Protein AF-A0A3A0E1J0-F1 (afdb_monomer)

Nearest PDB structures (foldseek):
  3kkg-assembly1_A-2  TM=4.410E-01  e=1.421E+00  Jannaschia sp. CCS1
  2gey-assembly3_A  TM=4.447E-01  e=1.736E+00  Streptomyces galilaeus
  2gey-assembly3_C-2  TM=4.670E-01  e=3.166E+00  Streptomyces galilaeus
  2gey-assembly1_B  TM=4.485E-01  e=3.500E+00  Streptomyces galilaeus
  3f9s-assembly1_B  TM=4.476E-01  e=6.385E+00  Acidithiobacillus ferrooxidans ATCC 23270

Secondary structure (DSSP, 8-state):
-----HHHHHHTTSPPGGGPPPPPHHHHHHTT--HHHHHHHTT-HHHHHHHHTTS-HHHHHHHHHHTT----TT-HHHHHHHHHHH-TT-HHHHHHHHHHHHHHHS-HHHHHHHHHHHS-HHHHHHHHTT--TTSHHHHHHHHHHTT-HHHHHHHHHHHHHHTSPPEEEEEES----------HHHIIIIIGGGT-BTTB-EEEEEEEEETTEEEEEEEEE-S----GGGTT---TTTEEEEEEEEEGGGTEEEEE----TTS--HHHHHHHHHHHHHHSS--EEEE--S-B-HHHHHHHHHHHHHT--SSEEEEEEEESS-TTSTTPPPEEEE--S--TTTTHHHHHIIIIIH---TTT-GGGEEEEEEEE-S-TTS-PPPEEEEEEEEEETTEEEEEEEESS---HHHHHHHHHHHHHHH---EEE--TTS--HHHHHHHHHTT--TT-EEETTSHHHHHHHHHHHHTTSEEEEEEEEEESS-TTSTT--TTSPPP--EEEE-TT---EE-TTT--EES-GGGSPEEEEEEEEE-HHHHHHHHHHHHHHHHHTTSSSEEEEPTT-TTEEEEEETTEEEEEEEE-SS-TTSSHHHHTT--TTS--EEEE-S-----HHHHHHTTEEEHHHHHHTTT-HHHHHHHHHHHHSPPHHHHHHHHHHHHHHHHHHHHHHHTTS--TTSHHHHHHHHHHHHHHHHHHH-HHHHHHHHHHHHHTTTSGGGEEEEE--STTS-SEEEEEHHHHHHHHHHS--SEEEEE-SS-B-HHHHHHHHHHHHHHSSS---EEEEES-S-B-HHHHHHHHHHHHHTTT--SEEEE-HHHHHHHHHHTTTTGGG-----

Radius of gyration: 36.23 Å; Cα contacts (8 Å, |Δi|>4): 1284; chains: 1; bounding box: 88×77×109 Å

Structure (mmCIF, N/CA/C/O backbone):
data_AF-A0A3A0E1J0-F1
#
_entry.id   AF-A0A3A0E1J0-F1
#
loop_
_atom_site.group_PDB
_atom_site.id
_atom_site.type_symbol
_atom_site.label_atom_id
_atom_site.label_alt_id
_atom_site.label_comp_id
_atom_site.label_asym_id
_atom_site.label_entity_id
_atom_site.label_seq_id
_atom_site.pdbx_PDB_ins_code
_atom_site.Cartn_x
_atom_site.Cartn_y
_atom_site.Cartn_z
_atom_site.occupancy
_atom_site.B_iso_or_equiv
_atom_site.auth_seq_id
_atom_site.auth_comp_id
_atom_site.auth_asym_id
_atom_site.auth_atom_id
_atom_site.pdbx_PDB_model_num
ATOM 1 N N . MET A 1 1 ? -33.273 10.318 22.702 1.00 25.86 1 MET A N 1
ATOM 2 C CA . MET A 1 1 ? -32.625 9.797 23.927 1.00 25.86 1 MET A CA 1
ATOM 3 C C . MET A 1 1 ? -31.170 9.528 23.599 1.00 25.86 1 MET A C 1
ATOM 5 O O . MET A 1 1 ? -30.886 9.018 22.525 1.00 25.86 1 MET A O 1
ATOM 9 N N . ILE A 1 2 ? -30.283 10.038 24.446 1.00 27.89 2 ILE A N 1
ATOM 10 C CA . ILE A 1 2 ? -28.905 10.428 24.132 1.00 27.89 2 ILE A CA 1
ATOM 11 C C . ILE A 1 2 ? -27.977 9.205 24.109 1.00 27.89 2 ILE A C 1
ATOM 13 O O . ILE A 1 2 ? -28.019 8.373 25.010 1.00 27.89 2 ILE A O 1
ATOM 17 N N . THR A 1 3 ? -27.135 9.120 23.076 1.00 32.50 3 THR A N 1
ATOM 18 C CA . THR A 1 3 ? -25.937 8.272 23.024 1.00 32.50 3 THR A CA 1
ATOM 19 C C . THR A 1 3 ? -25.048 8.602 24.218 1.00 32.50 3 THR A C 1
ATOM 21 O O . THR A 1 3 ? -24.376 9.631 24.192 1.00 32.50 3 THR A O 1
ATOM 24 N N . GLN A 1 4 ? -25.031 7.766 25.257 1.00 36.62 4 GLN A N 1
ATOM 25 C CA . GLN A 1 4 ? -24.036 7.936 26.312 1.00 36.62 4 GLN A CA 1
ATOM 26 C C . GLN A 1 4 ? -22.650 7.724 25.702 1.00 36.62 4 GLN A C 1
ATOM 28 O O . GLN A 1 4 ? -22.334 6.654 25.178 1.00 36.62 4 GLN A O 1
ATOM 33 N N . SER A 1 5 ? -21.825 8.767 25.735 1.00 46.03 5 SER A N 1
ATOM 34 C CA . SER A 1 5 ? -20.405 8.654 25.425 1.00 46.03 5 SER A CA 1
ATOM 35 C C . SER A 1 5 ? -19.771 7.619 26.359 1.00 46.03 5 SER A C 1
ATOM 37 O O . SER A 1 5 ? -20.230 7.439 27.488 1.00 46.03 5 SER A O 1
ATOM 39 N N . PHE A 1 6 ? -18.697 6.947 25.924 1.00 43.25 6 PHE A N 1
ATOM 40 C CA . PHE A 1 6 ? -17.942 6.024 26.786 1.00 43.25 6 PHE A CA 1
ATOM 41 C C . PHE A 1 6 ? -17.679 6.641 28.166 1.00 43.25 6 PHE A C 1
ATOM 43 O O . PHE A 1 6 ? -17.830 5.955 29.162 1.00 43.25 6 PHE A O 1
ATOM 50 N N . THR A 1 7 ? -17.380 7.943 28.225 1.00 43.25 7 THR A N 1
ATOM 51 C CA . THR A 1 7 ? -17.162 8.714 29.454 1.00 43.25 7 THR A CA 1
ATOM 52 C C . THR A 1 7 ? -18.397 8.798 30.364 1.00 43.25 7 THR A C 1
ATOM 54 O O . THR A 1 7 ? -18.248 8.734 31.577 1.00 43.25 7 THR A O 1
ATOM 57 N N . GLU A 1 8 ? -19.610 8.918 29.822 1.00 47.47 8 GLU A N 1
ATOM 58 C CA . GLU A 1 8 ? -20.856 8.986 30.608 1.00 47.47 8 GLU A CA 1
ATOM 59 C C . GLU A 1 8 ? -21.291 7.605 31.109 1.00 47.47 8 GLU A C 1
ATOM 61 O O . GLU A 1 8 ? -21.631 7.460 32.283 1.00 47.47 8 GLU A O 1
ATOM 66 N N . ALA A 1 9 ? -21.203 6.575 30.257 1.00 44.62 9 ALA A N 1
ATOM 67 C CA . ALA A 1 9 ? -21.402 5.186 30.679 1.00 44.62 9 ALA A CA 1
ATOM 68 C C . ALA A 1 9 ? -20.374 4.796 31.759 1.00 44.62 9 ALA A C 1
ATOM 70 O O . ALA A 1 9 ? -20.705 4.184 32.769 1.00 44.62 9 ALA A O 1
ATOM 71 N N . PHE A 1 10 ? -19.132 5.246 31.598 1.00 44.56 10 PHE A N 1
ATOM 72 C CA . PHE A 1 10 ? -18.041 5.081 32.555 1.00 44.56 10 PHE A CA 1
ATOM 73 C C . PHE A 1 10 ? -18.292 5.789 33.894 1.00 44.56 10 PHE A C 1
ATOM 75 O O . PHE A 1 10 ? -18.077 5.183 34.939 1.00 44.56 10 PHE A O 1
ATOM 82 N N . VAL A 1 11 ? -18.791 7.031 33.895 1.00 46.44 11 VAL A N 1
ATOM 83 C CA . VAL A 1 11 ? -19.123 7.766 35.133 1.00 46.44 11 VAL A CA 1
ATOM 84 C C . VAL A 1 11 ? -20.275 7.103 35.884 1.00 46.44 11 VAL A C 1
ATOM 86 O O . VAL A 1 11 ? -20.250 7.075 37.108 1.00 46.44 11 VAL A O 1
ATOM 89 N N . SER A 1 12 ? -21.231 6.491 35.176 1.00 49.34 12 SER A N 1
ATOM 90 C CA . SER A 1 12 ? -22.331 5.747 35.808 1.00 49.34 12 SER A CA 1
ATOM 91 C C . SER A 1 12 ? -21.882 4.503 36.591 1.00 49.34 12 SER A C 1
ATOM 93 O O . SER A 1 12 ? -22.645 3.964 37.390 1.00 49.34 12 SER A O 1
ATOM 95 N N . HIS A 1 13 ? -20.637 4.060 36.385 1.00 47.38 13 HIS A N 1
ATOM 96 C CA . HIS A 1 13 ? -20.011 2.954 37.108 1.00 47.38 13 HIS A CA 1
ATOM 97 C C . HIS A 1 13 ? -19.029 3.409 38.198 1.00 47.38 13 HIS A C 1
ATOM 99 O O . HIS A 1 13 ? -18.523 2.566 38.940 1.00 47.38 13 HIS A O 1
ATOM 105 N N . LEU A 1 14 ? -18.766 4.716 38.321 1.00 44.94 14 LEU A N 1
ATOM 106 C CA . LEU A 1 14 ? -18.061 5.274 39.473 1.00 44.94 14 LEU A CA 1
ATOM 107 C C . LEU A 1 14 ? -19.065 5.408 40.628 1.00 44.94 14 LEU A C 1
ATOM 109 O O . LEU A 1 14 ? -20.158 5.933 40.420 1.00 44.94 14 LEU A O 1
ATOM 113 N N . PRO A 1 15 ? -18.745 4.974 41.853 1.00 47.94 15 PRO A N 1
ATOM 114 C CA . PRO A 1 15 ? -19.606 5.227 42.988 1.00 47.94 15 PRO A CA 1
ATOM 115 C C . PRO A 1 15 ? -19.609 6.705 43.326 1.00 47.94 15 PRO A C 1
ATOM 117 O O . PRO A 1 15 ? -18.759 7.492 42.886 1.00 47.94 15 PRO A O 1
ATOM 120 N N . ASN A 1 16 ? -20.597 7.057 44.137 1.00 55.22 16 ASN A N 1
ATOM 121 C CA . ASN A 1 16 ? -20.749 8.404 44.621 1.00 55.22 16 ASN A CA 1
ATOM 122 C C . ASN A 1 16 ? -19.440 8.837 45.307 1.00 55.22 16 ASN A C 1
ATOM 124 O O . ASN A 1 16 ? -18.944 8.112 46.175 1.00 55.22 16 ASN A O 1
ATOM 128 N N . PRO A 1 17 ? -18.869 9.998 44.936 1.00 53.78 17 PRO A N 1
ATOM 129 C CA . PRO A 1 17 ? -17.699 10.559 45.600 1.00 53.78 17 PRO A CA 1
ATOM 130 C C . PRO A 1 17 ? -17.799 10.502 47.131 1.00 53.78 17 PRO A C 1
ATOM 132 O O . PRO A 1 17 ? -16.814 10.186 47.791 1.00 53.78 17 PRO A O 1
ATOM 135 N N . ALA A 1 18 ? -18.994 10.738 47.688 1.00 57.38 18 ALA A N 1
ATOM 136 C CA . ALA A 1 18 ? -19.268 10.732 49.127 1.00 57.38 18 ALA A CA 1
ATOM 137 C C . ALA A 1 18 ? -18.963 9.399 49.841 1.00 57.38 18 ALA A C 1
ATOM 139 O O . ALA A 1 18 ? -18.739 9.400 51.049 1.00 57.38 18 ALA A O 1
ATOM 140 N N . ASP A 1 19 ? -18.912 8.284 49.110 1.00 52.41 19 ASP A N 1
ATOM 141 C CA . ASP A 1 19 ? -18.757 6.940 49.677 1.00 52.41 19 ASP A CA 1
ATOM 142 C C . ASP A 1 19 ? -17.283 6.490 49.785 1.00 52.41 19 ASP A C 1
ATOM 144 O O . ASP A 1 19 ? -16.986 5.367 50.203 1.00 52.41 19 ASP A O 1
ATOM 148 N N . ILE A 1 20 ? -16.329 7.348 49.405 1.00 50.97 20 ILE A N 1
ATOM 149 C CA . ILE A 1 20 ? -14.897 7.021 49.364 1.00 50.97 20 ILE A CA 1
ATOM 150 C C . ILE A 1 20 ? -14.267 7.153 50.759 1.00 50.97 20 ILE A C 1
ATOM 152 O O . ILE A 1 20 ? -14.186 8.243 51.323 1.00 50.97 20 ILE A O 1
ATOM 156 N N . LYS A 1 21 ? -13.739 6.043 51.296 1.00 50.78 21 LYS A N 1
ATOM 157 C CA . LYS A 1 21 ? -12.944 6.041 52.538 1.00 50.78 21 LYS A CA 1
ATOM 158 C C . LYS A 1 21 ? -11.505 6.497 52.294 1.00 50.78 21 LYS A C 1
ATOM 160 O O . LYS A 1 21 ? -10.888 6.148 51.292 1.00 50.78 21 LYS A O 1
ATOM 165 N N . ILE A 1 22 ? -10.972 7.252 53.248 1.00 56.06 22 ILE A N 1
ATOM 166 C CA . ILE A 1 22 ? -9.731 8.021 53.103 1.00 56.06 22 ILE A CA 1
ATOM 167 C C . ILE A 1 22 ? -8.576 7.307 53.810 1.00 56.06 22 ILE A C 1
ATOM 169 O O . ILE A 1 22 ? -8.730 6.867 54.948 1.00 56.06 22 ILE A O 1
ATOM 173 N N . ALA A 1 23 ? -7.423 7.207 53.142 1.00 62.28 23 ALA A N 1
ATOM 174 C CA . ALA A 1 23 ? -6.168 6.797 53.773 1.00 62.28 23 ALA A CA 1
ATOM 175 C C . ALA A 1 23 ? -5.658 7.900 54.718 1.00 62.28 23 ALA A C 1
ATOM 177 O O . ALA A 1 23 ? -5.812 9.084 54.418 1.00 62.28 23 ALA A O 1
ATOM 178 N N . ASP A 1 24 ? -5.061 7.527 55.849 1.00 70.88 24 ASP A N 1
ATOM 179 C CA . ASP A 1 24 ? -4.615 8.495 56.857 1.00 70.88 24 ASP A CA 1
ATOM 180 C C . ASP A 1 24 ? -3.510 9.451 56.355 1.00 70.88 24 ASP A C 1
ATOM 182 O O . ASP A 1 24 ? -2.900 9.264 55.301 1.00 70.88 24 ASP A O 1
ATOM 186 N N . GLU A 1 25 ? -3.261 10.530 57.100 1.00 73.69 25 GLU A N 1
ATOM 187 C CA . GLU A 1 25 ? -2.264 11.541 56.716 1.00 73.69 25 GLU A CA 1
ATOM 188 C C . GLU A 1 25 ? -0.848 10.963 56.608 1.00 73.69 25 GLU A C 1
ATOM 190 O O . GLU A 1 25 ? -0.085 11.329 55.710 1.00 73.69 25 GLU A O 1
ATOM 195 N N . THR A 1 26 ? -0.513 10.026 57.495 1.00 73.75 26 THR A N 1
ATOM 196 C CA . THR A 1 26 ? 0.772 9.322 57.536 1.00 73.75 26 THR A CA 1
ATOM 197 C C . THR A 1 26 ? 1.079 8.652 56.204 1.00 73.75 26 THR A C 1
ATOM 199 O O . THR A 1 26 ? 2.203 8.760 55.709 1.00 73.75 26 THR A O 1
ATOM 202 N N . TYR A 1 27 ? 0.075 8.026 55.589 1.00 73.75 27 TYR A N 1
ATOM 203 C CA . TYR A 1 27 ? 0.198 7.380 54.290 1.00 73.75 27 TYR A CA 1
ATOM 204 C C . TYR A 1 27 ? 0.680 8.351 53.199 1.00 73.75 27 TYR A C 1
ATOM 206 O O . TYR A 1 27 ? 1.629 8.058 52.470 1.00 73.75 27 TYR A O 1
ATOM 214 N N . TRP A 1 28 ? 0.078 9.533 53.084 1.00 75.50 28 TRP A N 1
ATOM 215 C CA . TRP A 1 28 ? 0.424 10.487 52.022 1.00 75.50 28 TRP A CA 1
ATOM 216 C C . TRP A 1 28 ? 1.772 11.176 52.253 1.00 75.50 28 TRP A C 1
ATOM 218 O O . TRP A 1 28 ? 2.526 11.389 51.297 1.00 75.50 28 TRP A O 1
ATOM 228 N N . VAL A 1 29 ? 2.113 11.458 53.514 1.00 76.94 29 VAL A N 1
ATOM 229 C CA . VAL A 1 29 ? 3.424 12.011 53.890 1.00 76.94 29 VAL A CA 1
ATOM 230 C C . VAL A 1 29 ? 4.547 11.026 53.553 1.00 76.94 29 VAL A C 1
ATOM 232 O O . VAL A 1 29 ? 5.540 11.426 52.943 1.00 76.94 29 VAL A O 1
ATOM 235 N N . GLN A 1 30 ? 4.375 9.732 53.856 1.00 68.31 30 GLN A N 1
ATOM 236 C CA . GLN A 1 30 ? 5.341 8.681 53.492 1.00 68.31 30 GLN A CA 1
ATOM 237 C C . GLN A 1 30 ? 5.608 8.631 51.982 1.00 68.31 30 GLN A C 1
ATOM 239 O O . GLN A 1 30 ? 6.726 8.359 51.539 1.00 68.31 30 GLN A O 1
ATOM 244 N N . HIS A 1 31 ? 4.600 8.965 51.179 1.00 63.50 31 HIS A N 1
ATOM 245 C CA . HIS A 1 31 ? 4.689 8.973 49.725 1.00 63.50 31 HIS A CA 1
ATOM 246 C C . HIS A 1 31 ? 5.081 10.335 49.139 1.00 63.50 31 HIS A C 1
ATOM 248 O O . HIS A 1 31 ? 5.023 10.519 47.924 1.00 63.50 31 HIS A O 1
ATOM 254 N N . GLY A 1 32 ? 5.570 11.268 49.963 1.00 70.88 32 GLY A N 1
ATOM 255 C CA . GLY A 1 32 ? 6.119 12.552 49.520 1.00 70.88 32 GLY A CA 1
ATOM 256 C C . GLY A 1 32 ? 5.088 13.496 48.901 1.00 70.88 32 GLY A C 1
ATOM 257 O O . GLY A 1 32 ? 5.459 14.360 48.109 1.00 70.88 32 GLY A O 1
ATOM 258 N N . VAL A 1 33 ? 3.805 13.325 49.224 1.00 80.56 33 VAL A N 1
ATOM 259 C CA . VAL A 1 33 ? 2.751 14.269 48.841 1.00 80.56 33 VAL A CA 1
ATOM 260 C C . VAL A 1 33 ? 2.745 15.421 49.840 1.00 80.56 33 VAL A C 1
ATOM 262 O O . VAL A 1 33 ? 2.632 15.204 51.046 1.00 80.56 33 VAL A O 1
ATOM 265 N N . ASN A 1 34 ? 2.854 16.660 49.349 1.00 84.44 34 ASN A N 1
ATOM 266 C CA . ASN A 1 34 ? 2.821 17.854 50.193 1.00 84.44 34 ASN A CA 1
ATOM 267 C C . ASN A 1 34 ? 1.379 18.179 50.625 1.00 84.44 34 ASN A C 1
ATOM 269 O O . ASN A 1 34 ? 0.749 19.097 50.100 1.00 84.44 34 ASN A O 1
ATOM 273 N N . LEU A 1 35 ? 0.860 17.408 51.584 1.00 83.62 35 LEU A N 1
ATOM 274 C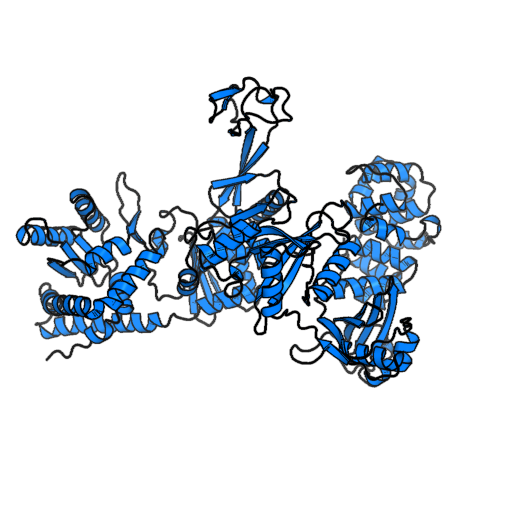 CA . LEU A 1 35 ? -0.479 17.593 52.151 1.00 83.62 35 LEU A CA 1
ATOM 275 C C . LEU A 1 35 ? -0.699 19.009 52.694 1.00 83.62 35 LEU A C 1
ATOM 277 O O . LEU A 1 35 ? -1.771 19.574 52.487 1.00 83.62 35 LEU A O 1
ATOM 281 N N . ALA A 1 36 ? 0.310 19.586 53.355 1.00 84.12 36 ALA A N 1
ATOM 282 C CA . ALA A 1 36 ? 0.249 20.952 53.871 1.00 84.12 36 ALA A CA 1
ATOM 283 C C . ALA A 1 36 ? 0.037 21.955 52.728 1.00 84.12 36 ALA A C 1
ATOM 285 O O . ALA A 1 36 ? -0.919 22.723 52.752 1.00 84.12 36 ALA A O 1
ATOM 286 N N . GLY A 1 37 ? 0.830 21.847 51.659 1.00 86.62 37 GLY A N 1
ATOM 287 C CA . GLY A 1 37 ? 0.688 22.685 50.469 1.00 86.62 37 GLY A CA 1
ATOM 288 C C . GLY A 1 37 ? -0.657 22.517 49.758 1.00 86.62 37 GLY A C 1
ATOM 289 O O . GLY A 1 37 ? -1.232 23.511 49.320 1.00 86.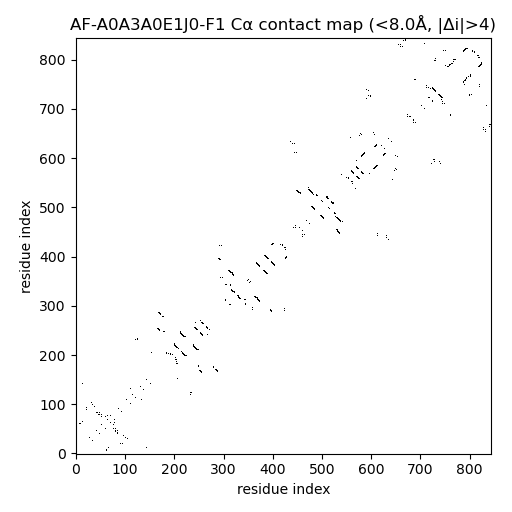62 37 GLY A O 1
ATOM 290 N N . ILE A 1 38 ? -1.205 21.298 49.672 1.00 87.94 38 ILE A N 1
ATOM 291 C CA . ILE A 1 38 ? -2.551 21.079 49.114 1.00 87.94 38 ILE A CA 1
ATOM 292 C C . ILE A 1 38 ? -3.600 21.771 49.990 1.00 87.94 38 ILE A C 1
ATOM 294 O O . ILE A 1 38 ? -4.441 22.498 49.471 1.00 87.94 38 ILE A O 1
ATOM 298 N N . ARG A 1 39 ? -3.539 21.607 51.316 1.00 86.25 39 ARG A N 1
ATOM 299 C CA . ARG A 1 39 ? -4.493 22.234 52.249 1.00 86.25 39 ARG A CA 1
ATOM 300 C C . ARG A 1 39 ? -4.435 23.756 52.214 1.00 86.25 39 ARG A C 1
ATOM 302 O O . ARG A 1 39 ? -5.482 24.401 52.232 1.00 86.25 39 ARG A O 1
ATOM 309 N N . GLU A 1 40 ? -3.230 24.306 52.123 1.00 88.25 40 GLU A N 1
ATOM 310 C CA . GLU A 1 40 ? -2.982 25.743 52.043 1.00 88.25 40 GLU A CA 1
ATOM 311 C C . GLU A 1 40 ? -3.417 26.343 50.707 1.00 88.25 40 GLU A C 1
ATOM 313 O O . GLU A 1 40 ? -3.849 27.485 50.691 1.00 88.25 40 GLU A O 1
ATOM 318 N N . ASN A 1 41 ? -3.344 25.611 49.589 1.00 89.25 41 ASN A N 1
ATOM 319 C CA . ASN A 1 41 ? -3.548 26.194 48.255 1.00 89.25 41 ASN A CA 1
ATOM 320 C C . ASN A 1 41 ? -4.789 25.678 47.510 1.00 89.25 41 ASN A C 1
ATOM 322 O O . ASN A 1 41 ? -5.139 26.230 46.469 1.00 89.25 41 ASN A O 1
ATOM 326 N N . GLN A 1 42 ? -5.515 24.684 48.032 1.00 86.94 42 GLN A N 1
ATOM 327 C CA . GLN A 1 42 ? -6.719 24.121 47.392 1.00 86.94 42 GLN A CA 1
ATOM 328 C C . GLN A 1 42 ? -7.848 25.135 47.154 1.00 86.94 42 GLN A C 1
ATOM 330 O O . GLN A 1 42 ? -8.752 24.864 46.375 1.00 86.94 42 GLN A O 1
ATOM 335 N N . HIS A 1 43 ? -7.826 26.296 47.808 1.00 89.75 43 HIS A N 1
ATOM 336 C CA . HIS A 1 43 ? -8.793 27.371 47.571 1.00 89.75 43 HIS A CA 1
ATOM 337 C C . HIS A 1 43 ? -8.366 28.325 46.439 1.00 89.75 43 HIS A C 1
ATOM 339 O O . HIS A 1 43 ? -9.161 29.139 45.971 1.00 89.75 43 HIS A O 1
ATOM 345 N N . GLN A 1 44 ? -7.117 28.243 45.975 1.00 91.81 44 GLN A N 1
ATOM 346 C CA . GLN A 1 44 ? -6.576 29.122 44.945 1.00 91.81 44 GLN A CA 1
ATOM 347 C C . GLN A 1 44 ? -6.854 28.552 43.549 1.00 91.81 44 GLN A C 1
ATOM 349 O O . GLN A 1 44 ? -6.258 27.562 43.118 1.00 91.81 44 GLN A O 1
ATOM 354 N N . LYS A 1 45 ? -7.734 29.221 42.795 1.00 90.12 45 LYS A N 1
ATOM 355 C CA . LYS A 1 45 ? -8.146 28.795 41.444 1.00 90.12 45 LYS A CA 1
ATOM 356 C C . LYS A 1 45 ? -6.961 28.610 40.485 1.00 90.12 45 LYS A C 1
ATOM 358 O O . LYS A 1 45 ? -6.939 27.629 39.750 1.00 90.12 45 LYS A O 1
ATOM 363 N N . ILE A 1 46 ? -5.989 29.526 40.491 1.00 89.88 46 ILE A N 1
ATOM 364 C CA . ILE A 1 46 ? -4.820 29.474 39.591 1.00 89.88 46 ILE A CA 1
ATOM 365 C C . ILE A 1 46 ? -3.962 28.238 39.892 1.00 89.88 46 ILE A C 1
ATOM 367 O O . ILE A 1 46 ? -3.606 27.497 38.978 1.00 89.88 46 ILE A O 1
ATOM 371 N N . TRP A 1 47 ? -3.708 27.964 41.174 1.00 93.56 47 TRP A N 1
ATOM 372 C CA . TRP A 1 47 ? -2.968 26.781 41.613 1.00 93.56 47 TRP A CA 1
ATOM 373 C C . TRP A 1 47 ? -3.679 25.484 41.193 1.00 93.56 47 TRP A C 1
ATOM 375 O O . TRP A 1 47 ? -3.066 24.596 40.599 1.00 93.56 47 TRP A O 1
ATOM 385 N N . LEU A 1 48 ? -5.000 25.403 41.397 1.00 90.69 48 LEU A N 1
ATOM 386 C CA . LEU A 1 48 ? -5.810 24.262 40.958 1.00 90.69 48 LEU A CA 1
ATOM 387 C C . LEU A 1 48 ? -5.796 24.077 39.438 1.00 90.69 48 LEU A C 1
ATOM 389 O O . LEU A 1 48 ? -5.703 22.948 38.962 1.00 90.69 48 LEU A O 1
ATOM 393 N N . GLN A 1 49 ? -5.879 25.163 38.665 1.00 89.12 49 GLN A N 1
ATOM 394 C CA . GLN A 1 49 ? -5.800 25.106 37.204 1.00 89.12 49 GLN A CA 1
ATOM 395 C C . GLN A 1 49 ? -4.446 24.582 36.733 1.00 89.12 49 GLN A C 1
ATOM 397 O O . GLN A 1 49 ? -4.408 23.786 35.799 1.00 89.12 49 GLN A O 1
ATOM 402 N N . GLU A 1 50 ? -3.350 24.985 37.374 1.00 87.25 50 GLU A N 1
ATOM 403 C CA . GLU A 1 50 ? -2.017 24.470 37.065 1.00 87.25 50 GLU A CA 1
ATOM 404 C C . GLU A 1 50 ? -1.923 22.967 37.371 1.00 87.25 50 GLU A C 1
ATOM 406 O O . GLU A 1 50 ? -1.429 22.190 36.550 1.00 87.25 50 GLU A O 1
ATOM 411 N N . ARG A 1 51 ? -2.464 22.529 38.517 1.00 85.38 51 ARG A N 1
ATOM 412 C CA . ARG A 1 51 ? -2.465 21.113 38.914 1.00 85.38 51 ARG A CA 1
ATOM 413 C C . ARG A 1 51 ? -3.342 20.246 38.016 1.00 85.38 51 ARG A C 1
ATOM 415 O O . ARG A 1 51 ? -2.871 19.240 37.493 1.00 85.38 51 ARG A O 1
ATOM 422 N N . LEU A 1 52 ? -4.574 20.666 37.746 1.00 84.12 52 LEU A N 1
ATOM 423 C CA . LEU A 1 52 ? -5.463 20.012 36.779 1.00 84.12 52 LEU A CA 1
ATOM 424 C C . LEU A 1 52 ? -4.937 20.133 35.340 1.00 84.12 52 LEU A C 1
ATOM 426 O O . LEU A 1 52 ? -5.264 19.312 34.487 1.00 84.12 52 LEU A O 1
ATOM 430 N N . GLY A 1 53 ? -4.091 21.128 35.065 1.00 78.94 53 GLY A N 1
ATOM 431 C CA . GLY A 1 53 ? -3.369 21.319 33.808 1.00 78.94 53 GLY A CA 1
ATOM 432 C C . GLY A 1 53 ? -2.490 20.146 33.409 1.00 78.94 53 GLY A C 1
ATOM 433 O O . GLY A 1 53 ? -2.259 19.932 32.221 1.00 78.94 53 GLY A O 1
ATOM 434 N N . ARG A 1 54 ? -2.076 19.360 34.401 1.00 76.50 54 ARG A N 1
ATOM 435 C CA . ARG A 1 54 ? -1.249 18.163 34.245 1.00 76.50 54 ARG A CA 1
ATOM 436 C C . ARG A 1 54 ? -2.065 16.936 33.843 1.00 76.50 54 ARG A C 1
ATOM 438 O O . ARG A 1 54 ? -1.486 15.932 33.443 1.00 76.50 54 ARG A O 1
ATOM 445 N N . LEU A 1 55 ? -3.395 17.018 33.923 1.00 67.94 55 LEU A N 1
ATOM 446 C CA . LEU A 1 55 ? -4.305 16.001 33.417 1.00 67.94 55 LEU A CA 1
ATOM 447 C C . LEU A 1 55 ? -4.678 16.295 31.965 1.00 67.94 55 LEU A C 1
ATOM 449 O O . LEU A 1 55 ? -4.787 17.434 31.506 1.00 67.94 55 LEU A O 1
ATOM 453 N N . ASP A 1 56 ? -4.918 15.227 31.234 1.00 64.12 56 ASP A N 1
ATOM 454 C CA . ASP A 1 56 ? -5.245 15.238 29.824 1.00 64.12 56 ASP A CA 1
ATOM 455 C C . ASP A 1 56 ? -6.782 15.300 29.603 1.00 64.12 56 ASP A C 1
ATOM 457 O O . ASP A 1 56 ? -7.579 14.916 30.458 1.00 64.12 56 ASP A O 1
ATOM 461 N N . SER A 1 57 ? -7.231 15.777 28.433 1.00 68.31 57 SER A N 1
ATOM 462 C CA . SER A 1 57 ? -8.630 16.222 28.215 1.00 68.31 57 SER A CA 1
ATOM 463 C C . SER A 1 57 ? -9.736 15.205 28.593 1.00 68.31 57 SER A C 1
ATOM 465 O O . SER A 1 57 ? -10.606 15.559 29.386 1.00 68.31 57 SER A O 1
ATOM 467 N N . PRO A 1 58 ? -9.734 13.946 28.115 1.00 58.53 58 PRO A N 1
ATOM 468 C CA . PRO A 1 58 ? -10.703 12.953 28.591 1.00 58.53 58 PRO A CA 1
ATOM 469 C C . PRO A 1 58 ? -10.747 12.678 30.104 1.00 58.53 58 PRO A C 1
ATOM 471 O O . PRO A 1 58 ? -11.833 12.420 30.613 1.00 58.53 58 PRO A O 1
ATOM 474 N N . THR A 1 59 ? -9.635 12.775 30.842 1.00 64.19 59 THR A N 1
ATOM 475 C CA . THR A 1 59 ? -9.656 12.626 32.313 1.00 64.19 59 THR A CA 1
ATOM 476 C C . THR A 1 59 ? -10.379 13.798 32.956 1.00 64.19 59 THR A C 1
ATOM 478 O O . THR A 1 59 ? -11.200 13.608 33.846 1.00 64.19 59 THR A O 1
ATOM 481 N N . LEU A 1 60 ? -10.125 15.010 32.457 1.00 71.69 60 LEU A N 1
ATOM 482 C CA . LEU A 1 60 ? -10.832 16.209 32.900 1.00 71.69 60 LEU A CA 1
ATOM 483 C C . LEU A 1 60 ? -12.337 16.107 32.618 1.00 71.69 60 LEU A C 1
ATOM 485 O O . LEU A 1 60 ? -13.134 16.430 33.488 1.00 71.69 60 LEU A O 1
ATOM 489 N N . LYS A 1 61 ? -12.741 15.581 31.454 1.00 68.25 61 LYS A N 1
ATOM 490 C CA . LYS A 1 61 ? -14.160 15.330 31.137 1.00 68.25 61 LYS A CA 1
ATOM 491 C C . LYS A 1 61 ? -14.802 14.312 32.080 1.00 68.25 61 LYS A C 1
ATOM 493 O O . LYS A 1 61 ? -15.911 14.539 32.546 1.00 68.25 61 LYS A O 1
ATOM 498 N N . ALA A 1 62 ? -14.107 13.215 32.380 1.00 66.88 62 ALA A N 1
ATOM 499 C CA . ALA A 1 62 ? -14.602 12.201 33.308 1.00 66.88 62 ALA A CA 1
ATOM 500 C C . ALA A 1 62 ? -14.747 12.749 34.735 1.00 66.88 62 ALA A C 1
ATOM 502 O O . ALA A 1 62 ? -15.776 12.532 35.364 1.00 66.88 62 ALA A O 1
ATOM 503 N N . LEU A 1 63 ? -13.755 13.502 35.226 1.00 75.31 63 LEU A N 1
ATOM 504 C CA . LEU A 1 63 ? -13.832 14.168 36.529 1.00 75.31 63 LEU A CA 1
ATOM 505 C C . LEU A 1 63 ? -14.983 15.175 36.573 1.00 75.31 63 LEU A C 1
ATOM 507 O O . LEU A 1 63 ? -15.724 15.204 37.549 1.00 75.31 63 LEU A O 1
ATOM 511 N N . ALA A 1 64 ? -15.163 15.972 35.519 1.00 78.19 64 ALA A N 1
ATOM 512 C CA . ALA A 1 64 ? -16.254 16.935 35.457 1.00 78.19 64 ALA A CA 1
ATOM 513 C C . ALA A 1 64 ? -17.618 16.244 35.528 1.00 78.19 64 ALA A C 1
ATOM 515 O O . ALA A 1 64 ? -18.446 16.625 36.345 1.00 78.19 64 ALA A O 1
ATOM 516 N N . LEU A 1 65 ? -17.813 15.168 34.765 1.00 72.31 65 LEU A N 1
ATOM 517 C CA . LEU A 1 65 ? -19.031 14.364 34.838 1.00 72.31 65 LEU A CA 1
ATOM 518 C C . LEU A 1 65 ? -19.215 13.701 36.214 1.00 72.31 65 LEU A C 1
ATOM 520 O O . LEU A 1 65 ? -20.327 13.694 36.733 1.00 72.31 65 LEU A O 1
ATOM 524 N N . TRP A 1 66 ? -18.147 13.191 36.838 1.00 74.62 66 TRP A N 1
ATOM 525 C CA . TRP A 1 66 ? -18.217 12.533 38.150 1.00 74.62 66 TRP A CA 1
ATOM 526 C C . TRP A 1 66 ? -18.628 13.483 39.279 1.00 74.62 66 TRP A C 1
ATOM 528 O O . TRP A 1 66 ? -19.428 13.119 40.136 1.00 74.62 66 TRP A O 1
ATOM 538 N N . PHE A 1 67 ? -18.139 14.723 39.243 1.00 79.94 67 PHE A N 1
ATOM 539 C CA . PHE A 1 67 ? -18.558 15.785 40.162 1.00 79.94 67 PHE A CA 1
ATOM 540 C C . PHE A 1 67 ? -19.816 16.530 39.691 1.00 79.94 67 PHE A C 1
ATOM 542 O O . PHE A 1 67 ? -20.185 17.546 40.280 1.00 79.94 67 PHE A O 1
ATOM 549 N N . ASN A 1 68 ? -20.475 16.040 38.636 1.00 82.56 68 ASN A N 1
ATOM 550 C CA . ASN A 1 68 ? -21.653 16.651 38.025 1.00 82.56 68 ASN A CA 1
ATOM 551 C C . ASN A 1 68 ? -21.459 18.146 37.684 1.00 82.56 68 ASN A C 1
ATOM 553 O O . ASN A 1 68 ? -22.355 18.978 37.830 1.00 82.56 68 ASN A O 1
ATOM 557 N N . VAL A 1 69 ? -20.249 18.499 37.255 1.00 85.56 69 VAL A N 1
ATOM 558 C CA . VAL A 1 69 ? -19.871 19.829 36.786 1.00 85.56 69 VAL A CA 1
ATOM 559 C C . VAL A 1 69 ? -20.192 19.907 35.300 1.00 85.56 69 VAL A C 1
ATOM 561 O O . VAL A 1 69 ? -19.551 19.251 34.479 1.00 85.56 69 VAL A O 1
ATOM 564 N N . SER A 1 70 ? -21.182 20.730 34.954 1.00 77.69 70 SER A N 1
ATOM 565 C CA . SER A 1 70 ? -21.498 21.032 33.557 1.00 77.69 70 SER A CA 1
ATOM 566 C C . SER A 1 70 ? -20.301 21.705 32.892 1.00 77.69 70 SER A C 1
ATOM 568 O O . SER A 1 70 ? -19.751 22.672 33.430 1.00 77.69 70 SER A O 1
ATOM 570 N N . VAL A 1 71 ? -19.895 21.199 31.728 1.00 71.00 71 VAL A N 1
ATOM 571 C CA . VAL A 1 71 ? -18.808 21.800 30.962 1.00 71.00 71 VAL A CA 1
ATOM 572 C C . VAL A 1 71 ? -19.205 22.037 29.519 1.00 71.00 71 VAL A C 1
ATOM 574 O O . VAL A 1 71 ? -19.611 21.120 28.809 1.00 71.00 71 VAL A O 1
ATOM 577 N N . GLU A 1 72 ? -18.983 23.262 29.066 1.00 72.06 72 GLU A N 1
ATOM 578 C CA . GLU A 1 72 ? -18.914 23.590 27.650 1.00 72.06 72 GLU A CA 1
ATOM 579 C C . GLU A 1 72 ? -17.560 23.136 27.078 1.00 72.06 72 GLU A C 1
ATOM 581 O O . GLU A 1 72 ? -16.522 23.183 27.746 1.00 72.06 72 GLU A O 1
ATOM 586 N N . THR A 1 73 ? -17.562 22.648 25.837 1.00 66.06 73 THR A N 1
ATOM 587 C CA . THR A 1 73 ? -16.388 22.035 25.200 1.00 66.06 73 THR A CA 1
ATOM 588 C C . THR A 1 73 ? -15.139 22.915 25.303 1.00 66.06 73 THR A C 1
ATOM 590 O O . THR A 1 73 ? -15.123 24.025 24.778 1.00 66.06 73 THR A O 1
ATOM 593 N N . GLY A 1 74 ? -14.075 22.393 25.924 1.00 66.94 74 GLY A N 1
ATOM 594 C CA . GLY A 1 74 ? -12.770 23.058 26.011 1.00 66.94 74 GLY A CA 1
ATOM 595 C C . GLY A 1 74 ? -12.522 23.873 27.286 1.00 66.94 74 GLY A C 1
ATOM 596 O O . GLY A 1 74 ? -11.420 24.400 27.443 1.00 66.94 74 GLY A O 1
ATOM 597 N N . GLN A 1 75 ? -13.491 23.959 28.206 1.00 82.62 75 GLN A N 1
ATOM 598 C CA . GLN A 1 75 ? -13.354 24.680 29.484 1.00 82.62 75 GLN A CA 1
ATOM 599 C C . GLN A 1 75 ? -13.370 23.769 30.731 1.00 82.62 75 GLN A C 1
ATOM 601 O O . GLN A 1 75 ? -13.513 24.251 31.857 1.00 82.62 75 GLN A O 1
ATOM 606 N N . GLU A 1 76 ? -13.165 22.454 30.575 1.00 83.56 76 GLU A N 1
ATOM 607 C CA . GLU A 1 76 ? -13.291 21.440 31.645 1.00 83.56 76 GLU A CA 1
ATOM 608 C C . GLU A 1 76 ? -12.402 21.747 32.844 1.00 83.56 76 GLU A C 1
ATOM 610 O O . GLU A 1 76 ? -12.819 21.664 33.998 1.00 83.56 76 GLU A O 1
ATOM 615 N N . ARG A 1 77 ? -11.171 22.165 32.558 1.00 88.94 77 ARG A N 1
ATOM 616 C CA . ARG A 1 77 ? -10.170 22.502 33.568 1.00 88.94 77 ARG A CA 1
ATOM 617 C C . ARG A 1 77 ? -10.592 23.687 34.424 1.00 88.94 77 ARG A C 1
ATOM 619 O O . ARG A 1 77 ? -10.414 23.667 35.636 1.00 88.94 77 ARG A O 1
ATO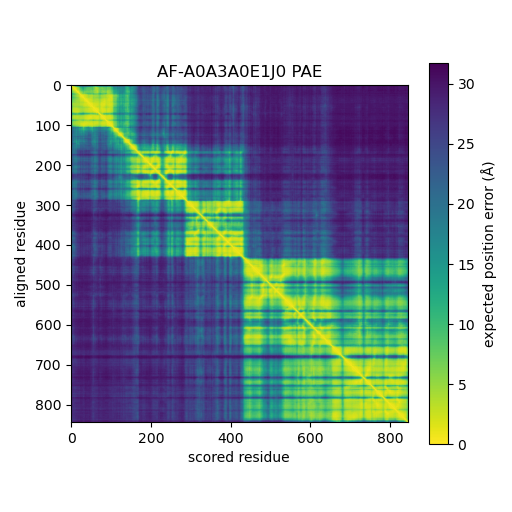M 626 N N . GLU A 1 78 ? -11.122 24.729 33.795 1.00 90.56 78 GLU A N 1
ATOM 627 C CA . GLU A 1 78 ? -11.532 25.933 34.505 1.00 90.56 78 GLU A CA 1
ATOM 628 C C . GLU A 1 78 ? -12.816 25.708 35.306 1.00 90.56 78 GLU A C 1
ATOM 630 O O . GLU A 1 78 ? -12.939 26.229 36.418 1.00 90.56 78 GLU A O 1
ATOM 635 N N . ALA A 1 79 ? -13.756 24.932 34.767 1.00 88.00 79 ALA A N 1
ATOM 636 C CA . ALA A 1 79 ? -14.974 24.551 35.469 1.00 88.00 79 ALA A CA 1
ATOM 637 C C . ALA A 1 79 ? -14.657 23.705 36.716 1.00 88.00 79 ALA A C 1
ATOM 639 O O . ALA A 1 79 ? -15.104 24.041 37.813 1.00 88.00 79 ALA A O 1
ATOM 640 N N . LEU A 1 80 ? -13.800 22.686 36.580 1.00 88.62 80 LEU A N 1
ATOM 641 C CA . LEU A 1 80 ? -13.346 21.858 37.702 1.00 88.62 80 LEU A CA 1
ATOM 642 C C . LEU A 1 80 ? -12.542 22.648 38.735 1.00 88.62 80 LEU A C 1
ATOM 644 O O . LEU A 1 80 ? -12.789 22.506 39.928 1.00 88.62 80 LEU A O 1
ATOM 648 N N . ALA A 1 81 ? -11.619 23.515 38.306 1.00 92.06 81 ALA A N 1
ATOM 649 C CA . ALA A 1 81 ? -10.848 24.343 39.231 1.00 92.06 81 ALA A CA 1
ATOM 650 C C . ALA A 1 81 ? -11.747 25.297 40.033 1.00 92.06 81 ALA A C 1
ATOM 652 O O . ALA A 1 81 ? -11.532 25.478 41.227 1.00 92.06 81 ALA A O 1
ATOM 653 N N . ARG A 1 82 ? -12.778 25.881 39.403 1.00 91.31 82 ARG A N 1
ATOM 654 C CA . ARG A 1 82 ? -13.790 26.673 40.121 1.00 91.31 82 ARG A CA 1
ATOM 655 C C . ARG A 1 82 ? -14.554 25.815 41.124 1.00 91.31 82 ARG A C 1
ATOM 657 O O . ARG A 1 82 ? -14.661 26.214 42.277 1.00 91.31 82 ARG A O 1
ATOM 664 N N . HIS A 1 83 ? -15.030 24.642 40.706 1.00 91.19 83 HIS A N 1
ATOM 665 C CA . HIS A 1 83 ? -15.763 23.730 41.582 1.00 91.19 83 HIS A CA 1
ATOM 666 C C . HIS A 1 83 ? -14.926 23.327 42.806 1.00 91.19 83 HIS A C 1
ATOM 668 O O . HIS A 1 83 ? -15.376 23.487 43.940 1.00 91.19 83 HIS A O 1
ATOM 674 N N . PHE A 1 84 ? -13.675 22.907 42.593 1.00 91.19 84 PHE A N 1
ATOM 675 C CA . PHE A 1 84 ? -12.767 22.494 43.667 1.00 91.19 84 PHE A CA 1
ATOM 676 C C . PHE A 1 84 ? -12.437 23.652 44.616 1.00 91.19 84 PHE A C 1
ATOM 678 O O . PHE A 1 84 ? -12.484 23.464 45.828 1.00 91.19 84 PHE A O 1
ATOM 685 N N . ALA A 1 85 ? -12.215 24.863 44.089 1.00 89.50 85 ALA A N 1
ATOM 686 C CA . ALA A 1 85 ? -11.970 26.059 44.901 1.00 89.50 85 ALA A CA 1
ATOM 687 C C . ALA A 1 85 ? -13.166 26.449 45.789 1.00 89.50 85 ALA A C 1
ATOM 689 O O . ALA A 1 85 ? -12.979 27.070 46.832 1.00 89.50 85 ALA A O 1
ATOM 690 N N . THR A 1 86 ? -14.394 26.102 45.387 1.00 88.44 86 THR A N 1
ATOM 691 C CA . THR A 1 86 ? -15.616 26.378 46.166 1.00 88.44 86 THR A CA 1
ATOM 692 C C . THR A 1 86 ? -15.995 25.265 47.142 1.00 88.44 86 THR A C 1
ATOM 694 O O . THR A 1 86 ? -16.785 25.495 48.050 1.00 88.44 86 THR A O 1
ATOM 697 N N . GLN A 1 87 ? -15.431 24.068 46.974 1.00 85.50 87 GLN A N 1
ATOM 698 C CA . GLN A 1 87 ? -15.746 22.858 47.743 1.00 85.50 87 GLN A CA 1
ATOM 699 C C . GLN A 1 87 ? -14.511 22.370 48.521 1.00 85.50 87 GLN A C 1
ATOM 701 O O . GLN A 1 87 ? -14.217 21.179 48.593 1.00 85.50 87 GLN A O 1
ATOM 706 N N . THR A 1 88 ? -13.756 23.302 49.102 1.00 69.38 88 THR A N 1
ATOM 707 C CA . THR A 1 88 ? -12.433 23.068 49.717 1.00 69.38 88 THR A CA 1
ATOM 708 C C . THR A 1 88 ? -12.469 22.205 50.978 1.00 69.38 88 THR A C 1
ATOM 710 O O . THR A 1 88 ? -11.457 21.621 51.369 1.00 69.38 88 THR A O 1
ATOM 713 N N . THR A 1 89 ? -13.637 22.083 51.608 1.00 73.56 89 THR A N 1
ATOM 714 C CA . THR A 1 89 ? -13.875 21.184 52.744 1.00 73.56 89 THR A CA 1
ATOM 715 C C . THR A 1 89 ? -14.178 19.748 52.311 1.00 73.56 89 THR A C 1
ATOM 717 O O . THR A 1 89 ? -14.178 18.851 53.155 1.00 73.56 89 THR A O 1
ATOM 720 N N . SER A 1 90 ? -14.391 19.495 51.013 1.00 79.00 90 SER A N 1
ATOM 721 C CA . SER A 1 90 ? -14.605 18.148 50.491 1.00 79.00 90 SER A CA 1
ATOM 722 C C . SER A 1 90 ? -13.313 17.347 50.575 1.00 79.00 90 SER A C 1
ATOM 724 O O . SER A 1 90 ? -12.361 17.546 49.815 1.00 79.00 90 SER A O 1
ATOM 726 N N . GLN A 1 91 ? -13.288 16.390 51.498 1.00 71.25 91 GLN A N 1
ATOM 727 C CA . GLN A 1 91 ? -12.136 15.515 51.681 1.00 71.25 91 GLN A CA 1
ATOM 728 C C . GLN A 1 91 ? -11.828 14.678 50.421 1.00 71.25 91 GLN A C 1
ATOM 730 O O . GLN A 1 91 ? -10.685 14.294 50.194 1.00 71.25 91 GLN A O 1
ATOM 735 N N . ILE A 1 92 ? -12.809 14.456 49.540 1.00 72.81 92 ILE A N 1
ATOM 736 C CA . ILE A 1 92 ? -12.605 13.756 48.263 1.00 72.81 92 ILE A CA 1
ATOM 737 C C . ILE A 1 92 ? -11.833 14.619 47.269 1.00 72.81 92 ILE A C 1
ATOM 739 O O . ILE A 1 92 ? -10.963 14.113 46.563 1.00 72.81 92 ILE A O 1
ATOM 743 N N . ILE A 1 93 ? -12.101 15.927 47.234 1.00 82.06 93 ILE A N 1
ATOM 744 C CA . ILE A 1 93 ? -11.320 16.858 46.412 1.00 82.06 93 ILE A CA 1
ATOM 745 C C . ILE A 1 93 ? -9.865 16.850 46.880 1.00 82.06 93 ILE A C 1
ATOM 747 O O . ILE A 1 93 ? -8.957 16.774 46.054 1.00 82.06 93 ILE A O 1
ATOM 751 N N . GLN A 1 94 ? -9.636 16.811 48.195 1.00 77.31 94 GLN A N 1
ATOM 752 C CA . GLN A 1 94 ? -8.292 16.660 48.753 1.00 77.31 94 GLN A CA 1
ATOM 753 C C . GLN A 1 94 ? -7.626 15.354 48.307 1.00 77.31 94 GLN A C 1
ATOM 755 O O . GLN A 1 94 ? -6.467 15.394 47.908 1.00 77.31 94 GLN A O 1
ATOM 760 N N . ILE A 1 95 ? -8.342 14.224 48.285 1.00 74.44 95 ILE A N 1
ATOM 761 C CA . ILE A 1 95 ? -7.816 12.946 47.769 1.00 74.44 95 ILE A CA 1
ATOM 762 C C . ILE A 1 95 ? -7.455 13.047 46.288 1.00 74.44 95 ILE A C 1
ATOM 764 O O . ILE A 1 95 ? -6.367 12.632 45.896 1.00 74.44 95 ILE A O 1
ATOM 768 N N . VAL A 1 96 ? -8.343 13.599 45.460 1.00 77.81 96 VAL A N 1
ATOM 769 C CA . VAL A 1 96 ? -8.085 13.767 44.024 1.00 77.81 96 VAL A CA 1
ATOM 770 C C . VAL A 1 96 ? -6.846 14.635 43.814 1.00 77.81 96 VAL A C 1
ATOM 772 O O . VAL A 1 96 ? -5.988 14.283 43.010 1.00 77.81 96 VAL A O 1
ATOM 775 N N . LEU A 1 97 ? -6.693 15.718 44.579 1.00 82.69 97 LEU A N 1
ATOM 776 C CA . LEU A 1 97 ? -5.502 16.564 44.535 1.00 82.69 97 LEU A CA 1
ATOM 777 C C . LEU A 1 97 ? -4.252 15.837 45.043 1.00 82.69 97 LEU A C 1
ATOM 779 O O . LEU A 1 97 ? -3.201 15.975 44.428 1.00 82.69 97 LEU A O 1
ATOM 783 N N . CYS A 1 98 ? -4.354 15.016 46.092 1.00 78.44 98 CYS A N 1
ATOM 784 C CA . CYS A 1 98 ? -3.248 14.179 46.569 1.00 78.44 98 CYS A CA 1
ATOM 785 C C . CYS A 1 98 ? -2.811 13.163 45.511 1.00 78.44 98 CYS A C 1
ATOM 787 O O . CYS A 1 98 ? -1.615 12.973 45.311 1.00 78.44 98 CYS A O 1
ATOM 789 N N . LEU A 1 99 ? -3.759 12.553 44.795 1.00 72.06 99 LEU A N 1
ATOM 790 C CA . LEU A 1 99 ? -3.490 11.636 43.688 1.00 72.06 99 LEU A CA 1
ATOM 791 C C . LEU A 1 99 ? -2.830 12.357 42.508 1.00 72.06 99 LEU A C 1
ATOM 793 O O . LEU A 1 99 ? -1.839 11.863 41.980 1.00 72.06 99 LEU A O 1
ATOM 797 N N . VAL A 1 100 ? -3.338 13.529 42.117 1.00 76.69 100 VAL A N 1
ATOM 798 C CA . VAL A 1 100 ? -2.738 14.360 41.058 1.00 76.69 100 VAL A CA 1
ATOM 799 C C . VAL A 1 100 ? -1.310 14.761 41.430 1.00 76.69 100 VAL A C 1
ATOM 801 O O . VAL A 1 100 ? -0.398 14.626 40.615 1.00 76.69 100 VAL A O 1
ATOM 804 N N . GLU A 1 101 ? -1.101 15.207 42.668 1.00 75.38 101 GLU A N 1
ATOM 805 C CA . GLU A 1 101 ? 0.204 15.630 43.176 1.00 75.38 101 GLU A CA 1
ATOM 806 C C . GLU A 1 101 ? 1.180 14.453 43.281 1.00 75.38 101 GLU A C 1
ATOM 808 O O . GLU A 1 101 ? 2.350 14.581 42.925 1.00 75.38 101 GLU A O 1
ATOM 813 N N . PHE A 1 102 ? 0.698 13.284 43.703 1.00 67.19 102 PHE A N 1
ATOM 814 C CA . PHE A 1 102 ? 1.481 12.056 43.770 1.00 67.19 102 PHE A CA 1
ATOM 815 C C . PHE A 1 102 ? 1.930 11.572 42.386 1.00 67.19 102 PHE A C 1
ATOM 817 O O . PHE A 1 102 ? 3.121 11.340 42.175 1.00 67.19 102 PHE A O 1
ATOM 824 N N . ILE A 1 103 ? 0.984 11.444 41.444 1.00 62.78 103 ILE A N 1
ATOM 825 C CA . ILE A 1 103 ? 1.247 11.008 40.062 1.00 62.78 103 ILE A CA 1
ATOM 826 C C . ILE A 1 103 ? 2.270 11.935 39.405 1.00 62.78 103 ILE A C 1
ATOM 828 O O . ILE A 1 103 ? 3.114 11.487 38.633 1.00 62.78 103 ILE A O 1
ATOM 832 N N . TYR A 1 104 ? 2.213 13.225 39.729 1.00 66.94 104 TYR A N 1
ATOM 833 C CA . TYR A 1 104 ? 3.124 14.209 39.176 1.00 66.94 104 TYR A CA 1
ATOM 834 C C . TYR A 1 104 ? 4.519 14.194 39.823 1.00 66.94 104 TYR A C 1
ATOM 836 O O . TYR A 1 104 ? 5.518 14.309 39.118 1.00 66.94 104 TYR A O 1
ATOM 844 N N . ASN A 1 105 ? 4.613 14.063 41.151 1.00 62.34 105 ASN A N 1
ATOM 845 C CA . ASN A 1 105 ? 5.873 14.251 41.885 1.00 62.34 105 ASN A CA 1
ATOM 846 C C . ASN A 1 105 ? 6.774 13.004 41.962 1.00 62.34 105 ASN A C 1
ATOM 848 O O . ASN A 1 105 ? 7.871 13.091 42.521 1.00 62.34 105 ASN A O 1
ATOM 852 N N . LYS A 1 106 ? 6.366 11.835 41.451 1.00 55.00 106 LYS A N 1
ATOM 853 C CA . LYS A 1 106 ? 7.144 10.595 41.610 1.00 55.00 106 LYS A CA 1
ATOM 854 C C . LYS A 1 106 ? 7.460 9.869 40.297 1.00 55.00 106 LYS A C 1
ATOM 856 O O . LYS A 1 106 ? 6.613 9.689 39.433 1.00 55.00 106 LYS A O 1
ATOM 861 N N . HIS A 1 107 ? 8.694 9.356 40.207 1.00 52.91 107 HIS A N 1
ATOM 862 C CA . HIS A 1 107 ? 9.130 8.381 39.200 1.00 52.91 107 HIS A CA 1
ATOM 863 C C . HIS A 1 107 ? 8.311 7.078 39.269 1.00 52.91 107 HIS A C 1
ATOM 865 O O . HIS A 1 107 ? 7.831 6.696 40.337 1.00 52.91 107 HIS A O 1
ATOM 871 N N . ALA A 1 108 ? 8.271 6.333 38.155 1.00 47.56 108 ALA A N 1
ATOM 872 C CA . ALA A 1 108 ? 7.616 5.025 37.996 1.00 47.56 108 ALA A CA 1
ATOM 873 C C . ALA A 1 108 ? 7.814 4.032 39.169 1.00 47.56 108 ALA A C 1
ATOM 875 O O . ALA A 1 108 ? 6.920 3.247 39.467 1.00 47.56 108 ALA A O 1
ATOM 876 N N . LYS A 1 109 ? 8.944 4.108 39.887 1.00 42.97 109 LYS A N 1
ATOM 877 C CA . LYS A 1 109 ? 9.253 3.267 41.057 1.00 42.97 109 LYS A CA 1
ATOM 878 C C . LYS A 1 109 ? 8.372 3.527 42.288 1.00 42.97 109 LYS A C 1
ATOM 880 O O . LYS A 1 109 ? 8.108 2.601 43.038 1.00 42.97 109 LYS A O 1
ATOM 885 N N . ALA A 1 110 ? 7.891 4.751 42.524 1.00 47.00 110 ALA A N 1
ATOM 886 C CA . ALA A 1 110 ? 6.994 5.002 43.664 1.00 47.00 110 ALA A CA 1
ATOM 887 C C . ALA A 1 110 ? 5.555 4.569 43.360 1.00 47.00 110 ALA A C 1
ATOM 889 O O . ALA A 1 110 ? 4.827 4.141 44.250 1.00 47.00 110 ALA A O 1
ATOM 890 N N . VAL A 1 111 ? 5.169 4.660 42.086 1.00 48.16 111 VAL A N 1
ATOM 891 C CA . VAL A 1 111 ? 3.921 4.107 41.557 1.00 48.16 111 VAL A CA 1
ATOM 892 C C . VAL A 1 111 ? 3.895 2.585 41.748 1.00 48.16 111 VAL A C 1
ATOM 894 O O . VAL A 1 111 ? 2.889 2.023 42.178 1.00 48.16 111 VAL A O 1
ATOM 897 N N . GLU A 1 112 ? 5.031 1.931 41.520 1.00 46.09 112 GLU A N 1
ATOM 898 C CA . GLU A 1 112 ? 5.267 0.520 41.818 1.00 46.09 112 GLU A CA 1
ATOM 899 C C . GLU A 1 112 ? 5.224 0.212 43.329 1.00 46.09 112 GLU A C 1
ATOM 901 O O . GLU A 1 112 ? 4.522 -0.713 43.733 1.00 46.09 112 GLU A O 1
ATOM 906 N N . SER A 1 113 ? 5.870 1.011 44.188 1.00 44.38 113 SER A N 1
ATOM 907 C CA . SER A 1 113 ? 5.814 0.824 45.652 1.00 44.38 113 SER A CA 1
ATOM 908 C C . SER A 1 113 ? 4.412 1.014 46.246 1.00 44.38 113 SER A C 1
ATOM 910 O O . SER A 1 113 ? 4.025 0.251 47.125 1.00 44.38 113 SER A O 1
ATOM 912 N N . ILE A 1 114 ? 3.621 1.972 45.748 1.00 46.34 114 ILE A N 1
ATOM 913 C CA . ILE A 1 114 ? 2.212 2.129 46.148 1.00 46.34 114 ILE A CA 1
ATOM 914 C C . ILE A 1 114 ? 1.352 0.999 45.603 1.00 46.34 114 ILE A C 1
ATOM 916 O O . ILE A 1 114 ? 0.477 0.517 46.315 1.00 46.34 114 ILE A O 1
ATOM 920 N N . SER A 1 115 ? 1.606 0.544 44.373 1.00 46.16 115 SER A N 1
ATOM 921 C CA . SER A 1 115 ? 0.936 -0.647 43.850 1.00 46.16 115 SER A CA 1
ATOM 922 C C . SER A 1 115 ? 1.164 -1.814 44.814 1.00 46.16 115 SER A C 1
ATOM 924 O O . SER A 1 115 ? 0.204 -2.428 45.251 1.00 46.16 115 SER A O 1
ATOM 926 N N . LEU A 1 116 ? 2.406 -2.041 45.251 1.00 41.84 116 LEU A N 1
ATOM 927 C CA . LEU A 1 116 ? 2.768 -3.086 46.217 1.00 41.84 116 LEU A CA 1
ATOM 928 C C . LEU A 1 116 ? 2.184 -2.883 47.630 1.00 41.84 116 LEU A C 1
ATOM 930 O O . LEU A 1 116 ? 1.965 -3.873 48.324 1.00 41.84 116 LEU A O 1
ATOM 934 N N . GLY A 1 117 ? 1.951 -1.638 48.060 1.00 40.91 117 GLY A N 1
ATOM 935 C CA . GLY A 1 117 ? 1.426 -1.310 49.393 1.00 40.91 117 GLY A CA 1
ATOM 936 C C . GLY A 1 117 ? -0.103 -1.224 49.492 1.00 40.91 117 GLY A C 1
ATOM 937 O O . GLY A 1 117 ? -0.659 -1.513 50.548 1.00 40.91 117 GLY A O 1
ATOM 938 N N . LEU A 1 118 ? -0.789 -0.835 48.413 1.00 40.41 118 LEU A N 1
ATOM 939 C CA . LEU A 1 118 ? -2.247 -0.672 48.367 1.00 40.41 118 LEU A CA 1
ATOM 940 C C . LEU A 1 118 ? -2.963 -1.785 47.610 1.00 40.41 118 LEU A C 1
ATOM 942 O O . LEU A 1 118 ? -4.120 -2.072 47.910 1.00 40.41 118 LEU A O 1
ATOM 946 N N . LEU A 1 119 ? -2.319 -2.382 46.608 1.00 41.91 119 LEU A N 1
ATOM 947 C CA . LEU A 1 119 ? -2.919 -3.431 45.799 1.00 41.91 119 LEU A CA 1
ATOM 948 C C . LEU A 1 119 ? -2.488 -4.793 46.329 1.00 41.91 119 LEU A C 1
ATOM 950 O O . LEU A 1 119 ? -1.369 -4.989 46.800 1.00 41.91 119 LEU A O 1
ATOM 954 N N . VAL A 1 120 ? -3.374 -5.780 46.209 1.00 43.12 120 VAL A N 1
ATOM 955 C CA . VAL A 1 120 ? -2.978 -7.168 46.460 1.00 43.12 120 VAL A CA 1
ATOM 956 C C . VAL A 1 120 ? -1.871 -7.512 45.450 1.00 43.12 120 VAL A C 1
ATOM 958 O O . VAL A 1 120 ? -2.060 -7.225 44.264 1.00 43.12 120 VAL A O 1
ATOM 961 N N . PRO A 1 121 ? -0.747 -8.132 45.852 1.00 43.88 121 PRO A N 1
ATOM 962 C CA . PRO A 1 121 ? 0.414 -8.359 44.983 1.00 43.88 121 PRO A CA 1
ATOM 963 C C . PRO A 1 121 ? 0.114 -8.979 43.602 1.00 43.88 121 PRO A C 1
ATOM 965 O O . PRO A 1 121 ? 0.798 -8.689 42.622 1.00 43.88 121 PRO A O 1
ATOM 968 N N . SER A 1 122 ? -0.954 -9.775 43.491 1.00 43.62 122 SER A N 1
ATOM 969 C CA . SER A 1 122 ? -1.450 -10.365 42.240 1.00 43.62 122 SER A CA 1
ATOM 970 C C . SER A 1 122 ? -1.922 -9.338 41.194 1.00 43.62 122 SER A C 1
ATOM 972 O O . SER A 1 122 ? -1.928 -9.625 40.000 1.00 43.62 122 SER A O 1
ATOM 974 N N . VAL A 1 123 ? -2.335 -8.142 41.625 1.00 43.03 123 VAL A N 1
ATOM 975 C CA . VAL A 1 123 ? -2.800 -7.032 40.772 1.00 43.03 123 VAL A CA 1
ATOM 976 C C . VAL A 1 123 ? -1.624 -6.160 40.312 1.00 43.03 123 VAL A C 1
ATOM 978 O O . VAL A 1 123 ? -1.630 -5.670 39.184 1.00 43.03 123 VAL A O 1
ATOM 981 N N . CYS A 1 124 ? -0.574 -6.032 41.129 1.00 44.91 124 CYS A N 1
ATOM 982 C CA . CYS A 1 124 ? 0.646 -5.285 40.792 1.00 44.91 124 CYS A CA 1
ATOM 983 C C . CYS A 1 124 ? 1.342 -5.848 39.551 1.00 44.91 124 CYS A C 1
ATOM 985 O O . CYS A 1 124 ? 1.710 -5.097 38.649 1.00 44.91 124 CYS A O 1
ATOM 987 N N . VAL A 1 125 ? 1.441 -7.178 39.477 1.00 44.47 125 VAL A N 1
ATOM 988 C CA . VAL A 1 125 ? 2.069 -7.905 38.362 1.00 44.47 125 VAL A CA 1
ATOM 989 C C . VAL A 1 125 ? 1.332 -7.669 37.032 1.00 44.47 125 VAL A C 1
ATOM 991 O O . VAL A 1 125 ? 1.951 -7.649 35.965 1.00 44.47 125 VAL A O 1
ATOM 994 N N . LEU A 1 126 ? 0.013 -7.436 37.076 1.00 42.81 126 LEU A N 1
ATOM 995 C CA . LEU A 1 126 ? -0.798 -7.120 35.892 1.00 42.81 126 LEU A CA 1
ATOM 996 C C . LEU A 1 126 ? -0.568 -5.685 35.391 1.00 42.81 126 LEU A C 1
ATOM 998 O O . LEU A 1 126 ? -0.569 -5.456 34.180 1.00 42.81 126 LEU A O 1
ATOM 1002 N N . LEU A 1 127 ? -0.345 -4.733 36.303 1.00 45.75 127 LEU A N 1
ATOM 1003 C CA . LEU A 1 127 ? -0.111 -3.320 35.979 1.00 45.75 127 LEU A CA 1
ATOM 1004 C C . LEU A 1 127 ? 1.325 -3.062 35.494 1.00 45.75 127 LEU A C 1
ATOM 1006 O O . LEU A 1 127 ? 1.504 -2.329 34.521 1.00 45.75 127 LEU A O 1
ATOM 1010 N N . GLN A 1 128 ? 2.324 -3.720 36.098 1.00 45.25 128 GLN A N 1
ATOM 1011 C CA . GLN A 1 128 ? 3.753 -3.574 35.765 1.00 45.25 128 GLN A CA 1
ATOM 1012 C C . GLN A 1 128 ? 4.094 -3.927 34.307 1.00 45.25 128 GLN A C 1
ATOM 1014 O O . GLN A 1 128 ? 5.052 -3.392 33.758 1.00 45.25 128 GLN A O 1
ATOM 1019 N N . ASN A 1 129 ? 3.317 -4.806 33.665 1.00 39.59 129 ASN A N 1
ATOM 1020 C CA . ASN A 1 129 ? 3.645 -5.321 32.333 1.00 39.59 129 ASN A CA 1
ATOM 1021 C C . ASN A 1 129 ? 2.968 -4.582 31.163 1.00 39.59 129 ASN A C 1
ATOM 1023 O O . ASN A 1 129 ? 3.340 -4.834 30.022 1.00 39.59 129 ASN A O 1
ATOM 1027 N N . ASN A 1 130 ? 1.962 -3.722 31.393 1.00 40.56 130 ASN A N 1
ATOM 1028 C CA . ASN A 1 130 ? 1.082 -3.263 30.299 1.00 40.56 130 ASN A CA 1
ATOM 1029 C C . ASN A 1 130 ? 0.536 -1.830 30.404 1.00 40.56 130 ASN A C 1
ATOM 1031 O O . ASN A 1 130 ? -0.168 -1.384 29.492 1.00 40.56 130 ASN A O 1
ATOM 1035 N N . VAL A 1 131 ? 0.805 -1.109 31.493 1.00 41.50 131 VAL A N 1
ATOM 1036 C CA . VAL A 1 131 ? 0.248 0.229 31.713 1.00 41.50 131 VAL A CA 1
ATOM 1037 C C . VAL A 1 131 ? 1.397 1.209 31.908 1.00 41.50 131 VAL A C 1
ATOM 1039 O O . VAL A 1 131 ? 2.131 1.116 32.886 1.00 41.50 131 VAL A O 1
ATOM 1042 N N . GLU A 1 132 ? 1.567 2.154 30.977 1.00 43.62 132 GLU A N 1
ATOM 1043 C CA . GLU A 1 132 ? 2.511 3.253 31.188 1.00 43.62 132 GLU A CA 1
ATOM 1044 C C . GLU A 1 132 ? 2.127 4.003 32.482 1.00 43.62 132 GLU A C 1
ATOM 1046 O O . GLU A 1 132 ? 0.945 4.345 32.644 1.00 43.62 132 GLU A O 1
ATOM 1051 N N . PRO A 1 133 ? 3.091 4.281 33.387 1.00 41.53 133 PRO A N 1
ATOM 1052 C CA . PRO A 1 133 ? 2.856 4.938 34.680 1.00 41.53 133 PRO A CA 1
ATOM 1053 C C . PRO A 1 133 ? 2.122 6.287 34.601 1.00 41.53 133 PRO A C 1
ATOM 1055 O O . PRO A 1 133 ? 1.551 6.740 35.586 1.00 41.53 133 PRO A O 1
ATOM 1058 N N . SER A 1 134 ? 2.119 6.924 33.428 1.00 39.53 134 SER A N 1
ATOM 1059 C CA . SER A 1 134 ? 1.480 8.211 33.130 1.00 39.53 134 SER A CA 1
ATOM 1060 C C . SER A 1 134 ? 0.056 8.103 32.567 1.00 39.53 134 SER A C 1
ATOM 1062 O O . SER A 1 134 ? -0.570 9.119 32.269 1.00 39.53 134 SER A O 1
ATOM 1064 N N . SER A 1 135 ? -0.479 6.898 32.362 1.00 44.28 135 SER A N 1
ATOM 1065 C CA . SER A 1 135 ? -1.737 6.744 31.631 1.00 44.28 135 SER A CA 1
ATOM 1066 C C . SER A 1 135 ? -2.975 6.951 32.516 1.00 44.28 135 SER A C 1
ATOM 1068 O O . SER A 1 135 ? -3.064 6.437 33.632 1.00 44.28 135 SER A O 1
ATOM 1070 N N . ARG A 1 136 ? -4.008 7.611 31.963 1.00 42.44 136 ARG A N 1
ATOM 1071 C CA . ARG A 1 136 ? -5.378 7.729 32.525 1.00 42.44 136 ARG A CA 1
ATOM 1072 C C . ARG A 1 136 ? -5.923 6.430 33.133 1.00 42.44 136 ARG A C 1
ATOM 1074 O O . ARG A 1 136 ? -6.736 6.441 34.051 1.00 42.44 136 ARG A O 1
ATOM 1081 N N . ARG A 1 137 ? -5.486 5.301 32.574 1.00 44.56 137 ARG A N 1
ATOM 1082 C CA . ARG A 1 137 ? -5.905 3.940 32.913 1.00 44.56 137 ARG A CA 1
ATOM 1083 C C . ARG A 1 137 ? -5.336 3.469 34.247 1.00 44.56 137 ARG A C 1
ATOM 1085 O O . ARG A 1 137 ? -5.986 2.670 34.901 1.00 44.56 137 ARG A O 1
ATOM 1092 N N . PHE A 1 138 ? -4.179 3.980 34.664 1.00 47.91 138 PHE A N 1
ATOM 1093 C CA . PHE A 1 138 ? -3.567 3.666 35.954 1.00 47.91 138 PHE A CA 1
ATOM 1094 C C . PHE A 1 138 ? -4.275 4.386 37.112 1.00 47.91 138 PHE A C 1
ATOM 1096 O O . PHE A 1 138 ? -4.650 3.758 38.100 1.00 47.91 138 PHE A O 1
ATOM 1103 N N . ALA A 1 139 ? -4.564 5.680 36.945 1.00 45.88 139 ALA A N 1
ATOM 1104 C CA . ALA A 1 139 ? -5.387 6.438 37.890 1.00 45.88 139 ALA A CA 1
ATOM 1105 C C . ALA A 1 139 ? -6.803 5.840 38.012 1.00 45.88 139 ALA A C 1
ATOM 1107 O O . ALA A 1 139 ? -7.341 5.723 39.110 1.00 45.88 139 ALA A O 1
ATOM 1108 N N . TYR A 1 140 ? -7.376 5.385 36.892 1.00 48.16 140 TYR A N 1
ATOM 1109 C CA . TYR A 1 140 ? -8.659 4.684 36.871 1.00 48.16 140 TYR A CA 1
ATOM 1110 C C . TYR A 1 140 ? -8.599 3.284 37.498 1.00 48.16 140 TYR A C 1
ATOM 1112 O O . TYR A 1 140 ? -9.501 2.908 38.240 1.00 48.16 140 TYR A O 1
ATOM 1120 N N . ALA A 1 141 ? -7.526 2.527 37.254 1.00 49.53 141 ALA A N 1
ATOM 1121 C CA . ALA A 1 141 ? -7.308 1.224 37.871 1.00 49.53 141 ALA A CA 1
ATOM 1122 C C . ALA A 1 141 ? -7.260 1.327 39.400 1.00 49.53 141 ALA A C 1
ATOM 1124 O O . ALA A 1 141 ? -7.905 0.541 40.090 1.00 49.53 141 ALA A O 1
ATOM 1125 N N . LEU A 1 142 ? -6.563 2.341 39.919 1.00 51.06 142 LEU A N 1
ATOM 1126 C CA . LEU A 1 142 ? -6.535 2.654 41.344 1.00 51.06 142 LEU A CA 1
ATOM 1127 C C . LEU A 1 142 ? -7.933 3.019 41.868 1.00 51.06 142 LEU A C 1
ATOM 1129 O O . LEU A 1 142 ? -8.364 2.449 42.865 1.00 51.06 142 LEU A O 1
ATOM 1133 N N . LEU A 1 143 ? -8.680 3.883 41.168 1.00 47.69 143 LEU A N 1
ATOM 1134 C CA . LEU A 1 143 ? -10.043 4.290 41.551 1.00 47.69 143 LEU A CA 1
ATOM 1135 C C . LEU A 1 143 ? -11.051 3.122 41.587 1.00 47.69 143 LEU A C 1
ATOM 1137 O O . LEU A 1 143 ? -11.811 3.016 42.546 1.00 47.69 143 LEU A O 1
ATOM 1141 N N . VAL A 1 144 ? -11.033 2.222 40.596 1.00 45.69 144 VAL A N 1
ATOM 1142 C CA . VAL A 1 144 ? -11.907 1.027 40.535 1.00 45.69 144 VAL A CA 1
ATOM 1143 C C . VAL A 1 144 ? -11.506 -0.023 41.583 1.00 45.69 144 VAL A C 1
ATOM 1145 O O . VAL A 1 144 ? -12.361 -0.707 42.152 1.00 45.69 144 VAL A O 1
ATOM 1148 N N . PHE A 1 145 ? -10.208 -0.148 41.877 1.00 47.25 145 PHE A N 1
ATOM 1149 C CA . PHE A 1 145 ? -9.695 -1.071 42.891 1.00 47.25 145 PHE A CA 1
ATOM 1150 C C . PHE A 1 145 ? -10.116 -0.698 44.314 1.00 47.25 145 PHE A C 1
ATOM 1152 O O . PHE A 1 145 ? -10.438 -1.595 45.092 1.00 47.25 145 PHE A O 1
ATOM 1159 N N . PHE A 1 146 ? -10.168 0.598 44.646 1.00 42.38 146 PHE A N 1
ATOM 1160 C CA . PHE A 1 146 ? -10.558 1.074 45.981 1.00 42.38 146 PHE A CA 1
ATOM 1161 C C . PHE A 1 146 ? -11.977 0.657 46.409 1.00 42.38 146 PHE A C 1
ATOM 1163 O O . PHE A 1 146 ? -12.312 0.765 47.586 1.00 42.38 146 PHE A O 1
ATOM 1170 N N . GLN A 1 147 ? -12.810 0.174 45.483 1.00 43.94 147 GLN A N 1
ATOM 1171 C CA . GLN A 1 147 ? -14.225 -0.111 45.726 1.00 43.94 147 GLN A CA 1
ATOM 1172 C C . GLN A 1 147 ? -14.543 -1.604 45.646 1.00 43.94 147 GLN A C 1
ATOM 1174 O O . GLN A 1 147 ? -15.192 -2.139 46.542 1.00 43.94 147 GLN A O 1
ATOM 1179 N N . GLN A 1 148 ? -14.092 -2.293 44.589 1.00 46.25 148 GLN A N 1
ATOM 1180 C CA . GLN A 1 148 ? -14.309 -3.731 44.402 1.00 46.25 148 GLN A CA 1
ATOM 1181 C C . GLN A 1 148 ? -13.155 -4.351 43.594 1.00 46.25 148 GLN A C 1
ATOM 1183 O O . GLN A 1 148 ? -13.181 -4.330 42.359 1.00 46.25 148 GLN A O 1
ATOM 1188 N N . PRO A 1 149 ? -12.168 -4.990 44.255 1.00 48.00 149 PRO A N 1
ATOM 1189 C CA . PRO A 1 149 ? -10.978 -5.557 43.607 1.00 48.00 149 PRO A CA 1
ATOM 1190 C C . PRO A 1 149 ? -11.260 -6.523 42.441 1.00 48.00 149 PRO A C 1
ATOM 1192 O O . PRO A 1 149 ? -10.424 -6.690 41.553 1.00 48.00 149 PRO A O 1
ATOM 1195 N N . LYS A 1 150 ? -12.447 -7.150 42.413 1.00 46.22 150 LYS A N 1
ATOM 1196 C CA . LYS A 1 150 ? -12.872 -8.069 41.345 1.00 46.22 150 LYS A CA 1
ATOM 1197 C C . LYS A 1 150 ? -13.107 -7.355 40.002 1.00 46.22 150 LYS A C 1
ATOM 1199 O O . LYS A 1 150 ? -12.724 -7.898 38.973 1.00 46.22 150 LYS A O 1
ATOM 1204 N N . ASN A 1 151 ? -13.635 -6.128 39.994 1.00 46.44 151 ASN A N 1
ATOM 1205 C CA . ASN A 1 151 ? -14.004 -5.410 38.761 1.00 46.44 151 ASN A CA 1
ATOM 1206 C C . ASN A 1 151 ? -12.789 -4.866 38.000 1.00 46.44 151 ASN A C 1
ATOM 1208 O O . ASN A 1 151 ? -12.780 -4.865 36.768 1.00 46.44 151 ASN A O 1
ATOM 1212 N N . LEU A 1 152 ? -11.721 -4.496 38.718 1.00 47.03 152 LEU A N 1
ATOM 1213 C CA . LEU A 1 152 ? -10.453 -4.117 38.093 1.00 47.03 152 LEU A CA 1
ATOM 1214 C C . LEU A 1 152 ? -9.853 -5.283 37.295 1.00 47.03 152 LEU A C 1
ATOM 1216 O O . LEU A 1 152 ? -9.365 -5.096 36.178 1.00 47.03 152 LEU A O 1
ATOM 1220 N N . ARG A 1 153 ? -9.915 -6.494 37.861 1.00 49.41 153 ARG A N 1
ATOM 1221 C CA . ARG A 1 153 ? -9.424 -7.710 37.210 1.00 49.41 153 ARG A CA 1
ATOM 1222 C C . ARG A 1 153 ? -10.141 -7.932 35.877 1.00 49.41 153 ARG A C 1
ATOM 1224 O O . ARG A 1 153 ? -9.474 -8.164 34.880 1.00 49.41 153 ARG A O 1
ATOM 1231 N N . PHE A 1 154 ? -11.465 -7.791 35.828 1.00 51.47 154 PHE A N 1
ATOM 1232 C CA . PHE A 1 154 ? -12.234 -7.963 34.589 1.00 51.47 154 PHE A CA 1
ATOM 1233 C C . PHE A 1 154 ? -11.931 -6.902 33.534 1.00 51.47 154 PHE A C 1
ATOM 1235 O O . PHE A 1 154 ? -11.795 -7.241 32.363 1.00 51.47 154 PHE A O 1
ATOM 1242 N N . LEU A 1 155 ? -11.768 -5.640 33.934 1.00 49.78 155 LEU A N 1
ATOM 1243 C CA . LEU A 1 155 ? -11.519 -4.544 32.996 1.00 49.78 155 LEU A CA 1
ATOM 1244 C C . LEU A 1 155 ? -10.166 -4.689 32.278 1.00 49.78 155 LEU A C 1
ATOM 1246 O O . LEU A 1 155 ? -10.067 -4.443 31.077 1.00 49.78 155 LEU A O 1
ATOM 1250 N N . ILE A 1 156 ? -9.137 -5.148 33.000 1.00 50.88 156 ILE A N 1
ATOM 1251 C CA . ILE A 1 156 ? -7.811 -5.440 32.434 1.00 50.88 156 ILE A CA 1
ATOM 1252 C C . ILE A 1 156 ? -7.879 -6.647 31.484 1.00 50.88 156 ILE A C 1
ATOM 1254 O O . ILE A 1 156 ? -7.296 -6.609 30.401 1.00 50.88 156 ILE A O 1
ATOM 1258 N N . LEU A 1 157 ? -8.605 -7.704 31.865 1.00 50.62 157 LEU A N 1
ATOM 1259 C CA . LEU A 1 157 ? -8.720 -8.930 31.065 1.00 50.62 157 LEU A CA 1
ATOM 1260 C C . LEU A 1 157 ? -9.560 -8.733 29.799 1.00 50.62 157 LEU A C 1
ATOM 1262 O O . LEU A 1 157 ? -9.214 -9.257 28.743 1.00 50.62 157 LEU A O 1
ATOM 1266 N N . PHE A 1 158 ? -10.621 -7.932 29.880 1.00 50.59 158 PHE A N 1
ATOM 1267 C CA . PHE A 1 158 ? -11.461 -7.595 28.737 1.00 50.59 158 PHE A CA 1
ATOM 1268 C C . PHE A 1 158 ? -10.707 -6.744 27.702 1.00 50.59 158 PHE A C 1
ATOM 1270 O O . PHE A 1 158 ? -10.756 -7.061 26.519 1.00 50.59 158 PHE A O 1
ATOM 1277 N N . ASP A 1 159 ? -9.938 -5.725 28.113 1.00 49.97 159 ASP A N 1
ATOM 1278 C CA . ASP A 1 159 ? -9.119 -4.921 27.179 1.00 49.97 159 ASP A CA 1
ATOM 1279 C C . ASP A 1 159 ? -8.024 -5.758 26.495 1.00 49.97 159 ASP A C 1
ATOM 1281 O O . ASP A 1 159 ? -7.757 -5.581 25.306 1.00 49.97 159 ASP A O 1
ATOM 1285 N N . GLN A 1 160 ? -7.411 -6.711 27.209 1.00 50.25 160 GLN A N 1
ATOM 1286 C CA . GLN A 1 160 ? -6.442 -7.634 26.607 1.00 50.25 160 GLN A CA 1
ATOM 1287 C C . GLN A 1 160 ? -7.075 -8.525 25.533 1.00 50.25 160 GLN A C 1
ATOM 1289 O O . GLN A 1 160 ? -6.459 -8.737 24.487 1.00 50.25 160 GLN A O 1
ATOM 1294 N N . ALA A 1 161 ? -8.295 -9.007 25.777 1.00 49.06 161 ALA A N 1
ATOM 1295 C CA . ALA A 1 161 ? -9.034 -9.840 24.838 1.00 49.06 161 ALA A CA 1
ATOM 1296 C C . ALA A 1 161 ? -9.550 -9.041 23.632 1.00 49.06 161 ALA A C 1
ATOM 1298 O O . ALA A 1 161 ? -9.339 -9.462 22.507 1.00 49.06 161 ALA A O 1
ATOM 1299 N N . VAL A 1 162 ? -10.120 -7.844 23.828 1.00 45.88 162 VAL A N 1
ATOM 1300 C CA . VAL A 1 162 ? -10.657 -6.988 22.744 1.00 45.88 162 VAL A CA 1
ATOM 1301 C C . VAL A 1 162 ? -9.586 -6.532 21.746 1.00 45.88 162 VAL A C 1
ATOM 1303 O O . VAL A 1 162 ? -9.891 -6.268 20.584 1.00 45.88 162 VAL A O 1
ATOM 1306 N N . ARG A 1 163 ? -8.315 -6.454 22.159 1.00 43.88 163 ARG A N 1
ATOM 1307 C CA . ARG A 1 163 ? -7.201 -6.132 21.248 1.00 43.88 163 ARG A CA 1
ATOM 1308 C C . ARG A 1 163 ? -6.811 -7.283 20.318 1.00 43.88 163 ARG A C 1
ATOM 1310 O O . ARG A 1 163 ? -6.025 -7.053 19.400 1.00 43.88 163 ARG A O 1
ATOM 1317 N N . LYS A 1 164 ? -7.311 -8.496 20.553 1.00 47.25 164 LYS A N 1
ATOM 1318 C CA . LYS A 1 164 ? -7.062 -9.679 19.728 1.00 47.25 164 LYS A CA 1
ATOM 1319 C C . LYS A 1 164 ? -8.392 -10.140 19.123 1.00 47.25 164 LYS A C 1
ATOM 1321 O O . LYS A 1 164 ? -9.427 -10.079 19.772 1.00 47.25 164 LYS A O 1
ATOM 1326 N N . ASN A 1 165 ? -8.390 -10.547 17.856 1.00 56.81 165 ASN A N 1
ATOM 1327 C CA . ASN A 1 165 ? -9.620 -10.988 17.192 1.00 56.81 165 ASN A CA 1
ATOM 1328 C C . ASN A 1 165 ? -10.216 -12.204 17.931 1.00 56.81 165 ASN A C 1
ATOM 1330 O O . ASN A 1 165 ? -9.473 -13.104 18.331 1.00 56.81 165 ASN A O 1
ATOM 1334 N N . PHE A 1 166 ? -11.538 -12.217 18.112 1.00 70.06 166 PHE A N 1
ATOM 1335 C CA . PHE A 1 166 ? -12.280 -13.383 18.595 1.00 70.06 166 PHE A CA 1
ATOM 1336 C C . PHE A 1 166 ? -12.633 -14.289 17.410 1.00 70.06 166 PHE A C 1
ATOM 1338 O O . PHE A 1 166 ? -13.006 -13.782 16.350 1.00 70.06 166 PHE A O 1
ATOM 1345 N N . GLY A 1 167 ? -12.553 -15.607 17.590 1.00 73.69 167 GLY A N 1
ATOM 1346 C CA . GLY A 1 167 ? -13.202 -16.562 16.690 1.00 73.69 167 GLY A CA 1
ATOM 1347 C C . GLY A 1 167 ? -14.692 -16.633 17.016 1.00 73.69 167 GLY A C 1
ATOM 1348 O O . GLY A 1 167 ? -15.049 -16.639 18.192 1.00 73.69 167 GLY A O 1
ATOM 1349 N N . ARG A 1 168 ? -15.569 -16.661 16.009 1.00 80.44 168 ARG A N 1
ATOM 1350 C CA . ARG A 1 168 ? -17.022 -16.745 16.222 1.00 80.44 168 ARG A CA 1
ATOM 1351 C C . ARG A 1 168 ? -17.547 -18.138 15.883 1.00 80.44 168 ARG A C 1
ATOM 1353 O O . ARG A 1 168 ? -17.180 -18.709 14.860 1.00 80.44 168 ARG A O 1
ATOM 1360 N N . TYR A 1 169 ? -18.433 -18.645 16.730 1.00 83.94 169 TYR A N 1
ATOM 1361 C CA . TYR A 1 169 ? -19.010 -19.981 16.643 1.00 83.94 169 TYR A CA 1
ATOM 1362 C C . TYR A 1 169 ? -20.529 -19.937 16.833 1.00 83.94 169 TYR A C 1
ATOM 1364 O O . TYR A 1 169 ? -21.042 -19.073 17.551 1.00 83.94 169 TYR A O 1
ATOM 1372 N N . LEU A 1 170 ? -21.237 -20.879 16.211 1.00 80.94 170 LEU A N 1
ATOM 1373 C CA . LEU A 1 170 ? -22.680 -21.089 16.359 1.00 80.94 170 LEU A CA 1
ATOM 1374 C C . LEU A 1 170 ? -22.923 -22.467 16.953 1.00 80.94 170 LEU A C 1
ATOM 1376 O O . LEU A 1 170 ? -22.253 -23.437 16.609 1.00 80.94 170 LEU A O 1
ATOM 1380 N N . LEU A 1 171 ? -23.893 -22.534 17.852 1.00 81.62 171 LEU A N 1
ATOM 1381 C CA . LEU A 1 171 ? -24.327 -23.773 18.463 1.00 81.62 171 LEU A CA 1
ATOM 1382 C C . LEU A 1 171 ? -25.098 -24.608 17.433 1.00 81.62 171 LEU A C 1
ATOM 1384 O O . LEU A 1 171 ? -26.195 -24.223 17.024 1.00 81.62 171 LEU A O 1
ATOM 1388 N N . ASN A 1 172 ? -24.554 -25.757 17.044 1.00 76.50 172 ASN A N 1
ATOM 1389 C CA . ASN A 1 172 ? -25.256 -26.749 16.246 1.00 76.50 172 ASN A CA 1
ATOM 1390 C C . ASN A 1 172 ? -26.077 -27.658 17.182 1.00 76.50 172 ASN A C 1
ATOM 1392 O O . ASN A 1 172 ? -25.533 -28.371 18.027 1.00 76.50 172 ASN A O 1
ATOM 1396 N N . GLY A 1 173 ? -27.408 -27.579 17.084 1.00 62.56 173 GLY A N 1
ATOM 1397 C CA . GLY A 1 173 ? -28.346 -28.368 17.890 1.00 62.56 173 GLY A CA 1
ATOM 1398 C C . GLY A 1 173 ? -29.640 -27.623 18.258 1.00 62.56 173 GLY A C 1
ATOM 1399 O O . GLY A 1 173 ? -29.741 -26.406 18.081 1.00 62.56 173 GLY A O 1
ATOM 1400 N N . PRO A 1 174 ? -30.670 -28.327 18.774 1.00 51.94 174 PRO A N 1
ATOM 1401 C CA . PRO A 1 174 ? -31.941 -27.723 19.163 1.00 51.94 174 PRO A CA 1
ATOM 1402 C C . PRO A 1 174 ? -31.756 -26.845 20.407 1.00 51.94 174 PRO A C 1
ATOM 1404 O O . PRO A 1 174 ? -31.947 -27.283 21.541 1.00 51.94 174 PRO A O 1
ATOM 1407 N N . GLY A 1 175 ? -31.395 -25.580 20.189 1.00 51.91 175 GLY A N 1
ATOM 1408 C CA . GLY A 1 175 ? -31.278 -24.565 21.229 1.00 51.91 175 GLY A CA 1
ATOM 1409 C C . GLY A 1 175 ? -32.641 -24.242 21.835 1.00 51.91 175 GLY A C 1
ATOM 1410 O O . GLY A 1 175 ? -33.293 -23.266 21.438 1.00 51.91 175 GLY A O 1
ATOM 1411 N N . ARG A 1 176 ? -33.083 -25.060 22.798 1.00 54.19 176 ARG A N 1
ATOM 1412 C CA . ARG A 1 176 ? -34.140 -24.672 23.736 1.00 54.19 176 ARG A CA 1
ATOM 1413 C C . ARG A 1 176 ? -33.686 -23.407 24.462 1.00 54.19 176 ARG A C 1
ATOM 1415 O O . ARG A 1 176 ? -32.497 -23.219 24.696 1.00 54.19 176 ARG A O 1
ATOM 1422 N N . ALA A 1 177 ? -34.630 -22.536 24.802 1.00 53.44 177 ALA A N 1
ATOM 1423 C CA . ALA A 1 177 ? -34.353 -21.415 25.689 1.00 53.44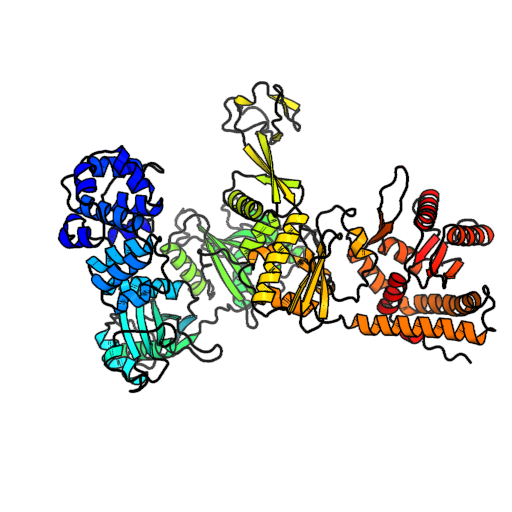 177 ALA A CA 1
ATOM 1424 C C . ALA A 1 177 ? -33.944 -21.986 27.055 1.00 53.44 177 ALA A C 1
ATOM 1426 O O . ALA A 1 177 ? -34.795 -22.433 27.821 1.00 53.44 177 ALA A O 1
ATOM 1427 N N . VAL A 1 178 ? -32.640 -22.059 27.307 1.00 63.91 178 VAL A N 1
ATOM 1428 C CA . VAL A 1 178 ? -32.095 -22.419 28.613 1.00 63.91 178 VAL A CA 1
ATOM 1429 C C . VAL A 1 178 ? -31.939 -21.134 29.414 1.00 63.91 178 VAL A C 1
ATOM 1431 O O . VAL A 1 178 ? -31.577 -20.097 28.852 1.00 63.91 178 VAL A O 1
ATOM 1434 N N . ASP A 1 179 ? -32.226 -21.187 30.713 1.00 68.69 179 ASP A N 1
ATOM 1435 C CA . ASP A 1 179 ? -31.914 -20.077 31.609 1.00 68.69 179 ASP A CA 1
ATOM 1436 C C . ASP A 1 179 ? -30.392 -19.893 31.653 1.00 68.69 179 ASP A C 1
ATOM 1438 O O . ASP A 1 179 ? -29.653 -20.718 32.194 1.00 68.69 179 ASP A O 1
ATOM 1442 N N . PHE A 1 180 ? -29.913 -18.842 30.987 1.00 72.19 180 PHE A N 1
ATOM 1443 C CA . PHE A 1 180 ? -28.492 -18.606 30.756 1.00 72.19 180 PHE A CA 1
ATOM 1444 C C . PHE A 1 180 ? -27.869 -17.778 31.888 1.00 72.19 180 PHE A C 1
ATOM 1446 O O . PHE A 1 180 ? -27.185 -16.780 31.660 1.00 72.19 180 PHE A O 1
ATOM 1453 N N . SER A 1 181 ? -28.130 -18.172 33.136 1.00 78.25 181 SER A N 1
ATOM 1454 C CA . SER A 1 181 ? -27.568 -17.544 34.332 1.00 78.25 181 SER A CA 1
ATOM 1455 C C . SER A 1 181 ? -26.330 -18.308 34.808 1.00 78.25 181 SER A C 1
ATOM 1457 O O . SER A 1 181 ? -26.394 -19.177 35.680 1.00 78.25 181 SER A O 1
ATOM 1459 N N . LEU A 1 182 ? -25.172 -18.003 34.222 1.00 83.94 182 LEU A N 1
ATOM 1460 C CA . LEU A 1 182 ? -23.916 -18.643 34.612 1.00 83.94 182 LEU A CA 1
ATOM 1461 C C . LEU A 1 182 ? -23.320 -18.015 35.879 1.00 83.94 182 LEU A C 1
ATOM 1463 O O . LEU A 1 182 ? -23.336 -16.794 36.066 1.00 83.94 182 LEU A O 1
ATOM 1467 N N . HIS A 1 183 ? -22.721 -18.863 36.717 1.00 86.12 183 HIS A N 1
ATOM 1468 C CA . HIS A 1 183 ? -22.013 -18.468 37.934 1.00 86.12 183 HIS A CA 1
ATOM 1469 C C . HIS A 1 183 ? -20.628 -19.120 38.009 1.00 86.12 183 HIS A C 1
ATOM 1471 O O . HIS A 1 183 ? -20.457 -20.291 37.676 1.00 86.12 183 HIS A O 1
ATOM 1477 N N . GLU A 1 184 ? -19.636 -18.372 38.505 1.00 83.69 184 GLU A N 1
ATOM 1478 C CA . GLU A 1 184 ? -18.233 -18.815 38.601 1.00 83.69 184 GLU A CA 1
ATOM 1479 C C . GLU A 1 184 ? -18.078 -20.142 39.363 1.00 83.69 184 GLU A C 1
ATOM 1481 O O . GLU A 1 184 ? -17.316 -21.011 38.940 1.00 83.69 184 GLU A O 1
ATOM 1486 N N . ALA A 1 185 ? -18.795 -20.304 40.482 1.00 86.75 185 ALA A N 1
ATOM 1487 C CA . ALA A 1 185 ? -18.719 -21.506 41.311 1.00 86.75 185 ALA A CA 1
ATOM 1488 C C . ALA A 1 185 ? -19.169 -22.756 40.544 1.00 86.75 185 ALA A C 1
ATOM 1490 O O . ALA A 1 185 ? -18.471 -23.765 40.566 1.00 86.75 185 ALA A O 1
ATOM 1491 N N . TRP A 1 186 ? -20.277 -22.648 39.807 1.00 93.44 186 TRP A N 1
ATOM 1492 C CA . TRP A 1 186 ? -20.809 -23.738 38.996 1.00 93.44 186 TRP A CA 1
ATOM 1493 C C . TRP A 1 186 ? -19.844 -24.117 37.869 1.00 93.44 186 TRP A C 1
ATOM 1495 O O . TRP A 1 186 ? -19.512 -25.285 37.729 1.00 93.44 186 TRP A O 1
ATOM 1505 N N . ILE A 1 187 ? -19.291 -23.145 37.131 1.00 89.50 187 ILE A N 1
ATOM 1506 C CA . ILE A 1 187 ? -18.320 -23.436 36.059 1.00 89.50 187 ILE A CA 1
ATOM 1507 C C . ILE A 1 187 ? -17.075 -24.148 36.619 1.00 89.50 187 ILE A C 1
ATOM 1509 O O . ILE A 1 187 ? -16.592 -25.110 36.024 1.00 89.50 187 ILE A O 1
ATOM 1513 N N . ASN A 1 188 ? -16.567 -23.705 37.774 1.00 88.44 188 ASN A N 1
ATOM 1514 C CA . ASN A 1 188 ? -15.409 -24.324 38.425 1.00 88.44 188 ASN A CA 1
ATOM 1515 C C . ASN A 1 188 ? -15.678 -25.746 38.943 1.00 88.44 188 ASN A C 1
ATOM 1517 O O . ASN A 1 188 ? -14.757 -26.556 38.943 1.00 88.44 188 ASN A O 1
ATOM 1521 N N . GLN A 1 189 ? -16.892 -26.033 39.417 1.00 89.38 189 GLN A N 1
ATOM 1522 C CA . GLN A 1 189 ? -17.251 -27.332 40.000 1.00 89.38 189 GLN A CA 1
ATOM 1523 C C . GLN A 1 189 ? -17.721 -28.337 38.955 1.00 89.38 189 GLN A C 1
ATOM 1525 O O . GLN A 1 189 ? -17.374 -29.508 39.037 1.00 89.38 189 GLN A O 1
ATOM 1530 N N . GLU A 1 190 ? -18.493 -27.878 37.977 1.00 92.00 190 GLU A N 1
ATOM 1531 C CA . GLU A 1 190 ? -19.186 -28.758 37.048 1.00 92.00 190 GLU A CA 1
ATOM 1532 C C . GLU A 1 190 ? -18.460 -28.876 35.714 1.00 92.00 190 GLU A C 1
ATOM 1534 O O . GLU A 1 190 ? -18.440 -29.956 35.149 1.00 92.00 190 GLU A O 1
ATOM 1539 N N . VAL A 1 191 ? -17.864 -27.813 35.178 1.00 92.56 191 VAL A N 1
ATOM 1540 C CA . VAL A 1 191 ? -17.343 -27.839 33.797 1.00 92.56 191 VAL A CA 1
ATOM 1541 C C . VAL A 1 191 ? -15.836 -28.051 33.769 1.00 92.56 191 VAL A C 1
ATOM 1543 O O . VAL A 1 191 ? -15.318 -28.930 33.092 1.00 92.56 191 VAL A O 1
ATOM 1546 N N . LEU A 1 192 ? -15.108 -27.209 34.493 1.00 91.62 192 LEU A N 1
ATOM 1547 C CA . LEU A 1 192 ? -13.656 -27.124 34.392 1.00 91.62 192 LEU A CA 1
ATOM 1548 C C . LEU A 1 192 ? -12.849 -28.333 34.898 1.00 91.62 192 LEU A C 1
ATOM 1550 O O . LEU A 1 192 ? -11.726 -28.487 34.404 1.00 91.62 192 LEU A O 1
ATOM 1554 N N . PRO A 1 193 ? -13.346 -29.208 35.800 1.00 91.25 193 PRO A N 1
ATOM 1555 C CA . PRO A 1 193 ? -12.614 -30.418 36.173 1.00 91.25 193 PRO A CA 1
ATOM 1556 C C . PRO A 1 193 ? -12.259 -31.317 34.983 1.00 91.25 193 PRO A C 1
ATOM 1558 O O . PRO A 1 193 ? -11.213 -31.960 35.019 1.00 91.25 193 PRO A O 1
ATOM 1561 N N . ASP A 1 194 ? -13.057 -31.293 33.911 1.00 87.06 194 ASP A N 1
ATOM 1562 C CA . ASP A 1 194 ? -12.839 -32.105 32.705 1.00 87.06 194 ASP A CA 1
ATOM 1563 C C . ASP A 1 194 ? -11.695 -31.573 31.815 1.00 87.06 194 ASP A C 1
ATOM 1565 O O . ASP A 1 194 ? -11.182 -32.280 30.948 1.00 87.06 194 ASP A O 1
ATOM 1569 N N . PHE A 1 195 ? -11.260 -30.327 32.034 1.00 86.75 195 PHE A N 1
ATOM 1570 C CA . PHE A 1 195 ? -10.271 -29.628 31.199 1.00 86.75 195 PHE A CA 1
ATOM 1571 C C . PHE A 1 195 ? -8.938 -29.361 31.911 1.00 86.75 195 PHE A C 1
ATOM 1573 O O . PHE A 1 195 ? -7.973 -28.904 31.287 1.00 86.75 195 PHE A O 1
ATOM 1580 N N . GLY A 1 196 ? -8.879 -29.613 33.221 1.00 78.25 196 GLY A N 1
ATOM 1581 C CA . GLY A 1 196 ? -7.706 -29.407 34.065 1.00 78.25 196 GLY A CA 1
ATOM 1582 C C . GLY A 1 196 ? -7.007 -30.712 34.431 1.00 78.25 196 GLY A C 1
ATOM 1583 O O . GLY A 1 196 ? -7.599 -31.783 34.451 1.00 78.25 196 GLY A O 1
ATOM 1584 N N . THR A 1 197 ? -5.729 -30.625 34.789 1.00 76.19 197 THR A N 1
ATOM 1585 C CA . THR A 1 197 ? -5.017 -31.723 35.468 1.00 76.19 197 THR A CA 1
ATOM 1586 C C . THR A 1 197 ? -4.393 -31.201 36.755 1.00 76.19 197 THR A C 1
ATOM 1588 O O . THR A 1 197 ? -4.250 -29.990 36.926 1.00 76.19 197 THR A O 1
ATOM 1591 N N . LYS A 1 198 ? -3.959 -32.097 37.654 1.00 68.62 198 LYS A N 1
ATOM 1592 C CA . LYS A 1 198 ? -3.244 -31.691 38.879 1.00 68.62 198 LYS A CA 1
ATOM 1593 C C . LYS A 1 198 ? -2.011 -30.823 38.593 1.00 68.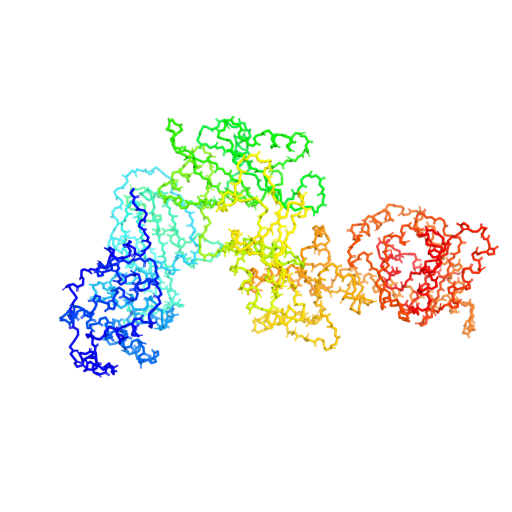62 198 LYS A C 1
ATOM 1595 O O . LYS A 1 198 ? -1.683 -29.980 39.417 1.00 68.62 198 LYS A O 1
ATOM 1600 N N . SER A 1 199 ? -1.340 -31.018 37.455 1.00 61.56 199 SER A N 1
ATOM 1601 C CA . SER A 1 199 ? -0.156 -30.237 37.077 1.00 61.56 199 SER A CA 1
ATOM 1602 C C . SER A 1 199 ? -0.475 -29.004 36.222 1.00 61.56 199 SER A C 1
ATOM 1604 O O . SER A 1 199 ? 0.345 -28.096 36.139 1.00 61.56 199 SER A O 1
ATOM 1606 N N . ARG A 1 200 ? -1.670 -28.933 35.619 1.00 72.38 200 ARG A N 1
ATOM 1607 C CA . ARG A 1 200 ? -2.142 -27.798 34.809 1.00 72.38 200 ARG A CA 1
ATOM 1608 C C . ARG A 1 200 ? -3.555 -27.409 35.229 1.00 72.38 200 ARG A C 1
ATOM 1610 O O . ARG A 1 200 ? -4.518 -27.796 34.556 1.00 72.38 200 ARG A O 1
ATOM 1617 N N . PRO A 1 201 ? -3.695 -26.697 36.358 1.00 77.94 201 PRO A N 1
ATOM 1618 C CA . PRO A 1 201 ? -4.999 -26.274 36.831 1.00 77.94 201 PRO A CA 1
ATOM 1619 C C . PRO A 1 201 ? -5.650 -25.311 35.833 1.00 77.94 201 PRO A C 1
ATOM 1621 O O . PRO A 1 201 ? -4.988 -24.477 35.203 1.00 77.94 201 PRO A O 1
ATOM 1624 N N . ILE A 1 202 ? -6.970 -25.430 35.719 1.00 86.12 202 ILE A N 1
ATOM 1625 C CA . ILE A 1 202 ? -7.826 -24.520 34.967 1.00 86.12 202 ILE A CA 1
ATOM 1626 C C . ILE A 1 202 ? -8.907 -23.984 35.905 1.00 86.12 202 ILE A C 1
ATOM 1628 O O . ILE A 1 202 ? -9.435 -24.720 36.737 1.00 86.12 202 ILE A O 1
ATOM 1632 N N . ARG A 1 203 ? -9.197 -22.684 35.826 1.00 85.44 203 ARG A N 1
ATOM 1633 C CA . ARG A 1 203 ? -10.123 -22.020 36.746 1.00 85.44 203 ARG A CA 1
ATOM 1634 C C . ARG A 1 203 ? -10.863 -20.873 36.072 1.00 85.44 203 ARG A C 1
ATOM 1636 O O . ARG A 1 203 ? -10.249 -20.012 35.448 1.00 85.44 203 ARG A O 1
ATOM 1643 N N . CYS A 1 204 ? -12.170 -20.799 36.280 1.00 84.31 204 CYS A N 1
ATOM 1644 C CA . CYS A 1 204 ? -12.992 -19.654 35.932 1.00 84.31 204 CYS A CA 1
ATOM 1645 C C . CYS A 1 204 ? -12.621 -18.493 36.860 1.00 84.31 204 CYS A C 1
ATOM 1647 O O . CYS A 1 204 ? -12.776 -18.581 38.078 1.00 84.31 204 CYS A O 1
ATOM 1649 N N . ALA A 1 205 ? -12.094 -17.422 36.273 1.00 72.81 205 ALA A N 1
ATOM 1650 C CA . ALA A 1 205 ? -11.731 -16.175 36.935 1.00 72.81 205 ALA A CA 1
ATOM 1651 C C . ALA A 1 205 ? -12.948 -15.280 37.202 1.00 72.81 205 ALA A C 1
ATOM 1653 O O . ALA A 1 205 ? -12.866 -14.393 38.053 1.00 72.81 205 ALA A O 1
ATOM 1654 N N . GLY A 1 206 ? -14.033 -15.499 36.452 1.00 76.44 206 GLY A N 1
ATOM 1655 C CA . GLY A 1 206 ? -15.348 -14.947 36.734 1.00 76.44 206 GLY A CA 1
ATOM 1656 C C . GLY A 1 206 ? -16.295 -14.930 35.541 1.00 76.44 206 GLY A C 1
ATOM 1657 O O . GLY A 1 206 ? -15.908 -15.228 34.410 1.00 76.44 206 GLY A O 1
ATOM 1658 N N . VAL A 1 207 ? -17.544 -14.578 35.842 1.00 81.50 207 VAL A N 1
ATOM 1659 C CA . VAL A 1 207 ? -18.675 -14.557 34.911 1.00 81.50 207 VAL A CA 1
ATOM 1660 C C . VAL A 1 207 ? -19.400 -13.225 35.036 1.00 81.50 207 VAL A C 1
ATOM 1662 O O . VAL A 1 207 ? -19.639 -12.756 36.150 1.00 81.50 207 VAL A O 1
ATOM 1665 N N . TYR A 1 208 ? -19.768 -12.636 33.905 1.00 76.44 208 TYR A N 1
ATOM 1666 C CA . TYR A 1 208 ? -20.515 -11.390 33.842 1.00 76.44 208 TYR A CA 1
ATOM 1667 C C . TYR A 1 208 ? -21.722 -11.534 32.919 1.00 76.44 208 TYR A C 1
ATOM 1669 O O . TYR A 1 208 ? -21.557 -11.888 31.757 1.00 76.44 208 TYR A O 1
ATOM 1677 N N . ASN A 1 209 ? -22.916 -11.248 33.438 1.00 78.00 209 ASN A N 1
ATOM 1678 C CA . ASN A 1 209 ? -24.182 -11.351 32.712 1.00 78.00 209 ASN A CA 1
ATOM 1679 C C . ASN A 1 209 ? -24.743 -9.938 32.481 1.00 78.00 209 ASN A C 1
ATOM 1681 O O . ASN A 1 209 ? -25.023 -9.232 33.450 1.00 78.00 209 ASN A O 1
ATOM 1685 N N . GLN A 1 210 ? -24.915 -9.517 31.225 1.00 68.94 210 GLN A N 1
ATOM 1686 C CA . GLN A 1 210 ? -25.499 -8.217 30.881 1.00 68.94 210 GLN A CA 1
ATOM 1687 C C . GLN A 1 210 ? -26.250 -8.289 29.547 1.00 68.94 210 GLN A C 1
ATOM 1689 O O . GLN A 1 210 ? -25.697 -8.719 28.545 1.00 68.94 210 GLN A O 1
ATOM 1694 N N . ASN A 1 211 ? -27.504 -7.823 29.514 1.00 60.12 211 ASN A N 1
ATOM 1695 C CA . ASN A 1 211 ? -28.284 -7.621 28.282 1.00 60.12 211 ASN A CA 1
ATOM 1696 C C . ASN A 1 211 ? -28.281 -8.821 27.305 1.00 60.12 211 ASN A C 1
ATOM 1698 O O . ASN A 1 211 ? -28.059 -8.639 26.111 1.00 60.12 211 ASN A O 1
ATOM 1702 N N . GLN A 1 212 ? -28.550 -10.035 27.810 1.00 66.62 212 GLN A N 1
ATOM 1703 C CA . GLN A 1 212 ? -28.540 -11.311 27.057 1.00 66.62 212 GLN A CA 1
ATOM 1704 C C . GLN A 1 212 ? -27.160 -11.789 26.572 1.00 66.62 212 GLN A C 1
ATOM 1706 O O . GLN A 1 212 ? -27.074 -12.787 25.853 1.00 66.62 212 GLN A O 1
ATOM 1711 N N . GLU A 1 213 ? -26.090 -11.107 26.971 1.00 75.94 213 GLU A N 1
ATOM 1712 C CA . GLU A 1 213 ? -24.719 -11.550 26.771 1.00 75.94 213 GLU A CA 1
ATOM 1713 C C . GLU A 1 213 ? -24.122 -12.017 28.100 1.00 75.94 213 GLU A C 1
ATOM 1715 O O . GLU A 1 213 ? -24.319 -11.403 29.154 1.00 75.94 213 GLU A O 1
ATOM 1720 N N . THR A 1 214 ? -23.343 -13.089 28.032 1.00 83.50 214 THR A N 1
ATOM 1721 C CA . THR A 1 214 ? -22.619 -13.621 29.180 1.00 83.50 214 THR A CA 1
ATOM 1722 C C . THR A 1 214 ? -21.160 -13.796 28.813 1.00 83.50 214 THR A C 1
ATOM 1724 O O . THR A 1 214 ? -20.822 -14.528 27.885 1.00 83.50 214 THR A O 1
ATOM 1727 N N . VAL A 1 215 ? -20.281 -13.128 29.554 1.00 82.81 215 VAL A N 1
ATOM 1728 C CA . VAL A 1 215 ? -18.833 -13.212 29.364 1.00 82.81 215 VAL A CA 1
ATOM 1729 C C . VAL A 1 215 ? -18.225 -14.041 30.485 1.00 82.81 215 VAL A C 1
ATOM 1731 O O . VAL A 1 215 ? -18.416 -13.743 31.663 1.00 82.81 215 VAL A O 1
ATOM 1734 N N . VAL A 1 216 ? -17.470 -15.068 30.117 1.00 86.12 216 VAL A N 1
ATOM 1735 C CA . VAL A 1 216 ? -16.769 -15.977 31.020 1.00 86.12 216 VAL A CA 1
ATOM 1736 C C . VAL A 1 216 ? -15.269 -15.837 30.783 1.00 86.12 216 VAL A C 1
ATOM 1738 O O . VAL A 1 216 ? -14.793 -15.932 29.653 1.00 86.12 216 VAL A O 1
ATOM 1741 N N . PHE A 1 217 ? -14.517 -15.635 31.861 1.00 81.06 217 PHE A N 1
ATOM 1742 C CA . PHE A 1 217 ? -13.058 -15.555 31.836 1.00 81.06 217 PHE A CA 1
ATOM 1743 C C . PHE A 1 217 ? -12.473 -16.783 32.517 1.00 81.06 217 PHE A C 1
ATOM 1745 O O . PHE A 1 217 ? -12.804 -17.059 33.670 1.00 81.06 217 PHE A O 1
ATOM 1752 N N . ILE A 1 218 ? -11.577 -17.500 31.848 1.00 85.25 218 ILE A N 1
ATOM 1753 C CA . ILE A 1 218 ? -10.961 -18.730 32.353 1.00 85.25 218 ILE A CA 1
ATOM 1754 C C . ILE A 1 218 ? -9.440 -18.618 32.254 1.00 85.25 218 ILE A C 1
ATOM 1756 O O . ILE A 1 218 ? -8.897 -18.174 31.249 1.00 85.25 218 ILE A O 1
ATOM 1760 N N . TRP A 1 219 ? -8.748 -19.031 33.310 1.00 81.12 219 TRP A N 1
ATOM 1761 C CA . TRP A 1 219 ? -7.297 -19.157 33.350 1.00 81.12 219 TRP A CA 1
ATOM 1762 C C . TRP A 1 219 ? -6.892 -20.607 33.240 1.00 81.12 219 TRP A C 1
ATOM 1764 O O . TRP A 1 219 ? -7.415 -21.443 33.974 1.00 81.12 219 TRP A O 1
ATOM 1774 N N . ARG A 1 220 ? -5.904 -20.878 32.395 1.00 82.06 220 ARG A N 1
ATOM 1775 C CA . ARG A 1 220 ? -5.299 -22.197 32.255 1.00 82.06 220 ARG A CA 1
ATOM 1776 C C . ARG A 1 220 ? -3.788 -22.103 32.402 1.00 82.06 220 ARG A C 1
ATOM 1778 O O . ARG A 1 220 ? -3.145 -21.356 31.671 1.00 82.06 220 ARG A O 1
ATOM 1785 N N . ALA A 1 221 ? -3.212 -22.870 33.320 1.00 76.56 221 ALA A N 1
ATOM 1786 C CA . ALA A 1 221 ? -1.760 -22.972 33.442 1.00 76.56 221 ALA A CA 1
ATOM 1787 C C . ALA A 1 221 ? -1.161 -23.743 32.247 1.00 76.56 221 ALA A C 1
ATOM 1789 O O . ALA A 1 221 ? -1.652 -24.811 31.876 1.00 76.56 221 ALA A O 1
ATOM 1790 N N . LEU A 1 222 ? -0.093 -23.211 31.643 1.00 69.88 222 LEU A N 1
ATOM 1791 C CA . LEU A 1 222 ? 0.582 -23.807 30.480 1.00 69.88 222 LEU A CA 1
ATOM 1792 C C . LEU A 1 222 ? 1.818 -24.647 30.851 1.00 69.88 222 LEU A C 1
ATOM 1794 O O . LEU A 1 222 ? 2.298 -25.419 30.018 1.00 69.88 222 LEU A O 1
ATOM 1798 N N . ARG A 1 223 ? 2.332 -24.523 32.081 1.00 64.56 223 ARG A N 1
ATOM 1799 C CA . ARG A 1 223 ? 3.476 -25.288 32.608 1.00 64.56 223 ARG A CA 1
ATOM 1800 C C . ARG A 1 223 ? 3.125 -25.989 33.915 1.00 64.56 223 ARG A C 1
ATOM 1802 O O . ARG A 1 223 ? 2.268 -25.520 34.658 1.00 64.56 223 ARG A O 1
ATOM 1809 N N . ASP A 1 224 ? 3.833 -27.084 34.183 1.00 51.34 224 ASP A N 1
ATOM 1810 C CA . ASP A 1 224 ? 3.740 -27.828 35.435 1.00 51.34 224 ASP A CA 1
ATOM 1811 C C . ASP A 1 224 ? 4.445 -27.025 36.543 1.00 51.34 224 ASP A C 1
ATOM 1813 O O . ASP A 1 224 ? 5.659 -27.103 36.710 1.00 51.34 224 ASP A O 1
ATOM 1817 N N . MET A 1 225 ? 3.702 -26.197 37.277 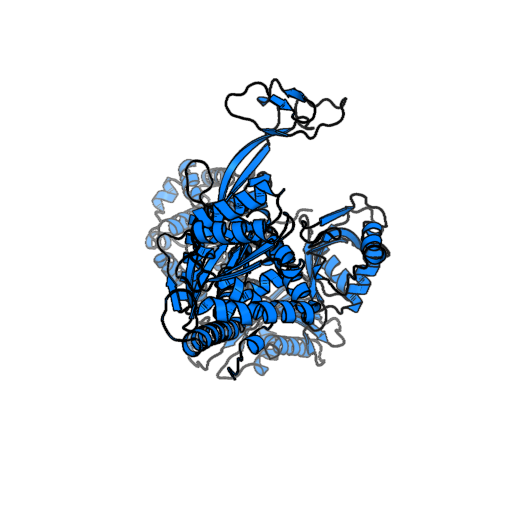1.00 45.44 225 MET A N 1
ATOM 1818 C CA . MET A 1 225 ? 4.195 -25.574 38.508 1.00 45.44 225 MET A CA 1
ATOM 1819 C C . MET A 1 225 ? 3.246 -25.906 39.651 1.00 45.44 225 MET A C 1
ATOM 1821 O O . MET A 1 225 ? 2.199 -25.287 39.819 1.00 45.44 225 MET A O 1
ATOM 1825 N N . ILE A 1 226 ? 3.650 -26.879 40.466 1.00 42.44 226 ILE A N 1
ATOM 1826 C CA . ILE A 1 226 ? 3.145 -27.016 41.828 1.00 42.44 226 ILE A CA 1
ATOM 1827 C C . ILE A 1 226 ? 4.066 -26.159 42.696 1.00 42.44 226 ILE A C 1
ATOM 1829 O O . ILE A 1 226 ? 5.090 -26.630 43.180 1.00 42.44 226 ILE A O 1
ATOM 1833 N N . VAL A 1 227 ? 3.722 -24.882 42.850 1.00 39.56 227 VAL A N 1
ATOM 1834 C CA . VAL A 1 227 ? 4.232 -24.058 43.950 1.00 39.56 227 VAL A CA 1
ATOM 1835 C C . VAL A 1 227 ? 3.004 -23.469 44.647 1.00 39.56 227 VAL A C 1
ATOM 1837 O O . VAL A 1 227 ? 2.393 -22.546 44.105 1.00 39.56 227 VAL A O 1
ATOM 1840 N N . PRO A 1 228 ? 2.579 -24.025 45.795 1.00 41.00 228 PRO A N 1
ATOM 1841 C CA . PRO A 1 228 ? 1.387 -23.584 46.523 1.00 41.00 228 PRO A CA 1
ATOM 1842 C C . PRO A 1 228 ? 1.397 -22.083 46.855 1.00 41.00 228 PRO A C 1
ATOM 1844 O O . PRO A 1 228 ? 0.350 -21.440 46.870 1.00 41.00 228 PRO A O 1
ATOM 1847 N N . GLU A 1 229 ? 2.577 -21.482 47.042 1.00 36.78 229 GLU A N 1
ATOM 1848 C CA . GLU A 1 229 ? 2.725 -20.041 47.279 1.00 36.78 229 GLU A CA 1
ATOM 1849 C C . GLU A 1 229 ? 2.440 -19.170 46.034 1.00 36.78 229 GLU A C 1
ATOM 1851 O O . GLU A 1 229 ? 2.217 -17.962 46.155 1.00 36.78 229 GLU A O 1
ATOM 1856 N N . VAL A 1 230 ? 2.406 -19.770 44.836 1.00 38.34 230 VAL A N 1
ATOM 1857 C CA . VAL A 1 230 ? 2.233 -19.103 43.530 1.00 38.34 230 VAL A CA 1
ATOM 1858 C C . VAL A 1 230 ? 0.794 -19.209 43.006 1.00 38.34 230 VAL A C 1
ATOM 1860 O O . VAL A 1 230 ? 0.461 -18.546 42.029 1.00 38.34 230 VAL A O 1
ATOM 1863 N N . GLU A 1 231 ? -0.128 -19.895 43.701 1.00 38.91 231 GLU A N 1
ATOM 1864 C CA . GLU A 1 231 ? -1.566 -19.960 43.342 1.00 38.91 231 GLU A CA 1
ATOM 1865 C C . GLU A 1 231 ? -2.238 -18.580 43.151 1.00 38.91 231 GLU A C 1
ATOM 1867 O O . GLU A 1 231 ? -3.335 -18.472 42.597 1.00 38.91 231 GLU A O 1
ATOM 1872 N N . ARG A 1 232 ? -1.583 -17.501 43.599 1.00 36.66 232 ARG A N 1
ATOM 1873 C CA . ARG A 1 232 ? -2.048 -16.114 43.481 1.00 36.66 232 ARG A CA 1
ATOM 1874 C C . ARG A 1 232 ? -1.376 -15.301 42.366 1.00 36.66 232 ARG A C 1
ATOM 1876 O O . ARG A 1 232 ? -1.851 -14.201 42.093 1.00 36.66 232 ARG A O 1
ATOM 1883 N N . TYR A 1 233 ? -0.328 -15.798 41.709 1.00 38.78 233 TYR A N 1
ATOM 1884 C CA . TYR A 1 233 ? 0.449 -15.046 40.718 1.00 38.78 233 TYR A CA 1
ATOM 1885 C C . TYR A 1 233 ? 0.438 -15.756 39.366 1.00 38.78 233 TYR A C 1
ATOM 1887 O O . TYR A 1 233 ? 0.938 -16.864 39.221 1.00 38.78 233 TYR A O 1
ATOM 1895 N N . VAL A 1 234 ? -0.136 -15.099 38.361 1.00 42.97 234 VAL A N 1
ATOM 1896 C CA . VAL A 1 234 ? -0.189 -15.617 36.994 1.00 42.97 234 VAL A CA 1
ATOM 1897 C C . VAL A 1 234 ? 0.794 -14.828 36.134 1.00 42.97 234 VAL A C 1
ATOM 1899 O O . VAL A 1 234 ? 0.595 -13.635 35.903 1.00 42.97 234 VAL A O 1
ATOM 1902 N N . PHE A 1 235 ? 1.859 -15.479 35.661 1.00 46.94 235 PHE A N 1
ATOM 1903 C CA . PHE A 1 235 ? 2.819 -14.868 34.743 1.00 46.94 235 PHE A CA 1
ATOM 1904 C C . PHE A 1 235 ? 2.278 -14.904 33.296 1.00 46.94 235 PHE A C 1
ATOM 1906 O O . PHE A 1 235 ? 1.853 -15.966 32.837 1.00 46.94 235 PHE A O 1
ATOM 1913 N N . PRO A 1 236 ? 2.336 -13.798 32.520 1.00 42.66 236 PRO A N 1
ATOM 1914 C CA . PRO A 1 236 ? 1.776 -13.713 31.159 1.00 42.66 236 PRO A CA 1
ATOM 1915 C C . PRO A 1 236 ? 2.328 -14.719 30.133 1.00 42.66 236 PRO A C 1
ATOM 1917 O O . PRO A 1 236 ? 1.753 -14.869 29.060 1.00 42.66 236 PRO A O 1
ATOM 1920 N N . LYS A 1 237 ? 3.462 -15.370 30.427 1.00 48.47 237 LYS A N 1
ATOM 1921 C CA . LYS A 1 237 ? 4.086 -16.404 29.580 1.00 48.47 237 LYS A CA 1
ATOM 1922 C C . LYS A 1 237 ? 3.807 -17.836 30.055 1.00 48.47 237 LYS A C 1
ATOM 1924 O O . LYS A 1 237 ? 4.238 -18.781 29.402 1.00 48.47 237 LYS A O 1
ATOM 1929 N N . GLU A 1 238 ? 3.131 -17.999 31.190 1.00 61.84 238 GLU A N 1
ATOM 1930 C CA . GLU A 1 238 ? 2.970 -19.291 31.875 1.00 61.84 238 GLU A CA 1
ATOM 1931 C C . GLU A 1 238 ? 1.504 -19.685 32.076 1.00 61.84 238 GLU A C 1
ATOM 1933 O O . GLU A 1 238 ? 1.220 -20.816 32.470 1.00 61.84 238 GLU A O 1
ATOM 1938 N N . ALA A 1 239 ? 0.572 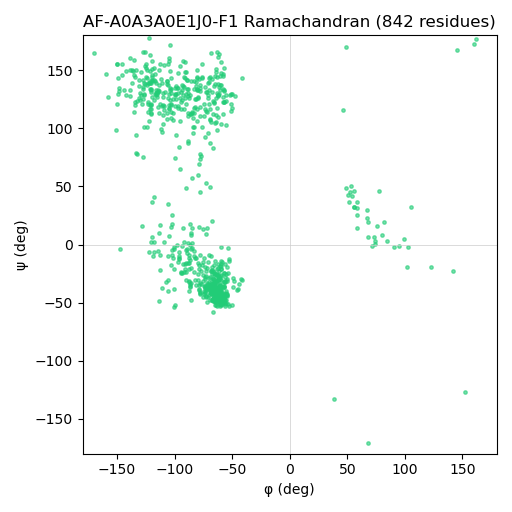-18.793 31.738 1.00 64.81 239 ALA A N 1
ATOM 1939 C CA . ALA A 1 239 ? -0.846 -19.095 31.685 1.00 64.81 239 ALA A CA 1
ATOM 1940 C C . ALA A 1 239 ? -1.523 -18.462 30.472 1.00 64.81 239 ALA A C 1
ATOM 1942 O O . ALA A 1 239 ? -1.154 -17.390 29.992 1.00 64.81 239 ALA A O 1
ATOM 1943 N N . GLU A 1 240 ? -2.562 -19.143 30.026 1.00 76.50 240 GLU A N 1
ATOM 1944 C CA . GLU A 1 240 ? -3.451 -18.757 28.951 1.00 76.50 240 GLU A CA 1
ATOM 1945 C C . GLU A 1 240 ? -4.731 -18.164 29.553 1.00 76.50 240 GLU A C 1
ATOM 1947 O O . GLU A 1 240 ? -5.359 -18.773 30.425 1.00 76.50 240 GLU A O 1
ATOM 1952 N N . LEU A 1 241 ? -5.107 -16.968 29.090 1.00 79.06 241 LEU A N 1
ATOM 1953 C CA . LEU A 1 241 ? -6.430 -16.400 29.332 1.00 79.06 241 LEU A CA 1
ATOM 1954 C C . LEU A 1 241 ? -7.358 -16.843 28.201 1.00 79.06 241 LEU A C 1
ATOM 1956 O O . LEU A 1 241 ? -7.115 -16.513 27.042 1.00 79.06 241 LEU A O 1
ATOM 1960 N N . ILE A 1 242 ? -8.425 -17.539 28.570 1.00 85.88 242 ILE A N 1
ATOM 1961 C CA . ILE A 1 242 ? -9.521 -17.935 27.693 1.00 85.88 242 ILE A CA 1
ATOM 1962 C C . ILE A 1 242 ? -10.706 -17.009 27.980 1.00 85.88 242 ILE A C 1
ATOM 1964 O O . ILE A 1 242 ? -11.084 -16.826 29.142 1.00 85.88 242 ILE A O 1
ATOM 1968 N N . VAL A 1 243 ? -11.299 -16.427 26.941 1.00 84.69 243 VAL A N 1
ATOM 1969 C CA . VAL A 1 243 ? -12.485 -15.568 27.058 1.00 84.69 243 VAL A CA 1
ATOM 1970 C C . VAL A 1 243 ? -13.599 -16.123 26.190 1.00 84.69 243 VAL A C 1
ATOM 1972 O O . VAL A 1 243 ? -13.421 -16.278 24.986 1.00 84.69 243 VAL A O 1
ATOM 1975 N N . LEU A 1 244 ? -14.741 -16.405 26.811 1.00 91.00 244 LEU A N 1
ATOM 1976 C CA . LEU A 1 244 ? -15.944 -16.900 26.149 1.00 91.00 244 LEU A CA 1
ATOM 1977 C C . LEU A 1 244 ? -17.026 -15.840 26.279 1.00 91.00 244 LEU A C 1
ATOM 1979 O O . LEU A 1 244 ? -17.425 -15.501 27.391 1.00 91.00 244 LEU A O 1
ATOM 1983 N N . LYS A 1 245 ? -17.507 -15.307 25.165 1.00 87.19 245 LYS A N 1
ATOM 1984 C CA . LYS A 1 245 ? -18.632 -14.381 25.133 1.00 87.19 245 LYS A CA 1
ATOM 1985 C C . LYS A 1 245 ? -19.810 -15.072 24.463 1.00 87.19 245 LYS A C 1
ATOM 1987 O O . LYS A 1 245 ? -19.898 -15.126 23.240 1.00 87.19 245 LYS A O 1
ATOM 1992 N N . PHE A 1 246 ? -20.716 -15.575 25.284 1.00 85.69 246 PHE A N 1
ATOM 1993 C CA . PHE A 1 246 ? -21.985 -16.130 24.845 1.00 85.69 246 PHE A CA 1
ATOM 1994 C C . PHE A 1 246 ? -22.952 -14.998 24.518 1.00 85.69 246 PHE A C 1
ATOM 1996 O O . PHE A 1 246 ? -23.088 -14.049 25.297 1.00 85.69 246 PHE A O 1
ATOM 2003 N N . ARG A 1 247 ? -23.644 -15.104 23.388 1.00 81.56 247 ARG A N 1
ATOM 2004 C CA . ARG A 1 247 ? -24.743 -14.209 23.018 1.00 81.56 247 ARG A CA 1
ATOM 2005 C C . ARG A 1 247 ? -25.974 -15.021 22.652 1.00 81.56 247 ARG A C 1
ATOM 2007 O O . ARG A 1 247 ? -25.903 -16.236 22.460 1.00 81.56 247 ARG A O 1
ATOM 2014 N N . ASP A 1 248 ? -27.110 -14.335 22.596 1.00 76.81 248 ASP A N 1
ATOM 2015 C CA . ASP A 1 248 ? -28.395 -14.921 22.209 1.00 76.81 248 ASP A CA 1
ATOM 2016 C C . ASP A 1 248 ? -28.712 -16.185 23.027 1.00 76.81 248 ASP A C 1
ATOM 2018 O O . ASP A 1 248 ? -29.078 -17.227 22.482 1.00 76.81 248 ASP A O 1
ATOM 2022 N N . SER A 1 249 ? -28.500 -16.098 24.348 1.00 80.19 249 SER A N 1
ATOM 2023 C CA . SER A 1 249 ? -28.672 -17.213 25.294 1.00 80.19 249 SER A CA 1
ATOM 2024 C C . SER A 1 249 ? -27.802 -18.439 24.977 1.00 80.19 249 SER A C 1
ATOM 2026 O O . SER A 1 249 ? -28.235 -19.577 25.145 1.00 80.19 249 SER A O 1
ATOM 2028 N N . GLY A 1 250 ? -26.576 -18.204 24.502 1.00 78.88 250 GLY A N 1
ATOM 2029 C CA . GLY A 1 250 ? -25.614 -19.258 24.185 1.00 78.88 250 GLY A CA 1
ATOM 2030 C C . GLY A 1 250 ? -25.828 -19.903 22.818 1.00 78.88 250 GLY A C 1
ATOM 2031 O O . GLY A 1 250 ? -25.352 -21.008 22.593 1.00 78.88 250 GLY A O 1
ATOM 2032 N N . ARG A 1 251 ? -26.548 -19.252 21.895 1.00 79.88 251 ARG A N 1
ATOM 2033 C CA . ARG A 1 251 ? -26.614 -19.713 20.497 1.00 79.88 251 ARG A CA 1
ATOM 2034 C C . ARG A 1 251 ? -25.373 -19.337 19.712 1.00 79.88 251 ARG A C 1
ATOM 2036 O O . ARG A 1 251 ? -24.972 -20.086 18.831 1.00 79.88 251 ARG A O 1
ATOM 2043 N N . SER A 1 252 ? -24.774 -18.195 20.028 1.00 81.69 252 SER A N 1
ATOM 2044 C CA . SER A 1 252 ? -23.523 -17.757 19.426 1.00 81.69 252 SER A CA 1
ATOM 2045 C C . SER A 1 252 ? -22.459 -17.540 20.495 1.00 81.69 252 SER A C 1
ATOM 2047 O O . SER A 1 252 ? -22.750 -17.198 21.646 1.00 81.69 252 SER A O 1
ATOM 2049 N N . LEU A 1 253 ? -21.211 -17.762 20.102 1.00 88.12 253 LEU A N 1
ATOM 2050 C CA . LEU A 1 253 ? -20.044 -17.679 20.962 1.00 88.12 253 LEU A CA 1
ATOM 2051 C C . LEU A 1 253 ? -18.952 -16.892 20.241 1.00 88.12 253 LEU A C 1
ATOM 2053 O O . LEU A 1 253 ? -18.506 -17.300 19.174 1.00 88.12 253 LEU A O 1
ATOM 2057 N N . ASP A 1 254 ? -18.480 -15.802 20.842 1.00 84.44 254 ASP A N 1
ATOM 2058 C CA . ASP A 1 254 ? -17.173 -15.244 20.498 1.00 84.44 254 ASP A CA 1
ATOM 2059 C C . ASP A 1 254 ? -16.137 -15.804 21.482 1.00 84.44 254 ASP A C 1
ATOM 2061 O O . ASP A 1 254 ? -16.266 -15.649 22.697 1.00 84.44 254 ASP A O 1
ATOM 2065 N N . GLU A 1 255 ? -15.101 -16.454 20.968 1.00 89.31 255 GLU A N 1
ATOM 2066 C CA . GLU A 1 255 ? -14.083 -17.150 21.747 1.00 89.31 255 GLU A CA 1
ATOM 2067 C C . GLU A 1 255 ? -12.690 -16.571 21.487 1.00 89.31 255 GLU A C 1
ATOM 2069 O O . GLU A 1 255 ? -12.342 -16.180 20.371 1.00 89.31 255 GLU A O 1
ATOM 2074 N N . HIS A 1 256 ? -11.892 -16.488 22.548 1.00 84.00 256 HIS A N 1
ATOM 2075 C CA . HIS A 1 256 ? -10.477 -16.168 22.466 1.00 84.00 256 HIS A CA 1
ATOM 2076 C C . HIS A 1 256 ? -9.676 -17.106 23.368 1.00 84.00 256 HIS A C 1
ATOM 2078 O O . HIS A 1 256 ? -9.772 -17.001 24.590 1.00 84.00 256 HIS A O 1
ATOM 2084 N N . SER A 1 257 ? -8.841 -17.961 22.782 1.00 85.12 257 SER A N 1
ATOM 2085 C CA . SER A 1 257 ? -7.793 -18.718 23.476 1.00 85.12 257 SER A CA 1
ATOM 2086 C C . SER A 1 257 ? -6.507 -18.762 22.644 1.00 85.12 257 SER A C 1
ATOM 2088 O O . SER A 1 257 ? -6.502 -18.500 21.441 1.00 85.12 257 SER A O 1
ATOM 2090 N N . GLN A 1 258 ? -5.377 -19.053 23.286 1.00 73.88 258 GLN A N 1
ATOM 2091 C CA . GLN A 1 258 ? -4.059 -19.183 22.658 1.00 73.88 258 GLN A CA 1
ATOM 2092 C C . GLN A 1 258 ? -3.871 -20.610 22.101 1.00 73.88 258 GLN A C 1
ATOM 2094 O O . GLN A 1 258 ? -2.939 -21.331 22.461 1.00 73.88 258 GLN A O 1
ATOM 2099 N N . GLY A 1 259 ? -4.776 -21.032 21.214 1.00 61.84 259 GLY A N 1
ATOM 2100 C CA . GLY A 1 259 ? -4.680 -22.296 20.477 1.00 61.84 259 GLY A CA 1
ATOM 2101 C C . GLY A 1 259 ? -3.743 -22.208 19.263 1.00 61.84 259 GLY A C 1
ATOM 2102 O O . GLY A 1 259 ? -3.597 -21.153 18.655 1.00 61.84 259 GLY A O 1
ATOM 2103 N N . ARG A 1 260 ? -3.093 -23.324 18.894 1.00 53.47 260 ARG A N 1
ATOM 2104 C CA . ARG A 1 260 ? -2.288 -23.427 17.657 1.00 53.47 260 ARG A CA 1
ATOM 2105 C C . ARG A 1 260 ? -3.202 -23.357 16.428 1.00 53.47 260 ARG A C 1
ATOM 2107 O O . ARG A 1 260 ? -4.243 -24.005 16.439 1.00 53.47 260 ARG A O 1
ATOM 2114 N N . GLU A 1 261 ? -2.745 -22.696 15.363 1.00 45.28 261 GLU A N 1
ATOM 2115 C CA . GLU A 1 261 ? -3.487 -22.343 14.130 1.00 45.28 261 GLU A CA 1
ATOM 2116 C C . GLU A 1 261 ? -4.193 -23.491 13.369 1.00 45.28 261 GLU A C 1
ATOM 2118 O O . GLU A 1 261 ? -4.930 -23.213 12.437 1.00 45.28 261 GLU A O 1
ATOM 2123 N N . ASN A 1 262 ? -4.077 -24.758 13.786 1.00 48.81 262 ASN A N 1
ATOM 2124 C CA . ASN A 1 262 ? -4.644 -25.918 13.078 1.00 48.81 262 ASN A CA 1
ATOM 2125 C C . ASN A 1 262 ? -5.505 -26.855 13.957 1.00 48.81 262 ASN A C 1
ATOM 2127 O O . ASN A 1 262 ? -5.725 -28.010 13.595 1.00 48.81 262 ASN A O 1
ATOM 2131 N N . LYS A 1 263 ? -5.954 -26.425 15.146 1.00 67.62 263 LYS A N 1
ATOM 2132 C CA . LYS A 1 263 ? -6.862 -27.213 16.008 1.00 67.62 263 LYS A CA 1
ATOM 2133 C C . LYS A 1 263 ? -7.985 -26.335 16.560 1.00 67.62 263 LYS A C 1
ATOM 2135 O O . LYS A 1 263 ? -7.735 -25.174 16.870 1.00 67.62 263 LYS A O 1
ATOM 2140 N N . ARG A 1 264 ? -9.191 -26.906 16.734 1.00 77.56 264 ARG A N 1
ATOM 2141 C CA . ARG A 1 264 ? -10.315 -26.249 17.434 1.00 77.56 264 ARG A CA 1
ATOM 2142 C C . ARG A 1 264 ? -9.808 -25.657 18.768 1.00 77.56 264 ARG A C 1
ATOM 2144 O O . ARG A 1 264 ? -9.148 -26.390 19.517 1.00 77.56 264 ARG A O 1
ATOM 2151 N N . PRO A 1 265 ? -10.052 -24.368 19.062 1.00 86.31 265 PRO A N 1
ATOM 2152 C CA . PRO A 1 265 ? -9.538 -23.738 20.274 1.00 86.31 265 PRO A CA 1
ATOM 2153 C C . PRO A 1 265 ? -10.122 -24.365 21.541 1.00 86.31 265 PRO A C 1
ATOM 2155 O O . PRO A 1 265 ? -11.271 -24.806 21.561 1.00 86.31 265 PRO A O 1
ATOM 2158 N N . ILE A 1 266 ? -9.343 -24.387 22.626 1.00 88.69 266 ILE A N 1
ATOM 2159 C CA . ILE A 1 266 ? -9.783 -25.017 23.879 1.00 88.69 266 ILE A CA 1
ATOM 2160 C C . ILE A 1 266 ? -11.007 -24.323 24.485 1.00 88.69 266 ILE A C 1
ATOM 2162 O O . ILE A 1 266 ? -11.840 -24.984 25.103 1.00 88.69 266 ILE A O 1
ATOM 2166 N N . GLY A 1 267 ? -11.152 -23.011 24.273 1.00 91.31 267 GLY A N 1
ATOM 2167 C CA . GLY A 1 267 ? -12.316 -22.276 24.750 1.00 91.31 267 GLY A CA 1
ATOM 2168 C C . GLY A 1 267 ? -13.626 -22.751 24.127 1.00 91.31 267 GLY A C 1
ATOM 2169 O O . GLY A 1 267 ? -14.642 -22.756 24.816 1.00 91.31 267 GLY A O 1
ATOM 2170 N N . VAL A 1 268 ? -13.600 -23.240 22.883 1.00 91.44 268 VAL A N 1
ATOM 2171 C CA . VAL A 1 268 ? -14.785 -23.790 22.210 1.00 91.44 268 VAL A CA 1
ATOM 2172 C C . VAL A 1 268 ? -15.260 -25.046 22.922 1.00 91.44 268 VAL A C 1
ATOM 2174 O O . VAL A 1 268 ? -16.421 -25.119 23.297 1.00 91.44 268 VAL A O 1
ATOM 2177 N N . PHE A 1 269 ? -14.357 -25.983 23.220 1.00 91.88 269 PHE A N 1
ATOM 2178 C CA . PHE A 1 269 ? -14.719 -27.203 23.947 1.00 91.88 269 PHE A CA 1
ATOM 2179 C C . PHE A 1 269 ? -15.252 -26.906 25.355 1.00 91.88 269 PHE A C 1
ATOM 2181 O O . PHE A 1 269 ? -16.191 -27.550 25.819 1.00 91.88 269 PHE A O 1
ATOM 2188 N N . ILE A 1 270 ? -14.690 -25.902 26.038 1.00 93.75 270 ILE A N 1
ATOM 2189 C CA . ILE A 1 270 ? -15.217 -25.472 27.338 1.00 93.75 270 ILE A CA 1
ATOM 2190 C C . ILE A 1 270 ? -16.623 -24.882 27.173 1.00 93.75 270 ILE A C 1
ATOM 2192 O O . ILE A 1 270 ? -17.505 -25.163 27.983 1.00 93.75 270 ILE A O 1
ATOM 2196 N N . ALA A 1 271 ? -16.857 -24.092 26.125 1.00 93.25 271 ALA A N 1
ATOM 2197 C CA . ALA A 1 271 ? -18.173 -23.546 25.831 1.00 93.25 271 ALA A CA 1
ATOM 2198 C C . ALA A 1 271 ? -19.199 -24.637 25.482 1.00 93.25 271 ALA A C 1
ATOM 2200 O O . ALA A 1 271 ? -20.319 -24.591 25.986 1.00 93.25 271 ALA A O 1
ATOM 2201 N N . GLU A 1 272 ? -18.819 -25.640 24.691 1.00 92.94 272 GLU A N 1
ATOM 2202 C CA . GLU A 1 272 ? -19.627 -26.828 24.381 1.00 92.94 272 GLU A CA 1
ATOM 2203 C C . GLU A 1 272 ? -20.008 -27.586 25.656 1.00 92.94 272 GLU A C 1
ATOM 2205 O O . GLU A 1 272 ? -21.173 -27.934 25.845 1.00 92.94 272 GLU A O 1
ATOM 2210 N N . ALA A 1 273 ? -19.060 -27.774 26.579 1.00 92.31 273 ALA A N 1
ATOM 2211 C CA . ALA A 1 273 ? -19.318 -28.415 27.865 1.00 92.31 273 ALA A CA 1
ATOM 2212 C C . ALA A 1 273 ? -20.260 -27.584 28.755 1.00 92.31 273 ALA A C 1
ATOM 2214 O O . ALA A 1 273 ? -21.176 -28.145 29.359 1.00 92.31 273 ALA A O 1
ATOM 2215 N N . ILE A 1 274 ? -20.096 -26.253 28.790 1.00 92.75 274 ILE A N 1
ATOM 2216 C CA . ILE A 1 274 ? -21.037 -25.342 29.465 1.00 92.75 274 ILE A CA 1
ATOM 2217 C C . ILE A 1 274 ? -22.448 -25.536 28.895 1.00 92.75 274 ILE A C 1
ATOM 2219 O O . ILE A 1 274 ? -23.382 -25.801 29.652 1.00 92.75 274 ILE A O 1
ATOM 2223 N N . MET A 1 275 ? -22.602 -25.450 27.571 1.00 90.94 275 MET A N 1
ATOM 2224 C CA . MET A 1 275 ? -23.904 -25.579 26.910 1.00 90.94 275 MET A CA 1
ATOM 2225 C C . MET A 1 275 ? -24.512 -26.968 27.083 1.00 90.94 275 MET A C 1
ATOM 2227 O O . MET A 1 275 ? -25.715 -27.087 27.305 1.00 90.94 275 MET A O 1
ATOM 2231 N N . THR A 1 276 ? -23.690 -28.014 27.027 1.00 89.44 276 THR A N 1
ATOM 2232 C CA . THR A 1 276 ? -24.131 -29.402 27.191 1.00 89.44 276 THR A CA 1
ATOM 2233 C C . THR A 1 276 ? -24.681 -29.633 28.591 1.00 89.44 276 THR A C 1
ATOM 2235 O O . THR A 1 276 ? -25.768 -30.187 28.752 1.00 89.44 276 THR A O 1
ATOM 2238 N N . LYS A 1 277 ? -23.976 -29.149 29.622 1.00 90.44 277 LYS A N 1
ATOM 2239 C CA . LYS A 1 277 ? -24.441 -29.264 31.009 1.00 90.44 277 LYS A CA 1
ATOM 2240 C C . LYS A 1 277 ? -25.678 -28.415 31.289 1.00 90.44 277 LYS A C 1
ATOM 2242 O O . LYS A 1 277 ? -26.544 -28.855 32.037 1.00 90.44 277 LYS A O 1
ATOM 2247 N N . LEU A 1 278 ? -25.778 -27.231 30.686 1.00 87.81 278 LEU A N 1
ATOM 2248 C CA . LEU A 1 278 ? -26.947 -26.363 30.831 1.00 87.81 278 LEU A CA 1
ATOM 2249 C C . LEU A 1 278 ? -28.192 -26.923 30.126 1.00 87.81 278 LEU A C 1
ATOM 2251 O O . LEU A 1 278 ? -29.286 -26.882 30.680 1.00 87.81 278 LEU A O 1
ATOM 2255 N N . SER A 1 279 ? -28.043 -27.433 28.903 1.00 84.00 279 SER A N 1
ATOM 2256 C CA . SER A 1 279 ? -29.168 -27.903 28.085 1.00 84.00 279 SER A CA 1
ATOM 2257 C C . SER A 1 279 ? -29.568 -29.356 28.357 1.00 84.00 279 SER A C 1
ATOM 2259 O O . SER A 1 279 ? -30.684 -29.755 28.020 1.00 84.00 279 SER A O 1
ATOM 2261 N N . GLY A 1 280 ? -28.670 -30.153 28.947 1.00 85.50 280 GLY A N 1
ATOM 2262 C CA . GLY A 1 280 ? -28.832 -31.596 29.126 1.00 85.50 280 GLY A CA 1
ATOM 2263 C C . GLY A 1 280 ? -28.682 -32.409 27.833 1.00 85.50 280 GLY A C 1
ATOM 2264 O O . GLY A 1 280 ? -28.920 -33.615 27.846 1.00 85.50 280 GLY A O 1
ATOM 2265 N N . VAL A 1 281 ? -28.303 -31.771 26.721 1.00 85.06 281 VAL A N 1
ATOM 2266 C CA . VAL A 1 281 ? -28.101 -32.393 25.406 1.00 85.06 281 VAL A CA 1
ATOM 2267 C C . VAL A 1 281 ? -26.696 -32.062 24.925 1.00 85.06 281 VAL A C 1
ATOM 2269 O O . VAL A 1 281 ? -26.211 -30.963 25.170 1.00 85.06 281 VAL A O 1
ATOM 2272 N N . LEU A 1 282 ? -26.039 -32.996 24.234 1.00 87.25 282 LEU A N 1
ATOM 2273 C CA . LEU A 1 282 ? -24.733 -32.733 23.637 1.00 87.25 282 LEU A CA 1
ATOM 2274 C C . LEU A 1 282 ? -24.828 -31.531 22.686 1.00 87.25 282 LEU A C 1
ATOM 2276 O O . LEU A 1 282 ? -25.648 -31.516 21.770 1.00 87.25 282 LEU A O 1
ATOM 2280 N N . CYS A 1 283 ? -24.013 -30.521 22.954 1.00 85.25 283 CYS A N 1
ATOM 2281 C CA . CYS A 1 283 ? -23.949 -29.277 22.207 1.00 85.25 283 CYS A CA 1
ATOM 2282 C C . CYS A 1 283 ? -22.587 -29.155 21.541 1.00 85.25 283 CYS A C 1
ATOM 2284 O O . CYS A 1 283 ? -21.568 -29.276 22.217 1.00 85.25 283 CYS A O 1
ATOM 2286 N N . GLU A 1 284 ? -22.577 -28.840 20.251 1.00 87.75 284 GLU A N 1
ATOM 2287 C CA . GLU A 1 284 ? -21.347 -28.591 19.505 1.00 87.75 284 GLU A CA 1
ATOM 2288 C C . GLU A 1 284 ? -21.364 -27.178 18.932 1.00 87.75 284 GLU A C 1
ATOM 2290 O O . GLU A 1 284 ? -22.393 -26.695 18.469 1.00 87.75 284 GLU A O 1
ATOM 2295 N N . TYR A 1 285 ? -20.226 -26.496 18.986 1.00 85.69 285 TYR A N 1
ATOM 2296 C CA . TYR A 1 285 ? -20.050 -25.165 18.430 1.00 85.69 285 TYR A CA 1
ATOM 2297 C C . TYR A 1 285 ? -19.293 -25.280 17.117 1.00 85.69 285 TYR A C 1
ATOM 2299 O O . TYR A 1 285 ? -18.091 -25.558 17.080 1.00 85.69 285 TYR A O 1
ATOM 2307 N N . GLU A 1 286 ? -19.976 -25.053 16.009 1.00 82.38 286 GLU A N 1
ATOM 2308 C CA . GLU A 1 286 ? -19.339 -24.999 14.702 1.00 82.38 286 GLU A CA 1
ATOM 2309 C C . GLU A 1 286 ? -18.715 -23.628 14.487 1.00 82.38 286 GLU A C 1
ATOM 2311 O O . GLU A 1 286 ? -19.259 -22.601 14.899 1.00 82.38 286 GLU A O 1
ATOM 2316 N N . VAL A 1 287 ? -17.524 -23.624 13.882 1.00 74.31 287 VAL A N 1
ATOM 2317 C CA . VAL A 1 287 ? -16.896 -22.385 13.421 1.00 74.31 287 VAL A CA 1
ATOM 2318 C C . VAL A 1 287 ? -17.898 -21.754 12.467 1.00 74.31 287 VAL A C 1
ATOM 2320 O O . VAL A 1 287 ? -18.253 -22.396 11.480 1.00 74.31 287 VAL A O 1
ATOM 2323 N N . LEU A 1 288 ? -18.335 -20.514 12.716 1.00 66.94 288 LEU A N 1
ATOM 2324 C CA . LEU A 1 288 ? -18.893 -19.780 11.590 1.00 66.94 288 LEU A CA 1
ATOM 2325 C C . LEU A 1 288 ? -17.745 -19.602 10.625 1.00 66.94 288 LEU A C 1
ATOM 2327 O O . LEU A 1 288 ? -16.816 -18.842 10.919 1.00 66.94 288 LEU A O 1
ATOM 2331 N N . SER A 1 289 ? -17.811 -20.265 9.473 1.00 58.28 289 SER A N 1
ATOM 2332 C CA . SER A 1 289 ? -17.067 -19.770 8.334 1.00 58.28 289 SER A CA 1
ATOM 2333 C C . SER A 1 289 ? -17.433 -18.293 8.231 1.00 58.28 289 SER A C 1
ATOM 2335 O O . SER A 1 289 ? -18.590 -17.913 8.060 1.00 58.28 289 SER A O 1
ATOM 2337 N N . HIS A 1 290 ? -16.445 -17.415 8.378 1.00 61.25 290 HIS A N 1
ATOM 2338 C CA . HIS A 1 290 ? -16.618 -15.989 8.101 1.00 61.25 290 HIS A CA 1
ATOM 2339 C C . HIS A 1 290 ? -16.840 -15.739 6.599 1.00 61.25 290 HIS A C 1
ATOM 2341 O O . HIS A 1 290 ? -16.561 -14.648 6.112 1.00 61.25 290 HIS A O 1
ATOM 2347 N N . GLU A 1 291 ? -17.256 -16.769 5.869 1.00 70.75 291 GLU A N 1
ATOM 2348 C CA . GLU A 1 291 ? -17.301 -16.890 4.432 1.00 70.75 291 GLU A CA 1
ATOM 2349 C C . GLU A 1 291 ? -18.759 -17.141 4.082 1.00 70.75 291 GLU A C 1
ATOM 2351 O O . GLU A 1 291 ? -19.362 -18.132 4.484 1.00 70.75 291 GLU A O 1
ATOM 2356 N N . THR A 1 292 ? -19.328 -16.153 3.416 1.00 80.44 292 THR A N 1
ATOM 2357 C CA . THR A 1 292 ? -20.619 -16.206 2.760 1.00 80.44 292 THR A CA 1
ATOM 2358 C C . THR A 1 292 ? -20.407 -16.833 1.389 1.00 80.44 292 THR A C 1
ATOM 2360 O O . THR A 1 292 ? -19.465 -16.459 0.686 1.00 80.44 292 THR A O 1
ATOM 2363 N N . GLU A 1 293 ? -21.252 -17.787 1.016 1.00 83.88 293 GLU A N 1
ATOM 2364 C CA . GLU A 1 293 ? -21.172 -18.453 -0.284 1.00 83.88 293 GLU A CA 1
ATOM 2365 C C . GLU A 1 293 ? -21.312 -17.440 -1.434 1.00 83.88 293 GLU A C 1
ATOM 2367 O O . GLU A 1 293 ? -22.016 -16.431 -1.321 1.00 83.88 293 GLU A O 1
ATOM 2372 N N . GLU A 1 294 ? -20.637 -17.705 -2.555 1.00 82.88 294 GLU A N 1
ATOM 2373 C CA . GLU A 1 294 ? -20.667 -16.844 -3.747 1.00 82.88 294 GLU A CA 1
ATOM 2374 C C . GLU A 1 294 ? -22.095 -16.633 -4.273 1.00 82.88 294 GLU A C 1
ATOM 2376 O O . GLU A 1 294 ? -22.449 -15.516 -4.650 1.00 82.88 294 GLU A O 1
ATOM 2381 N N . GLU A 1 295 ? -22.940 -17.666 -4.192 1.00 85.00 295 GLU A N 1
ATOM 2382 C CA . GLU A 1 295 ? -24.362 -17.602 -4.546 1.00 85.00 295 GLU A CA 1
ATOM 2383 C C . GLU A 1 295 ? -25.105 -16.534 -3.730 1.00 85.00 295 GLU A C 1
ATOM 2385 O O . GLU A 1 295 ? -25.775 -15.680 -4.302 1.00 85.00 295 GLU A O 1
ATOM 2390 N N . LYS A 1 296 ? -24.896 -16.479 -2.408 1.00 88.06 296 LYS A N 1
ATOM 2391 C CA . LYS A 1 296 ? -25.569 -15.512 -1.520 1.00 88.06 296 LYS A CA 1
ATOM 2392 C C . LYS A 1 296 ? -25.105 -14.077 -1.751 1.00 88.06 296 LYS A C 1
ATOM 2394 O O . LYS A 1 296 ? -25.895 -13.137 -1.650 1.00 88.06 296 LYS A O 1
ATOM 2399 N N . VAL A 1 297 ? -23.827 -13.885 -2.087 1.00 86.56 297 VAL A N 1
ATOM 2400 C CA . VAL A 1 297 ? -23.331 -12.573 -2.536 1.00 86.56 297 VAL A CA 1
ATOM 2401 C C . VAL A 1 297 ? -23.985 -12.190 -3.866 1.00 86.56 297 VAL A C 1
ATOM 2403 O O . VAL A 1 297 ? -24.396 -11.039 -4.025 1.00 86.56 297 VAL A O 1
ATOM 2406 N N . GLY A 1 298 ? -24.137 -13.142 -4.789 1.00 83.06 298 GLY A N 1
ATOM 2407 C CA . GLY A 1 298 ? -24.873 -12.974 -6.043 1.00 83.06 298 GLY A CA 1
ATOM 2408 C C . GLY A 1 298 ? -26.315 -12.539 -5.828 1.00 83.06 298 GLY A C 1
ATOM 2409 O O . GLY A 1 298 ? -26.724 -11.518 -6.385 1.00 83.06 298 GLY A O 1
ATOM 2410 N N . ASP A 1 299 ? -27.033 -13.228 -4.945 1.00 85.56 299 ASP A N 1
ATOM 2411 C CA . ASP A 1 299 ? -28.414 -12.921 -4.576 1.00 85.56 299 ASP A CA 1
ATOM 2412 C C . ASP A 1 299 ? -28.547 -11.516 -3.978 1.00 85.56 299 ASP A C 1
ATOM 2414 O O . ASP A 1 299 ? -29.467 -10.769 -4.322 1.00 85.56 299 ASP A O 1
ATOM 2418 N N . LEU A 1 300 ? -27.615 -11.108 -3.105 1.00 89.00 300 LEU A N 1
ATOM 2419 C CA . LEU A 1 300 ? -27.583 -9.746 -2.569 1.00 89.00 300 LEU A CA 1
ATOM 2420 C C . LEU A 1 300 ? -27.387 -8.718 -3.684 1.00 89.00 300 LEU A C 1
ATOM 2422 O O . LEU A 1 300 ? -28.106 -7.718 -3.729 1.00 89.00 300 LEU A O 1
ATOM 2426 N N . LEU A 1 301 ? -26.412 -8.934 -4.567 1.00 83.56 301 LEU A N 1
ATOM 2427 C CA . LEU A 1 301 ? -26.139 -8.018 -5.671 1.00 83.56 301 LEU A CA 1
ATOM 2428 C C . LEU A 1 301 ? -27.344 -7.918 -6.608 1.00 83.56 301 LEU A C 1
ATOM 2430 O O . LEU A 1 301 ? -27.724 -6.811 -6.981 1.00 83.56 301 LEU A O 1
ATOM 2434 N N . GLU A 1 302 ? -27.979 -9.036 -6.950 1.00 82.00 302 GLU A N 1
ATOM 2435 C CA . GLU A 1 302 ? -29.191 -9.062 -7.767 1.00 82.00 302 GLU A CA 1
ATOM 2436 C C . GLU A 1 302 ? -30.364 -8.362 -7.078 1.00 82.00 302 GLU A C 1
ATOM 2438 O O . GLU A 1 302 ? -31.071 -7.564 -7.693 1.00 82.00 302 GLU A O 1
ATOM 2443 N N . CYS A 1 303 ? -30.524 -8.559 -5.776 1.00 85.00 303 CYS A N 1
ATOM 2444 C CA . CYS A 1 303 ? -31.534 -7.868 -4.996 1.00 85.00 303 CYS A CA 1
ATOM 2445 C C . CYS A 1 303 ? -31.327 -6.341 -4.992 1.00 85.00 303 CYS A C 1
ATOM 2447 O O . CYS A 1 303 ? -32.265 -5.576 -5.241 1.00 85.00 303 CYS A O 1
ATOM 2449 N N . LEU A 1 304 ? -30.086 -5.890 -4.788 1.00 83.25 304 LEU A N 1
ATOM 2450 C CA . LEU A 1 304 ? -29.706 -4.477 -4.846 1.00 83.25 304 LEU A CA 1
ATOM 2451 C C . LEU A 1 304 ? -29.860 -3.890 -6.261 1.00 83.25 304 LEU A C 1
ATOM 2453 O O . LEU A 1 304 ? -30.224 -2.719 -6.398 1.00 83.25 304 LEU A O 1
ATOM 2457 N N . LEU A 1 305 ? -29.610 -4.695 -7.301 1.00 72.81 305 LEU A N 1
ATOM 2458 C CA . LEU A 1 305 ? -29.811 -4.352 -8.713 1.00 72.81 305 LEU A CA 1
ATOM 2459 C C . LEU A 1 305 ? -31.288 -4.173 -9.051 1.00 72.81 305 LEU A C 1
ATOM 2461 O O . LEU A 1 305 ? -31.654 -3.211 -9.717 1.00 72.81 305 LEU A O 1
ATOM 2465 N N . LEU A 1 306 ? -32.137 -5.097 -8.615 1.00 75.69 306 LEU A N 1
ATOM 2466 C CA . LEU A 1 306 ? -33.567 -5.076 -8.913 1.00 75.69 306 LEU A CA 1
ATOM 2467 C C . LEU A 1 306 ? -34.332 -4.107 -8.006 1.00 75.69 306 LEU A C 1
ATOM 2469 O O . LEU A 1 306 ? -35.468 -3.753 -8.315 1.00 75.69 306 LEU A O 1
ATOM 2473 N N . GLY A 1 307 ? -33.723 -3.672 -6.896 1.00 76.75 307 GLY A N 1
ATOM 2474 C CA . GLY A 1 307 ? -34.400 -2.877 -5.873 1.00 76.75 307 GLY A CA 1
ATOM 2475 C C . GLY A 1 307 ? -35.608 -3.614 -5.293 1.00 76.75 307 GLY A C 1
ATOM 2476 O O . GLY A 1 307 ? -36.604 -2.979 -4.953 1.00 76.75 307 GLY A O 1
ATOM 2477 N N . SER A 1 308 ? -35.542 -4.948 -5.244 1.00 81.75 308 SER A N 1
ATOM 2478 C CA . SER A 1 308 ? -36.654 -5.821 -4.851 1.00 81.75 308 SER A CA 1
ATOM 2479 C C . SER A 1 308 ? -36.873 -5.874 -3.338 1.00 81.75 308 SER A C 1
ATOM 2481 O O . SER A 1 308 ? -37.879 -6.410 -2.878 1.00 81.75 308 SER A O 1
ATOM 2483 N N . ASP A 1 309 ? -35.948 -5.306 -2.566 1.00 86.44 309 ASP A N 1
ATOM 2484 C CA . ASP A 1 309 ? -35.973 -5.301 -1.113 1.00 86.44 309 ASP A CA 1
ATOM 2485 C C . ASP A 1 309 ? -36.381 -3.930 -0.549 1.00 86.44 309 ASP A C 1
ATOM 2487 O O . ASP A 1 309 ? -35.682 -2.933 -0.748 1.00 86.44 309 ASP A O 1
ATOM 2491 N N . PRO A 1 310 ? -37.509 -3.856 0.179 1.00 82.88 310 PRO A N 1
ATOM 2492 C CA . PRO A 1 310 ? -37.984 -2.607 0.763 1.00 82.88 310 PRO A CA 1
ATOM 2493 C C . PRO A 1 310 ? -37.154 -2.143 1.974 1.00 82.88 310 PRO A C 1
ATOM 2495 O O . PRO A 1 310 ? -37.216 -0.965 2.335 1.00 82.88 310 PRO A O 1
ATOM 2498 N N . GLN A 1 311 ? -36.396 -3.039 2.613 1.00 89.31 311 GLN A N 1
ATOM 2499 C CA . GLN A 1 311 ? -35.543 -2.745 3.767 1.00 89.31 311 GLN A CA 1
ATOM 2500 C C . GLN A 1 311 ? -34.096 -2.450 3.377 1.00 89.31 311 GLN A C 1
ATOM 2502 O O . GLN A 1 311 ? -33.417 -1.752 4.127 1.00 89.31 311 GLN A O 1
ATOM 2507 N N . LEU A 1 312 ? -33.622 -2.934 2.227 1.00 89.19 312 LEU A N 1
ATOM 2508 C CA . LEU A 1 312 ? -32.236 -2.778 1.789 1.00 89.19 312 LEU A CA 1
ATOM 2509 C C . LEU A 1 312 ? -32.148 -2.321 0.333 1.00 89.19 312 LEU A C 1
ATOM 2511 O O . LEU A 1 312 ? -32.621 -2.995 -0.574 1.00 89.19 312 LEU A O 1
ATOM 2515 N N . TYR A 1 313 ? -31.476 -1.201 0.081 1.00 86.56 313 TYR A N 1
ATOM 2516 C CA . TYR A 1 313 ? -31.259 -0.730 -1.288 1.00 86.56 313 TYR A CA 1
ATOM 2517 C C . TYR A 1 313 ? -29.918 -0.031 -1.462 1.00 86.56 313 TYR A C 1
ATOM 2519 O O . TYR A 1 313 ? -29.328 0.509 -0.526 1.00 86.56 313 TYR A O 1
ATOM 2527 N N . LEU A 1 314 ? -29.422 -0.029 -2.697 1.00 85.69 314 LEU A N 1
ATOM 2528 C CA . LEU A 1 314 ? -28.118 0.533 -3.005 1.00 85.69 314 LEU A CA 1
ATOM 2529 C C . LEU A 1 314 ? -28.167 2.057 -3.126 1.00 85.69 314 LEU A C 1
ATOM 2531 O O . LEU A 1 314 ? -28.924 2.614 -3.928 1.00 85.69 314 LEU A O 1
ATOM 2535 N N . ARG A 1 315 ? -27.293 2.728 -2.373 1.00 83.88 315 ARG A N 1
ATOM 2536 C CA . ARG A 1 315 ? -27.180 4.189 -2.335 1.00 83.88 315 ARG A CA 1
ATOM 2537 C C . ARG A 1 315 ? -25.888 4.698 -2.957 1.00 83.88 315 ARG A C 1
ATOM 2539 O O . ARG A 1 315 ? -25.901 5.738 -3.619 1.00 83.88 315 ARG A O 1
ATOM 2546 N N . GLU A 1 316 ? -24.791 3.976 -2.758 1.00 84.75 316 GLU A N 1
ATOM 2547 C CA . GLU A 1 316 ? -23.470 4.362 -3.248 1.00 84.75 316 GLU A CA 1
ATOM 2548 C C . GLU A 1 316 ? -22.723 3.161 -3.833 1.00 84.75 316 GLU A C 1
ATOM 2550 O O . GLU A 1 316 ? -22.747 2.068 -3.272 1.00 84.75 316 GLU A O 1
ATOM 2555 N N . LEU A 1 317 ? -22.034 3.381 -4.950 1.00 80.94 317 LEU A N 1
ATOM 2556 C CA . LEU A 1 317 ? -21.176 2.404 -5.610 1.00 80.94 317 LEU A CA 1
ATOM 2557 C C . LEU A 1 317 ? -19.766 2.977 -5.695 1.00 80.94 317 LEU A C 1
ATOM 2559 O O . LEU A 1 317 ? -19.572 4.023 -6.320 1.00 80.94 317 LEU A O 1
ATOM 2563 N N . TYR A 1 318 ? -18.796 2.300 -5.086 1.00 77.31 318 TYR A N 1
ATOM 2564 C CA . TYR A 1 318 ? -17.393 2.686 -5.159 1.00 77.31 318 TYR A CA 1
ATOM 2565 C C . TYR A 1 318 ? -16.634 1.675 -5.999 1.00 77.31 318 TYR A C 1
ATOM 2567 O O . TYR A 1 318 ? -16.447 0.536 -5.575 1.00 77.31 318 TYR A O 1
ATOM 2575 N N . LEU A 1 319 ? -16.187 2.100 -7.176 1.00 71.31 319 LEU A N 1
ATOM 2576 C CA . LEU A 1 319 ? -15.380 1.283 -8.072 1.00 71.31 319 LEU A CA 1
ATOM 2577 C C . LEU A 1 319 ? -13.893 1.521 -7.806 1.00 71.31 319 LEU A C 1
ATOM 2579 O O . LEU A 1 319 ? -13.458 2.668 -7.671 1.00 71.31 319 LEU A O 1
ATOM 2583 N N . SER A 1 320 ? -13.114 0.442 -7.766 1.00 62.62 320 SER A N 1
ATOM 2584 C CA . SER A 1 320 ? -11.654 0.499 -7.642 1.00 62.62 320 SER A CA 1
ATOM 2585 C C . SER A 1 320 ? -10.998 1.124 -8.880 1.00 62.62 320 SER A C 1
ATOM 2587 O O . SER A 1 320 ? -9.961 1.776 -8.754 1.00 62.62 320 SER A O 1
ATOM 2589 N N . GLN A 1 321 ? -11.628 0.992 -10.055 1.00 61.38 321 GLN A N 1
ATOM 2590 C CA . GLN A 1 321 ? -11.199 1.588 -11.323 1.00 61.38 321 GLN A CA 1
ATOM 2591 C C . GLN A 1 321 ? -12.388 2.072 -12.163 1.00 61.38 321 GLN A C 1
ATOM 2593 O O . GLN A 1 321 ? -13.482 1.506 -12.123 1.00 61.38 321 GLN A O 1
ATOM 2598 N N . ALA A 1 322 ? -12.176 3.127 -12.952 1.00 56.66 322 ALA A N 1
ATOM 2599 C CA . ALA A 1 322 ? -13.183 3.629 -13.880 1.00 56.66 322 ALA A CA 1
ATOM 2600 C C . ALA A 1 322 ? -13.384 2.660 -15.070 1.00 56.66 322 ALA A C 1
ATOM 2602 O O . ALA A 1 322 ? -12.434 2.412 -15.811 1.00 56.66 322 ALA A O 1
ATOM 2603 N N . PRO A 1 323 ? -14.615 2.209 -15.371 1.00 52.34 323 PRO A N 1
ATOM 2604 C CA . PRO A 1 323 ? -14.899 1.214 -16.416 1.00 52.34 323 PRO A CA 1
ATOM 2605 C C . PRO A 1 323 ? -14.815 1.763 -17.855 1.00 52.34 323 PRO A C 1
ATOM 2607 O O . PRO A 1 323 ? -15.305 1.145 -18.797 1.00 52.34 323 PRO A O 1
ATOM 2610 N N . MET A 1 324 ? -14.245 2.959 -18.039 1.00 49.75 324 MET A N 1
ATOM 2611 C CA . MET A 1 324 ? -14.176 3.634 -19.338 1.00 49.75 324 MET A CA 1
ATOM 2612 C C . MET A 1 324 ? -12.756 3.766 -19.901 1.00 49.75 324 MET A C 1
ATOM 2614 O O . MET A 1 324 ? -12.638 3.942 -21.110 1.00 49.75 324 MET A O 1
ATOM 2618 N N . VAL A 1 325 ? -11.696 3.697 -19.079 1.00 43.41 325 VAL A N 1
ATOM 2619 C CA . VAL A 1 325 ? -10.290 3.839 -19.515 1.00 43.41 325 VAL A CA 1
ATOM 2620 C C . VAL A 1 325 ? -9.358 3.173 -18.489 1.00 43.41 325 VAL A C 1
ATOM 2622 O O . VAL A 1 325 ? -9.421 3.526 -17.310 1.00 43.41 325 VAL A O 1
ATOM 2625 N N . ASN A 1 326 ? -8.470 2.269 -18.925 1.00 45.62 326 ASN A N 1
ATOM 2626 C CA . ASN A 1 326 ? -7.427 1.681 -18.069 1.00 45.62 326 ASN A CA 1
ATOM 2627 C C . ASN A 1 326 ? -6.578 2.791 -17.418 1.00 45.62 326 ASN A C 1
ATOM 2629 O O . ASN A 1 326 ? -6.008 3.622 -18.123 1.00 45.62 326 ASN A O 1
ATOM 2633 N N . GLY A 1 327 ? -6.491 2.800 -16.083 1.00 47.47 327 GLY A N 1
ATOM 2634 C CA . GLY A 1 327 ? -5.605 3.699 -15.325 1.00 47.47 327 GLY A CA 1
ATOM 2635 C C . GLY A 1 327 ? -6.233 4.960 -14.708 1.00 47.47 327 GLY A C 1
ATOM 2636 O O . GLY A 1 327 ? -5.505 5.756 -14.122 1.00 47.47 327 GLY A O 1
ATOM 2637 N N . ASN A 1 328 ? -7.555 5.156 -14.781 1.00 44.69 328 ASN A N 1
ATOM 2638 C CA . ASN A 1 328 ? -8.227 6.331 -14.195 1.00 44.69 328 ASN A CA 1
ATOM 2639 C C . ASN A 1 328 ? -8.741 6.113 -12.744 1.00 44.69 328 ASN A C 1
ATOM 2641 O O . ASN A 1 328 ? -8.923 4.965 -12.332 1.00 44.69 328 ASN A O 1
ATOM 2645 N N . PRO A 1 329 ? -8.955 7.198 -11.957 1.00 50.62 329 PRO A N 1
ATOM 2646 C CA . PRO A 1 329 ? -9.204 7.158 -10.507 1.00 50.62 329 PRO A CA 1
ATOM 2647 C C . PRO A 1 329 ? -10.470 6.387 -10.107 1.00 50.62 329 PRO A C 1
ATOM 2649 O O . PRO A 1 329 ? -11.355 6.148 -10.928 1.00 50.62 329 PRO A O 1
ATOM 2652 N N . SER A 1 330 ? -10.562 6.040 -8.817 1.00 55.00 330 SER A N 1
ATOM 2653 C CA . SER A 1 330 ? -11.748 5.426 -8.216 1.00 55.00 330 SER A CA 1
ATOM 2654 C C . SER A 1 330 ? -13.002 6.245 -8.534 1.00 55.00 330 SER A C 1
ATOM 2656 O O . SER A 1 330 ? -13.042 7.463 -8.342 1.00 55.00 330 SER A O 1
ATOM 2658 N N . VAL A 1 331 ? -14.033 5.575 -9.049 1.00 62.69 331 VAL A N 1
ATOM 2659 C CA . VAL A 1 331 ? -15.299 6.216 -9.424 1.00 62.69 331 VAL A CA 1
ATOM 2660 C C . VAL A 1 331 ? -16.305 5.993 -8.313 1.00 62.69 331 VAL A C 1
ATOM 2662 O O . VAL A 1 331 ? -16.536 4.863 -7.890 1.00 62.69 331 VAL A O 1
ATOM 2665 N N . ILE A 1 332 ? -16.930 7.082 -7.871 1.00 70.50 332 ILE A N 1
ATOM 2666 C CA . ILE A 1 332 ? -18.019 7.044 -6.901 1.00 70.50 332 ILE A CA 1
ATOM 2667 C C . ILE A 1 332 ? -19.307 7.405 -7.628 1.00 70.50 332 ILE A C 1
ATOM 2669 O O . ILE A 1 332 ? -19.469 8.539 -8.081 1.00 70.50 332 ILE A O 1
ATOM 2673 N N . LEU A 1 333 ? -20.248 6.469 -7.699 1.00 71.62 333 LEU A N 1
ATOM 2674 C CA . LEU A 1 333 ? -21.620 6.769 -8.095 1.00 71.62 333 LEU A CA 1
ATOM 2675 C C . LEU A 1 333 ? -22.462 6.896 -6.826 1.00 71.62 333 LEU A C 1
ATOM 2677 O O . LEU A 1 333 ? -22.415 6.027 -5.958 1.00 71.62 333 LEU A O 1
ATOM 2681 N N . ARG A 1 334 ? -23.228 7.983 -6.699 1.00 76.12 334 ARG A N 1
ATOM 2682 C CA . ARG A 1 334 ? -24.147 8.207 -5.573 1.00 76.12 334 ARG A CA 1
ATOM 2683 C C . ARG A 1 334 ? -25.535 8.540 -6.086 1.00 76.12 334 ARG A C 1
ATOM 2685 O O . ARG A 1 334 ? -25.675 9.403 -6.951 1.00 76.12 334 ARG A O 1
ATOM 2692 N N . CYS A 1 335 ? -26.559 7.913 -5.515 1.00 70.69 335 CYS A N 1
ATOM 2693 C CA . CYS A 1 335 ? -27.938 8.335 -5.725 1.00 70.69 335 CYS A CA 1
ATOM 2694 C C . CYS A 1 335 ? -28.391 9.224 -4.561 1.00 70.69 335 CYS A C 1
ATOM 2696 O O . CYS A 1 335 ? -28.395 8.808 -3.403 1.00 70.69 335 CYS A O 1
ATOM 2698 N N . LEU A 1 336 ? -28.761 10.469 -4.877 1.00 60.62 336 LEU A N 1
ATOM 2699 C CA . LEU A 1 336 ? -29.244 11.449 -3.897 1.00 60.62 336 LEU A CA 1
ATOM 2700 C C . LEU A 1 336 ? -30.755 11.347 -3.637 1.00 60.62 336 LEU A C 1
ATOM 2702 O O . LEU A 1 336 ? -31.242 11.954 -2.688 1.00 60.62 336 LEU A O 1
ATOM 2706 N N . LYS A 1 337 ? -31.503 10.617 -4.474 1.00 62.12 337 LYS A N 1
ATOM 2707 C CA . LYS A 1 337 ? -32.959 10.475 -4.348 1.00 62.12 337 LYS A CA 1
ATOM 2708 C C . LYS A 1 337 ? -33.318 9.169 -3.645 1.00 62.12 337 LYS A C 1
ATOM 2710 O O . LYS A 1 337 ? -32.824 8.110 -4.015 1.00 62.12 337 LYS A O 1
ATOM 2715 N N . GLU A 1 338 ? -34.247 9.243 -2.694 1.00 60.59 338 GLU A N 1
ATOM 2716 C CA . GLU A 1 338 ? -34.849 8.082 -2.018 1.00 60.59 338 GLU A CA 1
ATOM 2717 C C . GLU A 1 338 ? -35.915 7.383 -2.883 1.00 60.59 338 GLU A C 1
ATOM 2719 O O . GLU A 1 338 ? -37.022 7.098 -2.431 1.00 60.59 338 GLU A O 1
ATOM 2724 N N . THR A 1 339 ? -35.641 7.161 -4.165 1.00 55.44 339 THR A N 1
ATOM 2725 C CA . THR A 1 339 ? -36.583 6.460 -5.046 1.00 55.44 339 THR A CA 1
ATOM 2726 C C . THR A 1 339 ? -36.255 4.974 -5.091 1.00 55.44 339 THR A C 1
ATOM 2728 O O . THR A 1 339 ? -35.094 4.610 -5.303 1.00 55.44 339 THR A O 1
ATOM 2731 N N . ALA A 1 340 ? -37.280 4.126 -4.942 1.00 49.47 340 ALA A N 1
ATOM 2732 C CA . ALA A 1 340 ? -37.201 2.695 -5.232 1.00 49.47 340 ALA A CA 1
ATOM 2733 C C . ALA A 1 340 ? -36.614 2.516 -6.643 1.00 49.47 340 ALA A C 1
ATOM 2735 O O . ALA A 1 340 ? -37.170 3.024 -7.616 1.00 49.47 340 ALA A O 1
ATOM 2736 N N . GLY A 1 341 ? -35.422 1.919 -6.722 1.00 54.91 341 GLY A N 1
ATOM 2737 C CA . GLY A 1 341 ? -34.616 1.839 -7.943 1.00 54.91 341 GLY A CA 1
ATOM 2738 C C . GLY A 1 341 ? -33.205 2.438 -7.844 1.00 54.91 341 GLY A C 1
ATOM 2739 O O . GLY A 1 341 ? -32.363 2.045 -8.636 1.00 54.91 341 GLY A O 1
ATOM 2740 N N . GLY A 1 342 ? -32.876 3.310 -6.882 1.00 64.62 342 GLY A N 1
ATOM 2741 C CA . GLY A 1 342 ? -31.485 3.689 -6.537 1.00 64.62 342 GLY A CA 1
ATOM 2742 C C . GLY A 1 342 ? -30.480 3.841 -7.707 1.00 64.62 342 GLY A C 1
ATOM 2743 O O . GLY A 1 342 ? -30.763 4.489 -8.713 1.00 64.62 342 GLY A O 1
ATOM 2744 N N . LEU A 1 343 ? -29.288 3.244 -7.558 1.00 68.81 343 LEU A N 1
ATOM 2745 C CA . LEU A 1 343 ? -28.235 3.124 -8.590 1.00 68.81 343 LEU A CA 1
ATOM 2746 C C . LEU A 1 343 ? -28.402 1.891 -9.514 1.00 68.81 343 LEU A C 1
ATOM 2748 O O . LEU A 1 343 ? -27.447 1.505 -10.193 1.00 68.81 343 LEU A O 1
ATOM 2752 N N . SER A 1 344 ? -29.589 1.276 -9.568 1.00 67.62 344 SER A N 1
ATOM 2753 C CA . SER A 1 344 ? -29.846 0.064 -10.370 1.00 67.62 344 SER A CA 1
ATOM 2754 C C . SER A 1 344 ? -29.533 0.244 -11.855 1.00 67.62 344 SER A C 1
ATOM 2756 O O . SER A 1 344 ? -28.905 -0.615 -12.462 1.00 67.62 344 SER A O 1
ATOM 2758 N N . ILE A 1 345 ? -29.925 1.381 -12.439 1.00 68.25 345 ILE A N 1
ATOM 2759 C CA . ILE A 1 345 ? -29.732 1.682 -13.863 1.00 68.25 345 ILE A CA 1
ATOM 2760 C C . ILE A 1 345 ? -28.234 1.769 -14.215 1.00 68.25 345 ILE A C 1
ATOM 2762 O O . ILE A 1 345 ? -27.815 1.066 -15.136 1.00 68.25 345 ILE A O 1
ATOM 2766 N N . PRO A 1 346 ? -27.400 2.559 -13.501 1.00 67.50 346 PRO A N 1
ATOM 2767 C CA . PRO A 1 346 ? -25.953 2.542 -13.702 1.00 67.50 346 PRO A CA 1
ATOM 2768 C C . PRO A 1 346 ? -25.327 1.153 -13.576 1.00 67.50 346 PRO A C 1
ATOM 2770 O O . PRO A 1 346 ? -24.499 0.779 -14.399 1.00 67.50 346 PRO A O 1
ATOM 2773 N N . LEU A 1 347 ? -25.727 0.368 -12.580 1.00 66.75 347 LEU A N 1
ATOM 2774 C CA . LEU A 1 347 ? -25.194 -0.977 -12.401 1.00 66.75 347 LEU A CA 1
ATOM 2775 C C . LEU A 1 347 ? -25.635 -1.952 -13.500 1.00 66.75 347 LEU A C 1
ATOM 2777 O O . LEU A 1 347 ? -24.824 -2.752 -13.959 1.00 66.75 347 LEU A O 1
ATOM 2781 N N . LYS A 1 348 ? -26.887 -1.866 -13.957 1.00 70.88 348 LYS A N 1
ATOM 2782 C CA . LYS A 1 348 ? -27.396 -2.638 -15.095 1.00 70.88 348 LYS A CA 1
ATOM 2783 C C . LYS A 1 348 ? -26.628 -2.294 -16.370 1.00 70.88 348 LYS A C 1
ATOM 2785 O O . LYS A 1 348 ? -26.213 -3.192 -17.090 1.00 70.88 348 LYS A O 1
ATOM 2790 N N . PHE A 1 349 ? -26.347 -1.010 -16.602 1.00 72.44 349 PHE A N 1
ATOM 2791 C CA . PHE A 1 349 ? -25.479 -0.564 -17.695 1.00 72.44 349 PHE A CA 1
ATOM 2792 C C . PHE A 1 349 ? -24.056 -1.131 -17.588 1.00 72.44 349 PHE A C 1
ATOM 2794 O O . PHE A 1 349 ? -23.475 -1.519 -18.596 1.00 72.44 349 PHE A O 1
ATOM 2801 N N . LEU A 1 350 ? -23.486 -1.206 -16.386 1.00 71.00 350 LEU A N 1
ATOM 2802 C CA . LEU A 1 350 ? -22.159 -1.786 -16.180 1.00 71.00 350 LEU A CA 1
ATOM 2803 C C . LEU A 1 350 ? -22.150 -3.313 -16.408 1.00 71.00 350 LEU A C 1
ATOM 2805 O O . LEU A 1 350 ? -21.249 -3.810 -17.081 1.00 71.00 350 LEU A O 1
ATOM 2809 N N . LYS A 1 351 ? -23.176 -4.036 -15.937 1.00 71.38 351 LYS A N 1
ATOM 2810 C CA . LYS A 1 351 ? -23.324 -5.487 -16.151 1.00 71.38 351 LYS A CA 1
ATOM 2811 C C . LYS A 1 351 ? -23.571 -5.819 -17.622 1.00 71.38 351 LYS A C 1
ATOM 2813 O O . LYS A 1 351 ? -22.802 -6.545 -18.234 1.00 71.38 351 LYS A O 1
ATOM 2818 N N . GLU A 1 352 ? -24.631 -5.259 -18.197 1.00 78.19 352 GLU A N 1
ATOM 2819 C CA . GLU A 1 352 ? -25.129 -5.624 -19.530 1.00 78.19 352 GLU A CA 1
ATOM 2820 C C . GLU A 1 352 ? -24.434 -4.841 -20.651 1.00 78.19 352 GLU A C 1
ATOM 2822 O O . GLU A 1 352 ? -24.186 -5.374 -21.726 1.00 78.19 352 GLU A O 1
ATOM 2827 N N . GLY A 1 353 ? -24.106 -3.568 -20.415 1.00 72.12 353 GLY A N 1
ATOM 2828 C CA . GLY A 1 353 ? -23.529 -2.673 -21.424 1.00 72.12 353 GLY A CA 1
ATOM 2829 C C . GLY A 1 353 ? -21.999 -2.658 -21.468 1.00 72.12 353 GLY A C 1
ATOM 2830 O O . GLY A 1 353 ? -21.427 -2.255 -22.482 1.00 72.12 353 GLY A O 1
ATOM 2831 N N . LYS A 1 354 ? -21.321 -3.077 -20.391 1.00 70.75 354 LYS A N 1
ATOM 2832 C CA . LYS A 1 354 ? -19.848 -3.172 -20.319 1.00 70.75 354 LYS A CA 1
ATOM 2833 C C . LYS A 1 354 ? -19.329 -4.580 -20.038 1.00 70.75 354 LYS A C 1
ATOM 2835 O O . LYS A 1 354 ? -18.117 -4.755 -19.980 1.00 70.75 354 LYS A O 1
ATOM 2840 N N . ASN A 1 355 ? -20.224 -5.564 -19.935 1.00 68.94 355 ASN A N 1
ATOM 2841 C CA . ASN A 1 355 ? -19.896 -6.968 -19.698 1.00 68.94 355 ASN A CA 1
ATOM 2842 C C . ASN A 1 355 ? -19.045 -7.185 -18.431 1.00 68.94 355 ASN A C 1
ATOM 2844 O O . ASN A 1 355 ? -18.194 -8.069 -18.387 1.00 68.94 355 ASN A O 1
ATOM 2848 N N . LEU A 1 356 ? -19.242 -6.343 -17.409 1.00 67.94 356 LEU A N 1
ATOM 2849 C CA . LEU A 1 356 ? -18.557 -6.482 -16.127 1.00 67.94 356 LEU A CA 1
ATOM 2850 C C . LEU A 1 356 ? -19.319 -7.491 -15.273 1.00 67.94 356 LEU A C 1
ATOM 2852 O O . LEU A 1 356 ? -20.423 -7.209 -14.799 1.00 67.94 356 LEU A O 1
ATOM 2856 N N . ASN A 1 357 ? -18.726 -8.667 -15.077 1.00 66.81 357 ASN A N 1
ATOM 2857 C CA . ASN A 1 357 ? -19.278 -9.663 -14.177 1.00 66.81 357 ASN A CA 1
ATOM 2858 C C . ASN A 1 357 ? -18.835 -9.375 -12.735 1.00 66.81 357 ASN A C 1
ATOM 2860 O O . ASN A 1 357 ? -17.720 -9.672 -12.314 1.00 66.81 357 ASN A O 1
ATOM 2864 N N . PHE A 1 358 ? -19.747 -8.774 -11.978 1.00 63.78 358 PHE A N 1
ATOM 2865 C CA . PHE A 1 358 ? -19.542 -8.363 -10.591 1.00 63.78 358 PHE A CA 1
ATOM 2866 C C . PHE A 1 358 ? -19.277 -9.510 -9.609 1.00 63.78 358 PHE A C 1
ATOM 2868 O O . PHE A 1 358 ? -18.736 -9.251 -8.538 1.00 63.78 358 PHE A O 1
ATOM 2875 N N . LEU A 1 359 ? -19.668 -10.741 -9.958 1.00 55.41 359 LEU A N 1
ATOM 2876 C CA . LEU A 1 359 ? -19.394 -11.939 -9.159 1.00 55.41 359 LEU A CA 1
ATOM 2877 C C . LEU A 1 359 ? -18.015 -12.532 -9.468 1.00 55.41 359 LEU A C 1
ATOM 2879 O O . LEU A 1 359 ? -17.351 -13.041 -8.571 1.00 55.41 359 LEU A O 1
ATOM 2883 N N . GLU A 1 360 ? -17.555 -12.415 -10.716 1.00 56.47 360 GLU A N 1
ATOM 2884 C CA . GLU A 1 360 ? -16.252 -12.946 -11.131 1.00 56.47 360 GLU A CA 1
ATOM 2885 C C . GLU A 1 360 ? -15.084 -12.059 -10.681 1.00 56.47 360 GLU A C 1
ATOM 2887 O O . GLU A 1 360 ? -14.027 -12.593 -10.332 1.00 56.47 360 GLU A O 1
ATOM 2892 N N . ASP A 1 361 ? -15.278 -10.733 -10.637 1.00 60.81 361 ASP A N 1
ATOM 2893 C CA . ASP A 1 361 ? -14.257 -9.771 -10.203 1.00 60.81 361 ASP A CA 1
ATOM 2894 C C . ASP A 1 361 ? -14.761 -8.806 -9.105 1.00 60.81 361 ASP A C 1
ATOM 2896 O O . ASP A 1 361 ? -15.014 -7.620 -9.345 1.00 60.81 361 ASP A O 1
ATOM 2900 N N . PRO A 1 362 ? -14.891 -9.283 -7.854 1.00 54.91 362 PRO A N 1
ATOM 2901 C CA . PRO A 1 362 ? -15.264 -8.459 -6.700 1.00 54.91 362 PRO A CA 1
ATOM 2902 C C . PRO A 1 362 ? -14.265 -7.325 -6.413 1.00 54.91 362 PRO A C 1
ATOM 2904 O O . PRO A 1 362 ? -14.633 -6.345 -5.764 1.00 54.91 362 PRO A O 1
ATOM 2907 N N . ASN A 1 363 ? -13.027 -7.406 -6.927 1.00 55.12 363 ASN A N 1
ATOM 2908 C CA . ASN A 1 363 ? -12.035 -6.335 -6.789 1.00 55.12 363 ASN A CA 1
ATOM 2909 C C . ASN A 1 363 ? -12.394 -5.099 -7.621 1.00 55.12 363 ASN A C 1
ATOM 2911 O O . ASN A 1 363 ? -11.771 -4.052 -7.439 1.00 55.12 363 ASN A O 1
ATOM 2915 N N . LEU A 1 364 ? -13.404 -5.179 -8.496 1.00 63.62 364 LEU A N 1
ATOM 2916 C CA . LEU A 1 364 ? -13.991 -4.017 -9.162 1.00 63.62 364 LEU A CA 1
ATOM 2917 C C . LEU A 1 364 ? -14.638 -3.047 -8.167 1.00 63.62 364 LEU A C 1
ATOM 2919 O O . LEU A 1 364 ? -14.698 -1.851 -8.459 1.00 63.62 364 LEU A O 1
ATOM 2923 N N . PHE A 1 365 ? -15.081 -3.513 -6.992 1.00 67.38 365 PHE A N 1
ATOM 2924 C CA . PHE A 1 365 ? -15.646 -2.660 -5.947 1.00 67.38 365 PHE A CA 1
ATOM 2925 C C . PHE A 1 365 ? -14.662 -2.432 -4.807 1.00 67.38 365 PHE A C 1
ATOM 2927 O O . PHE A 1 365 ? -14.086 -3.361 -4.251 1.00 67.38 365 PHE A O 1
ATOM 2934 N N . GLN A 1 366 ? -14.528 -1.175 -4.392 1.00 66.75 366 GLN A N 1
ATOM 2935 C CA . GLN A 1 366 ? -13.874 -0.856 -3.129 1.00 66.75 366 GLN A CA 1
ATOM 2936 C C . GLN A 1 366 ? -14.825 -1.108 -1.947 1.00 66.75 366 GLN A C 1
ATOM 2938 O O . GLN A 1 366 ? -14.391 -1.619 -0.917 1.00 66.75 366 GLN A O 1
ATOM 2943 N N . TYR A 1 367 ? -16.106 -0.741 -2.097 1.00 81.50 367 TYR A N 1
ATOM 2944 C CA . TYR A 1 367 ? -17.216 -1.084 -1.196 1.00 81.50 367 TYR A CA 1
ATOM 2945 C C . TYR A 1 367 ? -18.582 -0.713 -1.806 1.00 81.50 367 TYR A C 1
ATOM 2947 O O . TYR A 1 367 ? -18.670 0.074 -2.754 1.00 81.50 367 TYR A O 1
ATOM 2955 N N . LEU A 1 368 ? -19.662 -1.249 -1.230 1.00 86.38 368 LEU A N 1
ATOM 2956 C CA . LEU A 1 368 ? -21.050 -0.911 -1.566 1.00 86.38 368 LEU A CA 1
ATOM 2957 C C . LEU A 1 368 ? -21.704 -0.136 -0.423 1.00 86.38 368 LEU A C 1
ATOM 2959 O O . LEU A 1 368 ? -21.835 -0.660 0.677 1.00 86.38 368 LEU A O 1
ATOM 2963 N N . GLY A 1 369 ? -22.161 1.090 -0.673 1.00 88.69 369 GLY A N 1
ATOM 2964 C CA . GLY A 1 369 ? -22.961 1.839 0.295 1.00 88.69 369 GLY A CA 1
ATOM 2965 C C . GLY A 1 369 ? -24.427 1.423 0.207 1.00 88.69 369 GLY A C 1
ATOM 2966 O O . GLY A 1 369 ? -25.146 1.877 -0.688 1.00 88.69 369 GLY A O 1
ATOM 2967 N N . VAL A 1 370 ? -24.880 0.581 1.133 1.00 90.25 370 VAL A N 1
ATOM 2968 C CA . VAL A 1 370 ? -26.269 0.120 1.234 1.00 90.25 370 VAL A CA 1
ATOM 2969 C C . VAL A 1 370 ? -27.036 0.922 2.280 1.00 90.25 370 VAL A C 1
ATOM 2971 O O . VAL A 1 370 ? -26.547 1.219 3.367 1.00 90.25 370 VAL A O 1
ATOM 2974 N N . ALA A 1 371 ? -28.254 1.309 1.933 1.00 89.56 371 ALA A N 1
ATOM 2975 C CA . ALA A 1 371 ? -29.202 1.959 2.816 1.00 89.56 371 ALA A CA 1
ATOM 2976 C C . ALA A 1 371 ? -30.114 0.897 3.438 1.00 89.56 371 ALA A C 1
ATOM 2978 O O . ALA A 1 371 ? -30.763 0.148 2.712 1.00 89.56 371 ALA A O 1
ATOM 2979 N N . PHE A 1 372 ? -30.168 0.857 4.767 1.00 91.81 372 PHE A N 1
ATOM 2980 C CA . PHE A 1 372 ? -30.969 -0.081 5.544 1.00 91.81 372 PHE A CA 1
ATOM 2981 C C . PHE A 1 372 ? -32.091 0.637 6.308 1.00 91.81 372 PHE A C 1
ATOM 2983 O O . PHE A 1 372 ? -31.853 1.642 6.990 1.00 91.81 372 PHE A O 1
ATOM 2990 N N . ARG A 1 373 ? -33.314 0.106 6.206 1.00 89.94 373 ARG A N 1
ATOM 2991 C CA . ARG A 1 373 ? -34.510 0.529 6.942 1.00 89.94 373 ARG A CA 1
ATOM 2992 C C . ARG A 1 373 ? -35.060 -0.660 7.737 1.00 89.94 373 ARG A C 1
ATOM 2994 O O . ARG A 1 373 ? -35.698 -1.521 7.140 1.00 89.94 373 ARG A O 1
ATOM 3001 N N . PRO A 1 374 ? -34.899 -0.690 9.071 1.00 84.38 374 PRO A N 1
ATOM 3002 C CA . PRO A 1 374 ? -35.376 -1.813 9.883 1.00 84.38 374 PRO A CA 1
ATOM 3003 C C . PRO A 1 374 ? -36.908 -1.944 9.884 1.00 84.38 374 PRO A C 1
ATOM 3005 O O . PRO A 1 374 ? -37.438 -3.019 10.146 1.00 84.38 374 PRO A O 1
ATOM 3008 N N . GLN A 1 375 ? -37.629 -0.851 9.612 1.00 84.75 375 GLN A N 1
ATOM 3009 C CA . GLN A 1 375 ? -39.089 -0.817 9.517 1.00 84.75 375 GLN A CA 1
ATOM 3010 C C . GLN A 1 375 ? -39.485 -0.032 8.257 1.00 84.75 375 GLN A C 1
ATOM 3012 O O . GLN A 1 375 ? -39.545 1.198 8.307 1.00 84.75 375 GLN A O 1
ATOM 3017 N N . PRO A 1 376 ? -39.713 -0.710 7.116 1.00 73.75 376 PRO A N 1
ATOM 3018 C CA . PRO A 1 376 ? -39.918 -0.054 5.823 1.00 73.75 376 PRO A CA 1
ATOM 3019 C C . PRO A 1 376 ? -41.236 0.734 5.753 1.00 73.75 376 PRO A C 1
ATOM 3021 O O . PRO A 1 376 ? -41.337 1.685 4.981 1.00 73.75 376 PRO A O 1
ATOM 3024 N N . ASP A 1 377 ? -42.211 0.388 6.598 1.00 75.50 377 ASP A N 1
ATOM 3025 C CA . ASP A 1 377 ? -43.515 1.058 6.680 1.00 75.50 377 ASP A CA 1
ATOM 3026 C C . ASP A 1 377 ? -43.455 2.415 7.401 1.00 75.50 377 ASP A C 1
ATOM 3028 O O . ASP A 1 377 ? -44.360 3.245 7.273 1.00 75.50 377 ASP A O 1
ATOM 3032 N N . LEU A 1 378 ? -42.385 2.673 8.160 1.00 72.69 378 LEU A N 1
ATOM 3033 C CA . LEU A 1 378 ? -42.175 3.950 8.827 1.00 72.69 378 LEU A CA 1
ATOM 3034 C C . LEU A 1 378 ? -41.349 4.881 7.938 1.00 72.69 378 LEU A C 1
ATOM 3036 O O . LEU A 1 378 ? -40.313 4.501 7.397 1.00 72.69 378 LEU A O 1
ATOM 3040 N N . LYS A 1 379 ? -41.765 6.151 7.847 1.00 68.62 379 LYS A N 1
ATOM 3041 C CA . LYS A 1 379 ? -41.009 7.230 7.180 1.00 68.62 379 LYS A CA 1
ATOM 3042 C C . LYS A 1 379 ? -39.783 7.662 8.002 1.00 68.62 379 LYS A C 1
ATOM 3044 O O . LYS A 1 379 ? -39.638 8.835 8.335 1.00 68.62 379 LYS A O 1
ATOM 3049 N N . LEU A 1 380 ? -38.938 6.712 8.386 1.00 72.25 380 LEU A N 1
ATOM 3050 C CA . LEU A 1 380 ? -37.660 6.973 9.036 1.00 72.25 380 LEU A CA 1
ATOM 3051 C C . LEU A 1 380 ? -36.556 7.076 7.982 1.00 72.25 380 LEU A C 1
ATOM 3053 O O . LEU A 1 380 ? -36.573 6.372 6.965 1.00 72.25 380 LEU A O 1
ATOM 3057 N N . GLU A 1 381 ? -35.595 7.968 8.229 1.00 76.81 381 GLU A N 1
ATOM 3058 C CA . GLU A 1 381 ? -34.433 8.086 7.356 1.00 76.81 381 GLU A CA 1
ATOM 3059 C C . GLU A 1 381 ? -33.641 6.766 7.341 1.00 76.81 381 GLU A C 1
ATOM 3061 O O . GLU A 1 381 ? -33.425 6.152 8.388 1.00 76.81 381 GLU A O 1
ATOM 3066 N N . PRO A 1 382 ? -33.211 6.306 6.157 1.00 82.69 382 PRO A N 1
ATOM 3067 C CA . PRO A 1 382 ? -32.416 5.096 6.016 1.00 82.69 382 PRO A CA 1
ATOM 3068 C C . PRO A 1 382 ? -31.003 5.284 6.582 1.00 82.69 382 PRO A C 1
ATOM 3070 O O . PRO A 1 382 ? -30.362 6.320 6.386 1.00 82.69 382 PRO A O 1
ATOM 3073 N N . HIS A 1 383 ? -30.460 4.232 7.184 1.00 87.62 383 HIS A N 1
ATOM 3074 C CA . HIS A 1 383 ? -29.096 4.233 7.704 1.00 87.62 383 HIS A CA 1
ATOM 3075 C C . HIS A 1 383 ? -28.129 3.610 6.703 1.00 87.62 383 HIS A C 1
ATOM 3077 O O . HIS A 1 383 ? -28.427 2.577 6.114 1.00 87.62 383 HIS A O 1
ATOM 3083 N N . ILE A 1 384 ? -26.974 4.245 6.489 1.00 87.25 384 ILE A N 1
ATOM 3084 C CA . ILE A 1 384 ? -26.014 3.807 5.470 1.00 87.25 384 ILE A CA 1
ATOM 3085 C C . ILE A 1 384 ? -24.941 2.918 6.098 1.00 87.25 384 ILE A C 1
ATOM 3087 O O . ILE A 1 384 ? -24.240 3.331 7.031 1.00 87.25 384 ILE A O 1
ATOM 3091 N N . PHE A 1 385 ? -24.785 1.732 5.523 1.00 91.19 385 PHE A N 1
ATOM 3092 C CA . PHE A 1 385 ? -23.728 0.778 5.811 1.00 91.19 385 PHE A CA 1
ATOM 3093 C C . PHE A 1 385 ? -22.871 0.590 4.557 1.00 91.19 385 PHE A C 1
ATOM 3095 O O . PHE A 1 385 ? -23.394 0.369 3.473 1.00 91.19 385 PHE A O 1
ATOM 3102 N N . ASP A 1 386 ? -21.555 0.686 4.694 1.00 90.25 386 ASP A N 1
ATOM 3103 C CA . ASP A 1 386 ? -20.609 0.367 3.630 1.00 90.25 386 ASP A CA 1
ATOM 3104 C C . ASP A 1 386 ? -20.219 -1.104 3.769 1.00 90.25 386 ASP A C 1
ATOM 3106 O O . ASP A 1 386 ? -19.649 -1.478 4.793 1.00 90.25 386 ASP A O 1
ATOM 3110 N N . LEU A 1 387 ? -20.537 -1.926 2.773 1.00 90.38 387 LEU A N 1
ATOM 3111 C CA . LEU A 1 387 ? -20.195 -3.344 2.703 1.00 90.38 387 LEU A CA 1
ATOM 3112 C C . LEU A 1 387 ? -18.898 -3.555 1.923 1.00 90.38 387 LEU A C 1
ATOM 3114 O O . LEU A 1 387 ? -18.746 -3.062 0.807 1.00 90.38 387 LEU A O 1
ATOM 3118 N N . TYR A 1 388 ? -17.993 -4.334 2.502 1.00 84.12 388 TYR A N 1
ATOM 3119 C CA . TYR A 1 388 ? -16.697 -4.707 1.950 1.00 84.12 388 TYR A CA 1
ATOM 3120 C C . TYR A 1 388 ? -16.679 -6.213 1.723 1.00 84.12 388 TYR A C 1
ATOM 3122 O O . TYR A 1 388 ? -17.051 -6.974 2.618 1.00 84.12 388 TYR A O 1
ATOM 3130 N N . PHE A 1 389 ? -16.215 -6.630 0.549 1.00 83.50 389 PHE A N 1
ATOM 3131 C CA . PHE A 1 389 ? -16.173 -8.027 0.136 1.00 83.50 389 PHE A CA 1
ATOM 3132 C C . PHE A 1 389 ? -14.720 -8.433 -0.087 1.00 83.50 389 PHE A C 1
ATOM 3134 O O . PHE A 1 389 ? -14.012 -7.802 -0.868 1.00 83.50 389 PHE A O 1
ATOM 3141 N N . THR A 1 390 ? -14.280 -9.490 0.588 1.00 74.38 390 THR A N 1
ATOM 3142 C CA . THR A 1 390 ? -12.949 -10.075 0.397 1.00 74.38 390 THR A CA 1
ATOM 3143 C C . THR A 1 390 ? -13.127 -11.520 -0.038 1.00 74.38 390 THR A C 1
ATOM 3145 O O . THR A 1 390 ? -13.663 -12.316 0.732 1.00 74.38 390 THR A O 1
ATOM 3148 N N . ARG A 1 391 ? -12.691 -11.865 -1.254 1.00 75.69 391 ARG A N 1
ATOM 3149 C CA . ARG A 1 391 ? -12.769 -13.242 -1.762 1.00 75.69 391 ARG A CA 1
ATOM 3150 C C . ARG A 1 391 ? -11.874 -14.172 -0.935 1.00 75.69 391 ARG A C 1
ATOM 3152 O O . ARG A 1 391 ? -10.756 -13.799 -0.576 1.00 75.69 391 ARG A O 1
ATOM 3159 N N . THR A 1 392 ? -12.375 -15.361 -0.634 1.00 71.81 392 THR A N 1
ATOM 3160 C CA . THR A 1 392 ? -11.675 -16.456 0.051 1.00 71.81 392 THR A CA 1
ATOM 3161 C C . THR A 1 392 ? -11.686 -17.706 -0.830 1.00 71.81 392 THR A C 1
ATOM 3163 O O . THR A 1 392 ? -12.251 -17.690 -1.922 1.00 71.81 392 THR A O 1
ATOM 3166 N N . GLU A 1 393 ? -11.048 -18.792 -0.385 1.00 70.94 393 GLU A N 1
ATOM 3167 C CA . GLU A 1 393 ? -11.037 -20.058 -1.134 1.00 70.94 393 GLU A CA 1
ATOM 3168 C C . GLU A 1 393 ? -12.442 -20.664 -1.287 1.00 70.94 393 GLU A C 1
ATOM 3170 O O . GLU A 1 393 ? -12.722 -21.264 -2.321 1.00 70.94 393 GLU A O 1
ATOM 3175 N N . ASN A 1 394 ? -13.336 -20.465 -0.306 1.00 74.69 394 ASN A N 1
ATOM 3176 C CA . ASN A 1 394 ? -14.672 -21.074 -0.292 1.00 74.69 394 ASN A CA 1
ATOM 3177 C C . ASN A 1 394 ? -15.826 -20.061 -0.425 1.00 74.69 394 ASN A C 1
ATOM 3179 O O . ASN A 1 394 ? -16.983 -20.425 -0.226 1.00 74.69 394 ASN A O 1
ATOM 3183 N N . GLY A 1 395 ? -15.545 -18.792 -0.745 1.00 83.62 395 GLY A N 1
ATOM 3184 C CA . GLY A 1 395 ? -16.581 -17.769 -0.905 1.00 83.62 395 GLY A CA 1
ATOM 3185 C C . GLY A 1 395 ? -16.089 -16.355 -0.609 1.00 83.62 395 GLY A C 1
ATOM 3186 O O . GLY A 1 395 ? -15.116 -15.877 -1.198 1.00 83.62 395 GLY A O 1
ATOM 3187 N N . TYR A 1 396 ? -16.800 -15.657 0.279 1.00 80.88 396 TYR A N 1
ATOM 3188 C CA . TYR A 1 396 ? -16.605 -14.234 0.540 1.00 80.88 396 TYR A CA 1
ATOM 3189 C C . TYR A 1 396 ? -16.670 -13.876 2.013 1.00 80.88 396 TYR A C 1
ATOM 3191 O O . TYR A 1 396 ? -17.679 -14.083 2.681 1.00 80.88 396 TYR A O 1
ATOM 3199 N N . ARG A 1 397 ? -15.650 -13.181 2.508 1.00 78.81 397 ARG A N 1
ATOM 3200 C CA . ARG A 1 397 ? -15.740 -12.483 3.788 1.00 78.81 397 ARG A CA 1
ATOM 3201 C C . ARG A 1 397 ? -16.405 -11.128 3.601 1.00 78.81 397 ARG A C 1
ATOM 3203 O O . ARG A 1 397 ? -15.847 -10.259 2.931 1.00 78.81 397 ARG A O 1
ATOM 3210 N N . VAL A 1 398 ? -17.557 -10.937 4.245 1.00 84.94 398 VAL A N 1
ATOM 3211 C CA . VAL A 1 398 ? -18.321 -9.685 4.175 1.00 84.94 398 VAL A CA 1
ATOM 3212 C C . VAL A 1 398 ? -18.165 -8.896 5.471 1.00 84.94 398 VAL A C 1
ATOM 3214 O O . VAL A 1 398 ? -18.481 -9.358 6.572 1.00 84.94 398 VAL A O 1
ATOM 3217 N N . GLN A 1 399 ? -17.642 -7.680 5.352 1.00 85.00 399 GLN A N 1
ATOM 3218 C CA . GLN A 1 399 ? -17.460 -6.764 6.474 1.00 85.00 399 GLN A CA 1
ATOM 3219 C C . GLN A 1 399 ? -18.241 -5.481 6.243 1.00 85.00 399 GLN A C 1
ATOM 3221 O O . GLN A 1 399 ? -18.545 -5.142 5.104 1.00 85.00 399 GLN A O 1
ATOM 3226 N N . TYR A 1 400 ? -18.552 -4.743 7.306 1.00 88.88 400 TYR A N 1
ATOM 3227 C CA . TYR A 1 400 ? -19.265 -3.484 7.174 1.00 88.88 400 TYR A CA 1
ATOM 3228 C C . TYR A 1 400 ? -18.707 -2.355 8.043 1.00 88.88 400 TYR A C 1
ATOM 3230 O O . TYR A 1 400 ? -18.206 -2.567 9.151 1.00 88.88 400 TYR A O 1
ATOM 3238 N N . SER A 1 401 ? -18.845 -1.121 7.560 1.00 84.75 401 SER A N 1
ATOM 3239 C CA . SER A 1 401 ? -18.753 0.095 8.374 1.00 84.75 401 SER A CA 1
ATOM 3240 C C . SER A 1 401 ? -20.061 0.872 8.317 1.00 84.75 401 SER A C 1
ATOM 3242 O O . SER A 1 401 ? -20.788 0.802 7.341 1.00 84.75 401 SER A O 1
ATOM 3244 N N . SER A 1 402 ? -20.390 1.622 9.365 1.00 82.69 402 SER A N 1
ATOM 3245 C CA . SER A 1 402 ? -21.605 2.448 9.405 1.00 82.69 402 SER A CA 1
ATOM 3246 C C . SER A 1 402 ? -21.243 3.931 9.357 1.00 82.69 402 SER A C 1
ATOM 3248 O O . SER A 1 402 ? -20.433 4.373 10.182 1.00 82.69 402 SER A O 1
ATOM 3250 N N . LYS A 1 403 ? -21.873 4.719 8.482 1.00 69.50 403 LYS A N 1
ATOM 3251 C CA . LYS A 1 403 ? -21.692 6.181 8.459 1.00 69.50 403 LYS A CA 1
ATOM 3252 C C . LYS A 1 403 ? -22.570 6.843 9.530 1.00 69.50 403 LYS A C 1
ATOM 3254 O O . LYS A 1 403 ? -23.733 6.496 9.681 1.00 69.50 403 LYS A O 1
ATOM 3259 N N . GLY A 1 404 ? -22.024 7.810 10.273 1.00 59.12 404 GLY A N 1
ATOM 3260 C CA . GLY A 1 404 ? -22.836 8.742 11.075 1.00 59.12 404 GLY A CA 1
ATOM 3261 C C . GLY A 1 404 ? -23.409 8.231 12.406 1.00 59.12 404 GLY A C 1
ATOM 3262 O O . GLY A 1 404 ? -24.566 8.492 12.702 1.00 59.12 404 GLY A O 1
ATOM 3263 N N . GLY A 1 405 ? -22.623 7.555 13.251 1.00 62.84 405 GLY A N 1
ATOM 3264 C CA . GLY A 1 405 ? -23.033 7.318 14.649 1.00 62.84 405 GLY A CA 1
ATOM 3265 C C . GLY A 1 405 ? -24.245 6.392 14.832 1.00 62.84 405 GLY A C 1
ATOM 3266 O O . GLY A 1 405 ? -24.978 6.534 15.807 1.00 62.84 405 GLY A O 1
ATOM 3267 N N . VAL A 1 406 ? -24.449 5.445 13.911 1.00 73.94 406 VAL A N 1
ATOM 3268 C CA . VAL A 1 406 ? -25.480 4.395 13.998 1.00 73.94 406 VAL A CA 1
ATOM 3269 C C . VAL A 1 406 ? -25.414 3.685 15.357 1.00 73.94 406 VAL A C 1
ATOM 3271 O O . VAL A 1 406 ? -24.337 3.252 15.783 1.00 73.94 406 VAL A O 1
ATOM 3274 N N . SER A 1 407 ? -26.559 3.570 16.038 1.00 75.06 407 SER A N 1
ATOM 3275 C CA . SER A 1 407 ? -26.641 2.964 17.371 1.00 75.06 407 SER A CA 1
ATOM 3276 C C . SER A 1 407 ? -26.262 1.471 17.345 1.00 75.06 407 SER A C 1
ATOM 3278 O O . SER A 1 407 ? -26.475 0.803 16.331 1.00 75.06 407 SER A O 1
ATOM 3280 N N . PRO A 1 408 ? -25.719 0.908 18.443 1.00 65.69 408 PRO A N 1
ATOM 3281 C CA . PRO A 1 408 ? -25.391 -0.520 18.517 1.00 65.69 408 PRO A CA 1
ATOM 3282 C C . PRO A 1 408 ? -26.590 -1.435 18.243 1.00 65.69 408 PRO A C 1
ATOM 3284 O O . PRO A 1 408 ? -26.443 -2.454 17.579 1.00 65.69 408 PRO A O 1
ATOM 3287 N N . GLU A 1 409 ? -27.775 -1.035 18.704 1.00 74.50 409 GLU A N 1
ATOM 3288 C CA . GLU A 1 409 ? -29.021 -1.769 18.472 1.00 74.50 409 GLU A CA 1
ATOM 3289 C C . GLU A 1 409 ? -29.354 -1.859 16.981 1.00 74.50 409 GLU A C 1
ATOM 3291 O O . GLU A 1 409 ? -29.658 -2.925 16.461 1.00 74.50 409 GLU A O 1
ATOM 3296 N N . LEU A 1 410 ? -29.215 -0.754 16.255 1.00 80.00 410 LEU A N 1
ATOM 3297 C CA . LEU A 1 410 ? -29.502 -0.722 14.829 1.00 80.00 410 LEU A CA 1
ATOM 3298 C C . LEU A 1 410 ? -28.456 -1.479 13.999 1.00 80.00 410 LEU A C 1
ATOM 3300 O O . LEU A 1 410 ? -28.794 -2.105 12.998 1.00 80.00 410 LEU A O 1
ATOM 3304 N N . LYS A 1 411 ? -27.189 -1.468 14.431 1.00 78.38 411 LYS A N 1
ATOM 3305 C CA . LYS A 1 411 ? -26.150 -2.341 13.864 1.00 78.38 411 LYS A CA 1
ATOM 3306 C C . LYS A 1 411 ? -26.503 -3.812 14.049 1.00 78.38 411 LYS A C 1
ATOM 3308 O O . LYS A 1 411 ? -26.393 -4.579 13.103 1.00 78.38 411 LYS A O 1
ATOM 3313 N N . ARG A 1 412 ? -26.986 -4.184 15.237 1.00 77.06 412 ARG A N 1
ATOM 3314 C CA . ARG A 1 412 ? -27.458 -5.543 15.518 1.00 77.06 412 ARG A CA 1
ATOM 3315 C C . ARG A 1 412 ? -28.661 -5.904 14.650 1.00 77.06 412 ARG A C 1
ATOM 3317 O O . ARG A 1 412 ? -28.699 -7.000 14.111 1.00 77.06 412 ARG A O 1
ATOM 3324 N N . GLN A 1 413 ? -29.614 -4.992 14.465 1.00 84.44 413 GLN A N 1
ATOM 3325 C CA . GLN A 1 413 ? -30.748 -5.208 13.560 1.00 84.44 413 GLN A CA 1
ATOM 3326 C C . GLN A 1 413 ? -30.294 -5.419 12.114 1.00 84.44 413 GLN A C 1
ATOM 3328 O O . GLN A 1 413 ? -30.822 -6.301 11.447 1.00 84.44 413 GLN A O 1
ATOM 3333 N N . PHE A 1 414 ? -29.294 -4.666 11.653 1.00 90.25 414 PHE A N 1
ATOM 3334 C CA . PHE A 1 414 ? -28.688 -4.863 10.338 1.00 90.25 414 PHE A CA 1
ATOM 3335 C C . PHE A 1 414 ? -27.978 -6.220 10.218 1.00 90.25 414 PHE A C 1
ATOM 3337 O O . PHE A 1 414 ? -28.202 -6.940 9.252 1.00 90.25 414 PHE A O 1
ATOM 3344 N N . GLU A 1 415 ? -27.175 -6.609 11.211 1.00 84.00 415 GLU A N 1
ATOM 3345 C CA . GLU A 1 415 ? -26.518 -7.925 11.251 1.00 84.00 415 GLU A CA 1
ATOM 3346 C C . GLU A 1 415 ? -27.546 -9.066 11.216 1.00 84.00 415 GLU A C 1
ATOM 3348 O O . GLU A 1 415 ? -27.451 -9.948 10.369 1.00 84.00 415 GLU A O 1
ATOM 3353 N N . ILE A 1 416 ? -28.577 -8.999 12.068 1.00 82.69 416 ILE A N 1
ATOM 3354 C CA . ILE A 1 416 ? -29.678 -9.974 12.113 1.00 82.69 416 ILE A CA 1
ATOM 3355 C C . ILE A 1 416 ? -30.429 -10.015 10.782 1.00 82.69 416 ILE A C 1
ATOM 3357 O O . ILE A 1 416 ? -30.861 -11.083 10.351 1.00 82.69 416 ILE A O 1
ATOM 3361 N N . TYR A 1 417 ? -30.625 -8.861 10.146 1.00 91.62 417 TYR A N 1
ATOM 3362 C CA . TYR A 1 417 ? -31.281 -8.772 8.852 1.00 91.62 417 TYR A CA 1
ATOM 3363 C C . TYR A 1 417 ? -30.484 -9.512 7.777 1.00 91.62 417 TYR A C 1
ATOM 3365 O O . TYR A 1 417 ? -31.029 -10.391 7.111 1.00 91.62 417 TYR A O 1
ATOM 3373 N N . MET A 1 418 ? -29.193 -9.200 7.649 1.00 91.44 418 MET A N 1
ATOM 3374 C CA . MET A 1 418 ? -28.304 -9.852 6.686 1.00 91.44 418 MET A CA 1
ATOM 3375 C C . MET A 1 418 ? -28.220 -11.361 6.939 1.00 91.44 418 MET A C 1
ATOM 3377 O O . MET A 1 418 ? -28.330 -12.148 6.005 1.00 91.44 418 MET A O 1
ATOM 3381 N N . GLU A 1 419 ? -28.127 -11.775 8.201 1.00 83.62 419 GLU A N 1
ATOM 3382 C CA . GLU A 1 419 ? -28.049 -13.189 8.564 1.00 83.62 419 GLU A CA 1
ATOM 3383 C C . GLU A 1 419 ? -29.356 -13.935 8.259 1.00 83.62 419 GLU A C 1
ATOM 3385 O O . GLU A 1 419 ? -29.334 -14.993 7.642 1.00 83.62 419 GLU A O 1
ATOM 3390 N N . LYS A 1 420 ? -30.516 -13.394 8.650 1.00 83.12 420 LYS A N 1
ATOM 3391 C CA . LYS A 1 420 ? -31.793 -14.122 8.548 1.00 83.12 420 LYS A CA 1
ATOM 3392 C C . LYS A 1 420 ? -32.490 -13.997 7.203 1.00 83.12 420 LYS A C 1
ATOM 3394 O O . LYS A 1 420 ? -33.215 -14.907 6.827 1.00 83.12 420 LYS A O 1
ATOM 3399 N N . GLN A 1 421 ? -32.371 -12.847 6.545 1.00 87.62 421 GLN A N 1
ATOM 3400 C CA . GLN A 1 421 ? -33.099 -12.556 5.303 1.00 87.62 421 GLN A CA 1
ATOM 3401 C C . GLN A 1 421 ? -32.226 -12.730 4.065 1.00 87.62 421 GLN A C 1
ATOM 3403 O O . GLN A 1 421 ? -32.752 -12.871 2.963 1.00 87.62 421 GLN A O 1
ATOM 3408 N N . ARG A 1 422 ? -30.899 -12.689 4.231 1.00 86.50 422 ARG A N 1
ATOM 3409 C CA . ARG A 1 422 ? -29.943 -12.865 3.133 1.00 86.50 422 ARG A CA 1
ATOM 3410 C C . ARG A 1 422 ? -29.040 -14.075 3.311 1.00 86.50 422 ARG A C 1
ATOM 3412 O O . ARG A 1 422 ? -28.310 -14.386 2.382 1.00 86.50 422 ARG A O 1
ATOM 3419 N N . GLU A 1 423 ? -29.097 -14.756 4.458 1.00 84.12 423 GLU A N 1
ATOM 3420 C CA . GLU A 1 423 ? -28.206 -15.882 4.771 1.00 84.12 423 GLU A CA 1
ATOM 3421 C C . GLU A 1 423 ? -26.724 -15.478 4.657 1.00 84.12 423 GLU A C 1
ATOM 3423 O O . GLU A 1 423 ? -25.859 -16.269 4.293 1.00 84.12 423 GLU A O 1
ATOM 3428 N N . MET A 1 424 ? -26.425 -14.208 4.960 1.00 84.25 424 MET A N 1
ATOM 3429 C CA . MET A 1 424 ? -25.085 -13.638 4.864 1.00 84.25 424 MET A CA 1
ATOM 3430 C C . MET A 1 424 ? -24.568 -13.242 6.235 1.00 84.25 424 MET A C 1
ATOM 3432 O O . MET A 1 424 ? -25.191 -12.456 6.954 1.00 84.25 424 MET A O 1
ATOM 3436 N N . LEU A 1 425 ? -23.359 -13.690 6.556 1.00 79.06 425 LEU A N 1
ATOM 3437 C CA . LEU A 1 425 ? -22.681 -13.231 7.755 1.00 79.06 425 LEU A CA 1
ATOM 3438 C C . LEU A 1 425 ? -21.921 -11.935 7.469 1.00 79.06 425 LEU A C 1
ATOM 3440 O O . LEU A 1 425 ? -20.902 -11.937 6.779 1.00 79.06 425 LEU A O 1
ATOM 3444 N N . VAL A 1 426 ? -22.368 -10.832 8.067 1.00 83.00 426 VAL A N 1
ATOM 3445 C CA . VAL A 1 426 ? -21.658 -9.547 8.008 1.00 83.00 426 VAL A CA 1
ATOM 3446 C C . VAL A 1 426 ? -20.985 -9.233 9.342 1.00 83.00 426 VAL A C 1
ATOM 3448 O O . VAL A 1 426 ? -21.559 -9.440 10.410 1.00 83.00 426 VAL A O 1
ATOM 3451 N N . THR A 1 427 ? -19.754 -8.719 9.302 1.00 75.06 427 THR A N 1
ATOM 3452 C CA . THR A 1 427 ? -18.988 -8.379 10.517 1.00 75.06 427 THR A CA 1
ATOM 3453 C C . THR A 1 427 ? -18.556 -6.911 10.543 1.00 75.06 427 THR A C 1
ATOM 3455 O O . THR A 1 427 ? -18.127 -6.382 9.519 1.00 75.06 427 THR A O 1
ATOM 3458 N N . PRO A 1 428 ? -18.630 -6.208 11.687 1.00 73.25 428 PRO A N 1
ATOM 3459 C CA . PRO A 1 428 ? -18.214 -4.813 11.757 1.00 73.25 428 PRO A CA 1
ATOM 3460 C C . PRO A 1 428 ? -16.692 -4.684 11.625 1.00 73.25 428 PRO A C 1
ATOM 3462 O O . PRO A 1 428 ? -15.932 -5.435 12.238 1.00 73.25 428 PRO A O 1
ATOM 3465 N N . ILE A 1 429 ? -16.226 -3.669 10.898 1.00 65.88 429 ILE A N 1
ATOM 3466 C CA . ILE A 1 429 ? -14.806 -3.301 10.884 1.00 65.88 429 ILE A CA 1
ATOM 3467 C C . ILE A 1 429 ? -14.449 -2.699 12.249 1.00 65.88 429 ILE A C 1
ATOM 3469 O O . ILE A 1 429 ? -15.023 -1.691 12.667 1.00 65.88 429 ILE A O 1
ATOM 3473 N N . ALA A 1 430 ? -13.486 -3.303 12.953 1.00 51.09 430 ALA A N 1
ATOM 3474 C CA . ALA A 1 430 ? -13.038 -2.840 14.265 1.00 51.09 430 ALA A CA 1
ATOM 3475 C C . ALA A 1 430 ? -12.542 -1.381 14.198 1.00 51.09 430 ALA A C 1
ATOM 3477 O O . ALA A 1 430 ? -11.498 -1.074 13.624 1.00 51.09 430 ALA A O 1
ATOM 3478 N N . THR A 1 431 ? -13.271 -0.457 14.828 1.00 42.44 431 THR A N 1
ATOM 3479 C CA . THR A 1 431 ? -13.061 1.001 14.736 1.00 42.44 431 THR A CA 1
ATOM 3480 C C . THR A 1 431 ? -11.809 1.531 15.462 1.00 42.44 431 THR A C 1
ATOM 3482 O O . THR A 1 431 ? -11.687 2.733 15.682 1.00 42.44 431 THR A O 1
ATOM 3485 N N . GLY A 1 432 ? -10.864 0.674 15.863 1.00 40.00 432 GLY A N 1
ATOM 3486 C CA . GLY A 1 432 ? -9.689 1.062 16.664 1.00 40.00 432 GLY A CA 1
ATOM 3487 C C . GLY A 1 432 ? -8.425 1.382 15.863 1.00 40.00 432 GLY A C 1
ATOM 3488 O O . GLY A 1 432 ? -7.572 2.153 16.301 1.00 40.00 432 GLY A O 1
ATOM 3489 N N . THR A 1 433 ? -8.313 0.849 14.657 1.00 37.56 433 THR A N 1
ATOM 3490 C CA . THR A 1 433 ? -7.239 1.168 13.718 1.00 37.56 433 THR A CA 1
ATOM 3491 C C . THR A 1 433 ? -7.831 0.995 12.338 1.00 37.56 433 THR A C 1
ATOM 3493 O O . THR A 1 433 ? -8.281 -0.114 12.058 1.00 37.56 433 THR A O 1
ATOM 3496 N N . PRO A 1 434 ? -7.848 2.034 11.479 1.00 40.09 434 PRO A N 1
ATOM 3497 C CA . PRO A 1 434 ? -8.223 1.817 10.094 1.00 40.09 434 PRO A CA 1
ATOM 3498 C C . PRO A 1 434 ? -7.375 0.657 9.587 1.00 40.09 434 PRO A C 1
ATOM 3500 O O . PRO A 1 434 ? -6.160 0.642 9.843 1.00 40.09 434 PRO A O 1
ATOM 3503 N N . SER A 1 435 ? -8.042 -0.327 8.971 1.00 48.09 435 SER A N 1
ATOM 3504 C CA . SER A 1 435 ? -7.379 -1.442 8.297 1.00 48.09 435 SER A CA 1
ATOM 3505 C C . SER A 1 435 ? -6.183 -0.882 7.519 1.00 48.09 435 SER A C 1
ATOM 3507 O O . SER A 1 435 ? -6.290 0.242 7.004 1.00 48.09 435 SER A O 1
ATOM 3509 N N . PRO A 1 436 ? -5.046 -1.591 7.432 1.00 53.56 436 PRO A N 1
ATOM 3510 C CA . PRO A 1 436 ? -3.940 -1.170 6.581 1.00 53.56 436 PRO A CA 1
ATOM 3511 C C . PRO A 1 436 ? -4.418 -0.710 5.197 1.00 53.56 436 PRO A C 1
ATOM 3513 O O . PRO A 1 436 ? -3.941 0.306 4.713 1.00 53.56 436 PRO A O 1
ATOM 3516 N N . THR A 1 437 ? -5.474 -1.324 4.656 1.00 53.62 437 THR A N 1
ATOM 3517 C CA . THR A 1 437 ? -6.157 -0.918 3.419 1.00 53.62 437 THR A CA 1
ATOM 3518 C C . THR A 1 437 ? -6.739 0.504 3.461 1.00 53.62 437 THR A C 1
ATOM 3520 O O . THR A 1 437 ? -6.556 1.280 2.529 1.00 53.62 437 THR A O 1
ATOM 3523 N N . ILE A 1 438 ? -7.403 0.898 4.553 1.00 54.47 438 ILE A N 1
ATOM 3524 C CA . ILE A 1 438 ? -7.991 2.241 4.716 1.00 54.47 438 ILE A CA 1
ATOM 3525 C C . ILE A 1 438 ? -6.889 3.288 4.936 1.00 54.47 438 ILE A C 1
ATOM 3527 O O . ILE A 1 438 ? -6.956 4.391 4.397 1.00 54.47 438 ILE A O 1
ATOM 3531 N N . LYS A 1 439 ? -5.843 2.954 5.705 1.00 64.88 439 LYS A N 1
ATOM 3532 C CA . LYS A 1 439 ? -4.680 3.846 5.867 1.00 64.88 439 LYS A CA 1
ATOM 3533 C C . LYS A 1 439 ? -3.929 4.034 4.558 1.00 64.88 439 LYS A C 1
ATOM 3535 O O . LYS A 1 439 ? -3.587 5.166 4.231 1.00 64.88 439 LYS A O 1
ATOM 3540 N N . ALA A 1 440 ? -3.700 2.942 3.833 1.00 69.31 440 ALA A N 1
ATOM 3541 C CA . ALA A 1 440 ? -3.074 2.950 2.521 1.00 69.31 440 ALA A CA 1
ATOM 3542 C C . ALA A 1 440 ? -3.865 3.851 1.575 1.00 69.31 440 ALA A C 1
ATOM 3544 O O . ALA A 1 440 ? -3.269 4.736 0.981 1.00 69.31 440 ALA A O 1
ATOM 3545 N N . TYR A 1 441 ? -5.197 3.738 1.551 1.00 72.69 441 TYR A N 1
ATOM 3546 C CA . TYR A 1 441 ? -6.055 4.616 0.755 1.00 72.69 441 TYR A CA 1
ATOM 3547 C C . TYR A 1 441 ? -5.891 6.103 1.109 1.00 72.69 441 TYR A C 1
ATOM 3549 O O . TYR A 1 441 ? -5.720 6.936 0.224 1.00 72.69 441 TYR A O 1
ATOM 3557 N N . HIS A 1 442 ? -5.896 6.467 2.395 1.00 76.88 442 HIS A N 1
ATOM 3558 C CA . HIS A 1 442 ? -5.699 7.869 2.786 1.00 76.88 442 HIS A CA 1
ATOM 3559 C C . HIS A 1 442 ? -4.306 8.396 2.427 1.00 76.88 442 HIS A C 1
ATOM 3561 O O . HIS A 1 442 ? -4.184 9.544 2.008 1.00 76.88 442 HIS A O 1
ATOM 3567 N N . PHE A 1 443 ? -3.260 7.583 2.579 1.00 85.31 443 PHE A N 1
ATOM 3568 C CA . PHE A 1 443 ? -1.915 7.963 2.150 1.00 85.31 443 PHE A CA 1
ATOM 3569 C C . PHE A 1 443 ? -1.814 8.062 0.626 1.00 85.31 443 PHE A C 1
ATOM 3571 O O . PHE A 1 443 ? -1.231 9.019 0.129 1.00 85.31 443 PHE A O 1
ATOM 3578 N N . GLU A 1 444 ? -2.418 7.129 -0.108 1.00 83.25 444 GLU A N 1
ATOM 3579 C CA . GLU A 1 444 ? -2.458 7.109 -1.570 1.00 83.25 444 GLU A CA 1
ATOM 3580 C C . GLU A 1 444 ? -3.072 8.398 -2.121 1.00 83.25 444 GLU A C 1
ATOM 3582 O O . GLU A 1 444 ? -2.485 9.018 -2.996 1.00 83.25 444 GLU A O 1
ATOM 3587 N N . GLN A 1 445 ? -4.203 8.849 -1.569 1.00 80.88 445 GLN A N 1
ATOM 3588 C CA . GLN A 1 445 ? -4.875 10.081 -2.005 1.00 80.88 445 GLN A CA 1
ATOM 3589 C C . GLN A 1 445 ? -4.057 11.355 -1.737 1.00 80.88 445 GLN A C 1
ATOM 3591 O O . GLN A 1 445 ? -4.352 12.399 -2.309 1.00 80.88 445 GLN A O 1
ATOM 3596 N N . ILE A 1 446 ? -3.054 11.298 -0.855 1.00 85.25 446 ILE A N 1
ATOM 3597 C CA . ILE A 1 446 ? -2.291 12.473 -0.407 1.00 85.25 446 ILE A CA 1
ATOM 3598 C C . ILE A 1 446 ? -0.879 12.499 -0.994 1.00 85.25 446 ILE A C 1
ATOM 3600 O O . ILE A 1 446 ? -0.349 13.581 -1.235 1.00 85.25 446 ILE A O 1
ATOM 3604 N N . LEU A 1 447 ? -0.259 11.340 -1.232 1.00 85.56 447 LEU A N 1
ATOM 3605 C CA . LEU A 1 447 ? 1.112 11.222 -1.736 1.00 85.56 447 LEU A CA 1
ATOM 3606 C C . LEU A 1 447 ? 1.180 11.472 -3.246 1.00 85.56 447 LEU A C 1
ATOM 3608 O O . LEU A 1 447 ? 1.437 10.586 -4.060 1.00 85.56 447 LEU A O 1
ATOM 3612 N N . HIS A 1 448 ? 0.946 12.727 -3.603 1.00 81.50 448 HIS A N 1
ATOM 3613 C CA . HIS A 1 448 ? 0.954 13.236 -4.959 1.00 81.50 448 HIS A CA 1
ATOM 3614 C C . HIS A 1 448 ? 1.637 14.595 -4.997 1.00 81.50 448 HIS A C 1
ATOM 3616 O O . HIS A 1 448 ? 1.312 15.480 -4.209 1.00 81.50 448 HIS A O 1
ATOM 3622 N N . GLU A 1 449 ? 2.542 14.785 -5.950 1.00 81.62 449 GLU A N 1
ATOM 3623 C CA . GLU A 1 449 ? 3.156 16.094 -6.153 1.00 81.62 449 GLU A CA 1
ATOM 3624 C C . GLU A 1 449 ? 2.119 17.100 -6.656 1.00 81.62 449 GLU A C 1
ATOM 3626 O O . GLU A 1 449 ? 1.377 16.826 -7.601 1.00 81.62 449 GLU A O 1
ATOM 3631 N N . GLY A 1 450 ? 2.064 18.271 -6.025 1.00 79.62 450 GLY A N 1
ATOM 3632 C CA . GLY A 1 450 ? 1.235 19.392 -6.455 1.00 79.62 450 GLY A CA 1
ATOM 3633 C C . GLY A 1 450 ? -0.267 19.241 -6.199 1.00 79.62 450 GLY A C 1
ATOM 3634 O O . GLY A 1 450 ? -1.011 20.175 -6.525 1.00 79.62 450 GLY A O 1
ATOM 3635 N N . ILE A 1 451 ? -0.731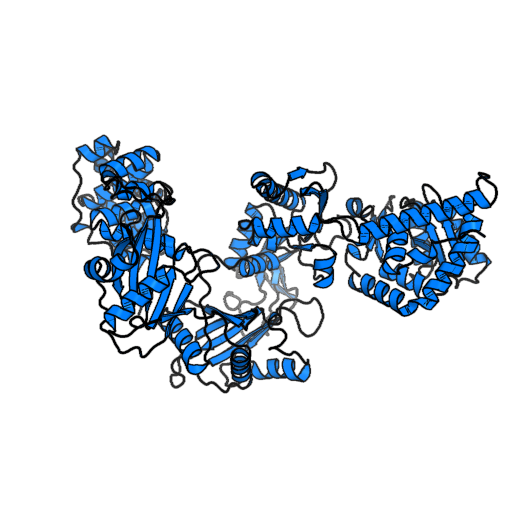 18.130 -5.607 1.00 84.94 451 ILE A N 1
ATOM 3636 C CA . ILE A 1 451 ? -2.154 17.945 -5.296 1.00 84.94 451 ILE A CA 1
ATOM 3637 C C . ILE A 1 451 ? -2.622 19.010 -4.304 1.00 84.94 451 ILE A C 1
ATOM 3639 O O . ILE A 1 451 ? -1.918 19.340 -3.347 1.00 84.94 451 ILE A O 1
ATOM 3643 N N . ARG A 1 452 ? -3.819 19.549 -4.546 1.00 88.31 452 ARG A N 1
ATOM 3644 C CA . ARG A 1 452 ? -4.509 20.467 -3.639 1.00 88.31 452 ARG A CA 1
ATOM 3645 C C . ARG A 1 452 ? -5.535 19.685 -2.839 1.00 88.31 452 ARG A C 1
ATOM 3647 O O . ARG A 1 452 ? -6.374 18.994 -3.412 1.00 88.31 452 ARG A O 1
ATOM 3654 N N . LEU A 1 453 ? -5.447 19.781 -1.522 1.00 87.69 453 LEU A N 1
ATOM 3655 C CA . LEU A 1 453 ? -6.299 19.042 -0.603 1.00 87.69 453 LEU A CA 1
ATOM 3656 C C . LEU A 1 453 ? -7.073 20.014 0.276 1.00 87.69 453 LEU A C 1
ATOM 3658 O O . LEU A 1 453 ? -6.486 20.934 0.843 1.00 87.69 453 LEU A O 1
ATOM 3662 N N . ASN A 1 454 ? -8.375 19.778 0.436 1.00 86.12 454 ASN A N 1
ATOM 3663 C CA . ASN A 1 454 ? -9.188 20.543 1.373 1.00 86.12 454 ASN A CA 1
ATOM 3664 C C . ASN A 1 454 ? -8.735 20.249 2.812 1.00 86.12 454 ASN A C 1
ATOM 3666 O O . ASN A 1 454 ? -8.927 19.142 3.318 1.00 86.12 454 ASN A O 1
ATOM 3670 N N . PHE A 1 455 ? -8.148 21.244 3.474 1.00 86.50 455 PHE A N 1
ATOM 3671 C CA . PHE A 1 455 ? -7.589 21.087 4.814 1.00 86.50 455 PHE A CA 1
ATOM 3672 C C . PHE A 1 455 ? -8.641 21.227 5.927 1.00 86.50 455 PHE A C 1
ATOM 3674 O O . PHE A 1 455 ? -8.337 20.980 7.096 1.00 86.50 455 PHE A O 1
ATOM 3681 N N . GLU A 1 456 ? -9.885 21.578 5.575 1.00 81.62 456 GLU A N 1
ATOM 3682 C CA . GLU A 1 456 ? -11.028 21.529 6.494 1.00 81.62 456 GLU A CA 1
ATOM 3683 C C . GLU A 1 456 ? -11.462 20.082 6.807 1.00 81.62 456 GLU A C 1
ATOM 3685 O O . GLU A 1 456 ? -12.101 19.857 7.835 1.00 81.62 456 GLU A O 1
ATOM 3690 N N . ASP A 1 457 ? -11.102 19.090 5.977 1.00 80.56 457 ASP A N 1
ATOM 3691 C CA . ASP A 1 457 ? -11.372 17.674 6.265 1.00 80.56 457 ASP A CA 1
ATOM 3692 C C . ASP A 1 457 ? -10.430 17.161 7.382 1.00 80.56 457 ASP A C 1
ATOM 3694 O O . ASP A 1 457 ? -9.207 17.094 7.186 1.00 80.56 457 ASP A O 1
ATOM 3698 N N . PRO A 1 458 ? -10.956 16.740 8.555 1.00 79.62 458 PRO A N 1
ATOM 3699 C CA . PRO A 1 458 ? -10.136 16.281 9.676 1.00 79.62 458 PRO A CA 1
ATOM 3700 C C . PRO A 1 458 ? -9.255 15.066 9.352 1.00 79.62 458 PRO A C 1
ATOM 3702 O O . PRO A 1 458 ? -8.174 14.922 9.929 1.00 79.62 458 PRO A O 1
ATOM 3705 N N . ASN A 1 459 ? -9.694 14.182 8.449 1.00 77.88 459 ASN A N 1
ATOM 3706 C CA . ASN A 1 459 ? -8.937 12.993 8.059 1.00 77.88 459 ASN A CA 1
ATOM 3707 C C . ASN A 1 459 ? -7.760 13.366 7.162 1.00 77.88 459 ASN A C 1
ATOM 3709 O O . ASN A 1 459 ? -6.648 12.869 7.371 1.00 77.88 459 ASN A O 1
ATOM 3713 N N . VAL A 1 460 ? -7.985 14.276 6.211 1.00 82.62 460 VAL A N 1
ATOM 3714 C CA . VAL A 1 460 ? -6.924 14.845 5.371 1.00 82.62 460 VAL A CA 1
ATOM 3715 C C . VAL A 1 460 ? -5.909 15.551 6.257 1.00 82.62 460 VAL A C 1
ATOM 3717 O O . VAL A 1 460 ? -4.734 15.190 6.237 1.00 82.62 460 VAL A O 1
ATOM 3720 N N . ARG A 1 461 ? -6.362 16.470 7.118 1.00 88.50 461 ARG A N 1
ATOM 3721 C CA . ARG A 1 461 ? -5.501 17.218 8.039 1.00 88.50 461 ARG A CA 1
ATOM 3722 C C . ARG A 1 461 ? -4.637 16.300 8.898 1.00 88.50 461 ARG A C 1
ATOM 3724 O O . ARG A 1 461 ? -3.417 16.440 8.919 1.00 88.50 461 ARG A O 1
ATOM 3731 N N . ARG A 1 462 ? -5.245 15.308 9.556 1.00 87.69 462 ARG A N 1
ATOM 3732 C CA . ARG A 1 462 ? -4.524 14.347 10.405 1.00 87.69 462 ARG A CA 1
ATOM 3733 C C . ARG A 1 462 ? -3.491 13.536 9.622 1.00 87.69 462 ARG A C 1
ATOM 3735 O O . ARG A 1 462 ? -2.408 13.252 10.141 1.00 87.69 462 ARG A O 1
ATOM 3742 N N . THR A 1 463 ? -3.820 13.139 8.396 1.00 88.81 463 THR A N 1
ATOM 3743 C CA . THR A 1 463 ? -2.923 12.337 7.555 1.00 88.81 463 THR A CA 1
ATOM 3744 C C . THR A 1 463 ? -1.761 13.183 7.038 1.00 88.81 463 THR A C 1
ATOM 3746 O O . THR A 1 463 ? -0.612 12.771 7.184 1.00 88.81 463 THR A O 1
ATOM 3749 N N . VAL A 1 464 ? -2.025 14.402 6.558 1.00 91.19 464 VAL A N 1
ATOM 3750 C CA . VAL A 1 464 ? -0.993 15.375 6.167 1.00 91.19 464 VAL A CA 1
ATOM 3751 C C . VAL A 1 464 ? -0.069 15.692 7.344 1.00 91.19 464 VAL A C 1
ATOM 3753 O O . VAL A 1 464 ? 1.145 15.600 7.203 1.00 91.19 464 VAL A O 1
ATOM 3756 N N . GLU A 1 465 ? -0.602 15.978 8.534 1.00 92.31 465 GLU A N 1
ATOM 3757 C CA . GLU A 1 465 ? 0.214 16.219 9.734 1.00 92.31 465 GLU A CA 1
ATOM 3758 C C . GLU A 1 465 ? 1.081 15.005 10.103 1.00 92.31 465 GLU A C 1
ATOM 3760 O O . GLU A 1 465 ? 2.218 15.162 10.553 1.00 92.31 465 GLU A O 1
ATOM 3765 N N . THR A 1 466 ? 0.573 13.787 9.895 1.00 91.12 466 THR A N 1
ATOM 3766 C CA . THR A 1 466 ? 1.341 12.551 10.106 1.00 91.12 466 THR A CA 1
ATOM 3767 C C . THR A 1 466 ? 2.497 12.439 9.113 1.00 91.12 466 THR A C 1
ATOM 3769 O O . THR A 1 466 ? 3.614 12.112 9.516 1.00 91.12 466 THR A O 1
ATOM 3772 N N . LEU A 1 467 ? 2.256 12.741 7.835 1.00 92.44 467 LEU A N 1
ATOM 3773 C CA . LEU A 1 467 ? 3.281 12.718 6.791 1.00 92.44 467 LEU A CA 1
ATOM 3774 C C . LEU A 1 467 ? 4.324 13.832 6.982 1.00 92.44 467 LEU A C 1
ATOM 3776 O O . LEU A 1 467 ? 5.518 13.555 6.871 1.00 92.44 467 LEU A O 1
ATOM 3780 N N . LYS A 1 468 ? 3.905 15.046 7.371 1.00 93.19 468 LYS A N 1
ATOM 3781 C CA . LYS A 1 468 ? 4.807 16.156 7.731 1.00 93.19 468 LYS A CA 1
ATOM 3782 C C . LYS A 1 468 ? 5.716 15.794 8.901 1.00 93.19 468 LYS A C 1
ATOM 3784 O O . LYS A 1 468 ? 6.917 16.018 8.838 1.00 93.19 468 LYS A O 1
ATOM 3789 N N . LYS A 1 469 ? 5.173 15.181 9.963 1.00 92.25 469 LYS A N 1
ATOM 3790 C CA . LYS A 1 469 ? 5.966 14.711 11.122 1.00 92.25 469 LYS A CA 1
ATOM 3791 C C . LYS A 1 469 ? 7.005 13.658 10.745 1.00 92.25 469 LYS A C 1
ATOM 3793 O O . LYS A 1 469 ? 8.013 13.518 11.429 1.00 92.25 469 LYS A O 1
ATOM 3798 N N . LYS A 1 470 ? 6.746 12.893 9.683 1.00 90.56 470 LYS A N 1
ATOM 3799 C CA . LYS A 1 470 ? 7.691 11.926 9.116 1.00 90.56 470 LYS A CA 1
ATOM 3800 C C . LYS A 1 470 ? 8.643 12.553 8.091 1.00 90.56 470 LYS A C 1
ATOM 3802 O O . LYS A 1 470 ? 9.482 11.827 7.571 1.00 90.56 470 LYS A O 1
ATOM 3807 N N . HIS A 1 471 ? 8.521 13.855 7.826 1.00 91.31 471 HIS A N 1
ATOM 3808 C CA . HIS A 1 471 ? 9.246 14.591 6.788 1.00 91.31 471 HIS A CA 1
ATOM 3809 C C . HIS A 1 471 ? 9.028 14.032 5.373 1.00 91.31 471 HIS A C 1
ATOM 3811 O O . HIS A 1 471 ? 9.860 14.192 4.499 1.00 91.31 471 HIS A O 1
ATOM 3817 N N . ILE A 1 472 ? 7.908 13.351 5.121 1.00 91.31 472 ILE A N 1
ATOM 3818 C CA . ILE A 1 472 ? 7.627 12.756 3.802 1.00 91.31 472 ILE A CA 1
ATOM 3819 C C . ILE A 1 472 ? 7.076 13.803 2.835 1.00 91.31 472 ILE A C 1
ATOM 3821 O O . ILE A 1 472 ? 7.354 13.750 1.637 1.00 91.31 472 ILE A O 1
ATOM 3825 N N . VAL A 1 473 ? 6.296 14.745 3.368 1.00 91.81 473 VAL A N 1
ATOM 3826 C CA . VAL A 1 473 ? 5.674 15.819 2.598 1.00 91.81 473 VAL A CA 1
ATOM 3827 C C . VAL A 1 473 ? 5.989 17.178 3.196 1.00 91.81 473 VAL A C 1
ATOM 3829 O O . VAL A 1 473 ? 5.949 17.353 4.418 1.00 91.81 473 VAL A O 1
ATOM 3832 N N . ASP A 1 474 ? 6.202 18.136 2.309 1.00 91.62 474 ASP A N 1
ATOM 3833 C CA . ASP A 1 474 ? 6.107 19.558 2.576 1.00 91.62 474 ASP A CA 1
ATOM 3834 C C . ASP A 1 474 ? 4.719 20.060 2.173 1.00 91.62 474 ASP A C 1
ATOM 3836 O O . ASP A 1 474 ? 4.023 19.478 1.336 1.00 91.62 474 ASP A O 1
ATOM 3840 N N . THR A 1 475 ? 4.284 21.135 2.822 1.00 93.19 475 THR A N 1
ATOM 3841 C CA . THR A 1 475 ? 2.955 21.706 2.605 1.00 93.19 475 THR A CA 1
ATOM 3842 C C . THR A 1 475 ? 3.049 23.194 2.369 1.00 93.19 475 THR A C 1
ATOM 3844 O O . THR A 1 475 ? 3.607 23.904 3.207 1.00 93.19 475 THR A O 1
ATOM 3847 N N . GLN A 1 476 ? 2.407 23.664 1.312 1.00 93.50 476 GLN A N 1
ATOM 3848 C CA . GLN A 1 476 ? 2.124 25.075 1.109 1.00 93.50 476 GLN A CA 1
ATOM 3849 C C . GLN A 1 476 ? 0.641 25.311 1.394 1.00 93.50 476 GLN A C 1
ATOM 3851 O O . GLN A 1 476 ? -0.221 24.753 0.715 1.00 93.50 476 GLN A O 1
ATOM 3856 N N . GLU A 1 477 ? 0.341 26.110 2.415 1.00 92.00 477 GLU A N 1
ATOM 3857 C CA . GLU A 1 477 ? -1.029 26.550 2.675 1.00 92.00 477 GLU A CA 1
ATOM 3858 C C . GLU A 1 477 ? -1.441 27.565 1.610 1.00 92.00 477 GLU A C 1
ATOM 3860 O O . GLU A 1 477 ? -0.708 28.503 1.300 1.00 92.00 477 GLU A O 1
ATOM 3865 N N . LEU A 1 478 ? -2.614 27.344 1.032 1.00 91.25 478 LEU A N 1
ATOM 3866 C CA . LEU A 1 478 ? -3.224 28.194 0.029 1.00 91.25 478 LEU A CA 1
ATOM 3867 C C . LEU A 1 478 ? -4.594 28.609 0.566 1.00 91.25 478 LEU A C 1
ATOM 3869 O O . LEU A 1 478 ? -5.438 27.769 0.886 1.00 91.25 478 LEU A O 1
ATOM 3873 N N . ILE A 1 479 ? -4.804 29.912 0.702 1.00 92.12 479 ILE A N 1
ATOM 3874 C CA . ILE A 1 479 ? -6.064 30.460 1.197 1.00 92.12 479 ILE A CA 1
ATOM 3875 C C . ILE A 1 479 ? -6.903 30.851 -0.010 1.00 92.12 479 ILE A C 1
ATOM 3877 O O . ILE A 1 479 ? -6.424 31.550 -0.897 1.00 92.12 479 ILE A O 1
ATOM 3881 N N . PHE A 1 480 ? -8.157 30.420 -0.038 1.00 91.19 480 PHE A N 1
ATOM 3882 C CA . PHE A 1 480 ? -9.088 30.712 -1.115 1.00 91.19 480 PHE A CA 1
ATOM 3883 C C . PHE A 1 480 ? -10.358 31.356 -0.588 1.00 91.19 480 PHE A C 1
ATOM 3885 O O . PHE A 1 480 ? -10.779 31.125 0.544 1.00 91.19 480 PHE A O 1
ATOM 3892 N N . ILE A 1 481 ? -11.013 32.107 -1.456 1.00 91.06 481 ILE A N 1
ATOM 3893 C CA . ILE A 1 481 ? -12.414 32.498 -1.316 1.00 91.06 481 ILE A CA 1
ATOM 3894 C C . ILE A 1 481 ? -13.188 31.924 -2.498 1.00 91.06 481 ILE A C 1
ATOM 3896 O O . ILE A 1 481 ? -12.633 31.712 -3.581 1.00 91.06 481 ILE A O 1
ATOM 3900 N N . ARG A 1 482 ? -14.474 31.652 -2.302 1.00 89.31 482 ARG A N 1
ATOM 3901 C CA . ARG A 1 482 ? -15.363 31.273 -3.403 1.00 89.31 482 ARG A CA 1
ATOM 3902 C C . ARG A 1 482 ? -16.012 32.528 -3.964 1.00 89.31 482 ARG A C 1
ATOM 3904 O O . ARG A 1 482 ? -16.332 33.449 -3.219 1.00 89.31 482 ARG A O 1
ATOM 3911 N N . CYS A 1 483 ? -16.192 32.564 -5.279 1.00 86.44 483 CYS A N 1
ATOM 3912 C CA . CYS A 1 483 ? -16.871 33.665 -5.950 1.00 86.44 483 CYS A CA 1
ATOM 3913 C C . CYS A 1 483 ? -18.294 33.837 -5.412 1.00 86.44 483 CYS A C 1
ATOM 3915 O O . CYS A 1 483 ? -18.737 34.963 -5.189 1.00 86.44 483 CYS A O 1
ATOM 3917 N N . ASP A 1 484 ? -18.977 32.714 -5.197 1.00 85.50 484 ASP A N 1
ATOM 3918 C CA . ASP A 1 484 ? -20.331 32.668 -4.678 1.00 85.50 484 ASP A CA 1
ATOM 3919 C C . ASP A 1 484 ? -20.438 31.608 -3.571 1.00 85.50 484 ASP A C 1
ATOM 3921 O O . ASP A 1 484 ? -20.149 30.424 -3.779 1.00 85.50 484 ASP A O 1
ATOM 3925 N N . TRP A 1 485 ? -20.807 32.035 -2.361 1.00 82.94 485 TRP A N 1
ATOM 3926 C CA . TRP A 1 485 ? -20.979 31.154 -1.209 1.00 82.94 485 TRP A CA 1
ATOM 3927 C C . TRP A 1 485 ? -22.168 31.602 -0.368 1.00 82.94 485 TRP A C 1
ATOM 3929 O O . TRP A 1 485 ? -22.254 32.754 0.035 1.00 82.94 485 TRP A O 1
ATOM 3939 N N . ARG A 1 486 ? -23.074 30.667 -0.070 1.00 80.69 486 ARG A N 1
ATOM 3940 C CA . ARG A 1 486 ? -24.386 30.941 0.548 1.00 80.69 486 ARG A CA 1
ATOM 3941 C C . ARG A 1 486 ? -24.338 31.674 1.895 1.00 80.69 486 ARG A C 1
ATOM 3943 O O . ARG A 1 486 ? -25.338 32.258 2.293 1.00 80.69 486 ARG A O 1
ATOM 3950 N N . ASP A 1 487 ? -23.218 31.554 2.606 1.00 81.44 487 ASP A N 1
ATOM 3951 C CA . ASP A 1 487 ? -23.028 32.137 3.936 1.00 81.44 487 ASP A CA 1
ATOM 3952 C C . ASP A 1 487 ? -22.262 33.476 3.871 1.00 81.44 487 ASP A C 1
ATOM 3954 O O . ASP A 1 487 ? -22.013 34.079 4.914 1.00 81.44 487 ASP A O 1
ATOM 3958 N N . ASP A 1 488 ? -21.860 33.933 2.677 1.00 83.88 488 ASP A N 1
ATOM 3959 C CA . ASP A 1 488 ? -21.183 35.218 2.521 1.00 83.88 488 ASP A CA 1
ATOM 3960 C C . ASP A 1 488 ? -22.194 36.385 2.618 1.00 83.88 488 ASP A C 1
ATOM 3962 O O . ASP A 1 488 ? -23.315 36.283 2.111 1.00 83.88 488 ASP A O 1
ATOM 3966 N N . PRO A 1 489 ? -21.818 37.534 3.213 1.00 78.56 489 PRO A N 1
ATOM 3967 C CA . PRO A 1 489 ? -22.696 38.701 3.350 1.00 78.56 489 PRO A CA 1
ATOM 3968 C C . PRO A 1 489 ? -23.158 39.318 2.022 1.00 78.56 489 PRO A C 1
ATOM 3970 O O . PRO A 1 489 ? -24.124 40.076 2.010 1.00 78.56 489 PRO A O 1
ATOM 3973 N N . ASP A 1 490 ? -22.438 39.050 0.933 1.00 73.31 490 ASP A N 1
ATOM 3974 C CA . ASP A 1 490 ? -22.686 39.552 -0.421 1.00 73.31 490 ASP A CA 1
ATOM 3975 C C . ASP A 1 490 ? -23.334 38.496 -1.340 1.00 73.31 490 ASP A C 1
ATOM 3977 O O . ASP A 1 490 ? -23.338 38.651 -2.565 1.00 73.31 490 ASP A O 1
ATOM 3981 N N . PHE A 1 491 ? -23.870 37.413 -0.760 1.00 74.69 491 PHE A N 1
ATOM 3982 C CA . PHE A 1 491 ? -24.573 36.364 -1.493 1.00 74.69 491 PHE A CA 1
ATOM 3983 C C . PHE A 1 491 ? -25.918 36.867 -2.041 1.00 74.69 491 PHE A C 1
ATOM 3985 O O . PHE A 1 491 ? -26.900 37.022 -1.309 1.00 74.69 491 PHE A O 1
ATOM 3992 N N . GLU A 1 492 ? -25.990 37.081 -3.355 1.00 68.25 492 GLU A N 1
ATOM 3993 C CA . GLU A 1 492 ? -27.211 37.484 -4.055 1.00 68.25 492 GLU A CA 1
ATOM 3994 C C . GLU A 1 492 ? -27.822 36.292 -4.805 1.00 68.25 492 GLU A C 1
ATOM 3996 O O . GLU A 1 492 ? -27.278 35.815 -5.796 1.00 68.25 492 GLU A O 1
ATOM 4001 N N . LYS A 1 493 ? -29.019 35.847 -4.391 1.00 59.88 493 LYS A N 1
ATOM 4002 C CA . LYS A 1 493 ? -29.771 34.715 -4.990 1.00 59.88 493 LYS A CA 1
ATOM 4003 C C . LYS A 1 493 ? -30.133 34.861 -6.482 1.00 59.88 493 LYS A C 1
ATOM 4005 O O . LYS A 1 493 ? -30.793 33.980 -7.027 1.00 59.88 493 LYS A O 1
ATOM 4010 N N . VAL A 1 494 ? -29.799 35.982 -7.119 1.00 54.81 494 VAL A N 1
ATOM 4011 C CA . VAL A 1 494 ? -30.391 36.418 -8.394 1.00 54.81 494 VAL A CA 1
ATOM 4012 C C . VAL A 1 494 ? -29.540 36.020 -9.614 1.00 54.81 494 VAL A C 1
ATOM 4014 O O . VAL A 1 494 ? -30.038 36.060 -10.735 1.00 54.81 494 VAL A O 1
ATOM 4017 N N . THR A 1 495 ? -28.293 35.567 -9.432 1.00 58.06 495 THR A N 1
ATOM 4018 C CA . THR A 1 495 ? -27.402 35.143 -10.535 1.00 58.06 495 THR A CA 1
ATOM 4019 C C . THR A 1 495 ? -27.115 33.634 -10.520 1.00 58.06 495 THR A C 1
ATOM 4021 O O . THR A 1 495 ? -27.240 32.997 -9.474 1.00 58.06 495 THR A O 1
ATOM 4024 N N . PRO A 1 496 ? -26.773 33.012 -11.671 1.00 61.38 496 PRO A N 1
ATOM 4025 C CA . PRO A 1 496 ? -26.358 31.610 -11.696 1.00 61.38 496 PRO A CA 1
ATOM 4026 C C . PRO A 1 496 ? -25.137 31.412 -10.789 1.00 61.38 496 PRO A C 1
ATOM 4028 O O . PRO A 1 496 ? -24.144 32.126 -10.925 1.00 61.38 496 PRO A O 1
ATOM 4031 N N . SER A 1 497 ? -25.220 30.451 -9.862 1.00 77.38 497 SER A N 1
ATOM 4032 C CA . SER A 1 497 ? -24.187 30.230 -8.845 1.00 77.38 497 SER A CA 1
ATOM 4033 C C . SER A 1 497 ? -22.827 29.949 -9.487 1.00 77.38 497 SER A C 1
ATOM 4035 O O . SER A 1 497 ? -22.698 28.989 -10.253 1.00 77.38 497 SER A O 1
ATOM 4037 N N . CYS A 1 498 ? -21.814 30.753 -9.163 1.00 82.56 498 CYS A N 1
ATOM 4038 C CA . CYS A 1 498 ? -20.453 30.580 -9.670 1.00 82.56 498 CYS A CA 1
ATOM 4039 C C . CYS A 1 498 ? -19.589 29.823 -8.654 1.00 82.56 498 CYS A C 1
ATOM 4041 O O . CYS A 1 498 ? -19.300 30.315 -7.566 1.00 82.56 498 CYS A O 1
ATOM 4043 N N . ASP A 1 499 ? -19.098 28.650 -9.036 1.00 83.31 499 ASP A N 1
ATOM 4044 C CA . ASP A 1 499 ? -18.193 27.804 -8.246 1.00 83.31 499 ASP A CA 1
ATOM 4045 C C . ASP A 1 499 ? -16.707 28.192 -8.388 1.00 83.31 499 ASP A C 1
ATOM 4047 O O . ASP A 1 499 ? -15.819 27.421 -8.025 1.00 83.31 499 ASP A O 1
ATOM 4051 N N . GLY A 1 500 ? -16.410 29.375 -8.933 1.00 86.62 500 GLY A N 1
ATOM 4052 C CA . GLY A 1 500 ? -15.039 29.846 -9.094 1.00 86.62 500 GLY A CA 1
ATOM 4053 C C . GLY A 1 500 ? -14.330 30.018 -7.747 1.00 86.62 500 GLY A C 1
ATOM 4054 O O . GLY A 1 500 ? -14.831 30.713 -6.865 1.00 86.62 500 GLY A O 1
ATOM 4055 N N . CYS A 1 501 ? -13.143 29.429 -7.605 1.00 88.31 501 CYS A N 1
ATOM 4056 C CA . CYS A 1 501 ? -12.265 29.608 -6.447 1.00 88.31 501 CYS A CA 1
ATOM 4057 C C . CYS A 1 501 ? -11.166 30.622 -6.772 1.00 88.31 501 CYS A C 1
ATOM 4059 O O . CYS A 1 501 ? -10.543 30.539 -7.832 1.00 88.31 501 CYS A O 1
ATOM 4061 N N . ILE A 1 502 ? -10.912 31.555 -5.857 1.00 90.44 502 ILE A N 1
ATOM 4062 C CA . ILE A 1 502 ? -9.911 32.608 -6.029 1.00 90.44 502 ILE A CA 1
ATOM 4063 C C . ILE A 1 502 ? -8.872 32.492 -4.925 1.00 90.44 502 ILE A C 1
ATOM 4065 O O . ILE A 1 502 ? -9.211 32.542 -3.745 1.00 90.44 502 ILE A O 1
ATOM 4069 N N . GLU A 1 503 ? -7.619 32.295 -5.325 1.00 90.94 503 GLU A N 1
ATOM 4070 C CA . GLU A 1 503 ? -6.469 32.190 -4.426 1.00 90.94 503 GLU A CA 1
ATOM 4071 C C . GLU A 1 503 ? -6.114 33.579 -3.890 1.00 90.94 503 GLU A C 1
ATOM 4073 O O . GLU A 1 503 ? -5.815 34.491 -4.664 1.00 90.94 503 GLU A O 1
ATOM 4078 N N . LEU A 1 504 ? -6.143 33.745 -2.571 1.00 90.50 504 LEU A N 1
ATOM 4079 C CA . LEU A 1 504 ? -5.701 34.963 -1.913 1.00 90.50 504 LEU A CA 1
ATOM 4080 C C . LEU A 1 504 ? -4.173 34.975 -1.867 1.00 90.50 504 LEU A C 1
ATOM 4082 O O . LEU A 1 504 ? -3.550 34.110 -1.253 1.00 90.50 504 LEU A O 1
ATOM 4086 N N . ARG A 1 505 ? -3.575 35.973 -2.517 1.00 86.62 505 ARG A N 1
ATOM 4087 C CA . ARG A 1 505 ? -2.136 36.250 -2.475 1.00 86.62 505 ARG A CA 1
ATOM 4088 C C . ARG A 1 505 ? -1.872 37.489 -1.633 1.00 86.62 505 ARG A C 1
ATOM 4090 O O . ARG A 1 505 ? -2.629 38.458 -1.724 1.00 86.62 505 ARG A O 1
ATOM 4097 N N . ASP A 1 506 ? -0.803 37.452 -0.844 1.00 80.88 506 ASP A N 1
ATOM 4098 C CA . ASP A 1 506 ? -0.406 38.565 0.018 1.00 80.88 506 ASP A CA 1
ATOM 4099 C C . ASP A 1 506 ? -0.165 39.847 -0.795 1.00 80.88 506 ASP A C 1
ATOM 4101 O O . ASP A 1 506 ? 0.497 39.831 -1.834 1.00 80.88 506 ASP A O 1
ATOM 4105 N N . GLY A 1 507 ? -0.710 40.968 -0.312 1.00 77.81 507 GLY A N 1
ATOM 4106 C CA . GLY A 1 507 ? -0.535 42.295 -0.915 1.00 77.81 507 GLY A CA 1
ATOM 4107 C C . GLY A 1 507 ? -1.489 42.637 -2.066 1.00 77.81 507 GLY A C 1
ATOM 4108 O O . GLY A 1 507 ? -1.372 43.720 -2.638 1.00 77.81 507 GLY A O 1
ATOM 4109 N N . GLN A 1 508 ? -2.440 41.761 -2.402 1.00 83.81 508 GLN A N 1
ATOM 4110 C CA . GLN A 1 508 ? -3.438 42.006 -3.443 1.00 83.81 508 GLN A CA 1
ATOM 4111 C C . GLN A 1 508 ? -4.783 42.417 -2.812 1.00 83.81 508 GLN A C 1
ATOM 4113 O O . GLN A 1 508 ? -5.309 41.711 -1.960 1.00 83.81 508 GLN A O 1
ATOM 4118 N N . ASN A 1 509 ? -5.340 43.567 -3.212 1.00 79.88 509 ASN A N 1
ATOM 4119 C CA . ASN A 1 509 ? -6.598 44.093 -2.645 1.00 79.88 509 ASN A CA 1
ATOM 4120 C C . ASN A 1 509 ? -7.812 43.892 -3.561 1.00 79.88 509 ASN A C 1
ATOM 4122 O O . ASN A 1 509 ? -8.945 43.984 -3.105 1.00 79.88 509 ASN A O 1
ATOM 4126 N N . LEU A 1 510 ? -7.574 43.624 -4.845 1.00 84.94 510 LEU A N 1
ATOM 4127 C CA . LEU A 1 510 ? -8.607 43.347 -5.834 1.00 84.94 510 LEU A CA 1
ATOM 4128 C C . LEU A 1 510 ? -8.392 41.953 -6.407 1.00 84.94 510 LEU A C 1
ATOM 4130 O O . LEU A 1 510 ? -7.305 41.630 -6.897 1.00 84.94 510 LEU A O 1
ATOM 4134 N N . TYR A 1 511 ? -9.450 41.155 -6.365 1.00 90.56 511 TYR A N 1
ATOM 4135 C CA . TYR A 1 511 ? -9.450 39.788 -6.857 1.00 90.56 511 TYR A CA 1
ATOM 4136 C C . TYR A 1 511 ? -10.504 39.633 -7.946 1.00 90.56 511 TYR A C 1
ATOM 4138 O O . TYR A 1 511 ? -11.608 40.152 -7.826 1.00 90.56 511 TYR A O 1
ATOM 4146 N N . GLU A 1 512 ? -10.177 38.907 -9.006 1.00 90.31 512 GLU A N 1
ATOM 4147 C CA . GLU A 1 512 ? -11.101 38.625 -10.102 1.00 90.31 512 GLU A CA 1
ATOM 4148 C C . GLU A 1 512 ? -11.392 37.125 -10.140 1.00 90.31 512 GLU A C 1
ATOM 4150 O O . GLU A 1 512 ? -10.479 36.298 -10.049 1.00 90.31 512 GLU A O 1
ATOM 4155 N N . CYS A 1 513 ? -12.669 36.754 -10.248 1.00 88.88 513 CYS A N 1
ATOM 4156 C CA . CYS A 1 513 ? -13.050 35.359 -10.401 1.00 88.88 513 CYS A CA 1
ATOM 4157 C C . CYS A 1 513 ? -12.543 34.806 -11.742 1.00 88.88 513 CYS A C 1
ATOM 4159 O O . CYS A 1 513 ? -12.989 35.281 -12.783 1.00 88.88 513 CYS A O 1
ATOM 4161 N N . PRO A 1 514 ? -11.729 33.734 -11.766 1.00 88.50 514 PRO A N 1
ATOM 4162 C CA . PRO A 1 514 ? -11.201 33.186 -13.017 1.00 88.50 514 PRO A CA 1
ATOM 4163 C C . PRO A 1 514 ? -12.271 32.528 -13.904 1.00 88.50 514 PRO A C 1
ATOM 4165 O O . PRO A 1 514 ? -11.970 32.153 -15.032 1.00 88.50 514 PRO A O 1
ATOM 4168 N N . ARG A 1 515 ? -13.497 32.327 -13.394 1.00 88.62 515 ARG A N 1
ATOM 4169 C CA . ARG A 1 515 ? -14.609 31.716 -14.142 1.00 88.62 515 ARG A CA 1
ATOM 4170 C C . ARG A 1 515 ? -15.591 32.729 -14.711 1.00 88.62 515 ARG A C 1
ATOM 4172 O O . ARG A 1 515 ? -15.934 32.639 -15.881 1.00 88.62 515 ARG A O 1
ATOM 4179 N N . CYS A 1 516 ? -16.093 33.640 -13.880 1.00 87.38 516 CYS A N 1
ATOM 4180 C CA . CYS A 1 516 ? -17.123 34.599 -14.293 1.00 87.38 516 CYS A CA 1
ATOM 4181 C C . CYS A 1 516 ? -16.607 36.034 -14.409 1.00 87.38 516 CYS A C 1
ATOM 4183 O O . CYS A 1 516 ? -17.404 36.930 -14.672 1.00 87.38 516 CYS A O 1
ATOM 4185 N N . HIS A 1 517 ? -15.311 36.262 -14.173 1.00 88.56 517 HIS A N 1
ATOM 4186 C CA . HIS A 1 517 ? -14.674 37.579 -14.224 1.00 88.56 517 HIS A CA 1
ATOM 4187 C C . HIS A 1 517 ? -15.276 38.615 -13.257 1.00 88.56 517 HIS A C 1
ATOM 4189 O O . HIS A 1 517 ? -14.996 39.808 -13.347 1.00 88.56 517 HIS A O 1
ATOM 4195 N N . ARG A 1 518 ? -16.095 38.175 -12.287 1.00 86.88 518 ARG A N 1
ATOM 4196 C CA . ARG A 1 518 ? -16.623 39.042 -11.229 1.00 86.88 518 ARG A CA 1
ATOM 4197 C C . ARG A 1 518 ? -15.467 39.548 -10.375 1.00 86.88 518 ARG A C 1
ATOM 4199 O O . ARG A 1 518 ? -14.697 38.751 -9.834 1.00 86.88 518 ARG A O 1
ATOM 4206 N N . VAL A 1 519 ? -15.392 40.864 -10.230 1.00 88.56 519 VAL A N 1
ATOM 4207 C CA . VAL A 1 519 ? -14.451 41.529 -9.333 1.00 88.56 519 VAL A CA 1
ATOM 4208 C C . VAL A 1 519 ? -14.968 41.435 -7.898 1.00 88.56 519 VAL A C 1
ATOM 4210 O O . VAL A 1 519 ? -16.140 41.692 -7.624 1.00 88.56 519 VAL A O 1
ATOM 4213 N N . ILE A 1 520 ? -14.086 41.044 -6.986 1.00 87.19 520 ILE A N 1
ATOM 4214 C CA . ILE A 1 520 ? -14.314 40.991 -5.547 1.00 87.19 520 ILE A CA 1
ATOM 4215 C C . ILE A 1 520 ? -13.466 42.093 -4.918 1.00 87.19 520 ILE A C 1
ATOM 4217 O O . ILE A 1 520 ? -12.246 41.968 -4.803 1.00 87.19 520 ILE A O 1
ATOM 4221 N N . GLU A 1 521 ? -14.139 43.178 -4.544 1.00 84.06 521 GLU A N 1
ATOM 4222 C CA . GLU A 1 521 ? -13.519 44.389 -3.993 1.00 84.06 521 GLU A CA 1
ATOM 4223 C C . GLU A 1 521 ? -13.164 44.250 -2.506 1.00 84.06 521 GLU A C 1
ATOM 4225 O O . GLU A 1 521 ? -12.242 44.905 -2.030 1.00 84.06 521 GLU A O 1
ATOM 4230 N N . ASP A 1 522 ? -13.865 43.379 -1.772 1.00 84.81 522 ASP A N 1
ATOM 4231 C CA . ASP A 1 522 ? -13.640 43.152 -0.342 1.00 84.81 522 ASP A CA 1
ATOM 4232 C C . ASP A 1 522 ? -13.584 41.652 -0.013 1.00 84.81 522 ASP A C 1
ATOM 4234 O O . ASP A 1 522 ? -14.528 41.038 0.491 1.00 84.81 522 ASP A O 1
ATOM 4238 N N . ALA A 1 523 ? -12.431 41.044 -0.297 1.00 85.69 523 ALA A N 1
ATOM 4239 C CA . ALA A 1 523 ? -12.158 39.646 0.031 1.00 85.69 523 ALA A CA 1
ATOM 4240 C C . ALA A 1 523 ? -12.188 39.352 1.545 1.00 85.69 523 ALA A C 1
ATOM 4242 O O . ALA A 1 523 ? -12.282 38.187 1.935 1.00 85.69 523 ALA A O 1
ATOM 4243 N N . ALA A 1 524 ? -12.108 40.369 2.417 1.00 85.25 524 ALA A N 1
ATOM 4244 C CA . ALA A 1 524 ? -12.158 40.172 3.865 1.00 85.25 524 ALA A CA 1
ATOM 4245 C C . ALA A 1 524 ? -13.566 39.819 4.360 1.00 85.25 524 ALA A C 1
ATOM 4247 O O . ALA A 1 524 ? -13.695 39.180 5.405 1.00 85.25 524 ALA A O 1
ATOM 4248 N N . ARG A 1 525 ? -14.609 40.181 3.603 1.00 86.25 525 ARG A N 1
ATOM 4249 C CA . ARG A 1 525 ? -16.005 39.848 3.924 1.00 86.25 525 ARG A CA 1
ATOM 4250 C C . ARG A 1 525 ? -16.425 38.450 3.491 1.00 86.25 525 ARG A C 1
ATOM 4252 O O . ARG A 1 525 ? -17.483 37.997 3.917 1.00 86.25 525 ARG A O 1
ATOM 4259 N N . LYS A 1 526 ? -15.618 37.764 2.683 1.00 88.31 526 LYS A N 1
ATOM 4260 C CA . LYS A 1 526 ? -15.910 36.407 2.219 1.00 88.31 526 LYS A CA 1
ATOM 4261 C C . LYS A 1 526 ? -15.341 35.348 3.146 1.00 88.31 526 LYS A C 1
ATOM 4263 O O . LYS A 1 526 ? -14.277 35.522 3.749 1.00 88.31 526 LYS A O 1
ATOM 4268 N N . ARG A 1 527 ? -16.029 34.208 3.228 1.00 89.06 527 ARG A N 1
ATOM 4269 C CA . ARG A 1 527 ? -15.515 33.040 3.938 1.00 89.06 527 ARG A CA 1
ATOM 4270 C C . ARG A 1 527 ? -14.228 32.556 3.274 1.00 89.06 527 ARG A C 1
ATOM 4272 O O . ARG A 1 527 ? -14.179 32.294 2.072 1.00 89.06 527 ARG A O 1
ATOM 4279 N N . ARG A 1 528 ? -13.193 32.392 4.095 1.00 90.75 528 ARG A N 1
ATOM 4280 C CA . ARG A 1 528 ? -11.901 31.844 3.685 1.00 90.75 528 ARG A CA 1
ATOM 4281 C C . ARG A 1 528 ? -11.908 30.329 3.838 1.00 90.75 528 ARG A C 1
ATOM 4283 O O . ARG A 1 528 ? -12.324 29.812 4.872 1.00 90.75 528 ARG A O 1
ATOM 4290 N N . PHE A 1 529 ? -11.419 29.648 2.817 1.00 90.31 529 PHE A N 1
ATOM 4291 C CA . PHE A 1 529 ? -11.175 28.215 2.789 1.00 90.31 529 PHE A CA 1
ATOM 4292 C C . PHE A 1 529 ? -9.668 27.989 2.733 1.00 90.31 529 PHE A C 1
ATOM 4294 O O . PHE A 1 529 ? -8.953 28.731 2.060 1.00 90.31 529 PHE A O 1
ATOM 4301 N N . THR A 1 530 ? -9.183 26.966 3.425 1.00 90.44 530 THR A N 1
ATOM 4302 C CA . THR A 1 530 ? -7.768 26.594 3.387 1.00 90.44 530 THR A CA 1
ATOM 4303 C C . THR A 1 530 ? -7.626 25.294 2.618 1.00 90.44 530 THR A C 1
ATOM 4305 O O . THR A 1 530 ? -8.153 24.257 3.027 1.00 90.44 530 THR A O 1
ATOM 4308 N N . GLU A 1 531 ? -6.876 25.336 1.525 1.00 92.06 531 GLU A N 1
ATOM 4309 C CA . GLU A 1 531 ? -6.347 24.129 0.904 1.00 92.06 531 GLU A CA 1
ATOM 4310 C C . GLU A 1 531 ? -4.854 24.032 1.190 1.00 92.06 531 GLU A C 1
ATOM 4312 O O . GLU A 1 531 ? -4.167 25.023 1.435 1.00 92.06 531 GLU A O 1
ATOM 4317 N N . VAL A 1 532 ? -4.336 22.815 1.155 1.00 91.00 532 VAL A N 1
ATOM 4318 C CA . VAL A 1 532 ? -2.905 22.566 1.248 1.00 91.00 532 VAL A CA 1
ATOM 4319 C C . VAL A 1 532 ? -2.439 21.952 -0.054 1.00 91.00 532 VAL A C 1
ATOM 4321 O O . VAL A 1 532 ? -2.989 20.946 -0.503 1.00 91.00 532 VAL A O 1
ATOM 4324 N N . ARG A 1 533 ? -1.409 22.554 -0.649 1.00 91.44 533 ARG A N 1
ATOM 4325 C CA . ARG A 1 533 ? -0.641 21.942 -1.727 1.00 91.44 533 ARG A CA 1
ATOM 4326 C C . ARG A 1 533 ? 0.463 21.078 -1.130 1.00 91.44 533 ARG A C 1
ATOM 4328 O O . ARG A 1 533 ? 1.219 21.547 -0.279 1.00 91.44 533 ARG A O 1
ATOM 4335 N N . ILE A 1 534 ? 0.538 19.832 -1.581 1.00 89.94 534 ILE A N 1
ATOM 4336 C CA . ILE A 1 534 ? 1.538 18.853 -1.148 1.00 89.94 534 ILE A CA 1
ATOM 4337 C C . ILE A 1 534 ? 2.736 18.865 -2.096 1.00 89.94 534 ILE A C 1
ATOM 4339 O O . ILE A 1 534 ? 2.555 18.868 -3.313 1.00 89.94 534 ILE A O 1
ATOM 4343 N N . SER A 1 535 ? 3.938 18.810 -1.528 1.00 89.00 535 SER A N 1
ATOM 4344 C CA . SER A 1 535 ? 5.172 18.484 -2.244 1.00 89.00 535 SER A CA 1
ATOM 4345 C C . SER A 1 535 ? 5.886 17.328 -1.557 1.00 89.00 535 SER A C 1
ATOM 4347 O O . SER A 1 535 ? 5.927 17.258 -0.330 1.00 89.00 535 SER A O 1
ATOM 4349 N N . LEU A 1 536 ? 6.417 16.387 -2.329 1.00 86.88 536 LEU A N 1
ATOM 4350 C CA . LEU A 1 536 ? 7.121 15.213 -1.827 1.00 86.88 536 LEU A CA 1
ATOM 4351 C C . LEU A 1 536 ? 8.604 15.528 -1.634 1.00 86.88 536 LEU A C 1
ATOM 4353 O O . LEU A 1 536 ? 9.290 15.982 -2.548 1.00 86.88 536 LEU A O 1
ATOM 4357 N N . ASN A 1 537 ? 9.139 15.202 -0.460 1.00 85.62 537 ASN A N 1
ATOM 4358 C CA . ASN A 1 537 ? 10.557 15.385 -0.177 1.00 85.62 537 ASN A CA 1
ATOM 4359 C C . ASN A 1 537 ? 11.306 14.057 -0.357 1.00 85.62 537 ASN A C 1
ATOM 4361 O O . ASN A 1 537 ? 11.394 13.230 0.551 1.00 85.62 537 ASN A O 1
ATOM 4365 N N . LEU A 1 538 ? 11.865 13.832 -1.550 1.00 77.94 538 LEU A N 1
ATOM 4366 C CA . LEU A 1 538 ? 12.540 12.569 -1.889 1.00 77.94 538 LEU A CA 1
ATOM 4367 C C . LEU A 1 538 ? 13.746 12.263 -0.991 1.00 77.94 538 LEU A C 1
ATOM 4369 O O . LEU A 1 538 ? 14.014 11.099 -0.675 1.00 77.94 538 LEU A O 1
ATOM 4373 N N . ARG A 1 539 ? 14.470 13.297 -0.544 1.00 81.12 539 ARG A N 1
ATOM 4374 C CA . ARG A 1 539 ? 15.611 13.140 0.366 1.00 81.12 539 ARG A CA 1
ATOM 4375 C C . ARG A 1 539 ? 15.160 12.566 1.705 1.00 81.12 539 ARG A C 1
ATOM 4377 O O . ARG A 1 539 ? 15.840 11.694 2.254 1.00 81.12 539 ARG A O 1
ATOM 4384 N N . ASP A 1 540 ? 14.047 13.053 2.228 1.00 86.75 540 ASP A N 1
ATOM 4385 C CA . ASP A 1 540 ? 13.523 12.636 3.521 1.00 86.75 540 ASP A CA 1
ATOM 4386 C C . ASP A 1 540 ? 12.716 11.335 3.423 1.00 86.75 540 ASP A C 1
ATOM 4388 O O . ASP A 1 540 ? 12.815 10.500 4.321 1.00 86.75 540 ASP A O 1
ATOM 4392 N N . ILE A 1 541 ? 12.060 11.062 2.289 1.00 87.88 541 ILE A N 1
ATOM 4393 C CA . ILE A 1 541 ? 11.512 9.733 1.962 1.00 87.88 541 ILE A CA 1
ATOM 4394 C C . ILE A 1 541 ? 12.620 8.677 1.988 1.00 87.88 541 ILE A C 1
ATOM 4396 O O . ILE A 1 541 ? 12.456 7.624 2.605 1.00 87.88 541 ILE A O 1
ATOM 4400 N N . ARG A 1 542 ? 13.785 8.959 1.391 1.00 85.56 542 ARG A N 1
ATOM 4401 C CA . ARG A 1 542 ? 14.941 8.051 1.445 1.00 85.56 542 ARG A CA 1
ATOM 4402 C C . ARG A 1 542 ? 15.403 7.796 2.879 1.00 85.56 542 ARG A C 1
ATOM 4404 O O . ARG A 1 542 ? 15.657 6.650 3.242 1.00 85.56 542 ARG A O 1
ATOM 4411 N N . GLN A 1 543 ? 15.493 8.840 3.704 1.00 87.38 543 GLN A N 1
ATOM 4412 C CA . GLN A 1 543 ? 15.852 8.696 5.121 1.00 87.38 543 GLN A CA 1
ATOM 4413 C C . GLN A 1 543 ? 14.797 7.905 5.903 1.00 87.38 543 GLN A C 1
ATOM 4415 O O . GLN A 1 543 ? 15.139 7.107 6.775 1.00 87.38 543 GLN A O 1
ATOM 4420 N N . TYR A 1 544 ? 13.516 8.116 5.603 1.00 91.56 544 TYR A N 1
ATOM 4421 C CA . TYR A 1 544 ? 12.419 7.360 6.188 1.00 91.56 544 TYR A CA 1
ATOM 4422 C C . TYR A 1 544 ? 12.540 5.870 5.851 1.00 91.56 544 TYR A C 1
ATOM 4424 O O . TYR A 1 544 ? 12.560 5.045 6.764 1.00 91.56 544 TYR A O 1
ATOM 4432 N N . LEU A 1 545 ? 12.706 5.527 4.571 1.00 90.75 545 LEU A N 1
ATOM 4433 C CA . LEU A 1 545 ? 12.864 4.142 4.123 1.00 90.75 545 LEU A CA 1
ATOM 4434 C C . LEU A 1 545 ? 14.103 3.485 4.729 1.00 90.75 545 LEU A C 1
ATOM 4436 O O . LEU A 1 545 ? 14.020 2.355 5.196 1.00 90.75 545 LEU A O 1
ATOM 4440 N N . GLN A 1 546 ? 15.219 4.210 4.835 1.00 89.25 546 GLN A N 1
ATOM 4441 C CA . GLN A 1 546 ? 16.403 3.713 5.530 1.00 89.25 546 GLN A CA 1
ATOM 4442 C C . GLN A 1 546 ? 16.099 3.357 6.992 1.00 89.25 546 GLN A C 1
ATOM 4444 O O . GLN A 1 546 ? 16.508 2.300 7.461 1.00 89.25 546 GLN A O 1
ATOM 4449 N N . LYS A 1 547 ? 15.364 4.208 7.722 1.00 91.31 547 LYS A N 1
ATOM 4450 C CA . LYS A 1 547 ? 14.961 3.911 9.108 1.00 91.31 547 LYS A CA 1
ATOM 4451 C C . LYS A 1 547 ? 14.048 2.687 9.181 1.00 91.31 547 LYS A C 1
ATOM 4453 O O . LYS A 1 547 ? 14.151 1.923 10.135 1.00 91.31 547 LYS A O 1
ATOM 4458 N N . VAL A 1 548 ? 13.153 2.506 8.210 1.00 91.44 548 VAL A N 1
ATOM 4459 C CA . VAL A 1 548 ? 12.271 1.330 8.137 1.00 91.44 548 VAL A CA 1
ATOM 4460 C C . VAL A 1 548 ? 13.078 0.061 7.866 1.00 91.44 548 VAL A C 1
ATOM 4462 O O . VAL A 1 548 ? 12.929 -0.912 8.599 1.00 91.44 548 VAL A O 1
ATOM 4465 N N . PHE A 1 549 ? 13.974 0.071 6.880 1.00 90.81 549 PHE A N 1
ATOM 4466 C CA . PHE A 1 549 ? 14.822 -1.081 6.573 1.00 90.81 549 PHE A CA 1
ATOM 4467 C C . PHE A 1 549 ? 15.814 -1.389 7.694 1.00 90.81 549 PHE A C 1
ATOM 4469 O O . PHE A 1 549 ? 15.994 -2.549 8.033 1.00 90.81 549 PHE A O 1
ATOM 4476 N N . LYS A 1 550 ? 16.362 -0.384 8.380 1.00 90.00 550 LYS A N 1
ATOM 4477 C CA . LYS A 1 550 ? 17.210 -0.625 9.552 1.00 90.00 550 LYS A CA 1
ATOM 4478 C C . LYS A 1 550 ? 16.469 -1.363 10.677 1.00 90.00 550 LYS A C 1
ATOM 4480 O O . LYS A 1 550 ? 17.046 -2.224 11.324 1.00 90.00 550 LYS A O 1
ATOM 4485 N N . LYS A 1 551 ? 15.170 -1.106 10.873 1.00 90.94 551 LYS A N 1
ATOM 4486 C CA . LYS A 1 551 ? 14.355 -1.901 11.814 1.00 90.94 551 LYS A CA 1
ATOM 4487 C C . LYS A 1 551 ? 14.201 -3.358 11.372 1.00 90.94 551 LYS A C 1
ATOM 4489 O O . LYS A 1 551 ? 14.092 -4.232 12.221 1.00 90.94 551 LYS A O 1
ATOM 4494 N N . LEU A 1 552 ? 14.157 -3.619 10.063 1.00 88.12 552 LEU A N 1
ATOM 4495 C CA . LEU A 1 552 ? 14.136 -4.981 9.521 1.00 88.12 552 LEU A CA 1
ATOM 4496 C C . LEU A 1 552 ? 15.478 -5.687 9.729 1.00 88.12 552 LEU A C 1
ATOM 4498 O O . LEU A 1 552 ? 15.481 -6.869 10.057 1.00 88.12 552 LEU A O 1
ATOM 4502 N N . GLU A 1 553 ? 16.589 -4.963 9.586 1.00 87.44 553 GLU A N 1
ATOM 4503 C CA . GLU A 1 553 ? 17.939 -5.452 9.894 1.00 87.44 553 GLU A CA 1
ATOM 4504 C C . GLU A 1 553 ? 18.061 -5.799 11.385 1.00 87.44 553 GLU A C 1
ATOM 4506 O O . GLU A 1 553 ? 18.421 -6.917 11.739 1.00 87.44 553 GLU A O 1
ATOM 4511 N N . GLU A 1 554 ? 17.647 -4.887 12.271 1.00 86.94 554 GLU A N 1
ATOM 4512 C CA . GLU A 1 554 ? 17.626 -5.095 13.728 1.00 86.94 554 GLU A CA 1
ATOM 4513 C C . GLU A 1 554 ? 16.722 -6.268 14.152 1.00 86.94 554 GLU A C 1
ATOM 4515 O O . GLU A 1 554 ? 16.987 -6.926 15.157 1.00 86.94 554 GLU A O 1
ATOM 4520 N N . ALA A 1 555 ? 15.667 -6.551 13.382 1.00 81.38 555 ALA A N 1
ATOM 4521 C CA . ALA A 1 555 ? 14.772 -7.689 13.585 1.00 81.38 555 ALA A CA 1
ATOM 4522 C C . ALA A 1 555 ? 15.270 -8.998 12.935 1.00 81.38 555 ALA A C 1
ATOM 4524 O O . ALA A 1 555 ? 14.615 -10.029 13.082 1.00 81.38 555 ALA A O 1
ATOM 4525 N N . GLY A 1 556 ? 16.402 -8.977 12.221 1.00 80.06 556 GLY A N 1
ATOM 4526 C CA . GLY A 1 556 ? 16.985 -10.146 11.556 1.00 80.06 556 GLY A CA 1
ATOM 4527 C C . GLY A 1 556 ? 16.274 -10.581 10.269 1.00 80.06 556 GLY A C 1
ATOM 4528 O O . GLY A 1 556 ? 16.476 -11.702 9.815 1.00 80.06 556 GLY A O 1
ATOM 4529 N N . HIS A 1 557 ? 15.433 -9.726 9.680 1.00 78.38 557 HIS A N 1
ATOM 4530 C CA . HIS A 1 557 ? 14.745 -10.010 8.413 1.00 78.38 557 HIS A CA 1
ATOM 4531 C C . HIS A 1 557 ? 15.608 -9.721 7.176 1.00 78.38 557 HIS A C 1
ATOM 4533 O O . HIS A 1 557 ? 15.362 -10.280 6.108 1.00 78.38 557 HIS A O 1
ATOM 4539 N N . ILE A 1 558 ? 16.600 -8.840 7.307 1.00 85.81 558 ILE A N 1
ATOM 4540 C CA . ILE A 1 558 ? 17.602 -8.539 6.278 1.00 85.81 558 ILE A CA 1
ATOM 4541 C C . ILE A 1 558 ? 18.986 -8.480 6.928 1.00 85.81 558 ILE A C 1
ATOM 4543 O O . ILE A 1 558 ? 19.098 -8.279 8.134 1.00 85.81 558 ILE A O 1
ATOM 4547 N N . GLU A 1 559 ? 20.034 -8.651 6.131 1.00 85.06 559 GLU A N 1
ATOM 4548 C CA . GLU A 1 559 ? 21.415 -8.727 6.617 1.00 85.06 559 GLU A CA 1
ATOM 4549 C C . GLU A 1 559 ? 22.060 -7.351 6.761 1.00 85.06 559 GLU A C 1
ATOM 4551 O O . GLU A 1 559 ? 22.862 -7.145 7.668 1.00 85.06 559 GLU A O 1
ATOM 4556 N N . LYS A 1 560 ? 21.752 -6.425 5.843 1.00 88.19 560 LYS A N 1
ATOM 4557 C CA . LYS A 1 560 ? 22.398 -5.109 5.793 1.00 88.19 560 LYS A CA 1
ATOM 4558 C C . LYS A 1 560 ? 21.573 -4.087 5.019 1.00 88.19 560 LYS A C 1
ATOM 4560 O O . LYS A 1 560 ? 20.957 -4.429 4.009 1.00 88.19 560 LYS A O 1
ATOM 4565 N N . VAL A 1 561 ? 21.634 -2.818 5.427 1.00 86.12 561 VAL A N 1
ATOM 4566 C CA . VAL A 1 561 ? 21.211 -1.675 4.599 1.00 86.12 561 VAL A CA 1
ATOM 4567 C C . VAL A 1 561 ? 22.321 -0.624 4.488 1.00 86.12 561 VAL A C 1
ATOM 4569 O O . VAL A 1 561 ? 22.865 -0.157 5.487 1.00 86.12 561 VAL A O 1
ATOM 4572 N N . GLU A 1 562 ? 22.647 -0.209 3.263 1.00 82.56 562 GLU A N 1
ATOM 4573 C CA . GLU A 1 562 ? 23.673 0.798 2.972 1.00 82.56 562 GLU A CA 1
ATOM 4574 C C . GLU A 1 562 ? 23.111 1.992 2.190 1.00 82.56 562 GLU A C 1
ATOM 4576 O O . GLU A 1 562 ? 22.320 1.856 1.253 1.00 82.56 562 GLU A O 1
ATOM 4581 N N . LEU A 1 563 ? 23.557 3.193 2.564 1.00 74.56 563 LEU A N 1
ATOM 4582 C CA . LEU A 1 563 ? 23.314 4.416 1.803 1.00 74.56 563 LEU A CA 1
ATOM 4583 C C . LEU A 1 563 ? 24.414 4.600 0.762 1.00 74.56 563 LEU A C 1
ATOM 4585 O O . LEU A 1 563 ? 25.590 4.687 1.116 1.00 74.56 563 LEU A O 1
ATOM 4589 N N . HIS A 1 564 ? 24.036 4.803 -0.497 1.00 66.44 564 HIS A N 1
ATOM 4590 C CA . HIS A 1 564 ? 24.974 5.328 -1.482 1.00 66.44 564 HIS A CA 1
ATOM 4591 C C . HIS A 1 564 ? 25.097 6.848 -1.340 1.00 66.44 564 HIS A C 1
ATOM 4593 O O . HIS A 1 564 ? 24.136 7.601 -1.530 1.00 66.44 564 HIS A O 1
ATOM 4599 N N . SER A 1 565 ? 26.299 7.310 -0.995 1.00 50.94 565 SER A N 1
ATOM 4600 C CA . SER A 1 565 ? 26.662 8.721 -1.071 1.00 50.94 565 SER A CA 1
ATOM 4601 C C . SER A 1 565 ? 26.668 9.151 -2.544 1.00 50.94 565 SER A C 1
ATOM 4603 O O . SER A 1 565 ? 27.338 8.558 -3.380 1.00 50.94 565 SER A O 1
ATOM 4605 N N . GLY A 1 566 ? 25.875 10.167 -2.884 1.00 51.28 566 GLY A N 1
ATOM 4606 C CA . GLY A 1 566 ? 25.898 10.804 -4.208 1.00 51.28 566 GLY A CA 1
ATOM 4607 C C . GLY A 1 566 ? 24.788 10.413 -5.190 1.00 51.28 566 GLY A C 1
ATOM 4608 O O . GLY A 1 566 ? 24.509 11.206 -6.079 1.00 51.28 566 GLY A O 1
ATOM 4609 N N . ARG A 1 567 ? 24.089 9.280 -5.015 1.00 55.50 567 ARG A N 1
ATOM 4610 C CA . ARG A 1 567 ? 22.934 8.909 -5.863 1.00 55.50 567 ARG A CA 1
ATOM 4611 C C . ARG A 1 567 ? 21.619 9.198 -5.136 1.00 55.50 567 ARG A C 1
ATOM 4613 O O . ARG A 1 567 ? 21.320 8.620 -4.085 1.00 55.50 567 ARG A O 1
ATOM 4620 N N . TRP A 1 568 ? 20.858 10.164 -5.645 1.00 55.56 568 TRP A N 1
ATOM 4621 C CA . TRP A 1 568 ? 19.531 10.481 -5.120 1.00 55.56 568 TRP A CA 1
ATOM 4622 C C . TRP A 1 568 ? 18.605 9.286 -5.389 1.00 55.56 568 TRP A C 1
ATOM 4624 O O . TRP A 1 568 ? 18.669 8.674 -6.448 1.00 55.56 568 TRP A O 1
ATOM 4634 N N . GLY A 1 569 ? 17.793 8.903 -4.403 1.00 63.59 569 GLY A N 1
ATOM 4635 C CA . GLY A 1 569 ? 16.765 7.876 -4.605 1.00 63.59 569 GLY A CA 1
ATOM 4636 C C . GLY A 1 569 ? 17.208 6.407 -4.577 1.00 63.59 569 GLY A C 1
ATOM 4637 O O . GLY A 1 569 ? 16.367 5.564 -4.842 1.00 63.59 569 GLY A O 1
ATOM 4638 N N . THR A 1 570 ? 18.449 6.048 -4.224 1.00 72.81 570 THR A N 1
ATOM 4639 C CA . THR A 1 570 ? 18.857 4.624 -4.124 1.00 72.81 570 THR A CA 1
ATOM 4640 C C . THR A 1 570 ? 19.370 4.227 -2.740 1.00 72.81 570 THR A C 1
ATOM 4642 O O . THR A 1 570 ? 20.119 4.981 -2.111 1.00 72.81 570 THR A O 1
ATOM 4645 N N . LEU A 1 571 ? 19.012 3.023 -2.298 1.00 82.00 571 LEU A N 1
ATOM 4646 C CA . LEU A 1 571 ? 19.539 2.319 -1.122 1.00 82.00 571 LEU A CA 1
ATOM 4647 C C . LEU A 1 571 ? 20.047 0.943 -1.571 1.00 82.00 571 LEU A C 1
ATOM 4649 O O . LEU A 1 571 ? 19.505 0.395 -2.522 1.00 82.00 571 LEU A O 1
ATOM 4653 N N . SER A 1 572 ? 21.037 0.370 -0.893 1.00 84.75 572 SER A N 1
ATOM 4654 C CA . SER A 1 572 ? 21.419 -1.035 -1.091 1.00 84.75 572 SER A CA 1
ATOM 4655 C C . SER A 1 572 ? 20.920 -1.866 0.080 1.00 84.75 572 SER A C 1
ATOM 4657 O O . SER A 1 572 ? 21.134 -1.491 1.233 1.00 84.75 572 SER A O 1
ATOM 4659 N N . VAL A 1 573 ? 20.236 -2.971 -0.207 1.00 85.38 573 VAL A N 1
ATOM 4660 C CA . VAL A 1 573 ? 19.737 -3.914 0.800 1.00 85.38 573 VAL A CA 1
ATOM 4661 C C . VAL A 1 573 ? 20.338 -5.285 0.532 1.00 85.38 573 VAL A C 1
ATOM 4663 O O . VAL A 1 573 ? 20.308 -5.765 -0.598 1.00 85.38 573 VAL A O 1
ATOM 4666 N N . THR A 1 574 ? 20.875 -5.916 1.574 1.00 84.62 574 THR A N 1
ATOM 4667 C CA . THR A 1 574 ? 21.353 -7.299 1.531 1.00 84.62 574 THR A CA 1
ATOM 4668 C C . THR A 1 574 ? 20.351 -8.204 2.233 1.00 84.62 574 THR A C 1
ATOM 4670 O O . THR A 1 574 ? 20.007 -7.980 3.393 1.00 84.62 574 THR A O 1
ATOM 4673 N N . SER A 1 575 ? 19.875 -9.231 1.535 1.00 82.56 575 SER A N 1
ATOM 4674 C CA . SER A 1 575 ? 18.984 -10.260 2.074 1.00 82.56 575 SER A CA 1
ATOM 4675 C C . SER A 1 575 ? 19.334 -11.606 1.440 1.00 82.56 575 SER A C 1
ATOM 4677 O O . SER A 1 575 ? 19.497 -11.682 0.222 1.00 82.56 575 SER A O 1
ATOM 4679 N N . ASN A 1 576 ? 19.455 -12.661 2.251 1.00 80.56 576 ASN A N 1
ATOM 4680 C CA . ASN A 1 576 ? 19.836 -14.013 1.820 1.00 80.56 576 ASN A CA 1
ATOM 4681 C C . ASN A 1 576 ? 21.156 -14.051 1.021 1.00 80.56 576 ASN A C 1
ATOM 4683 O O . ASN A 1 576 ? 21.249 -14.711 -0.013 1.00 80.56 576 ASN A O 1
ATOM 4687 N N . GLY A 1 577 ? 22.161 -13.290 1.455 1.00 80.25 577 GLY A N 1
ATOM 4688 C CA . GLY A 1 577 ? 23.464 -13.160 0.805 1.00 80.25 577 GLY A CA 1
ATOM 4689 C C . GLY A 1 577 ? 23.461 -12.371 -0.509 1.00 80.25 577 GLY A C 1
ATOM 4690 O O . GLY A 1 577 ? 24.523 -12.178 -1.101 1.00 80.25 577 GLY A O 1
ATOM 4691 N N . ASN A 1 578 ? 22.302 -11.889 -0.974 1.00 79.56 578 ASN A N 1
ATOM 4692 C CA . ASN A 1 578 ? 22.179 -11.094 -2.193 1.00 79.56 578 ASN A CA 1
ATOM 4693 C C . ASN A 1 578 ? 22.001 -9.615 -1.851 1.00 79.56 578 ASN A C 1
ATOM 4695 O O . ASN A 1 578 ? 21.031 -9.228 -1.198 1.00 79.56 578 ASN A O 1
ATOM 4699 N N . THR A 1 579 ? 22.915 -8.777 -2.340 1.00 83.31 579 THR A N 1
ATOM 4700 C CA . THR A 1 579 ? 22.779 -7.317 -2.287 1.00 83.31 579 THR A CA 1
ATOM 4701 C C . THR A 1 579 ? 22.093 -6.821 -3.549 1.00 83.31 579 THR A C 1
ATOM 4703 O O . THR A 1 579 ? 22.553 -7.106 -4.655 1.00 83.31 579 THR A O 1
ATOM 4706 N N . PHE A 1 580 ? 21.018 -6.058 -3.385 1.00 80.62 580 PHE A N 1
ATOM 4707 C CA . PHE A 1 580 ? 20.265 -5.471 -4.486 1.00 80.62 580 PHE A CA 1
ATOM 4708 C C . PHE A 1 580 ? 19.882 -4.012 -4.194 1.00 80.62 580 PHE A C 1
ATOM 4710 O O . PHE A 1 580 ? 19.706 -3.628 -3.030 1.00 80.62 580 PHE A O 1
ATOM 4717 N N . PRO A 1 581 ? 19.763 -3.170 -5.235 1.00 80.31 581 PRO A N 1
ATOM 4718 C CA . PRO A 1 581 ? 19.316 -1.796 -5.082 1.00 80.31 581 PRO A CA 1
ATOM 4719 C C . PRO A 1 581 ? 17.806 -1.709 -4.807 1.00 80.31 581 PRO A C 1
ATOM 4721 O O . PRO A 1 581 ? 16.979 -2.318 -5.487 1.00 80.31 581 PRO A O 1
ATOM 4724 N N . VAL A 1 582 ? 17.440 -0.865 -3.845 1.00 84.25 582 VAL A N 1
ATOM 4725 C CA . VAL A 1 582 ? 16.089 -0.330 -3.670 1.00 84.25 582 VAL A CA 1
ATOM 4726 C C . VAL A 1 582 ? 16.052 1.074 -4.259 1.00 84.25 582 VAL A C 1
ATOM 4728 O O . VAL A 1 582 ? 16.779 1.966 -3.812 1.00 84.25 582 VAL A O 1
ATOM 4731 N N . ILE A 1 583 ? 15.205 1.270 -5.262 1.00 79.38 583 ILE A N 1
ATOM 4732 C CA . ILE A 1 583 ? 15.146 2.479 -6.079 1.00 79.38 583 ILE A CA 1
ATOM 4733 C C . ILE A 1 583 ? 13.829 3.195 -5.808 1.00 79.38 583 ILE A C 1
ATOM 4735 O O . ILE A 1 583 ? 12.748 2.653 -6.003 1.00 79.38 583 ILE A O 1
ATOM 4739 N N . ILE A 1 584 ? 13.909 4.435 -5.354 1.00 79.75 584 ILE A N 1
ATOM 4740 C CA . ILE A 1 584 ? 12.757 5.271 -5.039 1.00 79.75 584 ILE A CA 1
ATOM 4741 C C . ILE A 1 584 ? 12.360 6.005 -6.313 1.00 79.75 584 ILE A C 1
ATOM 4743 O O . ILE A 1 584 ? 13.096 6.861 -6.800 1.00 79.75 584 ILE A O 1
ATOM 4747 N N . VAL A 1 585 ? 11.183 5.677 -6.834 1.00 74.50 585 VAL A N 1
ATOM 4748 C CA . VAL A 1 585 ? 10.609 6.312 -8.018 1.00 74.50 585 VAL A CA 1
ATOM 4749 C C . VAL A 1 585 ? 9.675 7.419 -7.539 1.00 74.50 585 VAL A C 1
ATOM 4751 O O . VAL A 1 585 ? 8.608 7.155 -6.976 1.00 74.50 585 VAL A O 1
ATOM 4754 N N . GLY A 1 586 ? 10.120 8.664 -7.695 1.00 65.62 586 GLY A N 1
ATOM 4755 C CA . GLY A 1 586 ? 9.384 9.863 -7.308 1.00 65.62 586 GLY A CA 1
ATOM 4756 C C . GLY A 1 586 ? 8.925 10.682 -8.509 1.00 65.62 586 GLY A C 1
ATOM 4757 O O . GLY A 1 586 ? 9.709 10.845 -9.432 1.00 65.62 586 GLY A O 1
ATOM 4758 N N . THR A 1 587 ? 7.689 11.193 -8.419 1.00 57.47 587 THR A N 1
ATOM 4759 C CA . THR A 1 587 ? 7.024 12.236 -9.235 1.00 57.47 587 THR A CA 1
ATOM 4760 C C . THR A 1 587 ? 7.104 12.104 -10.768 1.00 57.47 587 THR A C 1
ATOM 4762 O O . THR A 1 587 ? 7.780 11.255 -11.333 1.00 57.47 587 THR A O 1
ATOM 4765 N N . ASN A 1 588 ? 6.328 12.929 -11.481 1.00 52.25 588 ASN A N 1
ATOM 4766 C CA . ASN A 1 588 ? 6.286 12.981 -12.952 1.00 52.25 588 ASN A CA 1
ATOM 4767 C C . ASN A 1 588 ? 7.540 13.618 -13.580 1.00 52.25 588 ASN A C 1
ATOM 4769 O O . ASN A 1 588 ? 7.550 13.909 -14.775 1.00 52.25 588 ASN A O 1
ATOM 4773 N N . ASP A 1 589 ? 8.579 13.881 -12.789 1.00 49.44 589 ASP A N 1
ATOM 4774 C CA . ASP A 1 589 ? 9.781 14.537 -13.275 1.00 49.44 589 ASP A CA 1
ATOM 4775 C C . ASP A 1 589 ? 10.748 13.474 -13.808 1.00 49.44 589 ASP A C 1
ATOM 4777 O O . ASP A 1 589 ? 11.619 12.953 -13.107 1.00 49.44 589 ASP A O 1
ATOM 4781 N N . HIS A 1 590 ? 10.578 13.140 -15.091 1.00 50.00 590 HIS A N 1
ATOM 4782 C CA . HIS A 1 590 ? 11.453 12.236 -15.851 1.00 50.00 590 HIS A CA 1
ATOM 4783 C C . HIS A 1 590 ? 12.947 12.627 -15.782 1.00 50.00 590 HIS A C 1
ATOM 4785 O O . HIS A 1 590 ? 13.815 11.838 -16.148 1.00 50.00 590 HIS A O 1
ATOM 4791 N N . ASN A 1 591 ? 13.253 13.827 -15.281 1.00 45.09 591 ASN A N 1
ATOM 4792 C CA . ASN A 1 591 ? 14.587 14.404 -15.188 1.00 45.09 591 ASN A CA 1
ATOM 4793 C C . ASN A 1 591 ? 15.350 14.053 -13.896 1.00 45.09 591 ASN A C 1
ATOM 4795 O O . ASN A 1 591 ? 16.562 14.252 -13.848 1.00 45.09 591 ASN A O 1
ATOM 4799 N N . CYS A 1 592 ? 14.693 13.550 -12.841 1.00 47.28 592 CYS A N 1
ATOM 4800 C CA . CYS A 1 592 ? 15.313 13.438 -11.506 1.00 47.28 592 CYS A CA 1
ATOM 4801 C C . CYS A 1 592 ? 15.923 12.065 -11.169 1.00 47.28 592 CYS A C 1
ATOM 4803 O O . CYS A 1 592 ? 16.555 11.913 -10.124 1.00 47.28 592 CYS A O 1
ATOM 4805 N N . VAL A 1 593 ? 15.739 11.069 -12.034 1.00 53.50 593 VAL A N 1
ATOM 4806 C CA . VAL A 1 593 ? 16.169 9.675 -11.841 1.00 53.50 593 VAL A CA 1
ATOM 4807 C C . VAL A 1 593 ? 17.204 9.107 -12.861 1.00 53.50 593 VAL A C 1
ATOM 4809 O O . VAL A 1 593 ? 17.571 7.947 -12.711 1.00 53.50 593 VAL A O 1
ATOM 4812 N N . PRO A 1 594 ? 17.751 9.829 -13.871 1.00 53.53 594 PRO A N 1
ATOM 4813 C CA . PRO A 1 594 ? 18.585 9.218 -14.919 1.00 53.53 594 PRO A CA 1
ATOM 4814 C C . PRO A 1 594 ? 19.818 8.420 -14.461 1.00 53.53 594 PRO A C 1
ATOM 4816 O O . PRO A 1 594 ? 20.007 7.290 -14.905 1.00 53.53 594 PRO A O 1
ATOM 4819 N N . ASP A 1 595 ? 20.646 8.964 -13.560 1.00 51.72 595 ASP A N 1
ATOM 4820 C CA . ASP A 1 595 ? 21.981 8.408 -13.259 1.00 51.72 595 ASP A CA 1
ATOM 4821 C C . ASP A 1 595 ? 21.954 6.982 -12.693 1.00 51.72 595 ASP A C 1
ATOM 4823 O O . ASP A 1 595 ? 22.917 6.227 -12.850 1.00 51.72 595 ASP A O 1
ATOM 4827 N N . CYS A 1 596 ? 20.876 6.598 -12.005 1.00 52.19 596 CYS A N 1
ATOM 4828 C CA . CYS A 1 596 ? 20.742 5.247 -11.472 1.00 52.19 596 CYS A CA 1
ATOM 4829 C C . CYS A 1 596 ? 20.129 4.260 -12.467 1.00 52.19 596 CYS A C 1
ATOM 4831 O O . CYS A 1 596 ? 20.305 3.071 -12.242 1.00 52.19 596 CYS A O 1
ATOM 4833 N N . PHE A 1 597 ? 19.488 4.717 -13.552 1.00 58.34 597 PHE A N 1
ATOM 4834 C CA . PHE A 1 597 ? 18.803 3.863 -14.533 1.00 58.34 597 PHE A CA 1
ATOM 4835 C C . PHE A 1 597 ? 19.658 3.474 -15.739 1.00 58.34 597 PHE A C 1
ATOM 4837 O O . PHE A 1 597 ? 19.425 2.419 -16.317 1.00 58.34 597 PHE A O 1
ATOM 4844 N N . VAL A 1 598 ? 20.685 4.259 -16.080 1.00 53.00 598 VAL A N 1
ATOM 4845 C CA . VAL A 1 598 ? 21.558 4.028 -17.257 1.00 53.00 598 VAL A CA 1
ATOM 4846 C C . VAL A 1 598 ? 22.284 2.673 -17.225 1.00 53.00 598 VAL A C 1
ATOM 4848 O O . VAL A 1 598 ? 22.747 2.194 -18.255 1.00 53.00 598 VAL A O 1
ATOM 4851 N N . HIS A 1 599 ? 22.377 2.037 -16.055 1.00 53.81 599 HIS A N 1
ATOM 4852 C CA . HIS A 1 599 ? 23.052 0.749 -15.871 1.00 53.81 599 HIS A CA 1
ATOM 4853 C C . HIS A 1 599 ? 22.134 -0.360 -15.347 1.00 53.81 599 HIS A C 1
ATOM 4855 O O . HIS A 1 599 ? 22.627 -1.427 -14.991 1.00 53.81 599 HIS A O 1
ATOM 4861 N N . LEU A 1 600 ? 20.824 -0.115 -15.242 1.00 57.22 600 LEU A N 1
ATOM 4862 C CA . LEU A 1 600 ? 19.894 -1.139 -14.774 1.00 57.22 600 LEU A CA 1
ATOM 4863 C C . LEU A 1 600 ? 19.492 -2.015 -15.946 1.00 57.22 600 LEU A C 1
ATOM 4865 O O . LEU A 1 600 ? 18.798 -1.571 -16.859 1.00 57.22 600 LEU A O 1
ATOM 4869 N N . THR A 1 601 ? 19.899 -3.277 -15.896 1.00 60.81 601 THR A N 1
ATOM 4870 C CA . THR A 1 601 ? 19.306 -4.286 -16.766 1.00 60.81 601 THR A CA 1
ATOM 4871 C C . THR A 1 601 ? 17.981 -4.740 -16.157 1.00 60.81 601 THR A C 1
ATOM 4873 O O . THR A 1 601 ? 17.854 -4.859 -14.936 1.00 60.81 601 THR A O 1
ATOM 4876 N N . PHE A 1 602 ? 16.980 -5.029 -16.994 1.00 64.06 602 PHE A N 1
ATOM 4877 C CA . PHE A 1 602 ? 15.685 -5.571 -16.549 1.00 64.06 602 PHE A CA 1
ATOM 4878 C C . PHE A 1 602 ? 15.820 -6.875 -15.736 1.00 64.06 602 PHE A C 1
ATOM 4880 O O . PHE A 1 602 ? 14.884 -7.262 -15.046 1.00 64.06 602 PHE A O 1
ATOM 4887 N N . ALA A 1 603 ? 16.977 -7.540 -15.812 1.00 62.28 603 ALA A N 1
ATOM 4888 C CA . ALA A 1 603 ? 17.265 -8.804 -15.154 1.00 62.28 603 ALA A CA 1
ATOM 4889 C C . ALA A 1 603 ? 17.998 -8.669 -13.803 1.00 62.28 603 ALA A C 1
ATOM 4891 O O . ALA A 1 603 ? 18.146 -9.656 -13.076 1.00 62.28 603 ALA A O 1
ATOM 4892 N N . ASP A 1 604 ? 18.485 -7.483 -13.433 1.00 67.06 604 ASP A N 1
ATOM 4893 C CA . ASP A 1 604 ? 19.093 -7.297 -12.115 1.00 67.06 604 ASP A CA 1
ATOM 4894 C C . ASP A 1 604 ? 18.019 -7.329 -11.017 1.00 67.06 604 ASP A C 1
ATOM 4896 O O . ASP A 1 604 ? 16.954 -6.757 -11.211 1.00 67.06 604 ASP A O 1
ATOM 4900 N N . PRO A 1 605 ? 18.253 -7.968 -9.854 1.00 60.66 605 PRO A N 1
ATOM 4901 C CA . PRO A 1 605 ? 17.321 -7.893 -8.738 1.00 60.66 605 PRO A CA 1
ATOM 4902 C C . PRO A 1 605 ? 17.231 -6.439 -8.280 1.00 60.66 605 PRO A C 1
ATOM 4904 O O . PRO A 1 605 ? 18.251 -5.798 -8.033 1.00 60.66 605 PRO A O 1
ATOM 4907 N N . HIS A 1 606 ? 16.018 -5.912 -8.189 1.00 77.62 606 HIS A N 1
ATOM 4908 C CA . HIS A 1 606 ? 15.751 -4.564 -7.714 1.00 77.62 606 HIS A CA 1
ATOM 4909 C C . HIS A 1 606 ? 14.378 -4.508 -7.051 1.00 77.62 606 HIS A C 1
ATOM 4911 O O . HIS A 1 606 ? 13.490 -5.307 -7.344 1.00 77.62 606 HIS A O 1
ATOM 4917 N N . LEU A 1 607 ? 14.206 -3.541 -6.153 1.00 84.75 607 LEU A N 1
ATOM 4918 C CA . LEU A 1 607 ? 12.903 -3.191 -5.600 1.00 84.75 607 LEU A CA 1
ATOM 4919 C C . LEU A 1 607 ? 12.615 -1.727 -5.918 1.00 84.75 607 LEU A C 1
ATOM 4921 O O . LEU A 1 607 ? 13.363 -0.853 -5.473 1.00 84.75 607 LEU A O 1
ATOM 4925 N N . TYR A 1 608 ? 11.522 -1.436 -6.622 1.00 84.38 608 TYR A N 1
ATOM 4926 C CA . TYR A 1 608 ? 11.093 -0.049 -6.799 1.00 84.38 608 TYR A CA 1
ATOM 4927 C C . TYR A 1 608 ? 10.141 0.361 -5.684 1.00 84.38 608 TYR A C 1
ATOM 4929 O O . TYR A 1 608 ? 9.142 -0.307 -5.433 1.00 84.38 608 TYR A O 1
ATOM 4937 N N . VAL A 1 609 ? 10.413 1.496 -5.047 1.00 87.94 609 VAL A N 1
ATOM 4938 C CA . VAL A 1 609 ? 9.480 2.140 -4.126 1.00 87.94 609 VAL A CA 1
ATOM 4939 C C . VAL A 1 609 ? 8.810 3.304 -4.835 1.00 87.94 609 VAL A C 1
ATOM 4941 O O . VAL A 1 609 ? 9.422 4.347 -5.055 1.00 87.94 609 VAL A O 1
ATOM 4944 N N . GLN A 1 610 ? 7.540 3.133 -5.174 1.00 85.88 610 GLN A N 1
ATOM 4945 C CA . GLN A 1 610 ? 6.733 4.163 -5.812 1.00 85.88 610 GLN A CA 1
ATOM 4946 C C . GLN A 1 610 ? 6.279 5.199 -4.776 1.00 85.88 610 GLN A C 1
ATOM 4948 O O . GLN A 1 610 ? 5.443 4.907 -3.919 1.00 85.88 610 GLN A O 1
ATOM 4953 N N . ALA A 1 611 ? 6.818 6.416 -4.854 1.00 82.44 611 ALA A N 1
ATOM 4954 C CA . ALA A 1 611 ? 6.527 7.491 -3.905 1.00 82.44 611 ALA A CA 1
ATOM 4955 C C . ALA A 1 611 ? 5.302 8.343 -4.279 1.00 82.44 611 ALA A C 1
ATOM 4957 O O . ALA A 1 611 ? 4.726 8.979 -3.401 1.00 82.44 611 ALA A O 1
ATOM 4958 N N . SER A 1 612 ? 4.893 8.340 -5.550 1.00 75.94 612 SER A N 1
ATOM 4959 C CA . SER A 1 612 ? 3.742 9.101 -6.052 1.00 75.94 612 SER A CA 1
ATOM 4960 C C . SER A 1 612 ? 2.792 8.226 -6.861 1.00 75.94 612 SER A C 1
ATOM 4962 O O . SER A 1 612 ? 3.251 7.317 -7.557 1.00 75.94 612 SER A O 1
ATOM 4964 N N . LYS A 1 613 ? 1.487 8.518 -6.834 1.00 71.94 613 LYS A N 1
ATOM 4965 C CA . LYS A 1 613 ? 0.492 7.755 -7.602 1.00 71.94 613 LYS A CA 1
ATOM 4966 C C . LYS A 1 613 ? 0.713 7.918 -9.111 1.00 71.94 613 LYS A C 1
ATOM 4968 O O . LYS A 1 613 ? 0.383 8.934 -9.715 1.00 71.94 613 LYS A O 1
ATOM 4973 N N . GLN A 1 614 ? 1.257 6.870 -9.701 1.00 67.62 614 GLN A N 1
ATOM 4974 C CA . GLN A 1 614 ? 1.273 6.593 -11.130 1.00 67.62 614 GLN A CA 1
ATOM 4975 C C . GLN A 1 614 ? 0.563 5.257 -11.310 1.00 67.62 614 GLN A C 1
ATOM 4977 O O . GLN A 1 614 ? 0.790 4.308 -10.553 1.00 67.62 614 GLN A O 1
ATOM 4982 N N . SER A 1 615 ? -0.348 5.189 -12.268 1.00 62.97 615 SER A N 1
ATOM 4983 C CA . SER A 1 615 ? -1.010 3.937 -12.601 1.00 62.97 615 SER A CA 1
ATOM 4984 C C . SER A 1 615 ? -0.025 3.053 -13.362 1.00 62.97 615 SER A C 1
ATOM 4986 O O . SER A 1 615 ? 0.319 3.355 -14.502 1.00 62.97 615 SER A O 1
ATOM 4988 N N . PHE A 1 616 ? 0.410 1.967 -12.732 1.00 63.28 616 PHE A N 1
ATOM 4989 C CA . PHE A 1 616 ? 1.065 0.854 -13.412 1.00 63.28 616 PHE A CA 1
ATOM 4990 C C . PHE A 1 616 ? 0.062 -0.292 -13.542 1.00 63.28 616 PHE A C 1
ATOM 4992 O O . PHE A 1 616 ? -0.738 -0.515 -12.629 1.00 63.28 616 PHE A O 1
ATOM 4999 N N . ASP A 1 617 ? 0.113 -1.016 -14.659 1.00 60.94 617 ASP A N 1
ATOM 5000 C CA . ASP A 1 617 ? -0.598 -2.287 -14.806 1.00 60.94 617 ASP A CA 1
ATOM 5001 C C . ASP A 1 617 ? -0.148 -3.274 -13.711 1.00 60.94 617 ASP A C 1
ATOM 5003 O O . ASP A 1 617 ? 1.017 -3.267 -13.304 1.00 60.94 617 ASP A O 1
ATOM 5007 N N . ALA A 1 618 ? -1.055 -4.120 -13.217 1.00 63.88 618 ALA A N 1
ATOM 5008 C CA . ALA A 1 618 ? -0.742 -5.078 -12.156 1.00 63.88 618 ALA A CA 1
ATOM 5009 C C . ALA A 1 618 ? 0.404 -6.027 -12.546 1.00 63.88 618 ALA A C 1
ATOM 5011 O O . ALA A 1 618 ? 1.279 -6.312 -11.728 1.00 63.88 618 ALA A O 1
ATOM 5012 N N . THR A 1 619 ? 0.460 -6.433 -13.816 1.00 62.34 619 THR A N 1
ATOM 5013 C CA . THR A 1 619 ? 1.537 -7.279 -14.340 1.00 62.34 619 THR A CA 1
ATOM 5014 C C . THR A 1 619 ? 2.886 -6.559 -14.339 1.00 62.34 619 THR A C 1
ATOM 5016 O O . THR A 1 619 ? 3.918 -7.181 -14.094 1.00 62.34 619 THR A O 1
ATOM 5019 N N . ILE A 1 620 ? 2.894 -5.239 -14.550 1.00 65.19 620 ILE A N 1
ATOM 5020 C CA . ILE A 1 620 ? 4.097 -4.399 -14.481 1.00 65.19 620 ILE A CA 1
ATOM 5021 C C . ILE A 1 620 ? 4.557 -4.257 -13.028 1.00 65.19 620 ILE A C 1
ATOM 5023 O O . ILE A 1 620 ? 5.744 -4.413 -12.749 1.00 65.19 620 ILE A O 1
ATOM 5027 N N . VAL A 1 621 ? 3.627 -3.996 -12.102 1.00 70.25 621 VAL A N 1
ATOM 5028 C CA . VAL A 1 621 ? 3.914 -3.912 -10.659 1.00 70.25 621 VAL A CA 1
ATOM 5029 C C . VAL A 1 621 ? 4.585 -5.192 -10.170 1.00 70.25 621 VAL A C 1
ATOM 5031 O O . VAL A 1 621 ? 5.569 -5.129 -9.434 1.00 70.25 621 VAL A O 1
ATOM 5034 N N . GLU A 1 622 ? 4.088 -6.348 -10.606 1.00 69.12 622 GLU A N 1
ATOM 5035 C CA . GLU A 1 622 ? 4.645 -7.639 -10.223 1.00 69.12 622 GLU A CA 1
ATOM 5036 C C . GLU A 1 622 ? 6.004 -7.915 -10.877 1.00 69.12 622 GLU A C 1
ATOM 5038 O O . GLU A 1 622 ? 6.956 -8.244 -10.162 1.00 69.12 622 GLU A O 1
ATOM 5043 N N . LYS A 1 623 ? 6.121 -7.739 -12.203 1.00 69.50 623 LYS A N 1
ATOM 5044 C CA . LYS A 1 623 ? 7.365 -7.986 -12.955 1.00 69.50 623 LYS A CA 1
ATOM 5045 C C . LYS A 1 623 ? 8.514 -7.099 -12.490 1.00 69.50 623 LYS A C 1
ATOM 5047 O O . LYS A 1 623 ? 9.630 -7.579 -12.338 1.00 69.50 623 LYS A O 1
ATOM 5052 N N . LEU A 1 624 ? 8.235 -5.823 -12.236 1.00 70.38 624 LEU A N 1
ATOM 5053 C CA . LEU A 1 624 ? 9.236 -4.850 -11.799 1.00 70.38 624 LEU A CA 1
ATOM 5054 C C . LEU A 1 624 ? 9.404 -4.814 -10.274 1.00 70.38 624 LEU A C 1
ATOM 5056 O O . LEU A 1 624 ? 10.187 -4.018 -9.771 1.00 70.38 624 LEU A O 1
ATOM 5060 N N . ARG A 1 625 ? 8.681 -5.648 -9.512 1.00 81.44 625 ARG A N 1
ATOM 5061 C CA . ARG A 1 625 ? 8.739 -5.663 -8.038 1.00 81.44 625 ARG A CA 1
ATOM 5062 C C . ARG A 1 625 ? 8.498 -4.265 -7.443 1.00 81.44 625 ARG A C 1
ATOM 5064 O O . ARG A 1 625 ? 9.266 -3.775 -6.615 1.00 81.44 625 ARG A O 1
ATOM 5071 N N . ILE A 1 626 ? 7.430 -3.600 -7.880 1.00 83.44 626 ILE A N 1
ATOM 5072 C CA . ILE A 1 626 ? 7.057 -2.271 -7.383 1.00 83.44 626 ILE A CA 1
ATOM 5073 C C . ILE A 1 626 ? 6.295 -2.415 -6.064 1.00 83.44 626 ILE A C 1
ATOM 5075 O O . ILE A 1 626 ? 5.260 -3.073 -5.985 1.00 83.44 626 ILE A O 1
ATOM 5079 N N . VAL A 1 627 ? 6.773 -1.735 -5.026 1.00 88.62 627 VAL A N 1
ATOM 5080 C CA . VAL A 1 627 ? 6.074 -1.549 -3.753 1.00 88.62 627 VAL A CA 1
ATOM 5081 C C . VAL A 1 627 ? 5.725 -0.076 -3.602 1.00 88.62 627 VAL A C 1
ATOM 5083 O O . VAL A 1 627 ? 6.535 0.805 -3.879 1.00 88.62 627 VAL A O 1
ATOM 5086 N N . ARG A 1 628 ? 4.513 0.233 -3.148 1.00 89.31 628 ARG A N 1
ATOM 5087 C CA . ARG A 1 628 ? 4.083 1.625 -3.005 1.00 89.31 628 ARG A CA 1
ATOM 5088 C C . ARG A 1 628 ? 4.442 2.172 -1.629 1.00 89.31 628 ARG A C 1
ATOM 5090 O O . ARG A 1 628 ? 4.304 1.491 -0.612 1.00 89.31 628 ARG A O 1
ATOM 5097 N N . LEU A 1 629 ? 4.860 3.434 -1.575 1.00 91.25 629 LEU A N 1
ATOM 5098 C CA . LEU A 1 629 ? 5.243 4.099 -0.328 1.00 91.25 629 LEU A CA 1
ATOM 5099 C C . LEU A 1 629 ? 4.081 4.154 0.673 1.00 91.25 629 LEU A C 1
ATOM 5101 O O . LEU A 1 629 ? 4.296 3.985 1.873 1.00 91.25 629 LEU A O 1
ATOM 5105 N N . TRP A 1 630 ? 2.846 4.346 0.201 1.00 90.50 630 TRP A N 1
ATOM 5106 C CA . TRP A 1 630 ? 1.666 4.331 1.070 1.00 90.50 630 TRP A CA 1
ATOM 5107 C C . TRP A 1 630 ? 1.395 2.958 1.687 1.00 90.50 630 TRP A C 1
ATOM 5109 O O . TRP A 1 630 ? 0.957 2.901 2.837 1.00 90.50 630 TRP A O 1
ATOM 5119 N N . ASP A 1 631 ? 1.710 1.867 0.987 1.00 88.62 631 ASP A N 1
ATOM 5120 C CA . ASP A 1 631 ? 1.578 0.516 1.536 1.00 88.62 631 ASP A CA 1
ATOM 5121 C C . ASP A 1 631 ? 2.604 0.290 2.650 1.00 88.62 631 ASP A C 1
ATOM 5123 O O . ASP A 1 631 ? 2.250 -0.209 3.719 1.00 88.62 631 ASP A O 1
ATOM 5127 N N . ILE A 1 632 ? 3.843 0.759 2.456 1.00 91.50 632 ILE A N 1
ATOM 5128 C CA . ILE A 1 632 ? 4.894 0.745 3.488 1.00 91.50 632 ILE A CA 1
ATOM 5129 C C . ILE A 1 632 ? 4.461 1.562 4.711 1.00 91.50 632 ILE A C 1
ATOM 5131 O O . ILE A 1 632 ? 4.591 1.104 5.845 1.00 91.50 632 ILE A O 1
ATOM 5135 N N . LEU A 1 633 ? 3.903 2.757 4.503 1.00 91.00 633 LEU A N 1
ATOM 5136 C CA . LEU A 1 633 ? 3.417 3.616 5.587 1.00 91.00 633 LEU A CA 1
ATOM 5137 C C . LEU A 1 633 ? 2.241 2.995 6.347 1.00 91.00 633 LEU A C 1
ATOM 5139 O O . LEU A 1 633 ? 2.160 3.111 7.573 1.00 91.00 633 LEU A O 1
ATOM 5143 N N . ALA A 1 634 ? 1.332 2.326 5.639 1.00 85.44 634 ALA A N 1
ATOM 5144 C CA . ALA A 1 634 ? 0.203 1.629 6.238 1.00 85.44 634 ALA A CA 1
ATOM 5145 C C . ALA A 1 634 ? 0.641 0.401 7.053 1.00 85.44 634 ALA A C 1
ATOM 5147 O O . ALA A 1 634 ? 0.067 0.136 8.116 1.00 85.44 634 ALA A O 1
ATOM 5148 N N . HIS A 1 635 ? 1.686 -0.293 6.593 1.00 84.69 635 HIS A N 1
ATOM 5149 C CA . HIS A 1 635 ? 2.239 -1.510 7.187 1.00 84.69 635 HIS A CA 1
ATOM 5150 C C . HIS A 1 635 ? 3.518 -1.276 8.000 1.00 84.69 635 HIS A C 1
ATOM 5152 O O . HIS A 1 635 ? 4.202 -2.234 8.335 1.00 84.69 635 HIS A O 1
ATOM 5158 N N . GLU A 1 636 ? 3.828 -0.043 8.413 1.00 81.69 636 GLU A N 1
ATOM 5159 C CA . GLU A 1 636 ? 5.076 0.283 9.135 1.00 81.69 636 GLU A CA 1
ATOM 5160 C C . GLU A 1 636 ? 5.284 -0.560 10.413 1.00 81.69 636 GLU A C 1
ATOM 5162 O O . GLU A 1 636 ? 6.409 -0.758 10.867 1.00 81.69 636 GLU A O 1
ATOM 5167 N N . LYS A 1 637 ? 4.193 -1.059 11.009 1.00 80.44 637 LYS A N 1
ATOM 5168 C CA . LYS A 1 637 ? 4.221 -1.950 12.182 1.00 80.44 637 LYS A CA 1
ATOM 5169 C C . LYS A 1 637 ? 4.246 -3.441 11.833 1.00 80.44 637 LYS A C 1
ATOM 5171 O O . LYS A 1 637 ? 4.548 -4.246 12.705 1.00 80.44 637 LYS A O 1
ATOM 5176 N N . ASN A 1 638 ? 3.895 -3.803 10.603 1.00 82.75 638 ASN A N 1
ATOM 5177 C CA . ASN A 1 638 ? 3.871 -5.173 10.112 1.00 82.75 638 ASN A CA 1
ATOM 5178 C C . ASN A 1 638 ? 5.139 -5.451 9.295 1.00 82.75 638 ASN A C 1
ATOM 5180 O O . ASN A 1 638 ? 5.119 -5.476 8.065 1.00 82.75 638 ASN A O 1
ATOM 5184 N N . LEU A 1 639 ? 6.259 -5.614 10.000 1.00 83.56 639 LEU A N 1
ATOM 5185 C CA . LEU A 1 639 ? 7.568 -5.800 9.375 1.00 83.56 639 LEU A CA 1
ATOM 5186 C C . LEU A 1 639 ? 7.641 -7.071 8.509 1.00 83.56 639 LEU A C 1
ATOM 5188 O O . LEU A 1 639 ? 8.347 -7.062 7.506 1.00 83.56 639 LEU A O 1
ATOM 5192 N N . SER A 1 640 ? 6.876 -8.123 8.824 1.00 82.50 640 SER A N 1
ATOM 5193 C CA . SER A 1 640 ? 6.896 -9.372 8.050 1.00 82.50 640 SER A CA 1
ATOM 5194 C C . SER A 1 640 ? 6.388 -9.196 6.617 1.00 82.50 640 SER A C 1
ATOM 5196 O O . SER A 1 640 ? 6.978 -9.763 5.704 1.00 82.50 640 SER A O 1
ATOM 5198 N N . TRP A 1 641 ? 5.370 -8.356 6.393 1.00 88.62 641 TRP A N 1
ATOM 5199 C CA . TRP A 1 641 ? 4.879 -8.053 5.042 1.00 88.62 641 TRP A CA 1
ATOM 5200 C C . TRP A 1 641 ? 5.970 -7.418 4.171 1.00 88.62 641 TRP A C 1
ATOM 5202 O O . TRP A 1 641 ? 6.178 -7.814 3.028 1.00 88.62 641 TRP A O 1
ATOM 5212 N N . LEU A 1 642 ? 6.705 -6.446 4.720 1.00 87.62 642 LEU A N 1
ATOM 5213 C CA . LEU A 1 642 ? 7.780 -5.784 3.981 1.00 87.62 642 LEU A CA 1
ATOM 5214 C C . LEU A 1 642 ? 8.989 -6.711 3.792 1.00 87.62 642 LEU A C 1
ATOM 5216 O O . LEU A 1 642 ? 9.625 -6.671 2.741 1.00 87.62 642 LEU A O 1
ATOM 5220 N N . ALA A 1 643 ? 9.277 -7.565 4.779 1.00 85.50 643 ALA A N 1
ATOM 5221 C CA . ALA A 1 643 ? 10.308 -8.592 4.677 1.00 85.50 643 ALA A CA 1
ATOM 5222 C C . ALA A 1 643 ? 10.024 -9.569 3.526 1.00 85.50 643 ALA A C 1
ATOM 5224 O O . ALA A 1 643 ? 10.924 -9.844 2.741 1.00 85.50 643 ALA A O 1
ATOM 5225 N N . GLU A 1 644 ? 8.776 -10.022 3.364 1.00 85.62 644 GLU A N 1
ATOM 5226 C CA . GLU A 1 644 ? 8.361 -10.889 2.252 1.00 85.62 644 GLU A CA 1
ATOM 5227 C C . GLU A 1 644 ? 8.617 -10.222 0.890 1.00 85.62 644 GLU A C 1
ATOM 5229 O O . GLU A 1 644 ? 9.159 -10.845 -0.023 1.00 85.62 644 GLU A O 1
ATOM 5234 N N . LYS A 1 645 ? 8.297 -8.927 0.752 1.00 86.56 645 LYS A N 1
ATOM 5235 C CA . LYS A 1 645 ? 8.554 -8.185 -0.496 1.00 86.56 645 LYS A CA 1
ATOM 5236 C C . LYS A 1 645 ? 10.044 -8.005 -0.779 1.00 86.56 645 LYS A C 1
ATOM 5238 O O . LYS A 1 645 ? 10.459 -8.135 -1.928 1.00 86.56 645 LYS A O 1
ATOM 5243 N N . LEU A 1 646 ? 10.852 -7.756 0.251 1.00 85.12 646 LEU A N 1
ATOM 5244 C CA . LEU A 1 646 ? 12.310 -7.690 0.120 1.00 85.12 646 LEU A CA 1
ATOM 5245 C C . LEU A 1 646 ? 12.914 -9.051 -0.232 1.00 85.12 646 LEU A C 1
ATOM 5247 O O . LEU A 1 646 ? 13.821 -9.114 -1.055 1.00 85.12 646 LEU A O 1
ATOM 5251 N N . GLN A 1 647 ? 12.385 -10.134 0.333 1.00 82.00 647 GLN A N 1
ATOM 5252 C CA . GLN A 1 647 ? 12.793 -11.491 -0.007 1.00 82.00 647 GLN A CA 1
ATOM 5253 C C . GLN A 1 647 ? 12.454 -11.819 -1.468 1.00 82.00 647 GLN A C 1
ATOM 5255 O O . GLN A 1 647 ? 13.295 -12.342 -2.188 1.00 82.00 647 GLN A O 1
ATOM 5260 N N . ALA A 1 648 ? 11.261 -11.458 -1.945 1.00 80.19 648 ALA A N 1
ATOM 5261 C CA . ALA A 1 648 ? 10.892 -11.636 -3.350 1.00 80.19 648 ALA A CA 1
ATOM 5262 C C . ALA A 1 648 ? 11.818 -10.861 -4.309 1.00 80.19 648 ALA A C 1
ATOM 5264 O O . ALA A 1 648 ? 12.129 -11.357 -5.390 1.00 80.19 648 ALA A O 1
ATOM 5265 N N . ALA A 1 649 ? 12.275 -9.670 -3.906 1.00 80.81 649 ALA A N 1
ATOM 5266 C CA . ALA A 1 649 ? 13.221 -8.858 -4.671 1.00 80.81 649 ALA A CA 1
ATOM 5267 C C . ALA A 1 649 ? 14.678 -9.355 -4.582 1.00 80.81 649 ALA A C 1
ATOM 5269 O O . ALA A 1 649 ? 15.471 -9.056 -5.472 1.00 80.81 649 ALA A O 1
ATOM 5270 N N . SER A 1 650 ? 15.042 -10.115 -3.539 1.00 76.81 650 SER A N 1
ATOM 5271 C CA . SER A 1 650 ? 16.397 -10.659 -3.365 1.00 76.81 650 SER A CA 1
ATOM 5272 C C . SER A 1 650 ? 16.669 -11.897 -4.219 1.00 76.81 650 SER A C 1
ATOM 5274 O O . SER A 1 650 ? 17.832 -12.246 -4.454 1.00 76.81 650 SER A O 1
ATOM 5276 N N . TYR A 1 651 ? 15.620 -12.554 -4.721 1.00 73.75 651 TYR A N 1
ATOM 5277 C CA . TYR A 1 651 ? 15.762 -13.611 -5.714 1.00 73.75 651 TYR A CA 1
ATOM 5278 C C . TYR A 1 651 ? 16.130 -13.019 -7.073 1.00 73.75 651 TYR A C 1
ATOM 5280 O O . TYR A 1 651 ? 15.501 -12.083 -7.565 1.00 73.75 651 TYR A O 1
ATOM 5288 N N . ARG A 1 652 ? 17.156 -13.598 -7.705 1.00 63.47 652 ARG A N 1
ATOM 5289 C CA . ARG A 1 652 ? 17.496 -13.266 -9.089 1.00 63.47 652 ARG A CA 1
ATOM 5290 C C . ARG A 1 652 ? 16.329 -13.664 -9.984 1.00 63.47 652 ARG A C 1
ATOM 5292 O O . ARG A 1 652 ? 15.849 -14.793 -9.899 1.00 63.47 652 ARG A O 1
ATOM 5299 N N . LEU A 1 653 ? 15.913 -12.741 -10.841 1.00 64.31 653 LEU A N 1
ATOM 5300 C CA . LEU A 1 653 ? 14.982 -13.035 -11.918 1.00 64.31 653 LEU A CA 1
ATOM 5301 C C . LEU A 1 653 ? 15.577 -14.159 -12.794 1.00 64.31 653 LEU A C 1
ATOM 5303 O O . LEU A 1 653 ? 16.775 -14.086 -13.104 1.00 64.31 653 LEU A O 1
ATOM 5307 N N . PRO A 1 654 ? 14.810 -15.207 -13.159 1.00 63.12 654 PRO A N 1
ATOM 5308 C CA . PRO A 1 654 ? 15.262 -16.259 -14.078 1.00 63.12 654 PRO A CA 1
ATOM 5309 C C . PRO A 1 654 ? 15.900 -15.703 -15.360 1.00 63.12 654 PRO A C 1
ATOM 5311 O O . PRO A 1 654 ? 16.858 -16.255 -15.895 1.00 63.12 654 PRO A O 1
ATOM 5314 N N . GLU A 1 655 ? 15.434 -14.538 -15.796 1.00 70.00 655 GLU A N 1
ATOM 5315 C CA . GLU A 1 655 ? 15.925 -13.786 -16.939 1.00 70.00 655 GLU A CA 1
ATOM 5316 C C . GLU A 1 655 ? 17.404 -13.380 -16.813 1.00 70.00 655 GLU A C 1
ATOM 5318 O O . GLU A 1 655 ? 18.048 -13.138 -17.828 1.00 70.00 655 GLU A O 1
ATOM 5323 N N . ARG A 1 656 ? 17.989 -13.334 -15.605 1.00 73.50 656 ARG A N 1
ATOM 5324 C CA . ARG A 1 656 ? 19.403 -12.965 -15.408 1.00 73.50 656 ARG A CA 1
ATOM 5325 C C . ARG A 1 656 ? 20.370 -14.050 -15.838 1.00 73.50 656 ARG A C 1
ATOM 5327 O O . ARG A 1 656 ? 21.412 -13.728 -16.405 1.00 73.50 656 ARG A O 1
ATOM 5334 N N . SER A 1 657 ? 20.063 -15.315 -15.546 1.00 75.81 657 SER A N 1
ATOM 5335 C CA . SER A 1 657 ? 20.878 -16.423 -16.055 1.00 75.81 657 SER A CA 1
ATOM 5336 C C . SER A 1 657 ? 20.833 -16.442 -17.575 1.00 75.81 657 SER A C 1
ATOM 5338 O O . SER A 1 657 ? 21.883 -16.537 -18.201 1.00 75.81 657 SER A O 1
ATOM 5340 N N . THR A 1 658 ? 19.647 -16.230 -18.146 1.00 81.62 658 THR A N 1
ATOM 5341 C CA . THR A 1 658 ? 19.446 -16.132 -19.593 1.00 81.62 658 THR A CA 1
ATOM 5342 C C . THR A 1 658 ? 20.203 -14.946 -20.188 1.00 81.62 658 THR A C 1
ATOM 5344 O O . THR A 1 658 ? 20.879 -15.101 -21.195 1.00 81.62 658 THR A O 1
ATOM 5347 N N . LEU A 1 659 ? 20.161 -13.769 -19.556 1.00 83.19 659 LEU A N 1
ATOM 5348 C CA . LEU A 1 659 ? 20.881 -12.579 -20.021 1.00 83.19 659 LEU A CA 1
ATOM 5349 C C . LEU A 1 659 ? 22.393 -12.802 -20.006 1.00 83.19 659 LEU A C 1
ATOM 5351 O O . LEU A 1 659 ? 23.053 -12.510 -20.999 1.00 83.19 659 LEU A O 1
ATOM 5355 N N . LEU A 1 660 ? 22.936 -13.356 -18.917 1.00 83.62 660 LEU A N 1
ATOM 5356 C CA . LEU A 1 660 ? 24.362 -13.670 -18.817 1.00 83.62 660 LEU A CA 1
ATOM 5357 C C . LEU A 1 660 ? 24.780 -14.720 -19.855 1.00 83.62 660 LEU A C 1
ATOM 5359 O O . LEU A 1 660 ? 25.876 -14.639 -20.409 1.00 83.62 660 LEU A O 1
ATOM 5363 N N . GLU A 1 661 ? 23.916 -15.694 -20.132 1.00 87.06 661 GLU A N 1
ATOM 5364 C CA . GLU A 1 661 ? 24.144 -16.690 -21.174 1.00 87.06 661 GLU A CA 1
ATOM 5365 C C . GLU A 1 661 ? 24.158 -16.050 -22.566 1.00 87.06 661 GLU A C 1
ATOM 5367 O O . GLU A 1 661 ? 25.119 -16.246 -23.307 1.00 87.06 661 GLU A O 1
ATOM 5372 N N . VAL A 1 662 ? 23.161 -15.220 -22.893 1.00 87.38 662 VAL A N 1
ATOM 5373 C CA . VAL A 1 662 ? 23.105 -14.458 -24.151 1.00 87.38 662 VAL A CA 1
ATOM 5374 C C . VAL A 1 662 ? 24.333 -13.561 -24.293 1.00 87.38 662 VAL A C 1
ATOM 5376 O O . VAL A 1 662 ? 24.967 -13.560 -25.343 1.00 87.38 662 VAL A O 1
ATOM 5379 N N . GLU A 1 663 ? 24.719 -12.837 -23.243 1.00 89.25 663 GLU A N 1
ATOM 5380 C CA . GLU A 1 663 ? 25.911 -11.987 -23.240 1.00 89.25 663 GLU A CA 1
ATOM 5381 C C . GLU A 1 663 ? 27.182 -12.806 -23.482 1.00 89.25 663 GLU A C 1
ATOM 5383 O O . GLU A 1 663 ? 28.031 -12.419 -24.291 1.00 89.25 663 GLU A O 1
ATOM 5388 N N . THR A 1 664 ? 27.297 -13.964 -22.831 1.00 88.00 664 THR A N 1
ATOM 5389 C CA . THR A 1 664 ? 28.440 -14.868 -22.989 1.00 88.00 664 THR A CA 1
ATOM 5390 C C . THR A 1 664 ? 28.500 -15.413 -24.412 1.00 88.00 664 THR A C 1
ATOM 5392 O O . THR A 1 664 ? 29.554 -15.340 -25.044 1.00 88.00 664 THR A O 1
ATOM 5395 N N . LYS A 1 665 ? 27.379 -15.909 -24.951 1.00 89.31 665 LYS A N 1
ATOM 5396 C CA . LYS A 1 665 ? 27.302 -16.435 -26.318 1.00 89.31 665 LYS A CA 1
ATOM 5397 C C . LYS A 1 665 ? 27.551 -15.349 -27.361 1.00 89.31 665 LYS A C 1
ATOM 5399 O O . LYS A 1 665 ? 28.286 -15.598 -28.310 1.00 89.31 665 LYS A O 1
ATOM 5404 N N . LEU A 1 666 ? 27.029 -14.137 -27.167 1.00 87.44 666 LEU A N 1
ATOM 5405 C CA . LEU A 1 666 ? 27.272 -13.002 -28.061 1.00 87.44 666 LEU A CA 1
ATOM 5406 C C . LEU A 1 666 ? 28.761 -12.654 -28.080 1.00 87.44 666 LEU A C 1
ATOM 5408 O O . LEU A 1 666 ? 29.363 -12.562 -29.147 1.00 87.44 666 LEU A O 1
ATOM 5412 N N . THR A 1 667 ? 29.375 -12.545 -26.900 1.00 86.31 667 THR A N 1
ATOM 5413 C CA . THR A 1 667 ? 30.819 -12.302 -26.763 1.00 86.31 667 THR A CA 1
ATOM 5414 C C . THR A 1 667 ? 31.639 -13.393 -27.455 1.00 86.31 667 THR A C 1
ATOM 5416 O O . THR A 1 667 ? 32.579 -13.097 -28.191 1.00 86.31 667 THR A O 1
ATOM 5419 N N . GLN A 1 668 ? 31.268 -14.663 -27.266 1.00 86.50 668 GLN A N 1
ATOM 5420 C CA . GLN A 1 668 ? 31.936 -15.797 -27.904 1.00 86.50 668 GLN A CA 1
ATOM 5421 C C . GLN A 1 668 ? 31.760 -15.802 -29.425 1.00 86.50 668 GLN A C 1
ATOM 5423 O O . GLN A 1 668 ? 32.717 -16.103 -30.135 1.00 86.50 668 GLN A O 1
ATOM 5428 N N . ALA A 1 669 ? 30.569 -15.478 -29.931 1.00 84.69 669 ALA A N 1
ATOM 5429 C CA . ALA A 1 669 ? 30.293 -15.396 -31.359 1.00 84.69 669 ALA A CA 1
ATOM 5430 C C . ALA A 1 669 ? 31.147 -14.301 -32.010 1.00 84.69 669 ALA A C 1
ATOM 5432 O O . ALA A 1 669 ? 31.865 -14.585 -32.968 1.00 84.69 669 ALA A O 1
ATOM 5433 N N . VAL A 1 670 ? 31.171 -13.096 -31.429 1.00 83.25 670 VAL A N 1
ATOM 5434 C CA . VAL A 1 670 ? 32.037 -11.997 -31.886 1.00 83.25 670 VAL A CA 1
ATOM 5435 C C . VAL A 1 670 ? 33.505 -12.439 -31.894 1.00 83.25 670 VAL A C 1
ATOM 5437 O O . VAL A 1 670 ? 34.154 -12.380 -32.936 1.00 83.25 670 VAL A O 1
ATOM 5440 N N . ALA A 1 671 ? 34.012 -12.997 -30.788 1.00 81.38 671 ALA A N 1
ATOM 5441 C CA . ALA A 1 671 ? 35.402 -13.450 -30.695 1.00 81.38 671 ALA A CA 1
ATOM 5442 C C . ALA A 1 671 ? 35.748 -14.574 -31.694 1.00 81.38 671 ALA A C 1
ATOM 5444 O O . ALA A 1 671 ? 36.844 -14.593 -32.257 1.00 81.38 671 ALA A O 1
ATOM 5445 N N . LYS A 1 672 ? 34.838 -15.527 -31.942 1.00 81.44 672 LYS A N 1
ATOM 5446 C CA . LYS A 1 672 ? 35.030 -16.592 -32.943 1.00 81.44 672 LYS A CA 1
ATOM 5447 C C . LYS A 1 672 ? 35.192 -16.009 -34.346 1.00 81.44 672 LYS A C 1
ATOM 5449 O O . LYS A 1 672 ? 36.120 -16.402 -35.049 1.00 81.44 672 LYS A O 1
ATOM 5454 N N . PHE A 1 673 ? 34.333 -15.067 -34.737 1.00 77.94 673 PHE A N 1
ATOM 5455 C CA . PHE A 1 673 ? 34.427 -14.404 -36.040 1.00 77.94 673 PHE A CA 1
ATOM 5456 C C . PHE A 1 673 ?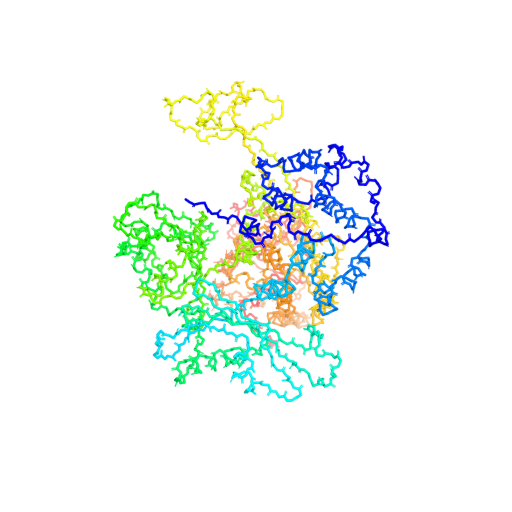 35.696 -13.558 -36.164 1.00 77.94 673 PHE A C 1
ATOM 5458 O O . PHE A 1 673 ? 36.354 -13.618 -37.207 1.00 77.94 673 PHE A O 1
ATOM 5465 N N . GLU A 1 674 ? 36.090 -12.857 -35.094 1.00 73.75 674 GLU A N 1
ATOM 5466 C CA . GLU A 1 674 ? 37.341 -12.094 -35.048 1.00 73.75 674 GLU A CA 1
ATOM 5467 C C . GLU A 1 674 ? 38.581 -12.983 -35.218 1.00 73.75 674 GLU A C 1
ATOM 5469 O O . GLU A 1 674 ? 39.509 -12.630 -35.951 1.00 73.75 674 GLU A O 1
ATOM 5474 N N . ASN A 1 675 ? 38.579 -14.169 -34.607 1.00 75.25 675 ASN A N 1
ATOM 5475 C CA . ASN A 1 675 ? 39.671 -15.132 -34.723 1.00 75.25 675 ASN A CA 1
ATOM 5476 C C . ASN A 1 675 ? 39.698 -15.842 -36.090 1.00 75.25 675 ASN A C 1
ATOM 5478 O O . ASN A 1 675 ? 40.778 -16.039 -36.649 1.00 75.25 675 ASN A O 1
ATOM 5482 N N . ALA A 1 676 ? 38.536 -16.204 -36.647 1.00 73.06 676 ALA A N 1
ATOM 5483 C CA . ALA A 1 676 ? 38.430 -16.939 -37.911 1.00 73.06 676 ALA A CA 1
ATOM 5484 C C . ALA A 1 676 ? 38.831 -16.105 -39.144 1.00 73.06 676 ALA A C 1
ATOM 5486 O O . ALA A 1 676 ? 39.344 -16.655 -40.116 1.00 73.06 676 ALA A O 1
ATOM 5487 N N . HIS A 1 677 ? 38.658 -14.779 -39.100 1.00 67.12 677 HIS A N 1
ATOM 5488 C CA . HIS A 1 677 ? 38.882 -13.890 -40.250 1.00 67.12 677 HIS A CA 1
ATOM 5489 C C . HIS A 1 677 ? 40.209 -13.108 -40.197 1.00 67.12 677 HIS A C 1
ATOM 5491 O O . HIS A 1 677 ? 40.356 -12.073 -40.848 1.00 67.12 677 HIS A O 1
ATOM 5497 N N . GLY A 1 678 ? 41.219 -13.639 -39.492 1.00 55.81 678 GLY A N 1
ATOM 5498 C CA . GLY A 1 678 ? 42.620 -13.243 -39.696 1.00 55.81 678 GLY A CA 1
ATOM 5499 C C . GLY A 1 678 ? 43.260 -12.348 -38.631 1.00 55.81 678 GLY A C 1
ATOM 5500 O O . GLY A 1 678 ? 44.170 -11.583 -38.961 1.00 55.81 678 GLY A O 1
ATOM 5501 N N . GLY A 1 679 ? 42.861 -12.479 -37.362 1.00 54.91 679 GLY A N 1
ATOM 5502 C CA . GLY A 1 679 ? 43.570 -11.867 -36.234 1.00 54.91 679 GLY A CA 1
ATOM 5503 C C . GLY A 1 679 ? 43.507 -10.329 -36.202 1.00 54.91 679 GLY A C 1
ATOM 5504 O O . GLY A 1 679 ? 42.756 -9.715 -36.959 1.00 54.91 679 GLY A O 1
ATOM 5505 N N . PRO A 1 680 ? 44.284 -9.671 -35.320 1.00 45.38 680 PRO A N 1
ATOM 5506 C CA . PRO A 1 680 ? 44.090 -8.284 -34.904 1.00 45.38 680 PRO A CA 1
ATOM 5507 C C . PRO A 1 680 ? 44.629 -7.292 -35.944 1.00 45.38 680 PRO A C 1
ATOM 5509 O O . PRO A 1 680 ? 45.523 -6.497 -35.661 1.00 45.38 680 PRO A O 1
ATOM 5512 N N . LYS A 1 681 ? 44.112 -7.317 -37.174 1.00 50.38 681 LYS A N 1
ATOM 5513 C CA . LYS A 1 681 ? 44.126 -6.112 -38.004 1.00 50.38 681 LYS A CA 1
ATOM 5514 C C . LYS A 1 681 ? 42.951 -5.251 -37.538 1.00 50.38 681 LYS A C 1
ATOM 5516 O O . LYS A 1 681 ? 41.809 -5.615 -37.823 1.00 50.38 681 LYS A O 1
ATOM 5521 N N . PRO A 1 682 ? 43.201 -4.148 -36.808 1.00 45.41 682 PRO A N 1
ATOM 5522 C CA . PRO A 1 682 ? 42.139 -3.289 -36.307 1.00 45.41 682 PRO A CA 1
ATOM 5523 C C . PRO A 1 682 ? 41.386 -2.720 -37.512 1.00 45.41 682 PRO A C 1
ATOM 5525 O O . PRO A 1 682 ? 41.951 -1.952 -38.287 1.00 45.41 682 PRO A O 1
ATOM 5528 N N . GLY A 1 683 ? 40.147 -3.171 -37.721 1.00 51.88 683 GLY A N 1
ATOM 5529 C CA . GLY A 1 683 ? 39.243 -2.564 -38.698 1.00 51.88 683 GLY A CA 1
ATOM 5530 C C . GLY A 1 683 ? 38.336 -3.495 -39.505 1.00 51.88 683 GLY A C 1
ATOM 5531 O O . GLY A 1 683 ? 37.320 -3.000 -39.958 1.00 51.88 683 GLY A O 1
ATOM 5532 N N . LYS A 1 684 ? 38.633 -4.797 -39.681 1.00 54.81 684 LYS A N 1
ATOM 5533 C CA . LYS A 1 684 ? 37.862 -5.661 -40.621 1.00 54.81 684 LYS A CA 1
ATOM 5534 C C . LYS A 1 684 ? 37.141 -6.871 -40.019 1.00 54.81 684 LYS A C 1
ATOM 5536 O O . LYS A 1 684 ? 36.372 -7.535 -40.704 1.00 54.81 684 LYS A O 1
ATOM 5541 N N . SER A 1 685 ? 37.400 -7.200 -38.760 1.00 59.44 685 SER A N 1
ATOM 5542 C CA . SER A 1 685 ? 36.882 -8.422 -38.134 1.00 59.44 685 SER A CA 1
ATOM 5543 C C . SER A 1 685 ? 35.417 -8.318 -37.690 1.00 59.44 685 SER A C 1
ATOM 5545 O O . SER A 1 685 ? 34.665 -9.282 -37.811 1.00 59.44 685 SER A O 1
ATOM 5547 N N . TRP A 1 686 ? 34.990 -7.141 -37.228 1.00 64.88 686 TRP A N 1
ATOM 5548 C CA . TRP A 1 686 ? 33.599 -6.873 -36.849 1.00 64.88 686 TRP A CA 1
ATOM 5549 C C . TRP A 1 686 ? 32.682 -6.746 -38.074 1.00 64.88 686 TRP A C 1
ATOM 5551 O O . TRP A 1 686 ? 31.528 -7.149 -37.998 1.00 64.88 686 TRP A O 1
ATOM 5561 N N . GLU A 1 687 ? 33.203 -6.284 -39.218 1.00 72.06 687 GLU A N 1
ATOM 5562 C CA . GLU A 1 687 ? 32.466 -6.230 -40.491 1.00 72.06 687 GLU A CA 1
ATOM 5563 C C . GLU A 1 687 ? 32.042 -7.634 -40.954 1.00 72.06 687 GLU A C 1
ATOM 5565 O O . GLU A 1 687 ? 30.952 -7.810 -41.491 1.00 72.06 687 GLU A O 1
ATOM 5570 N N . ALA A 1 688 ? 32.877 -8.653 -40.715 1.00 73.31 688 ALA A N 1
ATOM 5571 C CA . ALA A 1 688 ? 32.542 -10.044 -41.021 1.00 73.31 688 ALA A CA 1
ATOM 5572 C C . ALA A 1 688 ? 31.429 -10.579 -40.104 1.00 73.31 688 ALA A C 1
ATOM 5574 O O . ALA A 1 688 ? 30.514 -11.257 -40.573 1.00 73.31 688 ALA A O 1
ATOM 5575 N N . PHE A 1 689 ? 31.474 -10.238 -38.810 1.00 77.38 689 PHE A N 1
ATOM 5576 C CA . PHE A 1 689 ? 30.383 -10.548 -37.887 1.00 77.38 689 PHE A CA 1
ATOM 5577 C C . PHE A 1 689 ? 29.097 -9.819 -38.290 1.00 77.38 689 PHE A C 1
ATOM 5579 O O . PHE A 1 689 ? 28.051 -10.448 -38.333 1.00 77.38 689 PHE A O 1
ATOM 5586 N N . GLU A 1 690 ? 29.162 -8.536 -38.652 1.00 80.38 690 GLU A N 1
ATOM 5587 C CA . GLU A 1 690 ? 28.020 -7.761 -39.155 1.00 80.38 690 GLU A CA 1
ATOM 5588 C C . GLU A 1 690 ? 27.392 -8.413 -40.394 1.00 80.38 690 GLU A C 1
ATOM 5590 O O . GLU A 1 690 ? 26.180 -8.628 -40.429 1.00 80.38 690 GLU A O 1
ATOM 5595 N N . GLN A 1 691 ? 28.207 -8.778 -41.388 1.00 82.19 691 GLN A N 1
ATOM 5596 C CA . GLN A 1 691 ? 27.737 -9.413 -42.624 1.00 82.19 691 GLN A CA 1
ATOM 5597 C C . GLN A 1 691 ? 27.040 -10.754 -42.380 1.00 82.19 691 GLN A C 1
ATOM 5599 O O . GLN A 1 691 ? 26.152 -11.122 -43.144 1.00 82.19 691 GLN A O 1
ATOM 5604 N N . TRP A 1 692 ? 27.423 -11.476 -41.327 1.00 83.88 692 TRP A N 1
ATOM 5605 C CA . TRP A 1 692 ? 26.782 -12.727 -40.933 1.00 83.88 692 TRP A CA 1
ATOM 5606 C C . TRP A 1 692 ? 25.553 -12.507 -40.033 1.00 83.88 692 TRP A C 1
ATOM 5608 O O . TRP A 1 692 ? 24.487 -13.072 -40.278 1.00 83.88 692 TRP A O 1
ATOM 5618 N N . PHE A 1 693 ? 25.686 -11.668 -39.006 1.00 84.88 693 PHE A N 1
ATOM 5619 C CA . PHE A 1 693 ? 24.697 -11.473 -37.950 1.00 84.88 693 PHE A CA 1
ATOM 5620 C C . PHE A 1 693 ? 23.487 -10.677 -38.430 1.00 84.88 693 PHE A C 1
ATOM 5622 O O . PHE A 1 693 ? 22.360 -11.036 -38.104 1.00 84.88 693 PHE A O 1
ATOM 5629 N N . MET A 1 694 ? 23.687 -9.611 -39.216 1.00 85.62 694 MET A N 1
ATOM 5630 C CA . MET A 1 694 ? 22.581 -8.739 -39.622 1.00 85.62 694 MET A CA 1
ATOM 5631 C C . MET A 1 694 ? 21.531 -9.458 -40.478 1.00 85.62 694 MET A C 1
ATOM 5633 O O . MET A 1 694 ? 20.343 -9.329 -40.164 1.00 85.62 694 MET A O 1
ATOM 5637 N N . PRO A 1 695 ? 21.901 -10.227 -41.526 1.00 85.06 695 PRO A N 1
ATOM 5638 C CA . PRO A 1 695 ? 20.917 -10.974 -42.304 1.00 85.06 695 PRO A CA 1
ATOM 5639 C C . PRO A 1 695 ? 20.154 -11.981 -41.447 1.00 85.06 695 PRO A C 1
ATOM 5641 O O . PRO A 1 695 ? 18.928 -12.034 -41.535 1.00 85.06 695 PRO A O 1
ATOM 5644 N N . LEU A 1 696 ? 20.866 -12.713 -40.583 1.00 86.31 696 LEU A N 1
ATOM 5645 C CA . LEU A 1 696 ? 20.279 -13.717 -39.702 1.00 86.31 696 LEU A CA 1
ATOM 5646 C C . LEU A 1 696 ? 19.314 -13.087 -38.690 1.00 86.31 696 LEU A C 1
ATOM 5648 O O . LEU A 1 696 ? 18.211 -13.590 -38.502 1.00 86.31 696 LEU A O 1
ATOM 5652 N N . LEU A 1 697 ? 19.685 -11.948 -38.098 1.00 87.44 697 LEU A N 1
ATOM 5653 C CA . LEU A 1 697 ? 18.831 -11.192 -37.186 1.00 87.44 697 LEU A CA 1
ATOM 5654 C C . LEU A 1 697 ? 17.540 -10.755 -37.881 1.00 87.44 697 LEU A C 1
ATOM 5656 O O . LEU A 1 697 ? 16.452 -10.999 -37.365 1.00 87.44 697 LEU A O 1
ATOM 5660 N N . PHE A 1 698 ? 17.630 -10.125 -39.054 1.00 86.31 698 PHE A N 1
ATOM 5661 C CA . PHE A 1 698 ? 16.433 -9.674 -39.764 1.00 86.31 698 PHE A CA 1
ATOM 5662 C C . PHE A 1 698 ? 15.575 -10.836 -40.263 1.00 86.31 698 PHE A C 1
ATOM 5664 O O . PHE A 1 698 ? 14.351 -10.729 -40.260 1.00 86.31 698 PHE A O 1
ATOM 5671 N N . GLU A 1 699 ? 16.185 -11.946 -40.676 1.00 86.88 699 GLU A N 1
ATOM 5672 C CA . GLU A 1 699 ? 15.456 -13.164 -41.016 1.00 86.88 699 GLU A CA 1
ATOM 5673 C C . GLU A 1 699 ? 14.734 -13.740 -39.795 1.00 86.88 699 GLU A C 1
ATOM 5675 O O . GLU A 1 699 ? 13.546 -14.049 -39.885 1.00 86.88 699 GLU A O 1
ATOM 5680 N N . TYR A 1 700 ? 15.402 -13.813 -38.643 1.00 89.44 700 TYR A N 1
ATOM 5681 C CA . TYR A 1 700 ? 14.799 -14.261 -37.392 1.00 89.44 700 TYR A CA 1
ATOM 5682 C C . TYR A 1 700 ? 13.611 -13.380 -37.004 1.00 89.44 700 TYR A C 1
ATOM 5684 O O . TYR A 1 700 ? 12.537 -13.897 -36.700 1.00 89.44 700 TYR A O 1
ATOM 5692 N N . LEU A 1 701 ? 13.775 -12.055 -37.061 1.00 88.19 701 LEU A N 1
ATOM 5693 C CA . LEU A 1 701 ? 12.713 -11.100 -36.746 1.00 88.19 701 LEU A CA 1
ATOM 5694 C C . LEU A 1 701 ? 11.478 -11.301 -37.636 1.00 88.19 701 LEU A C 1
ATOM 5696 O O . LEU A 1 701 ? 10.374 -11.358 -37.105 1.00 88.19 701 LEU A O 1
ATOM 5700 N N . ARG A 1 702 ? 11.660 -11.502 -38.952 1.00 86.75 702 ARG A N 1
ATOM 5701 C CA . ARG A 1 702 ? 10.556 -11.767 -39.900 1.00 86.75 702 ARG A CA 1
ATOM 5702 C C . ARG A 1 702 ? 9.825 -13.085 -39.638 1.00 86.75 702 ARG A C 1
ATOM 5704 O O . ARG A 1 702 ? 8.643 -13.193 -39.934 1.00 86.75 702 ARG A O 1
ATOM 5711 N N . HIS A 1 703 ? 10.517 -14.104 -39.133 1.00 89.56 703 HIS A N 1
ATOM 5712 C CA . HIS A 1 703 ? 9.906 -15.407 -38.845 1.00 89.56 703 HIS A CA 1
ATOM 5713 C C . HIS A 1 703 ? 9.289 -15.488 -37.440 1.00 89.56 703 HIS A C 1
ATOM 5715 O O . HIS A 1 703 ? 8.590 -16.452 -37.134 1.00 89.56 703 HIS A O 1
ATOM 5721 N N . ASN A 1 704 ? 9.516 -14.482 -36.589 1.00 90.00 704 ASN A N 1
ATOM 5722 C CA . ASN A 1 704 ? 9.073 -14.459 -35.195 1.00 90.00 704 ASN A CA 1
ATOM 5723 C C . ASN A 1 704 ? 8.127 -13.281 -34.890 1.00 90.00 704 ASN A C 1
ATOM 5725 O O . ASN A 1 704 ? 8.139 -12.746 -33.778 1.00 90.00 704 ASN A O 1
ATOM 5729 N N . ASP A 1 705 ? 7.257 -12.917 -35.839 1.00 87.88 705 ASP A N 1
ATOM 5730 C CA . ASP A 1 705 ? 6.294 -11.806 -35.723 1.00 87.88 705 ASP A CA 1
ATOM 5731 C C . ASP A 1 705 ? 5.473 -11.834 -34.423 1.00 87.88 705 ASP A C 1
ATOM 5733 O O . ASP A 1 705 ? 5.192 -10.791 -33.831 1.00 87.88 705 ASP A O 1
ATOM 5737 N N . ALA A 1 706 ? 5.092 -13.020 -33.936 1.00 88.25 706 ALA A N 1
ATOM 5738 C CA . ALA A 1 706 ? 4.351 -13.159 -32.682 1.00 88.25 706 ALA A CA 1
ATOM 5739 C C . ALA A 1 706 ? 5.162 -12.665 -31.470 1.00 88.25 706 ALA A C 1
ATOM 5741 O O . ALA A 1 706 ? 4.644 -11.892 -30.661 1.00 88.25 706 ALA A O 1
ATOM 5742 N N . LYS A 1 707 ? 6.443 -13.051 -31.375 1.00 88.88 707 LYS A N 1
ATOM 5743 C CA . LYS A 1 707 ? 7.345 -12.622 -30.293 1.00 88.88 707 LYS A CA 1
ATOM 5744 C C . LYS A 1 707 ? 7.667 -11.135 -30.406 1.00 88.88 707 LYS A C 1
ATOM 5746 O O . LYS A 1 707 ? 7.631 -10.419 -29.409 1.00 88.88 707 LYS A O 1
ATOM 5751 N N . VAL A 1 708 ? 7.894 -10.650 -31.629 1.00 90.50 708 VAL A N 1
ATOM 5752 C CA . VAL A 1 708 ? 8.094 -9.221 -31.917 1.00 90.50 708 VAL A CA 1
ATOM 5753 C C . VAL A 1 708 ? 6.895 -8.399 -31.448 1.00 90.50 708 VAL A C 1
ATOM 5755 O O . VAL A 1 708 ? 7.060 -7.429 -30.709 1.00 90.50 708 VAL A O 1
ATOM 5758 N N . ASN A 1 709 ? 5.678 -8.807 -31.808 1.00 89.25 709 ASN A N 1
ATOM 5759 C CA . ASN A 1 709 ? 4.459 -8.126 -31.380 1.00 89.25 709 ASN A CA 1
ATOM 5760 C C . ASN A 1 709 ? 4.268 -8.188 -29.861 1.00 89.25 709 ASN A C 1
ATOM 5762 O O . ASN A 1 709 ? 3.881 -7.187 -29.260 1.00 89.25 709 ASN A O 1
ATOM 5766 N N . GLN A 1 710 ? 4.578 -9.318 -29.223 1.00 87.25 710 GLN A N 1
ATOM 5767 C CA . GLN A 1 710 ? 4.532 -9.443 -27.767 1.00 87.25 710 GLN A CA 1
ATOM 5768 C C . GLN A 1 710 ? 5.515 -8.482 -27.082 1.00 87.25 710 GLN A C 1
ATOM 5770 O O . GLN A 1 710 ? 5.133 -7.796 -26.131 1.00 87.25 710 GLN A O 1
ATOM 5775 N N . TYR A 1 711 ? 6.745 -8.372 -27.590 1.00 89.25 711 TYR A N 1
ATOM 5776 C CA . TYR A 1 711 ? 7.739 -7.444 -27.054 1.00 89.25 711 TYR A CA 1
ATOM 5777 C C . TYR A 1 711 ? 7.335 -5.979 -27.272 1.00 89.25 711 TYR A C 1
ATOM 5779 O O . TYR A 1 711 ? 7.415 -5.163 -26.354 1.00 89.25 711 TYR A O 1
ATOM 5787 N N . LEU A 1 712 ? 6.803 -5.639 -28.450 1.00 90.88 712 LEU A N 1
ATOM 5788 C CA . LEU A 1 712 ? 6.285 -4.297 -28.722 1.00 90.88 712 LEU A CA 1
ATOM 5789 C C . LEU A 1 712 ? 5.085 -3.947 -27.836 1.00 90.88 712 LEU A C 1
ATOM 5791 O O . LEU A 1 712 ? 5.009 -2.823 -27.348 1.00 90.88 712 LEU A O 1
ATOM 5795 N N . LEU A 1 713 ? 4.166 -4.884 -27.584 1.00 87.31 713 LEU A N 1
ATOM 5796 C CA . LEU A 1 713 ? 3.054 -4.685 -26.647 1.00 87.31 713 LEU A CA 1
ATOM 5797 C C . LEU A 1 713 ? 3.557 -4.466 -25.218 1.00 87.31 713 LEU A C 1
ATOM 5799 O O . LEU A 1 713 ? 3.050 -3.584 -24.522 1.00 87.31 713 LEU A O 1
ATOM 5803 N N . PHE A 1 714 ? 4.583 -5.211 -24.804 1.00 84.62 714 PHE A N 1
ATOM 5804 C CA . PHE A 1 714 ? 5.244 -5.001 -23.521 1.00 84.62 714 PHE A CA 1
ATOM 5805 C C . PHE A 1 714 ? 5.844 -3.590 -23.427 1.00 84.62 714 PHE A C 1
ATOM 5807 O O . PHE A 1 714 ? 5.489 -2.845 -22.516 1.00 84.62 714 PHE A O 1
ATOM 5814 N N . LEU A 1 715 ? 6.648 -3.157 -24.402 1.00 85.56 715 LEU A N 1
ATOM 5815 C CA . LEU A 1 715 ? 7.214 -1.800 -24.421 1.00 85.56 715 LEU A CA 1
ATOM 5816 C C . LEU A 1 715 ? 6.133 -0.714 -24.497 1.00 85.56 715 LEU A C 1
ATOM 5818 O O . LEU A 1 715 ? 6.247 0.321 -23.842 1.00 85.56 715 LEU A O 1
ATOM 5822 N N . ARG A 1 716 ? 5.048 -0.959 -25.239 1.00 86.75 716 ARG A N 1
ATOM 5823 C CA . ARG A 1 716 ? 3.898 -0.052 -25.319 1.00 86.75 716 ARG A CA 1
ATOM 5824 C C . ARG A 1 716 ? 3.212 0.113 -23.968 1.00 86.75 716 ARG A C 1
ATOM 5826 O O . ARG A 1 716 ? 2.792 1.220 -23.647 1.00 86.75 716 ARG A O 1
ATOM 5833 N N . SER A 1 717 ? 3.111 -0.959 -23.180 1.00 76.44 717 SER A N 1
ATOM 5834 C CA . SER A 1 717 ? 2.545 -0.908 -21.824 1.00 76.44 717 SER A CA 1
ATOM 5835 C C . SER A 1 717 ? 3.396 -0.070 -20.863 1.00 76.44 717 SER A C 1
ATOM 5837 O O . SER A 1 717 ? 2.867 0.508 -19.918 1.00 76.44 717 SER A O 1
ATOM 5839 N N . LEU A 1 718 ? 4.698 0.058 -21.141 1.00 75.81 718 LEU A N 1
ATOM 5840 C CA . LEU A 1 718 ? 5.631 0.894 -20.385 1.00 75.81 718 LEU A CA 1
ATOM 5841 C C . LEU A 1 718 ? 5.713 2.334 -20.916 1.00 75.81 718 LEU A C 1
ATOM 5843 O O . LEU A 1 718 ? 6.425 3.158 -20.337 1.00 75.81 718 LEU A O 1
ATOM 5847 N N . ASN A 1 719 ? 5.020 2.659 -22.008 1.00 79.94 719 ASN A N 1
ATOM 5848 C CA . ASN A 1 719 ? 5.109 3.964 -22.651 1.00 79.94 719 ASN A CA 1
ATOM 5849 C C . ASN A 1 719 ? 4.693 5.098 -21.695 1.00 79.94 719 ASN A C 1
ATOM 5851 O O . ASN A 1 719 ? 3.710 4.984 -20.966 1.00 79.94 719 ASN A O 1
ATOM 5855 N N . GLY A 1 720 ? 5.446 6.199 -21.699 1.00 69.69 720 GLY A N 1
ATOM 5856 C CA . GLY A 1 720 ? 5.235 7.325 -20.781 1.00 69.69 720 GLY A CA 1
ATOM 5857 C C . GLY A 1 720 ? 5.678 7.062 -19.337 1.00 69.69 720 GLY A C 1
ATOM 5858 O O . GLY A 1 720 ? 5.516 7.931 -18.485 1.00 69.69 720 GLY A O 1
ATOM 5859 N N . THR A 1 721 ? 6.259 5.894 -19.048 1.00 68.69 721 THR A N 1
ATOM 5860 C CA . THR A 1 721 ? 6.868 5.582 -17.749 1.00 68.69 721 THR A CA 1
ATOM 5861 C C . THR A 1 721 ? 8.388 5.628 -17.844 1.00 68.69 721 THR A C 1
ATOM 5863 O O . THR A 1 721 ? 8.956 5.472 -18.924 1.00 68.69 721 THR A O 1
ATOM 5866 N N . LEU A 1 722 ? 9.060 5.761 -16.698 1.00 68.06 722 LEU A N 1
ATOM 5867 C CA . LEU A 1 722 ? 10.522 5.700 -16.617 1.00 68.06 722 LEU A CA 1
ATOM 5868 C C . LEU A 1 722 ? 11.089 4.388 -17.199 1.00 68.06 722 LEU A C 1
ATOM 5870 O O . LEU A 1 722 ? 12.160 4.390 -17.795 1.00 68.06 722 LEU A O 1
ATOM 5874 N N . PHE A 1 723 ? 10.343 3.284 -17.092 1.00 73.25 723 PHE A N 1
ATOM 5875 C CA . PHE A 1 723 ? 10.735 1.958 -17.586 1.00 73.25 723 PHE A CA 1
ATOM 5876 C C . PHE A 1 723 ? 10.615 1.815 -19.109 1.00 73.25 723 PHE A C 1
ATOM 5878 O O . PHE A 1 723 ? 11.327 1.022 -19.728 1.00 73.25 723 PHE A O 1
ATOM 5885 N N . GLY A 1 724 ? 9.721 2.595 -19.723 1.00 76.19 724 GLY A N 1
ATOM 5886 C CA . GLY A 1 724 ? 9.575 2.681 -21.177 1.00 76.19 724 GLY A CA 1
ATOM 5887 C C . GLY A 1 724 ? 10.545 3.668 -21.818 1.00 76.19 724 GLY A C 1
ATOM 5888 O O . GLY A 1 724 ? 10.504 3.856 -23.034 1.00 76.19 724 GLY A O 1
ATOM 5889 N N . THR A 1 725 ? 11.411 4.301 -21.024 1.00 80.06 725 THR A N 1
ATOM 5890 C CA . THR A 1 725 ? 12.376 5.291 -21.499 1.00 80.06 725 THR A CA 1
ATOM 5891 C C . THR A 1 725 ? 13.814 4.853 -21.273 1.00 80.06 725 THR A C 1
ATOM 5893 O O . THR A 1 725 ? 14.129 4.199 -20.285 1.00 80.06 725 THR A O 1
ATOM 5896 N N . TRP A 1 726 ? 14.694 5.250 -22.186 1.00 82.88 726 TRP A N 1
ATOM 5897 C CA . TRP A 1 726 ? 16.136 5.130 -22.066 1.00 82.88 726 TRP A CA 1
ATOM 5898 C C . TRP A 1 726 ? 16.728 6.521 -21.796 1.00 82.88 726 TRP A C 1
ATOM 5900 O O . TRP A 1 726 ? 16.693 7.373 -22.690 1.00 82.88 726 TRP A O 1
ATOM 5910 N N . PRO A 1 727 ? 17.211 6.815 -20.576 1.00 78.06 727 PRO A N 1
ATOM 5911 C CA . PRO A 1 727 ? 17.785 8.119 -20.275 1.00 78.06 727 PRO A CA 1
ATOM 5912 C C . PRO A 1 727 ? 19.139 8.288 -20.972 1.00 78.06 727 PRO A C 1
ATOM 5914 O O . PRO A 1 727 ? 20.037 7.460 -20.829 1.00 78.06 727 PRO A O 1
ATOM 5917 N N . VAL A 1 728 ? 19.307 9.391 -21.698 1.00 81.06 728 VAL A N 1
ATOM 5918 C CA . VAL A 1 728 ? 20.548 9.734 -22.399 1.00 81.06 728 VAL A CA 1
ATOM 5919 C C . VAL A 1 728 ? 21.098 11.062 -21.922 1.00 81.06 728 VAL A C 1
ATOM 5921 O O . VAL A 1 728 ? 20.373 12.048 -21.794 1.00 81.06 728 VAL A O 1
ATOM 5924 N N . ARG A 1 729 ? 22.404 11.091 -21.660 1.00 78.81 729 ARG A N 1
ATOM 5925 C CA . ARG A 1 729 ? 23.096 12.309 -21.254 1.00 78.81 729 ARG A CA 1
ATOM 5926 C C . ARG A 1 729 ? 23.382 13.154 -22.485 1.00 78.81 729 ARG A C 1
ATOM 5928 O O . ARG A 1 729 ? 24.032 12.672 -23.406 1.00 78.81 729 ARG A O 1
ATOM 5935 N N . MET A 1 730 ? 22.956 14.413 -22.470 1.00 81.06 730 MET A N 1
ATOM 5936 C CA . MET A 1 730 ? 23.090 15.316 -23.617 1.00 81.06 730 MET A CA 1
ATOM 5937 C C . MET A 1 730 ? 24.188 16.362 -23.431 1.00 81.06 730 MET A C 1
ATOM 5939 O O . MET A 1 730 ? 24.919 16.610 -24.382 1.00 81.06 730 MET A O 1
ATOM 5943 N N . GLY A 1 731 ? 24.329 16.937 -22.226 1.00 66.75 731 GLY A N 1
ATOM 5944 C CA . GLY A 1 731 ? 25.390 17.871 -21.798 1.00 66.75 731 GLY A CA 1
ATOM 5945 C C . GLY A 1 731 ? 25.736 19.036 -22.754 1.00 66.75 731 GLY A C 1
ATOM 5946 O O . GLY A 1 731 ? 26.277 18.832 -23.841 1.00 66.75 731 GLY A O 1
ATOM 5947 N N . GLY A 1 732 ? 25.517 20.297 -22.360 1.00 60.41 732 GLY A N 1
ATOM 5948 C CA . GLY A 1 732 ? 25.921 21.464 -23.169 1.00 60.41 732 GLY A CA 1
ATOM 5949 C C . GLY A 1 732 ? 25.226 22.783 -22.803 1.00 60.41 732 GLY A C 1
ATOM 5950 O O . GLY A 1 732 ? 24.366 22.816 -21.932 1.00 60.41 732 GLY A O 1
ATOM 5951 N N . LYS A 1 733 ? 25.599 23.894 -23.465 1.00 42.34 733 LYS A N 1
ATOM 5952 C CA . LYS A 1 733 ? 24.977 25.220 -23.255 1.00 42.34 733 LYS A CA 1
ATOM 5953 C C . LYS A 1 733 ? 23.531 25.236 -23.779 1.00 42.34 733 LYS A C 1
ATOM 5955 O O . LYS A 1 733 ? 23.337 25.357 -24.983 1.00 42.34 733 LYS A O 1
ATOM 5960 N N . GLY A 1 734 ? 22.556 25.206 -22.869 1.00 55.41 734 GLY A N 1
ATOM 5961 C CA . GLY A 1 734 ? 21.147 25.530 -23.145 1.00 55.41 734 GLY A CA 1
ATOM 5962 C C . GLY A 1 734 ? 20.183 24.347 -23.286 1.00 55.41 734 GLY A C 1
ATOM 5963 O O . GLY A 1 734 ? 18.993 24.586 -23.442 1.00 55.41 734 GLY A O 1
ATOM 5964 N N . GLU A 1 735 ? 20.668 23.108 -23.190 1.00 58.72 735 GLU A N 1
ATOM 5965 C CA . GLU A 1 735 ? 19.853 21.883 -23.250 1.00 58.72 735 GLU A CA 1
ATOM 5966 C C . GLU A 1 735 ? 19.789 21.211 -21.866 1.00 58.72 735 GLU A C 1
ATOM 5968 O O . GLU A 1 735 ? 20.717 21.395 -21.069 1.00 58.72 735 GLU A O 1
ATOM 5973 N N . PRO A 1 736 ? 18.736 20.428 -21.558 1.00 58.94 736 PRO A N 1
ATOM 5974 C CA . PRO A 1 736 ? 18.693 19.638 -20.335 1.00 58.94 736 PRO A CA 1
ATOM 5975 C C . PRO A 1 736 ? 19.854 18.636 -20.302 1.00 58.94 736 PRO A C 1
ATOM 5977 O O . PRO A 1 736 ? 20.265 18.087 -21.328 1.00 58.94 736 PRO A O 1
ATOM 5980 N N . ASP A 1 737 ? 20.388 18.375 -19.106 1.00 68.31 737 ASP A N 1
ATOM 5981 C CA . ASP A 1 737 ? 21.505 17.438 -18.925 1.00 68.31 737 ASP A CA 1
ATOM 5982 C C . ASP A 1 737 ? 21.161 16.020 -19.407 1.00 68.31 737 ASP A C 1
ATOM 5984 O O . ASP A 1 737 ? 22.050 15.278 -19.843 1.00 68.31 737 ASP A O 1
ATOM 5988 N N . TRP A 1 738 ? 19.868 15.687 -19.388 1.00 74.62 738 TRP A N 1
ATOM 5989 C CA . TRP A 1 738 ? 19.306 14.397 -19.751 1.00 74.62 738 TRP A CA 1
ATOM 5990 C C . TRP A 1 738 ? 18.085 14.540 -20.657 1.00 74.62 738 TRP A C 1
ATOM 5992 O O . TRP A 1 738 ? 17.272 15.444 -20.485 1.00 74.62 738 TRP A O 1
ATOM 6002 N N . ILE A 1 739 ? 17.940 13.605 -21.593 1.00 80.12 739 ILE A N 1
ATOM 6003 C CA . ILE A 1 739 ? 16.731 13.405 -22.396 1.00 80.12 739 ILE A CA 1
ATOM 6004 C C . ILE A 1 739 ? 16.275 11.956 -22.223 1.00 80.12 739 ILE A C 1
ATOM 6006 O O . ILE A 1 739 ? 17.093 11.047 -22.117 1.00 80.12 739 ILE A O 1
ATOM 6010 N N . ALA A 1 740 ? 14.966 11.729 -22.186 1.00 82.06 740 ALA A N 1
ATOM 6011 C CA . ALA A 1 740 ? 14.381 10.395 -22.146 1.00 82.06 740 ALA A CA 1
ATOM 6012 C C . ALA A 1 740 ? 14.030 9.933 -23.570 1.00 82.06 740 ALA A C 1
ATOM 6014 O O . ALA A 1 740 ? 13.179 10.533 -24.226 1.00 82.06 740 ALA A O 1
ATOM 6015 N N . ILE A 1 741 ? 14.671 8.867 -24.055 1.00 87.19 741 ILE A N 1
ATOM 6016 C CA . ILE A 1 741 ? 14.355 8.258 -25.354 1.00 87.19 741 ILE A CA 1
ATOM 6017 C C . ILE A 1 741 ? 13.255 7.221 -25.175 1.00 87.19 741 ILE A C 1
ATOM 6019 O O . ILE A 1 741 ? 13.388 6.305 -24.371 1.00 87.19 741 ILE A O 1
ATOM 6023 N N . ASN A 1 742 ? 12.172 7.330 -25.937 1.00 87.88 742 ASN A N 1
ATOM 6024 C CA . ASN A 1 742 ? 11.080 6.368 -25.878 1.00 87.88 742 ASN A CA 1
ATOM 6025 C C . ASN A 1 742 ? 11.481 5.038 -26.532 1.00 87.88 742 ASN A C 1
ATOM 6027 O O . ASN A 1 742 ? 11.694 4.962 -27.742 1.00 87.88 742 ASN A O 1
ATOM 6031 N N . ARG A 1 743 ? 11.549 3.974 -25.729 1.00 89.69 743 ARG A N 1
ATOM 6032 C CA . ARG A 1 743 ? 11.981 2.651 -26.185 1.00 89.69 743 ARG A CA 1
ATOM 6033 C C . ARG A 1 743 ? 10.983 2.021 -27.145 1.00 89.69 743 ARG A C 1
ATOM 6035 O O . ARG A 1 743 ? 11.387 1.412 -28.129 1.00 89.69 743 ARG A O 1
ATOM 6042 N N . TYR A 1 744 ? 9.687 2.186 -26.881 1.00 91.88 744 TYR A N 1
ATOM 6043 C CA . TYR A 1 744 ? 8.644 1.681 -27.769 1.00 91.88 744 TYR A CA 1
ATOM 6044 C C . TYR A 1 744 ? 8.735 2.341 -29.145 1.00 91.88 744 TYR A C 1
ATOM 6046 O O . TYR A 1 744 ? 8.672 1.645 -30.149 1.00 91.88 744 TYR A O 1
ATOM 6054 N N . GLU A 1 745 ? 8.944 3.657 -29.193 1.00 91.50 745 GLU A N 1
ATOM 6055 C CA . GLU A 1 745 ? 9.050 4.407 -30.449 1.00 91.50 745 GLU A CA 1
ATOM 6056 C C . GLU A 1 745 ? 10.210 3.899 -31.318 1.00 91.50 745 GLU A C 1
ATOM 6058 O O . GLU A 1 745 ? 10.013 3.580 -32.489 1.00 91.50 745 GLU A O 1
ATOM 6063 N N . VAL A 1 746 ? 11.398 3.744 -30.727 1.00 90.88 746 VAL A N 1
ATOM 6064 C CA . VAL A 1 746 ? 12.586 3.232 -31.428 1.00 90.88 746 VAL A CA 1
ATOM 6065 C C . VAL A 1 746 ? 12.392 1.777 -31.859 1.00 90.88 746 VAL A C 1
ATOM 6067 O O . VAL A 1 746 ? 12.598 1.460 -33.028 1.00 90.88 746 VAL A O 1
ATOM 6070 N N . MET A 1 747 ? 11.954 0.886 -30.958 1.00 90.69 747 MET A N 1
ATOM 6071 C CA . MET A 1 747 ? 11.782 -0.533 -31.303 1.00 90.69 747 MET A CA 1
ATOM 6072 C C . MET A 1 747 ? 10.672 -0.746 -32.320 1.00 90.69 747 MET A C 1
ATOM 6074 O O . MET A 1 747 ? 10.793 -1.617 -33.174 1.00 90.69 747 MET A O 1
ATOM 6078 N N . GLN A 1 748 ? 9.600 0.044 -32.267 1.00 91.06 748 GLN A N 1
ATOM 6079 C CA . GLN A 1 748 ? 8.544 -0.022 -33.266 1.00 91.06 748 GLN A CA 1
ATOM 6080 C C . GLN A 1 748 ? 9.112 0.281 -34.655 1.00 91.06 748 GLN A C 1
ATOM 6082 O O . GLN A 1 748 ? 8.843 -0.460 -35.596 1.00 91.06 748 GLN A O 1
ATOM 6087 N N . GLN A 1 749 ? 9.938 1.322 -34.782 1.00 87.50 749 GLN A N 1
ATOM 6088 C CA . GLN A 1 749 ? 10.568 1.651 -36.058 1.00 87.50 749 GLN A CA 1
ATOM 6089 C C . GLN A 1 749 ? 11.600 0.610 -36.503 1.00 87.50 749 GLN A C 1
ATOM 6091 O O . GLN A 1 749 ? 11.630 0.254 -37.680 1.00 87.50 749 GLN A O 1
ATOM 6096 N N . MET A 1 750 ? 12.408 0.094 -35.574 1.00 86.69 750 MET A N 1
ATOM 6097 C CA . MET A 1 750 ? 13.410 -0.936 -35.855 1.00 86.69 750 MET A CA 1
ATOM 6098 C C . MET A 1 750 ? 12.775 -2.254 -36.318 1.00 86.69 750 MET A C 1
ATOM 6100 O O . MET A 1 750 ? 13.258 -2.868 -37.265 1.00 86.69 750 MET A O 1
ATOM 6104 N N . LEU A 1 751 ? 11.721 -2.708 -35.633 1.00 83.19 751 LEU A N 1
ATOM 6105 C CA . LEU A 1 751 ? 11.161 -4.050 -35.812 1.00 83.19 751 LEU A CA 1
ATOM 6106 C C . LEU A 1 751 ? 10.060 -4.112 -36.879 1.00 83.19 751 LEU A C 1
ATOM 6108 O O . LEU A 1 751 ? 9.821 -5.185 -37.421 1.00 83.19 751 LEU A O 1
ATOM 6112 N N . GLN A 1 752 ? 9.381 -2.998 -37.184 1.00 71.19 752 GLN A N 1
ATOM 6113 C CA . GLN A 1 752 ? 8.270 -2.978 -38.150 1.00 71.19 752 GLN A CA 1
ATOM 6114 C C . GLN A 1 752 ? 8.651 -2.441 -39.534 1.00 71.19 752 GLN A C 1
ATOM 6116 O O . GLN A 1 752 ? 7.857 -2.570 -40.467 1.00 71.19 752 GLN A O 1
ATOM 6121 N N . VAL A 1 753 ? 9.828 -1.827 -39.700 1.00 65.69 753 VAL A N 1
ATOM 6122 C CA . VAL A 1 753 ? 10.239 -1.236 -40.980 1.00 65.69 753 VAL A CA 1
ATOM 6123 C C . VAL A 1 753 ? 11.518 -1.877 -41.507 1.00 65.69 753 VAL A C 1
ATOM 6125 O O . VAL A 1 753 ? 12.415 -2.229 -40.746 1.00 65.69 753 VAL A O 1
ATOM 6128 N N . ASN A 1 754 ? 11.623 -1.997 -42.835 1.00 69.50 754 ASN A N 1
ATOM 6129 C CA . ASN A 1 754 ? 12.850 -2.429 -43.497 1.00 69.50 754 ASN A CA 1
ATOM 6130 C C . ASN A 1 754 ? 13.993 -1.462 -43.162 1.00 69.50 754 ASN A C 1
ATOM 6132 O O . ASN A 1 754 ? 14.072 -0.352 -43.696 1.00 69.50 754 ASN A O 1
ATOM 6136 N N . THR A 1 755 ? 14.874 -1.906 -42.268 1.00 74.00 755 THR A N 1
ATOM 6137 C CA . THR A 1 755 ? 16.136 -1.236 -41.966 1.00 74.00 755 THR A CA 1
ATOM 6138 C C . THR A 1 755 ? 17.026 -1.330 -43.203 1.00 74.00 755 THR A C 1
ATOM 6140 O O . THR A 1 755 ? 17.252 -2.413 -43.739 1.00 74.00 755 THR A O 1
ATOM 6143 N N . ALA A 1 756 ? 17.460 -0.178 -43.702 1.00 73.25 756 ALA A N 1
ATOM 6144 C CA . ALA A 1 756 ? 18.111 -0.042 -45.000 1.00 73.25 756 ALA A CA 1
ATOM 6145 C C . ALA A 1 756 ? 19.642 -0.158 -44.907 1.00 73.25 756 ALA A C 1
ATOM 6147 O O . ALA A 1 756 ? 20.293 -0.499 -45.895 1.00 73.25 756 ALA A O 1
ATOM 6148 N N . ASP A 1 757 ? 20.192 0.125 -43.726 1.00 80.56 757 ASP A N 1
ATOM 6149 C CA . ASP A 1 757 ? 21.587 -0.099 -43.356 1.00 80.56 757 ASP A CA 1
ATOM 6150 C C . ASP A 1 757 ? 21.662 -0.476 -41.871 1.00 80.56 757 ASP A C 1
ATOM 6152 O O . ASP A 1 757 ? 20.862 -0.002 -41.063 1.00 80.56 757 ASP A O 1
ATOM 6156 N N . ALA A 1 758 ? 22.595 -1.333 -41.483 1.00 83.38 758 ALA A N 1
ATOM 6157 C CA . ALA A 1 758 ? 22.762 -1.705 -40.088 1.00 83.38 758 ALA A CA 1
ATOM 6158 C C . ALA A 1 758 ? 24.220 -2.017 -39.773 1.00 83.38 758 ALA A C 1
ATOM 6160 O O . ALA A 1 758 ? 24.854 -2.778 -40.499 1.00 83.38 758 ALA A O 1
ATOM 6161 N N . LYS A 1 759 ? 24.722 -1.440 -38.679 1.00 85.31 759 LYS A N 1
ATOM 6162 C CA . LYS A 1 759 ? 26.107 -1.551 -38.227 1.00 85.31 759 LYS A CA 1
ATOM 6163 C C . LYS A 1 759 ? 26.222 -2.166 -36.848 1.00 85.31 759 LYS A C 1
ATOM 6165 O O . LYS A 1 759 ? 25.400 -1.883 -35.976 1.00 85.31 759 LYS A O 1
ATOM 6170 N N . PHE A 1 760 ? 27.271 -2.958 -36.637 1.00 84.62 760 PHE A N 1
ATOM 6171 C CA . PHE A 1 760 ? 27.595 -3.534 -35.332 1.00 84.62 760 PHE A CA 1
ATOM 6172 C C . PHE A 1 760 ? 28.986 -3.103 -34.854 1.00 84.62 760 PHE A C 1
ATOM 6174 O O . PHE A 1 760 ? 29.997 -3.535 -35.394 1.00 84.62 760 PHE A O 1
ATOM 6181 N N . TYR A 1 761 ? 29.058 -2.303 -33.793 1.00 83.62 761 TYR A N 1
ATOM 6182 C CA . TYR A 1 761 ? 30.319 -1.786 -33.259 1.00 83.62 761 TYR A CA 1
ATOM 6183 C C . TYR A 1 761 ? 30.759 -2.530 -31.997 1.00 83.62 761 TYR A C 1
ATOM 6185 O O . TYR A 1 761 ? 30.095 -2.472 -30.957 1.00 83.62 761 TYR A O 1
ATOM 6193 N N . ASN A 1 762 ? 31.939 -3.149 -32.063 1.00 82.00 762 ASN A N 1
ATOM 6194 C CA . ASN A 1 762 ? 32.632 -3.712 -30.904 1.00 82.00 762 ASN A CA 1
ATOM 6195 C C . ASN A 1 762 ? 33.666 -2.714 -30.346 1.00 82.00 762 ASN A C 1
ATOM 6197 O O . ASN A 1 762 ? 34.874 -2.921 -30.453 1.00 82.00 762 ASN A O 1
ATOM 6201 N N . THR A 1 763 ? 33.199 -1.578 -29.825 1.00 80.50 763 THR A N 1
ATOM 6202 C CA . THR A 1 763 ? 34.052 -0.492 -29.315 1.00 80.50 763 THR A CA 1
ATOM 6203 C C . THR A 1 763 ? 33.763 -0.204 -27.846 1.00 80.50 763 THR A C 1
ATOM 6205 O O . THR A 1 763 ? 32.734 -0.589 -27.299 1.00 80.50 763 THR A O 1
ATOM 6208 N N . THR A 1 764 ? 34.682 0.494 -27.175 1.00 81.38 764 THR A N 1
ATOM 6209 C CA . THR A 1 764 ? 34.469 0.935 -25.789 1.00 81.38 764 THR A CA 1
ATOM 6210 C C . THR A 1 764 ? 33.468 2.082 -25.695 1.00 81.38 764 THR A C 1
ATOM 6212 O O . THR A 1 764 ? 32.803 2.213 -24.667 1.00 81.38 764 THR A O 1
ATOM 6215 N N . GLN A 1 765 ? 33.344 2.893 -26.751 1.00 88.94 765 GLN A N 1
ATOM 6216 C CA . GLN A 1 765 ? 32.434 4.029 -26.834 1.00 88.94 765 GLN A CA 1
ATOM 6217 C C . GLN A 1 765 ? 31.972 4.272 -28.280 1.00 88.94 765 GLN A C 1
ATOM 6219 O O . GLN A 1 765 ? 32.776 4.155 -29.204 1.00 88.94 765 GLN A O 1
ATOM 6224 N N . ILE A 1 766 ? 30.710 4.676 -28.459 1.00 91.81 766 ILE A N 1
ATOM 6225 C CA . ILE A 1 766 ? 30.187 5.205 -29.733 1.00 91.81 766 ILE A CA 1
ATOM 6226 C C . ILE A 1 766 ? 30.319 6.727 -29.757 1.00 91.81 766 ILE A C 1
ATOM 6228 O O . ILE A 1 766 ? 29.898 7.415 -28.821 1.00 91.81 766 ILE A O 1
ATOM 6232 N N . SER A 1 767 ? 30.915 7.245 -30.824 1.00 93.50 767 SER A N 1
ATOM 6233 C CA . SER A 1 767 ? 31.201 8.657 -31.051 1.00 93.50 767 SER A CA 1
ATOM 6234 C C . SER A 1 767 ? 30.239 9.290 -32.064 1.00 93.50 767 SER A C 1
ATOM 6236 O O . SER A 1 767 ? 29.430 8.624 -32.707 1.00 93.50 767 SER A O 1
ATOM 6238 N N . VAL A 1 768 ? 30.316 10.616 -32.208 1.00 93.69 768 VAL A N 1
ATOM 6239 C CA . VAL A 1 768 ? 29.525 11.347 -33.211 1.00 93.69 768 VAL A CA 1
ATOM 6240 C C . VAL A 1 768 ? 29.944 11.004 -34.644 1.00 93.69 768 VAL A C 1
ATOM 6242 O O . VAL A 1 768 ? 29.111 11.040 -35.547 1.00 93.69 768 VAL A O 1
ATOM 6245 N N . ASP A 1 769 ? 31.212 10.651 -34.855 1.00 92.94 769 ASP A N 1
ATOM 6246 C CA . ASP A 1 769 ? 31.730 10.334 -36.184 1.00 92.94 769 ASP A CA 1
ATOM 6247 C C . ASP A 1 769 ? 31.160 9.002 -36.689 1.00 92.94 769 ASP A C 1
ATOM 6249 O O . ASP A 1 769 ? 30.770 8.925 -37.852 1.00 92.94 769 ASP A O 1
ATOM 6253 N N . ASP A 1 770 ? 30.969 8.022 -35.797 1.00 90.75 770 ASP A N 1
ATOM 6254 C CA . ASP A 1 770 ? 30.304 6.749 -36.114 1.00 90.75 770 ASP A CA 1
ATOM 6255 C C . ASP A 1 770 ? 28.864 6.985 -36.612 1.00 90.75 770 ASP A C 1
ATOM 6257 O O . ASP A 1 770 ? 28.438 6.462 -37.642 1.00 90.75 770 ASP A O 1
ATOM 6261 N N . VAL A 1 771 ? 28.113 7.854 -35.923 1.00 92.81 771 VAL A N 1
ATOM 6262 C CA . VAL A 1 771 ? 26.736 8.219 -36.303 1.00 92.81 771 VAL A CA 1
ATOM 6263 C C . VAL A 1 771 ? 26.696 8.923 -37.666 1.00 92.81 771 VAL A C 1
ATOM 6265 O O . VAL A 1 771 ? 25.819 8.649 -38.494 1.00 92.81 771 VAL A O 1
ATOM 6268 N N . ARG A 1 772 ? 27.652 9.825 -37.924 1.00 92.62 772 ARG A N 1
ATOM 6269 C CA . ARG A 1 772 ? 27.756 10.561 -39.194 1.00 92.62 772 ARG A CA 1
ATOM 6270 C C . ARG A 1 772 ? 28.143 9.664 -40.357 1.00 92.62 772 ARG A C 1
ATOM 6272 O O . ARG A 1 772 ? 27.607 9.842 -41.451 1.00 92.62 772 ARG A O 1
ATOM 6279 N N . GLU A 1 773 ? 29.044 8.713 -40.137 1.00 89.69 773 GLU A N 1
ATOM 6280 C CA . GLU A 1 773 ? 29.445 7.736 -41.146 1.00 89.69 773 GLU A CA 1
ATOM 6281 C C . GLU A 1 773 ? 28.234 6.931 -41.627 1.00 89.69 773 GLU A C 1
ATOM 6283 O O . GLU A 1 773 ? 27.946 6.895 -42.828 1.00 89.69 773 GLU A O 1
ATOM 6288 N N . VAL A 1 774 ? 27.465 6.381 -40.683 1.00 88.38 774 VAL A N 1
ATOM 6289 C CA . VAL A 1 774 ? 26.258 5.592 -40.963 1.00 88.38 774 VAL A CA 1
ATOM 6290 C C . VAL A 1 774 ? 25.207 6.413 -41.708 1.00 88.38 774 VAL A C 1
ATOM 6292 O O . VAL A 1 774 ? 24.693 5.985 -42.743 1.00 88.38 774 VAL A O 1
ATOM 6295 N N . ASN A 1 775 ? 24.923 7.638 -41.262 1.00 87.56 775 ASN A N 1
ATOM 6296 C CA . ASN A 1 775 ? 23.989 8.507 -41.982 1.00 87.56 775 ASN A CA 1
ATOM 6297 C C . ASN A 1 775 ? 24.507 8.894 -43.384 1.00 87.56 775 ASN A C 1
ATOM 6299 O O . ASN A 1 775 ? 23.729 9.036 -44.336 1.00 87.56 775 ASN A O 1
ATOM 6303 N N . GLY A 1 776 ? 25.825 9.036 -43.540 1.00 86.31 776 GLY A N 1
ATOM 6304 C CA . GLY A 1 776 ? 26.483 9.274 -44.821 1.00 86.31 776 GLY A CA 1
ATOM 6305 C C . GLY A 1 776 ? 26.363 8.095 -45.792 1.00 86.31 776 GLY A C 1
ATOM 6306 O O . GLY A 1 776 ? 26.232 8.321 -46.998 1.00 86.31 776 GLY A O 1
ATOM 6307 N N . HIS A 1 777 ? 26.385 6.851 -45.304 1.00 83.25 777 HIS A N 1
ATOM 6308 C CA . HIS A 1 777 ? 26.081 5.654 -46.101 1.00 83.25 777 HIS A CA 1
ATOM 6309 C C . HIS A 1 777 ? 24.606 5.592 -46.476 1.00 83.25 777 HIS A C 1
ATOM 6311 O O . HIS A 1 777 ? 24.279 5.466 -47.657 1.00 83.25 777 HIS A O 1
ATOM 6317 N N . LEU A 1 778 ? 23.725 5.802 -45.501 1.00 83.94 778 LEU A N 1
ATOM 6318 C CA . LEU A 1 778 ? 22.281 5.808 -45.699 1.00 83.94 778 LEU A CA 1
ATOM 6319 C C . LEU A 1 778 ? 21.853 6.799 -46.789 1.00 83.94 778 LEU A C 1
ATOM 6321 O O . LEU A 1 778 ? 21.074 6.454 -47.670 1.00 83.94 778 LEU A O 1
ATOM 6325 N N . THR A 1 779 ? 22.414 8.010 -46.766 1.00 82.56 779 THR A N 1
ATOM 6326 C CA . THR A 1 779 ? 22.112 9.078 -47.735 1.00 82.56 779 THR A CA 1
ATOM 6327 C C . THR A 1 779 ? 22.638 8.772 -49.142 1.00 82.56 779 THR A C 1
ATOM 6329 O O . THR A 1 779 ? 22.060 9.235 -50.122 1.00 82.56 779 THR A O 1
ATOM 6332 N N . ARG A 1 780 ? 23.722 7.992 -49.261 1.00 82.62 780 ARG A N 1
ATOM 6333 C CA . ARG A 1 780 ? 24.279 7.558 -50.554 1.00 82.62 780 ARG A CA 1
ATOM 6334 C C . ARG A 1 780 ? 23.501 6.391 -51.162 1.00 82.62 780 ARG A C 1
ATOM 6336 O O . ARG A 1 780 ? 23.344 6.348 -52.377 1.00 82.62 780 ARG A O 1
ATOM 6343 N N . LEU A 1 781 ? 23.058 5.449 -50.331 1.00 73.75 781 LEU A N 1
ATOM 6344 C CA . LEU A 1 781 ? 22.436 4.197 -50.769 1.00 73.75 781 LEU A CA 1
ATOM 6345 C C . LEU A 1 781 ? 20.925 4.317 -50.977 1.00 73.75 781 LEU A C 1
ATOM 6347 O O . LEU A 1 781 ? 20.372 3.660 -51.855 1.00 73.75 781 LEU A O 1
ATOM 6351 N N . HIS A 1 782 ? 20.258 5.167 -50.197 1.00 65.94 782 HIS A N 1
ATOM 6352 C CA . HIS A 1 782 ? 18.805 5.273 -50.175 1.00 65.94 782 HIS A CA 1
ATOM 6353 C C . HIS A 1 782 ? 18.421 6.745 -50.290 1.00 65.94 782 HIS A C 1
ATOM 6355 O O . HIS A 1 782 ? 18.899 7.567 -49.513 1.00 65.94 782 HIS A O 1
ATOM 6361 N N . ALA A 1 783 ? 17.569 7.094 -51.260 1.00 62.38 783 ALA A N 1
ATOM 6362 C CA . ALA A 1 783 ? 17.193 8.469 -51.622 1.00 62.38 783 ALA A CA 1
ATOM 6363 C C . ALA A 1 783 ? 16.322 9.187 -50.558 1.00 62.38 783 ALA A C 1
ATOM 6365 O O . ALA A 1 783 ? 15.275 9.752 -50.861 1.00 62.38 783 ALA A O 1
ATOM 6366 N N . GLY A 1 784 ? 16.743 9.150 -49.292 1.00 61.81 784 GLY A N 1
ATOM 6367 C CA . GLY A 1 784 ? 16.115 9.808 -48.149 1.00 61.81 784 GLY A CA 1
ATOM 6368 C C . GLY A 1 784 ? 15.064 8.988 -47.398 1.00 61.81 784 GLY A C 1
ATOM 6369 O O . GLY A 1 784 ? 14.551 9.488 -46.405 1.00 61.81 784 GLY A O 1
ATOM 6370 N N . THR A 1 785 ? 14.745 7.762 -47.825 1.00 66.00 785 THR A N 1
ATOM 6371 C CA . THR A 1 785 ? 13.678 6.930 -47.223 1.00 66.00 785 THR A CA 1
ATOM 6372 C C . THR A 1 785 ? 14.177 5.773 -46.354 1.00 66.00 785 THR A C 1
ATOM 6374 O O . THR A 1 785 ? 13.376 5.116 -45.690 1.00 66.00 785 THR A O 1
ATOM 6377 N N . GLY A 1 786 ? 15.482 5.494 -46.370 1.00 75.56 786 GLY A N 1
ATOM 6378 C CA . GLY A 1 786 ? 16.075 4.420 -45.577 1.00 75.56 786 GLY A CA 1
ATOM 6379 C C . GLY A 1 786 ? 16.208 4.793 -44.100 1.00 75.56 786 GLY A C 1
ATOM 6380 O O . GLY A 1 786 ? 16.343 5.967 -43.763 1.00 75.56 786 GLY A O 1
ATOM 6381 N N . ARG A 1 787 ? 16.235 3.777 -43.231 1.00 85.75 787 ARG A N 1
ATOM 6382 C CA . ARG A 1 787 ? 16.628 3.891 -41.816 1.00 85.75 787 ARG A CA 1
ATOM 6383 C C . ARG A 1 787 ? 17.923 3.134 -41.565 1.00 85.75 787 ARG A C 1
ATOM 6385 O O . ARG A 1 787 ? 18.157 2.122 -42.227 1.00 85.75 787 ARG A O 1
ATOM 6392 N N . ALA A 1 788 ? 18.714 3.593 -40.603 1.00 88.62 788 ALA A N 1
ATOM 6393 C CA . ALA A 1 788 ? 19.918 2.910 -40.164 1.00 88.62 788 ALA A CA 1
ATOM 6394 C C . ALA A 1 788 ? 19.853 2.481 -38.695 1.00 88.62 788 ALA A C 1
ATOM 6396 O O . ALA A 1 788 ? 19.363 3.228 -37.846 1.00 88.62 788 ALA A O 1
ATOM 6397 N N . LEU A 1 789 ? 20.385 1.296 -38.399 1.00 90.00 789 LEU A N 1
ATOM 6398 C CA . LEU A 1 789 ? 20.508 0.758 -37.044 1.00 90.00 789 LEU A CA 1
ATOM 6399 C C . LEU A 1 789 ? 21.983 0.637 -36.648 1.00 90.00 789 LEU A C 1
ATOM 6401 O O . LEU A 1 789 ? 22.775 0.063 -37.382 1.00 90.00 789 LEU A O 1
ATOM 6405 N N . ILE A 1 790 ? 22.346 1.129 -35.471 1.00 91.56 790 ILE A N 1
ATOM 6406 C CA . ILE A 1 790 ? 23.672 0.987 -34.868 1.00 91.56 790 ILE A CA 1
ATOM 6407 C C . ILE A 1 790 ? 23.516 0.115 -33.626 1.00 91.56 790 ILE A C 1
ATOM 6409 O O . ILE A 1 790 ? 22.897 0.534 -32.656 1.00 91.56 790 ILE A O 1
ATOM 6413 N N . MET A 1 791 ? 24.078 -1.087 -33.632 1.00 91.12 791 MET A N 1
ATOM 6414 C CA . MET A 1 791 ? 24.160 -1.964 -32.463 1.00 91.12 791 MET A CA 1
ATOM 6415 C C . MET A 1 791 ? 25.572 -1.944 -31.893 1.00 91.12 791 MET A C 1
ATOM 6417 O O . MET A 1 791 ? 26.539 -1.768 -32.634 1.00 91.12 791 MET A O 1
ATOM 6421 N N . THR A 1 792 ? 25.715 -2.128 -30.582 1.00 90.00 792 THR A N 1
ATOM 6422 C CA . THR A 1 792 ? 27.041 -2.094 -29.961 1.00 90.00 792 THR A CA 1
ATOM 6423 C C . THR A 1 792 ? 27.172 -2.975 -28.721 1.00 90.00 792 THR A C 1
ATOM 6425 O O . THR A 1 792 ? 26.195 -3.272 -28.037 1.00 90.00 792 THR A O 1
ATOM 6428 N N . THR A 1 793 ? 28.407 -3.386 -28.421 1.00 87.31 793 THR A N 1
ATOM 6429 C CA . THR A 1 793 ? 28.797 -4.112 -27.202 1.00 87.31 793 THR A CA 1
ATOM 6430 C C . THR A 1 793 ? 29.117 -3.191 -26.015 1.00 87.31 793 THR A C 1
ATOM 6432 O O . THR A 1 793 ? 29.581 -3.667 -24.977 1.00 87.31 793 THR A O 1
ATOM 6435 N N . THR A 1 794 ? 28.833 -1.889 -26.113 1.00 87.56 794 THR A N 1
ATOM 6436 C CA . THR A 1 794 ? 28.970 -0.932 -25.004 1.00 87.56 794 THR A CA 1
ATOM 6437 C C . THR A 1 794 ? 27.665 -0.187 -24.715 1.00 87.56 794 THR A C 1
ATOM 6439 O O . THR A 1 794 ? 26.854 0.054 -25.605 1.00 87.56 794 THR A O 1
ATOM 6442 N N . ASP A 1 795 ? 27.455 0.207 -23.458 1.00 84.75 795 ASP A N 1
ATOM 6443 C CA . ASP A 1 795 ? 26.413 1.177 -23.083 1.00 84.75 795 ASP A CA 1
ATOM 6444 C C . ASP A 1 795 ? 26.938 2.626 -23.108 1.00 84.75 795 ASP A C 1
ATOM 6446 O O . ASP A 1 795 ? 26.191 3.587 -22.912 1.00 84.75 795 ASP A O 1
ATOM 6450 N N . HIS A 1 796 ? 28.238 2.811 -23.360 1.00 87.56 796 HIS A N 1
ATOM 6451 C CA . HIS A 1 796 ? 28.871 4.122 -23.401 1.00 87.56 796 HIS A CA 1
ATOM 6452 C C . HIS A 1 796 ? 28.692 4.770 -24.776 1.00 87.56 796 HIS A C 1
ATOM 6454 O O . HIS A 1 796 ? 29.468 4.557 -25.704 1.00 87.56 796 HIS A O 1
ATOM 6460 N N . ILE A 1 797 ? 27.681 5.622 -24.894 1.00 89.75 797 ILE A N 1
ATOM 6461 C CA . ILE A 1 797 ? 27.432 6.442 -26.084 1.00 89.75 797 ILE A CA 1
ATOM 6462 C C . ILE A 1 797 ? 27.766 7.896 -25.745 1.00 89.75 797 ILE A C 1
ATOM 6464 O O . ILE A 1 797 ? 27.354 8.401 -24.697 1.00 89.75 797 ILE A O 1
ATOM 6468 N N . SER A 1 798 ? 28.546 8.584 -26.586 1.00 90.12 798 SER A N 1
ATOM 6469 C CA . SER A 1 798 ? 28.904 9.977 -26.312 1.00 90.12 798 SER A CA 1
ATOM 6470 C C . SER A 1 798 ? 27.661 10.886 -26.340 1.00 90.12 798 SER A C 1
ATOM 6472 O O . SER A 1 798 ? 26.771 10.696 -27.172 1.00 90.12 798 SER A O 1
ATOM 6474 N N . PRO A 1 799 ? 27.598 11.934 -25.494 1.00 88.31 799 PRO A N 1
ATOM 6475 C CA . PRO A 1 799 ? 26.504 12.907 -25.554 1.00 88.31 799 PRO A CA 1
ATOM 6476 C C . PRO A 1 799 ? 26.355 13.577 -26.929 1.00 88.31 799 PRO A C 1
ATOM 6478 O O . PRO A 1 799 ? 25.251 13.891 -27.366 1.00 88.31 799 PRO A O 1
ATOM 6481 N N . SER A 1 800 ? 27.471 13.763 -27.644 1.00 90.00 800 SER A N 1
ATOM 6482 C CA . SER A 1 800 ? 27.475 14.296 -29.008 1.00 90.00 800 SER A CA 1
ATOM 6483 C C . SER A 1 800 ? 26.873 13.335 -30.037 1.00 90.00 800 SER A C 1
ATOM 6485 O O . SER A 1 800 ? 26.223 13.804 -30.965 1.00 90.00 800 SER A O 1
ATOM 6487 N N . ALA A 1 801 ? 27.039 12.019 -29.869 1.00 92.00 801 ALA A N 1
ATOM 6488 C CA . ALA A 1 801 ? 26.421 11.016 -30.731 1.00 92.00 801 ALA A CA 1
ATOM 6489 C C . ALA A 1 801 ? 24.896 11.011 -30.565 1.00 92.00 801 ALA A C 1
ATOM 6491 O O . ALA A 1 801 ? 24.169 11.083 -31.554 1.00 92.00 801 ALA A O 1
ATOM 6492 N N . TRP A 1 802 ? 24.403 11.022 -29.319 1.00 91.31 802 TRP A N 1
ATOM 6493 C CA . TRP A 1 802 ? 22.965 11.132 -29.050 1.00 91.31 802 TRP A CA 1
ATOM 6494 C C . TRP A 1 802 ? 22.367 12.435 -29.576 1.00 91.31 802 TRP A C 1
ATOM 6496 O O . TRP A 1 802 ? 21.275 12.417 -30.144 1.00 91.31 802 TRP A O 1
ATOM 6506 N N . ARG A 1 803 ? 23.093 13.552 -29.440 1.00 90.44 803 ARG A N 1
ATOM 6507 C CA . ARG A 1 803 ? 22.679 14.835 -30.016 1.00 90.44 803 ARG A CA 1
ATOM 6508 C C . ARG A 1 803 ? 22.495 14.746 -31.523 1.00 90.44 803 ARG A C 1
ATOM 6510 O O . ARG A 1 803 ? 21.436 15.117 -32.009 1.00 90.44 803 ARG A O 1
ATOM 6517 N N . GLU A 1 804 ? 23.471 14.198 -32.234 1.00 93.12 804 GLU A N 1
ATOM 6518 C CA . GLU A 1 804 ? 23.393 14.060 -33.689 1.00 93.12 804 GLU A CA 1
ATOM 6519 C C . GLU A 1 804 ? 22.214 13.161 -34.116 1.00 93.12 804 GLU A C 1
ATOM 6521 O O . GLU A 1 804 ? 21.484 13.502 -35.044 1.00 93.12 804 GLU A O 1
ATOM 6526 N N . VAL A 1 805 ? 21.952 12.061 -33.396 1.00 93.12 805 VAL A N 1
ATOM 6527 C CA . VAL A 1 805 ? 20.776 11.202 -33.637 1.00 93.12 805 VAL A CA 1
ATOM 6528 C C . VAL A 1 805 ? 19.461 11.973 -33.467 1.00 93.12 805 VAL A C 1
ATOM 6530 O O . VAL A 1 805 ? 18.569 11.875 -34.313 1.00 93.12 805 VAL A O 1
ATOM 6533 N N . LEU A 1 806 ? 19.328 12.753 -32.391 1.00 91.44 806 LEU A N 1
ATOM 6534 C CA . LEU A 1 806 ? 18.123 13.546 -32.130 1.00 91.44 806 LEU A CA 1
ATOM 6535 C C . LEU A 1 806 ? 17.964 14.704 -33.125 1.00 91.44 806 LEU A C 1
ATOM 6537 O O . LEU A 1 806 ? 16.842 14.994 -33.546 1.00 91.44 806 LEU A O 1
ATOM 6541 N N . ASP A 1 807 ? 19.065 15.317 -33.560 1.00 91.31 807 ASP A N 1
ATOM 6542 C CA . ASP A 1 807 ? 19.062 16.330 -34.616 1.00 91.31 807 ASP A CA 1
ATOM 6543 C C . ASP A 1 807 ? 18.584 15.729 -35.946 1.00 91.31 807 ASP A C 1
ATOM 6545 O O . ASP A 1 807 ? 17.753 16.331 -36.632 1.00 91.31 807 ASP A O 1
ATOM 6549 N N . TYR A 1 808 ? 19.012 14.504 -36.284 1.00 91.44 808 TYR A N 1
ATOM 6550 C CA . TYR A 1 808 ? 18.474 13.777 -37.435 1.00 91.44 808 TYR A CA 1
ATOM 6551 C C . TYR A 1 808 ? 16.991 13.467 -37.277 1.00 91.44 808 TYR A C 1
ATOM 6553 O O . TYR A 1 808 ? 16.237 13.700 -38.222 1.00 91.44 808 TYR A O 1
ATOM 6561 N N . LYS A 1 809 ? 16.539 13.015 -36.103 1.00 91.38 809 LYS A N 1
ATOM 6562 C CA . LYS A 1 809 ? 15.109 12.800 -35.848 1.00 91.38 809 LYS A CA 1
ATOM 6563 C C . LYS A 1 809 ? 14.303 14.078 -36.107 1.00 91.38 809 LYS A C 1
ATOM 6565 O O . LYS A 1 809 ? 13.345 14.075 -36.881 1.00 91.38 809 LYS A O 1
ATOM 6570 N N . LYS A 1 810 ? 14.739 15.200 -35.532 1.00 89.38 810 LYS A N 1
ATOM 6571 C CA . LYS A 1 810 ? 14.080 16.502 -35.690 1.00 89.38 810 LYS A CA 1
ATOM 6572 C C . LYS A 1 810 ? 14.065 16.971 -37.147 1.00 89.38 810 LYS A C 1
ATOM 6574 O O . LYS A 1 810 ? 13.038 17.439 -37.636 1.00 89.38 810 LYS A O 1
ATOM 6579 N N . ALA A 1 811 ? 15.177 16.811 -37.866 1.00 88.81 811 ALA A N 1
ATOM 6580 C CA . ALA A 1 811 ? 15.278 17.174 -39.280 1.00 88.81 811 ALA A CA 1
ATOM 6581 C C . ALA A 1 811 ? 14.358 16.333 -40.187 1.00 88.81 811 ALA A C 1
ATOM 6583 O O . ALA A 1 811 ? 13.941 16.807 -41.244 1.00 88.81 811 ALA A O 1
ATOM 6584 N N . ASN A 1 812 ? 14.005 15.111 -39.773 1.00 85.75 812 ASN A N 1
ATOM 6585 C CA . ASN A 1 812 ? 13.172 14.180 -40.537 1.00 85.75 812 ASN A CA 1
ATOM 6586 C C . ASN A 1 812 ? 11.738 14.067 -39.978 1.00 85.75 812 ASN A C 1
ATOM 6588 O O . ASN A 1 812 ? 11.129 13.007 -40.063 1.00 85.75 812 ASN A O 1
ATOM 6592 N N . LYS A 1 813 ? 11.169 15.164 -39.450 1.00 86.75 813 LYS A N 1
ATOM 6593 C CA . LYS A 1 813 ? 9.777 15.227 -38.945 1.00 86.75 813 LYS A CA 1
ATOM 6594 C C . LYS A 1 813 ? 9.472 14.171 -37.871 1.00 86.75 813 LYS A C 1
ATOM 6596 O O . LYS A 1 813 ? 8.446 13.500 -37.937 1.00 86.75 813 LYS A O 1
ATOM 6601 N N . ASP A 1 814 ? 10.376 14.044 -36.905 1.00 84.69 814 ASP A N 1
ATOM 6602 C CA . ASP A 1 814 ? 10.299 13.096 -35.788 1.00 84.69 814 ASP A CA 1
ATOM 6603 C C . ASP A 1 814 ? 10.432 11.610 -36.173 1.00 84.69 814 ASP A C 1
ATOM 6605 O O . ASP A 1 814 ? 10.104 10.733 -35.378 1.00 84.69 814 ASP A O 1
ATOM 6609 N N . ASP A 1 815 ? 10.981 11.310 -37.353 1.00 86.44 815 ASP A N 1
ATOM 6610 C CA . ASP A 1 815 ? 11.280 9.940 -37.782 1.00 86.44 815 ASP A CA 1
ATOM 6611 C C . ASP A 1 815 ? 12.683 9.480 -37.340 1.00 86.44 815 ASP A C 1
ATOM 6613 O O . ASP A 1 815 ? 13.668 10.203 -37.531 1.00 86.44 815 ASP A O 1
ATOM 6617 N N . TRP A 1 816 ? 12.814 8.263 -36.791 1.00 88.88 816 TRP A N 1
ATOM 6618 C CA . TRP A 1 816 ? 14.106 7.711 -36.357 1.00 88.88 816 TRP A CA 1
ATOM 6619 C C . TRP A 1 816 ? 14.919 7.201 -37.544 1.00 88.88 816 TRP A C 1
ATOM 6621 O O . TRP A 1 816 ? 15.028 6.005 -37.816 1.00 88.88 816 TRP A O 1
ATOM 6631 N N . ARG A 1 817 ? 15.536 8.144 -38.255 1.00 87.06 817 ARG A N 1
ATOM 6632 C CA . ARG A 1 817 ? 16.390 7.846 -39.406 1.00 87.06 817 ARG A CA 1
ATOM 6633 C C . ARG A 1 817 ? 17.651 7.068 -39.029 1.00 87.06 817 ARG A C 1
ATOM 6635 O O . ARG A 1 817 ? 18.085 6.216 -39.797 1.00 87.06 817 ARG A O 1
ATOM 6642 N N . VAL A 1 818 ? 18.227 7.357 -37.865 1.00 91.69 818 VAL A N 1
ATOM 6643 C CA . VAL A 1 818 ? 19.347 6.609 -37.284 1.00 91.69 818 VAL A CA 1
ATOM 6644 C C . VAL A 1 818 ? 18.947 6.200 -35.873 1.00 91.69 818 VAL A C 1
ATOM 6646 O O . VAL A 1 818 ? 18.485 7.034 -35.099 1.00 91.69 818 VAL A O 1
ATOM 6649 N N . MET A 1 819 ? 19.102 4.923 -35.545 1.00 93.00 819 MET A N 1
ATOM 6650 C CA . MET A 1 819 ? 18.777 4.350 -34.239 1.00 93.00 819 MET A CA 1
ATOM 6651 C C . MET A 1 819 ? 20.034 3.745 -33.625 1.00 93.00 819 MET A C 1
ATOM 6653 O O . MET A 1 819 ? 20.817 3.125 -34.338 1.00 93.00 819 MET A O 1
ATOM 6657 N N . ILE A 1 820 ? 20.217 3.895 -32.313 1.00 92.75 820 ILE A N 1
ATOM 6658 C CA . ILE A 1 820 ? 21.302 3.246 -31.567 1.00 92.75 820 ILE A CA 1
ATOM 6659 C C . ILE A 1 820 ? 20.681 2.273 -30.566 1.00 92.75 820 ILE A C 1
ATOM 6661 O O . ILE A 1 820 ? 19.819 2.669 -29.783 1.00 92.75 820 ILE A O 1
ATOM 6665 N N . LEU A 1 821 ? 21.148 1.026 -30.579 1.00 91.75 821 LEU A N 1
ATOM 6666 C CA . LEU A 1 821 ? 20.815 -0.026 -29.627 1.00 91.75 821 LEU A CA 1
ATOM 6667 C C . LEU A 1 821 ? 22.063 -0.322 -28.765 1.00 91.75 821 LEU A C 1
ATOM 6669 O O . LEU A 1 821 ? 22.963 -1.045 -29.210 1.00 91.75 821 LEU A O 1
ATOM 6673 N N . PRO A 1 822 ? 22.163 0.267 -27.557 1.00 90.50 822 PRO A N 1
ATOM 6674 C CA . PRO A 1 822 ? 23.238 -0.011 -26.608 1.00 90.50 822 PRO A CA 1
ATOM 6675 C C . PRO A 1 822 ? 23.229 -1.478 -26.170 1.00 90.50 822 PRO A C 1
ATOM 6677 O O . PRO A 1 822 ? 22.203 -2.155 -26.283 1.00 90.50 822 PRO A O 1
ATOM 6680 N N . LYS A 1 823 ? 24.348 -1.961 -25.623 1.00 88.62 823 LYS A N 1
ATOM 6681 C CA . LYS A 1 823 ? 24.516 -3.371 -25.234 1.00 88.62 823 LYS A CA 1
ATOM 6682 C C . LYS A 1 823 ? 23.373 -3.903 -24.376 1.00 88.62 823 LYS A C 1
ATOM 6684 O O . LYS A 1 823 ? 22.805 -4.941 -24.692 1.00 88.62 823 LYS A O 1
ATOM 6689 N N . SER A 1 824 ? 23.034 -3.218 -23.295 1.00 85.06 824 SER A N 1
ATOM 6690 C CA . SER A 1 824 ? 21.978 -3.640 -22.366 1.00 85.06 824 SER A CA 1
ATOM 6691 C C . SER A 1 824 ? 20.609 -3.773 -23.046 1.00 85.06 824 SER A C 1
ATOM 6693 O O . SER A 1 824 ? 19.888 -4.741 -22.802 1.00 85.06 824 SER A O 1
ATOM 6695 N N . TRP A 1 825 ? 20.276 -2.857 -23.960 1.00 87.44 825 TRP A N 1
ATOM 6696 C CA . TRP A 1 825 ? 19.037 -2.911 -24.734 1.00 87.44 825 TRP A CA 1
ATOM 6697 C C . TRP A 1 825 ? 19.070 -4.006 -25.809 1.00 87.44 825 TRP A C 1
ATOM 6699 O O . TRP A 1 825 ? 18.062 -4.681 -26.030 1.00 87.44 825 TRP A O 1
ATOM 6709 N N . LEU A 1 826 ? 20.226 -4.241 -26.436 1.00 88.56 826 LEU A N 1
ATOM 6710 C CA . LEU A 1 826 ? 20.431 -5.370 -27.344 1.00 88.56 826 LEU A CA 1
ATOM 6711 C C . LEU A 1 826 ? 20.223 -6.700 -26.610 1.00 88.56 826 LEU A C 1
ATOM 6713 O O . LEU A 1 826 ? 19.428 -7.519 -27.058 1.00 88.56 826 LEU A O 1
ATOM 6717 N N . LEU A 1 827 ? 20.872 -6.892 -25.460 1.00 87.56 827 LEU A N 1
ATOM 6718 C CA . LEU A 1 827 ? 20.737 -8.109 -24.657 1.00 87.56 827 LEU A CA 1
ATOM 6719 C C . LEU A 1 827 ? 19.292 -8.331 -24.202 1.00 87.56 827 LEU A C 1
ATOM 6721 O O . LEU A 1 827 ? 18.795 -9.450 -24.300 1.00 87.56 827 LEU A O 1
ATOM 6725 N N . GLU A 1 828 ? 18.590 -7.278 -23.770 1.00 86.88 828 GLU A N 1
ATOM 6726 C CA . GLU A 1 828 ? 17.158 -7.383 -23.474 1.00 86.88 828 GLU A CA 1
ATOM 6727 C C . GLU A 1 828 ? 16.361 -7.831 -24.692 1.00 86.88 828 GLU A C 1
ATOM 6729 O O . GLU A 1 828 ? 15.584 -8.776 -24.589 1.00 86.88 828 GLU A O 1
ATOM 6734 N N . THR A 1 829 ? 16.570 -7.190 -25.839 1.00 88.25 829 THR A N 1
ATOM 6735 C CA . THR A 1 829 ? 15.866 -7.536 -27.079 1.00 88.25 829 THR A CA 1
ATOM 6736 C C . THR A 1 829 ? 16.097 -9.004 -27.435 1.00 88.25 829 THR A C 1
ATOM 6738 O O . THR A 1 829 ? 15.157 -9.713 -27.782 1.00 88.25 829 THR A O 1
ATOM 6741 N N . MET A 1 830 ? 17.329 -9.490 -27.287 1.00 89.44 830 MET A N 1
ATOM 6742 C CA . MET A 1 830 ? 17.684 -10.878 -27.569 1.00 89.44 830 MET A CA 1
ATOM 6743 C C . MET A 1 830 ? 17.039 -11.866 -26.595 1.00 89.44 830 MET A C 1
ATOM 6745 O O . MET A 1 830 ? 16.563 -12.908 -27.034 1.00 89.44 830 MET A O 1
ATOM 6749 N N . VAL A 1 831 ? 16.974 -11.543 -25.301 1.00 87.50 831 VAL A N 1
ATOM 6750 C CA . VAL A 1 831 ? 16.281 -12.380 -24.307 1.00 87.50 831 VAL A CA 1
ATOM 6751 C C . VAL A 1 831 ? 14.774 -12.392 -24.562 1.00 87.50 831 VAL A C 1
ATOM 6753 O O . VAL A 1 831 ? 14.177 -13.458 -24.601 1.00 87.50 831 VAL A O 1
ATOM 6756 N N . GLN A 1 832 ? 14.153 -11.230 -24.784 1.00 86.38 832 GLN A N 1
ATOM 6757 C CA . GLN A 1 832 ? 12.699 -11.116 -24.982 1.00 86.38 832 GLN A CA 1
ATOM 6758 C C . GLN A 1 832 ? 12.213 -11.766 -26.282 1.00 86.38 832 GLN A C 1
ATOM 6760 O O . GLN A 1 832 ? 11.034 -12.093 -26.409 1.00 86.38 832 GLN A O 1
ATOM 6765 N N . LEU A 1 833 ? 13.109 -11.943 -27.253 1.00 89.31 833 LEU A N 1
ATOM 6766 C CA . LEU A 1 833 ? 12.815 -12.586 -28.528 1.00 89.31 833 LEU A CA 1
ATOM 6767 C C . LEU A 1 833 ? 13.370 -14.015 -28.617 1.00 89.31 833 LEU A C 1
ATOM 6769 O O . LEU A 1 833 ? 13.283 -14.611 -29.687 1.00 89.31 833 LEU A O 1
ATOM 6773 N N . ASP A 1 834 ? 13.905 -14.576 -27.527 1.00 88.75 834 ASP A N 1
ATOM 6774 C CA . ASP A 1 834 ? 14.546 -15.899 -27.447 1.00 88.75 834 ASP A CA 1
ATOM 6775 C C . ASP A 1 834 ? 15.629 -16.139 -28.516 1.00 88.75 834 ASP A C 1
ATOM 6777 O O . ASP A 1 834 ? 15.720 -17.204 -29.122 1.00 88.75 834 ASP A O 1
ATOM 6781 N N . MET A 1 835 ? 16.474 -15.145 -28.773 1.00 88.75 835 MET A N 1
ATOM 6782 C CA . MET A 1 835 ? 17.514 -15.199 -29.810 1.00 88.75 835 MET A CA 1
ATOM 6783 C C . MET A 1 835 ? 18.763 -15.995 -29.399 1.00 88.75 835 MET A C 1
ATOM 6785 O O . MET A 1 835 ? 19.814 -15.863 -30.025 1.00 88.75 835 MET A O 1
ATOM 6789 N N . LEU A 1 836 ? 18.691 -16.796 -28.336 1.00 86.25 836 LEU A N 1
ATOM 6790 C CA . LEU A 1 836 ? 19.846 -17.518 -27.808 1.00 86.25 836 LEU A CA 1
ATOM 6791 C C . LEU A 1 836 ? 20.405 -18.522 -28.827 1.00 86.25 836 LEU A C 1
ATOM 6793 O O . LEU A 1 836 ? 21.616 -18.570 -29.036 1.00 86.25 836 LEU A O 1
ATOM 6797 N N . ASP A 1 837 ? 19.524 -19.261 -29.502 1.00 84.62 837 ASP A N 1
ATOM 6798 C CA . ASP A 1 837 ? 19.901 -20.276 -30.495 1.00 84.62 837 ASP A CA 1
ATOM 6799 C C . ASP A 1 837 ? 20.538 -19.648 -31.743 1.00 84.62 837 ASP A C 1
ATOM 6801 O O . ASP A 1 837 ? 21.370 -20.261 -32.408 1.00 84.62 837 ASP A O 1
ATOM 6805 N N . MET A 1 838 ? 20.213 -18.384 -32.036 1.00 85.12 838 MET A N 1
ATOM 6806 C CA . MET A 1 838 ? 20.818 -17.631 -33.139 1.00 85.12 838 MET A CA 1
ATOM 6807 C C . MET A 1 838 ? 22.326 -17.412 -32.929 1.00 85.12 838 MET A C 1
ATOM 6809 O O . MET A 1 838 ? 23.075 -17.231 -33.887 1.00 85.12 838 MET A O 1
ATOM 6813 N N . LEU A 1 839 ? 22.776 -17.421 -31.671 1.00 83.38 839 LEU A N 1
ATOM 6814 C CA . LEU A 1 839 ? 24.177 -17.244 -31.301 1.00 83.38 839 LEU A CA 1
ATOM 6815 C C . LEU A 1 839 ? 24.965 -18.558 -31.248 1.00 83.38 839 LEU A C 1
ATOM 6817 O O . LEU A 1 839 ? 26.192 -18.518 -31.105 1.00 83.38 839 LEU A O 1
ATOM 6821 N N . ASP A 1 840 ? 24.306 -19.711 -31.387 1.00 77.56 840 ASP A N 1
ATOM 6822 C CA . ASP A 1 840 ? 24.967 -21.014 -31.455 1.00 77.56 840 ASP A CA 1
ATOM 6823 C C . ASP A 1 840 ? 25.559 -21.239 -32.847 1.00 77.56 840 ASP A C 1
ATOM 6825 O O . ASP A 1 840 ? 25.084 -22.014 -33.674 1.00 77.56 840 ASP A O 1
ATOM 6829 N N . VAL A 1 841 ? 26.650 -20.524 -33.116 1.00 63.00 841 VAL A N 1
ATOM 6830 C CA . VAL A 1 841 ? 27.364 -20.632 -34.385 1.00 63.00 841 VAL A CA 1
ATOM 6831 C C . VAL A 1 841 ? 28.324 -21.818 -34.344 1.00 63.00 841 VAL A C 1
ATOM 6833 O O . VAL A 1 841 ? 29.351 -21.791 -33.644 1.00 63.00 841 VAL A O 1
ATOM 6836 N N . SER A 1 842 ? 28.040 -22.833 -35.161 1.00 53.47 842 SER A N 1
ATOM 6837 C CA . SER A 1 842 ? 29.080 -23.679 -35.746 1.00 53.47 842 SER A CA 1
ATOM 6838 C C . SER A 1 842 ? 29.734 -22.886 -36.879 1.00 53.47 842 SER A C 1
ATOM 6840 O O . SER A 1 842 ? 29.153 -22.743 -37.954 1.00 53.47 842 SER A O 1
ATOM 6842 N N . VAL A 1 843 ? 30.912 -22.313 -36.626 1.00 50.00 843 VAL A N 1
ATOM 6843 C CA . VAL A 1 843 ? 31.741 -21.736 -37.693 1.00 50.00 843 VAL A CA 1
ATOM 6844 C C . VAL A 1 843 ? 32.282 -22.921 -38.492 1.00 50.00 843 VAL A C 1
ATOM 6846 O O . VAL A 1 843 ? 33.228 -23.565 -38.042 1.00 50.00 843 VAL A O 1
ATOM 6849 N N . ASN A 1 844 ? 31.611 -23.267 -39.590 1.00 45.34 844 ASN A N 1
ATOM 6850 C CA . ASN A 1 844 ? 32.109 -24.230 -40.573 1.00 45.34 844 ASN A CA 1
ATOM 6851 C C . ASN A 1 844 ? 32.930 -23.516 -41.639 1.00 45.34 844 ASN A C 1
ATOM 6853 O O . ASN A 1 844 ? 32.466 -22.447 -42.100 1.00 45.34 844 ASN A O 1
#

pLDDT: mean 74.83, std 15.6, range [25.86, 93.75]

Solvent-accessible surface area (backbone atoms only — not comparable to full-atom values): 47476 Å² total; per-residue (Å²): 137,80,84,69,47,73,58,53,58,50,40,73,71,51,75,65,71,89,77,66,83,78,81,58,72,67,60,42,51,77,65,72,33,63,60,67,59,48,70,74,38,46,58,38,45,69,58,38,35,57,58,52,60,76,53,54,71,72,58,39,50,37,50,24,56,63,71,68,46,82,63,63,95,92,42,38,52,60,48,44,18,50,51,43,31,75,42,62,84,40,66,58,56,53,48,53,50,47,50,54,48,36,66,69,75,47,60,68,67,54,58,49,52,47,33,59,73,75,38,62,63,56,55,34,65,62,44,76,76,75,54,63,85,84,39,73,63,52,62,46,44,54,60,44,37,78,77,40,62,68,58,39,55,50,56,57,52,49,55,61,48,72,76,42,85,61,51,48,29,35,52,52,65,90,79,66,94,47,89,74,79,76,49,39,68,55,45,45,69,72,46,34,63,84,77,33,46,98,51,28,52,44,43,54,77,36,56,46,82,55,97,64,30,37,38,37,36,32,40,33,43,74,50,79,67,94,47,84,88,44,82,66,58,82,52,87,90,45,39,43,67,27,40,40,35,28,29,76,62,58,43,33,34,39,30,34,49,90,50,64,100,88,55,86,40,65,45,54,59,54,50,22,48,49,46,17,69,69,66,75,45,90,39,43,64,43,71,53,67,68,47,25,45,59,67,45,54,46,52,51,51,51,35,34,47,65,34,73,41,80,37,43,35,38,36,33,44,31,25,52,48,35,98,84,49,96,75,45,66,65,38,76,50,72,45,90,60,96,49,93,45,48,48,17,64,65,50,48,43,41,37,76,73,64,67,47,54,65,81,83,43,52,72,49,42,65,33,38,30,32,31,39,33,100,55,62,90,49,97,64,86,62,46,46,34,36,39,33,74,43,81,53,100,81,26,27,32,35,32,32,47,67,61,84,81,68,50,72,67,58,52,49,52,49,40,52,43,36,38,74,77,50,68,29,61,62,40,74,62,66,89,86,56,73,52,51,66,55,42,18,50,59,39,48,79,55,37,34,71,68,43,75,40,63,49,81,41,68,67,53,38,53,49,51,53,52,34,39,77,56,42,37,36,47,75,46,83,42,43,27,33,57,69,50,44,92,86,28,88,83,56,64,92,86,58,85,85,42,85,29,68,34,76,66,56,92,95,63,68,72,46,60,26,85,71,80,64,51,73,39,74,60,67,84,66,43,63,74,43,51,32,32,31,28,40,69,34,64,74,36,40,49,53,45,51,50,56,53,49,48,53,35,33,79,69,67,66,31,77,44,77,45,79,53,86,90,52,81,45,46,34,39,39,28,31,95,93,29,73,30,47,36,37,51,47,59,64,94,52,85,79,77,56,43,88,73,50,73,78,60,52,96,35,56,39,38,33,32,34,36,55,34,84,67,79,65,56,71,68,52,34,60,76,55,39,53,42,48,44,32,52,50,65,37,35,66,86,46,59,66,64,56,39,52,55,51,53,64,27,42,46,70,43,76,56,33,63,51,40,53,48,43,52,49,36,48,53,49,45,52,51,49,40,29,57,74,68,69,50,93,57,91,82,59,32,52,57,56,40,35,70,54,46,51,59,51,50,54,51,50,53,71,75,35,52,70,44,53,51,51,47,49,51,53,30,51,74,28,54,97,39,78,87,14,35,47,58,40,60,41,65,63,95,90,56,63,58,58,46,72,40,54,46,35,63,53,48,50,53,62,75,75,42,83,68,66,43,75,46,54,45,90,45,81,58,47,45,43,65,60,54,50,50,53,52,53,50,42,58,73,78,26,96,79,79,47,25,34,40,38,36,33,73,27,76,45,62,37,30,60,23,55,47,53,38,51,51,48,15,59,76,51,79,71,37,72,43,53,43,78,39,37,24,66,59,44,48,49,52,35,57,68,56,65,46,57,69,78,43,67,70,80,89,123

Mean predicted aligned error: 20.45 Å

Sequence (844 aa):
MITQSFTEAFVSHLPNPADIKIADETYWVQHGVNLAGIRENQHQKIWLQERLGRLDSPTLKALALWFNVSVETGQEREALARHFATQTTSQIIQIVLCLVEFIYNKHAKAVESISLGLLVPSVCVLLQNNVEPSSRRFAYALLVFFQQPKNLRFLILFDQAVRKNFGRYLLNGPGRAVDFSLHEAWINQEVLPDFGTKSRPIRCAGVYNQNQETVVFIWRALRDMIVPEVERYVFPKEAELIVLKFRDSGRSLDEHSQGRENKRPIGVFIAEAIMTKLSGVLCEYEVLSHETEEEKVGDLLECLLLGSDPQLYLRELYLSQAPMVNGNPSVILRCLKETAGGLSIPLKFLKEGKNLNFLEDPNLFQYLGVAFRPQPDLKLEPHIFDLYFTRTENGYRVQYSSKGGVSPELKRQFEIYMEKQREMLVTPIATGTPSPTIKAYHFEQILHEGIRLNFEDPNVRRTVETLKKKHIVDTQELIFIRCDWRDDPDFEKVTPSCDGCIELRDGQNLYECPRCHRVIEDAARKRRFTEVRISLNLRDIRQYLQKVFKKLEEAGHIEKVELHSGRWGTLSVTSNGNTFPVIIVGTNDHNCVPDCFVHLTFADPHLYVQASKQSFDATIVEKLRIVRLWDILAHEKNLSWLAEKLQAASYRLPERSTLLEVETKLTQAVAKFENAHGGPKPGKSWEAFEQWFMPLLFEYLRHNDAKVNQYLLFLRSLNGTLFGTWPVRMGGKGEPDWIAINRYEVMQQMLQVNTADAKFYNTTQISVDDVREVNGHLTRLHAGTGRALIMTTTDHISPSAWREVLDYKKANKDDWRVMILPKSWLLETMVQLDMLDMLDVSVN

Foldseek 3Di:
DDDQDPLRVVLVPQDQLVVFDDDDPVVLVVLVQPLVVCLVCQLPLVVQLVLCVLDDDSLLVSVCVNVVQDDDPPCSSSSVSVVSNVPSVSVSSSVVSSVSRSLPPDDPVSLLVVCVVPPDVQVSLLCVPDPDSSDPLSVVLVSVCSPPVLVSVVVSLVVVQLVDAWFKWFKDDDDDQFPLDDWQVCLAPQQQVVVADPQKHKGWSTWDDDDQKIKTKMKIFPGRDPDVVCPSHDDPVGIWIKIWIAHPSNRMIGIDTPDDPPDDGPNQVSSQSVCCVRVVHRIHIHGPPLFDALVLVVVVVVCQLQLVDLFKHFFKFWFCDDLPDAFDHIDIDGDPDPDSRHCNVVVCCCCVVSVDDCSVCVNRTQWTWMWGDLDSPDPDGTWTKTWGWDADPRHTNIEIDTPDCDDPVVVVSVQCCCCPVSVHHYYYDDPPAPQLVVLLVLLQVALAAFDKAFCVPPSVVVNVVVCVVLVFKDKDKWKKFAPADPPFPPHDPPDDGGRFIWTDDPPDQWTAGPPPRDIDRHPVRTDITIIITIHGDQQSLVVSVQVLVVVCCVVVLFVDKADDPPAGAWIWTHHPNFIEIEGEDDHLPLQRHQPPPLPDFLQGQYAYEDSHDDDADPVCCLSSLYDYSSSCVSCSVVSVVVSVSVVVSRDGDPLVVVLVLLLVLVVVLLVVQCVVPPHPPPDCSQVSVCVLQVVLVLVLLVVQVVLLVVVLVVLVSCFSHSVQWNWDQQDDPPDRRIDTHGNSQQSCPVRVDPAPEEGEDADQEAELVNLVVQVVVCVVRPVLPHAYEYEYLASHYDSNNVVVQVVVCVVSVNDRRYYYQGNSNVSVVCSSSVVSVVSPDPPD